Protein AF-0000000084806074 (afdb_homodimer)

Foldseek 3Di:
DDDDDDDDDDPPPPDDDPPDPDDPPDDDPDPPPPPPPPPPPPQWDADVQLLEIFGHDLGDEDDRVQNEYAYEHVGYTYQVEYAHYHCGYHHAHQEYFHEHVGEECAVHCEYAYEHCEYENEYVEYHAEHCEYEDEHLEYAYYHVGYEADDADHNEYFAAHCGYEDHYCEYAHAHVEYHDEDCEAEHYHLEYENYHNEYAYAHNEYNDEHCEYAAYHCGYECADNEYFAEHCFYQQAHVEYAAYHLGEEQAHPEYTHEAVTYANAHCEYADEHCGYENHHCEYAYYHQGYDDYHPYYTPHDVVGHDDDPPADDDDDPPGDHDPVNVVVVVVVVVVVVVVVVVLVQLQVQQVVQWDWFDEDPDAADKTKDWGWGHGPRWIKIKMKMKHFHPDPWTKIKIKMKMGRDDPRIDIDIDMDGDD/DDDDDDPPDPDDPDDPPDDDPDDDPDDPPPPPPDPPPPPPPPFKDADPQLLEIFGHDLTDEDDRVQNEYFYEDVGYTYAVEYFAEHCGYHDAHQEYFHEAVTEECAVHCEYTYEHCEYEHEYVEYAAEHCEYEDYHLEYAHYHVGYEANDADHNEYFAADCGYADHYCEYAHAHVEYHDEDCEYEHYHLEYENYHNEYAYEHNEYNDEHCEYAAYHCGYEQADNEYFAYHCWYQQAHVEYAAYHLGEEQAHPEYTHEAVTYENAHCEYADEHCGYENHHCEYAHYHQGYDDYHPYYTDHDVVGHDDDPPQDDDDDPPGDHDPVRVVVVVVVVVVVVVVVVVLVQLLVQFVVQWDWWDEDPDAADKTKDWGWGHGPRWIKIKMKMKHWHPDPWTKIKIKMKMGGDDPRIDIDIDMDTDD

Sequence (836 aa):
MTARMNDRVGAAWIGASLILAAFLLQPGRAMAQTTDPVQVVSGCVANVADRQLACGPGASTAGSNDRSTAIGSNAQSDGSSVAIGSSSIATGNNSTAIGDNANAVGFGDSTVIGSGAGSGGARSTVIGSGAATGNEGAIAVGHRAGVGLGSGQYSIAMGAGGDTAQSASHAIGNFSIAIGGGDGLSANGAISNAAFGTAVGASSIAANQFDAAFGAFSIASGARSAAFGANSVAAGASSVALGDGSFAQGTHAVSTGFNSAATGVNSVALGAEASATASNSVAIGSRSVTSAPNTASFGTPGNERRLTNVAAGISQTDAVNVGQLAAVTSGLQSQITNNRSEARRGIAAAVATASAPMPSAPGKTTWQIRGSTFQNEYGIGVGFAHQLRTAMPLNIVGGYGNGGGAEHTAYVGVGGEFMTARMNDRVGAAWIGASLILAAFLLQPGRAMAQTTDPVQVVSGCVANVADRQLACGPGASTAGSNDRSTAIGSNAQSDGSSVAIGSSSIATGNNSTAIGDNANAVGFGDSTVIGSGAGSGGARSTVIGSGAATGNEGAIAVGHRAGVGLGSGQYSIAMGAGGDTAQSASHAIGNFSIAIGGGDGLSANGAISNAAFGTAVGASSIAANQFDAAFGAFSIASGARSAAFGANSVAAGASSVALGDGSFAQGTHAVSTGFNSAATGVNSVALGAEASATASNSVAIGSRSVTSAPNTASFGTPGNERRLTNVAAGISQTDAVNVGQLAAVTSGLQSQITNNRSEARRGIAAAVATASAPMPSAPGKTTWQIRGSTFQNEYGIGVGFAHQLRTAMPLNIVGGYGNGGGAEHTAYVGVGGEF

pLDDT: mean 85.06, std 21.56, range [16.27, 98.81]

Organism: Rhodopseudomonas palustris (strain HaA2) (NCBI:txid316058)

Secondary structure (DSSP, 8-state):
------------------TTS-S-----------SSS------EEEETTTTEEEESTT-EE-STT---EEESTT-EE-SS-EEESTT-EE-STT-EEESTT-EE-SSS--EEESTT-EE-STT-EEESTT-EE-STT-EEESTT-EEEEEE-TT-EEESTT-EEEETT-EEESTT-EE-STT-EEESTT-EE-STT-EEESTT-EE-STT-EEESTT-EE-STT-EEESTT-EE-STT-EEESTT-EE-STT-EEESTT-EE-STT-EEESTT-EE-STT-EEESTT-EE-STT-EESSBTTBPPEEESBPPP-STTSBP-HHHHHHHHHHHHHHHHHHHHHHHHHHHHHHHS--PPPPSSTT-EEEEEEEEEETTEEEEEEEEEEE-SSSS-EEEEEEEEE-STT-EEEEEEEEEE-/--------TT-------SSTTS------------S------TTEEEETTTTEEEESTT-EEESTT---EEESTT-EEESS-EEESTT-EE-STT-EEESTT-EE-SSS--EEESTT-EE-STT-EEESTT-EE-STT-EEESTT-EEEEEE-TT-EEESTT-EEEETT-EEESTT-EE-STT-EEESTT-EE-STT-EEESTT-EE-STT-EEESTT-EE-STT-EEESTT-EE-STT-EEESTT-EE-STT-EEESTT-EE-STT-EEESTT-EE-STT-EEESTT-EE-STTEEESSBTTB-B---SPPPP-STTSPPBHHHHHHHHHHHHHHHHHHHHHHHHHHHHHHHS--PPPPSSTT-EEEEEEEEEETTEEEEEEEEEEE-SSSS-EEEEEEEEE-STT-EEEEEEEEE--

Radius of gyration: 54.07 Å; Cα contacts (8 Å, |Δi|>4): 3188; chains: 2; bounding box: 134×181×91 Å

InterPro domains:
  IPR008635 Trimeric autotransporter adhesin YadA-like, stalk domain [PF05662] (306-343)
  IPR008640 Trimeric autotransporter adhesin YadA-like, head domain [PF05658] (65-79)
  IPR008640 Trimeric autotransporter adhesin YadA-like, head domain [PF05658] (80-102)
  IPR008640 Trimeric autotransporter adhesin YadA-like, head domain [PF05658] (234-260)
  IPR008640 Trimeric autotransporter adhesin YadA-like, head domain [PF05658] (262-288)
  IPR011049 Serralysin-like metalloprotease, C-terminal [G3DSA:2.150.10.10] (43-165)
  IPR011049 Serralysin-like metalloprotease, C-terminal [G3DSA:2.150.10.10] (184-337)
  IPR011049 Serralysin-like metalloprotease, C-terminal [SSF101967] (80-328)
  IPR045584 Pilin-like [SSF54523] (317-418)

Structure (mmCIF, N/CA/C/O backbone):
data_AF-0000000084806074-model_v1
#
loop_
_entity.id
_entity.type
_entity.pdbx_description
1 polymer 'Haemagluttinin-like protein'
#
loop_
_atom_site.group_PDB
_atom_site.id
_atom_site.type_symbol
_atom_site.label_atom_id
_atom_site.label_alt_id
_atom_site.label_comp_id
_atom_site.label_asym_id
_atom_site.label_entity_id
_atom_site.label_seq_id
_atom_site.pdbx_PDB_ins_code
_atom_site.Cartn_x
_atom_site.Cartn_y
_atom_site.Cartn_z
_atom_site.occupancy
_atom_site.B_iso_or_equiv
_atom_site.auth_seq_id
_atom_site.auth_comp_id
_atom_site.auth_asym_id
_atom_site.auth_atom_id
_atom_site.pdbx_PDB_model_num
ATOM 1 N N . MET A 1 1 ? 67.688 47.875 20.047 1 17.78 1 MET A N 1
ATOM 2 C CA . MET A 1 1 ? 67.625 48.75 21.219 1 17.78 1 MET A CA 1
ATOM 3 C C . MET A 1 1 ? 67.062 50.125 20.859 1 17.78 1 MET A C 1
ATOM 5 O O . MET A 1 1 ? 66.75 50.938 21.75 1 17.78 1 MET A O 1
ATOM 9 N N . THR A 1 2 ? 67.438 50.5 19.672 1 16.27 2 THR A N 1
ATOM 10 C CA . THR A 1 2 ? 67.562 51.938 19.516 1 16.27 2 THR A CA 1
ATOM 11 C C . THR A 1 2 ? 66.188 52.625 19.875 1 16.27 2 THR A C 1
ATOM 13 O O . THR A 1 2 ? 65.125 52 19.766 1 16.27 2 THR A O 1
ATOM 16 N N . ALA A 1 3 ? 66.312 53.906 19.859 1 18.06 3 ALA A N 1
ATOM 17 C CA . ALA A 1 3 ? 66.125 55.219 20.484 1 18.06 3 ALA A CA 1
ATOM 18 C C . ALA A 1 3 ? 64.688 55.656 20.266 1 18.06 3 ALA A C 1
ATOM 20 O O . ALA A 1 3 ? 63.938 55.094 19.453 1 18.06 3 ALA A O 1
ATOM 21 N N . ARG A 1 4 ? 64.562 56.938 20.016 1 16.77 4 ARG A N 1
ATOM 22 C CA . ARG A 1 4 ? 64.188 58.188 20.625 1 16.77 4 ARG A CA 1
ATOM 23 C C . ARG A 1 4 ? 62.812 58.656 20.141 1 16.77 4 ARG A C 1
ATOM 25 O O . ARG A 1 4 ? 62.25 59.594 20.688 1 16.77 4 ARG A O 1
ATOM 32 N N . MET A 1 5 ? 62.688 58.438 18.812 1 18.44 5 MET A N 1
ATOM 33 C CA . MET A 1 5 ? 62.125 59.688 18.312 1 18.44 5 MET A CA 1
ATOM 34 C C . MET A 1 5 ? 60.781 59.938 18.938 1 18.44 5 MET A C 1
ATOM 36 O O . MET A 1 5 ? 59.844 59.125 18.812 1 18.44 5 MET A O 1
ATOM 40 N N . ASN A 1 6 ? 60.688 60.844 20.016 1 16.83 6 ASN A N 1
ATOM 41 C CA . ASN A 1 6 ? 59.969 61.562 21.062 1 16.83 6 ASN A CA 1
ATOM 42 C C . ASN A 1 6 ? 58.656 62.156 20.531 1 16.83 6 ASN A C 1
ATOM 44 O O . ASN A 1 6 ? 58.625 62.656 19.391 1 16.83 6 ASN A O 1
ATOM 48 N N . ASP A 1 7 ? 57.469 61.906 21.297 1 17 7 ASP A N 1
ATOM 49 C CA . ASP A 1 7 ? 56.094 61.812 21.703 1 17 7 ASP A CA 1
ATOM 50 C C . ASP A 1 7 ? 55.469 63.188 21.906 1 17 7 ASP A C 1
ATOM 52 O O . ASP A 1 7 ? 54.375 63.344 22.406 1 17 7 ASP A O 1
ATOM 56 N N . ARG A 1 8 ? 56.281 64.312 22.031 1 17.38 8 ARG A N 1
ATOM 57 C CA . ARG A 1 8 ? 55.906 65.375 22.938 1 17.38 8 ARG A CA 1
ATOM 58 C C . ARG A 1 8 ? 54.75 66.188 22.359 1 17.38 8 ARG A C 1
ATOM 60 O O . ARG A 1 8 ? 54.344 67.25 22.922 1 17.38 8 ARG A O 1
ATOM 67 N N . VAL A 1 9 ? 54.75 66 21 1 18.42 9 VAL A N 1
ATOM 68 C CA . VAL A 1 9 ? 54.25 67.312 20.578 1 18.42 9 VAL A CA 1
ATOM 69 C C . VAL A 1 9 ? 53.031 67.688 21.438 1 18.42 9 VAL A C 1
ATOM 71 O O . VAL A 1 9 ? 52.406 66.812 22.062 1 18.42 9 VAL A O 1
ATOM 74 N N . GLY A 1 10 ? 52.438 68.875 21.109 1 17.08 10 GLY A N 1
ATOM 75 C CA . GLY A 1 10 ? 51.875 70.188 21.438 1 17.08 10 GLY A CA 1
ATOM 76 C C . GLY A 1 10 ? 50.438 70.062 21.953 1 17.08 10 GLY A C 1
ATOM 77 O O . GLY A 1 10 ? 49.594 69.438 21.344 1 17.08 10 GLY A O 1
ATOM 78 N N . ALA A 1 11 ? 50.125 70.188 23.438 1 18.34 11 ALA A N 1
ATOM 79 C CA . ALA A 1 11 ? 49.281 70.312 24.609 1 18.34 11 ALA A CA 1
ATOM 80 C C . ALA A 1 11 ? 48.188 71.375 24.344 1 18.34 11 ALA A C 1
ATOM 82 O O . ALA A 1 11 ? 47.156 71.375 24.984 1 18.34 11 ALA A O 1
ATOM 83 N N . ALA A 1 12 ? 48.719 72.5 23.766 1 17.83 12 ALA A N 1
ATOM 84 C CA . ALA A 1 12 ? 48.219 73.812 24.25 1 17.83 12 ALA A CA 1
ATOM 85 C C . ALA A 1 12 ? 46.719 73.938 24.078 1 17.83 12 ALA A C 1
ATOM 87 O O . ALA A 1 12 ? 46.031 74.438 24.953 1 17.83 12 ALA A O 1
ATOM 88 N N . TRP A 1 13 ? 46.375 73.812 22.812 1 17.81 13 TRP A N 1
ATOM 89 C CA . TRP A 1 13 ? 45.312 74.812 22.547 1 17.81 13 TRP A CA 1
ATOM 90 C C . TRP A 1 13 ? 44.062 74.5 23.375 1 17.81 13 TRP A C 1
ATOM 92 O O . TRP A 1 13 ? 43.344 73.562 23.078 1 17.81 13 TRP A O 1
ATOM 102 N N . ILE A 1 14 ? 44.094 74.438 24.812 1 18.48 14 ILE A N 1
ATOM 103 C CA . ILE A 1 14 ? 43.25 74.188 26 1 18.48 14 ILE A CA 1
ATOM 104 C C . ILE A 1 14 ? 42 75.125 25.922 1 18.48 14 ILE A C 1
ATOM 106 O O . ILE A 1 14 ? 40.906 74.625 26.141 1 18.48 14 ILE A O 1
ATOM 110 N N . GLY A 1 15 ? 42.156 76.438 26.219 1 18.14 15 GLY A N 1
ATOM 111 C CA . GLY A 1 15 ? 41.469 77.25 27.234 1 18.14 15 GLY A CA 1
ATOM 112 C C . GLY A 1 15 ? 40.062 77.688 26.828 1 18.14 15 GLY A C 1
ATOM 113 O O . GLY A 1 15 ? 39.156 77.625 27.641 1 18.14 15 GLY A O 1
ATOM 114 N N . ALA A 1 16 ? 40 78.625 25.953 1 18.67 16 ALA A N 1
ATOM 115 C CA . ALA A 1 16 ? 39.156 79.812 26.062 1 18.67 16 ALA A CA 1
ATOM 116 C C . ALA A 1 16 ? 37.688 79.438 26.047 1 18.67 16 ALA A C 1
ATOM 118 O O . ALA A 1 16 ? 36.906 79.875 26.906 1 18.67 16 ALA A O 1
ATOM 119 N N . SER A 1 17 ? 37 79.625 24.844 1 18.59 17 SER A N 1
ATOM 120 C CA . SER A 1 17 ? 35.781 80.375 24.625 1 18.59 17 SER A CA 1
ATOM 121 C C . SER A 1 17 ? 34.562 79.625 25.156 1 18.59 17 SER A C 1
ATOM 123 O O . SER A 1 17 ? 34.219 78.562 24.672 1 18.59 17 SER A O 1
ATOM 125 N N . LEU A 1 18 ? 34.188 79.625 26.609 1 20.2 18 LEU A N 1
ATOM 126 C CA . LEU A 1 18 ? 33.219 79.375 27.688 1 20.2 18 LEU A CA 1
ATOM 127 C C . LEU A 1 18 ? 31.844 79.938 27.281 1 20.2 18 LEU A C 1
ATOM 129 O O . LEU A 1 18 ? 30.828 79.5 27.859 1 20.2 18 LEU A O 1
ATOM 133 N N . ILE A 1 19 ? 31.688 81.188 26.828 1 19.62 19 ILE A N 1
ATOM 134 C CA . ILE A 1 19 ? 30.609 82.125 27.156 1 19.62 19 ILE A CA 1
ATOM 135 C C . ILE A 1 19 ? 29.281 81.562 26.609 1 19.62 19 ILE A C 1
ATOM 137 O O . ILE A 1 19 ? 28.234 81.75 27.234 1 19.62 19 ILE A O 1
ATOM 141 N N . LEU A 1 20 ? 29.188 81.312 25.344 1 18.39 20 LEU A N 1
ATOM 142 C CA . LEU A 1 20 ? 27.938 81.625 24.656 1 18.39 20 LEU A CA 1
ATOM 143 C C . LEU A 1 20 ? 26.828 80.625 25.062 1 18.39 20 LEU A C 1
ATOM 145 O O . LEU A 1 20 ? 25.734 80.688 24.5 1 18.39 20 LEU A O 1
ATOM 149 N N . ALA A 1 21 ? 27.031 79.5 25.781 1 19.95 21 ALA A N 1
ATOM 150 C CA . ALA A 1 21 ? 25.953 78.562 25.812 1 19.95 21 ALA A CA 1
ATOM 151 C C . ALA A 1 21 ? 24.828 79 26.734 1 19.95 21 ALA A C 1
ATOM 153 O O . ALA A 1 21 ? 24.766 78.625 27.891 1 19.95 21 ALA A O 1
ATOM 154 N N . ALA A 1 22 ? 24.594 80.312 27.062 1 20.89 22 ALA A N 1
ATOM 155 C CA . ALA A 1 22 ? 23.734 80.938 28.047 1 20.89 22 ALA A CA 1
ATOM 156 C C . ALA A 1 22 ? 22.281 80.5 27.875 1 20.89 22 ALA A C 1
ATOM 158 O O . ALA A 1 22 ? 21.609 80.188 28.859 1 20.89 22 ALA A O 1
ATOM 159 N N . PHE A 1 23 ? 21.516 81.312 27 1 20.75 23 PHE A N 1
ATOM 160 C CA . PHE A 1 23 ? 20.203 81.875 27.234 1 20.75 23 PHE A CA 1
ATOM 161 C C . PHE A 1 23 ? 19.125 80.812 27.266 1 20.75 23 PHE A C 1
ATOM 163 O O . PHE A 1 23 ? 18.062 81 27.859 1 20.75 23 PHE A O 1
ATOM 170 N N . LEU A 1 24 ? 18.875 80 26.188 1 20.47 24 LEU A N 1
ATOM 171 C CA . LEU A 1 24 ? 17.516 79.688 25.797 1 20.47 24 LEU A CA 1
ATOM 172 C C . LEU A 1 24 ? 16.875 78.688 26.797 1 20.47 24 LEU A C 1
ATOM 174 O O . LEU A 1 24 ? 16.891 77.5 26.594 1 20.47 24 LEU A O 1
ATOM 178 N N . LEU A 1 25 ? 17.141 78.75 28.141 1 21.77 25 LEU A N 1
ATOM 179 C CA . LEU A 1 25 ? 16.547 78.125 29.312 1 21.77 25 LEU A CA 1
ATOM 180 C C . LEU A 1 25 ? 15.133 78.625 29.562 1 21.77 25 LEU A C 1
ATOM 182 O O . LEU A 1 25 ? 14.938 79.562 30.375 1 21.77 25 LEU A O 1
ATOM 186 N N . GLN A 1 26 ? 14.445 79.375 28.844 1 21.67 26 GLN A N 1
ATOM 187 C CA . GLN A 1 26 ? 13.445 80.062 29.641 1 21.67 26 GLN A CA 1
ATOM 188 C C . GLN A 1 26 ? 12.68 79.062 30.531 1 21.67 26 GLN A C 1
ATOM 190 O O . GLN A 1 26 ? 12.469 77.938 30.141 1 21.67 26 GLN A O 1
ATOM 195 N N . PRO A 1 27 ? 12.055 79.562 31.672 1 23.56 27 PRO A N 1
ATOM 196 C CA . PRO A 1 27 ? 11.422 78.938 32.844 1 23.56 27 PRO A CA 1
ATOM 197 C C . PRO A 1 27 ? 10.328 77.938 32.5 1 23.56 27 PRO A C 1
ATOM 199 O O . PRO A 1 27 ? 9.938 77.875 31.328 1 23.56 27 PRO A O 1
ATOM 202 N N . GLY A 1 28 ? 9.312 77.625 33.656 1 25.17 28 GLY A N 1
ATOM 203 C CA . GLY A 1 28 ? 8.453 76.75 34.406 1 25.17 28 GLY A CA 1
ATOM 204 C C . GLY A 1 28 ? 7.059 76.625 33.812 1 25.17 28 GLY A C 1
ATOM 205 O O . GLY A 1 28 ? 6.203 77.5 34.062 1 25.17 28 GLY A O 1
ATOM 206 N N . ARG A 1 29 ? 6.703 76.688 32.625 1 29.44 29 ARG A N 1
ATOM 207 C CA . ARG A 1 29 ? 5.266 76.688 32.375 1 29.44 29 ARG A CA 1
ATOM 208 C C . ARG A 1 29 ? 4.562 75.625 33.281 1 29.44 29 ARG A C 1
ATOM 210 O O . ARG A 1 29 ? 4.84 74.438 33.188 1 29.44 29 ARG A O 1
ATOM 217 N N . ALA A 1 30 ? 4.043 76.062 34.469 1 26.89 30 ALA A N 1
ATOM 218 C CA . ALA A 1 30 ? 3.209 75.562 35.531 1 26.89 30 ALA A CA 1
ATOM 219 C C . ALA A 1 30 ? 1.979 74.812 35 1 26.89 30 ALA A C 1
ATOM 221 O O . ALA A 1 30 ? 1.236 75.375 34.188 1 26.89 30 ALA A O 1
ATOM 222 N N . MET A 1 31 ? 2.012 73.5 34.969 1 29.11 31 MET A N 1
ATOM 223 C CA . MET A 1 31 ? 0.858 72.625 35.219 1 29.11 31 MET A CA 1
ATOM 224 C C . MET A 1 31 ? -0.081 73.25 36.25 1 29.11 31 MET A C 1
ATOM 226 O O . MET A 1 31 ? 0.292 73.438 37.406 1 29.11 31 MET A O 1
ATOM 230 N N . ALA A 1 32 ? -0.809 74.125 35.812 1 26.25 32 ALA A N 1
ATOM 231 C CA . ALA A 1 32 ? -1.803 74.5 36.812 1 26.25 32 ALA A CA 1
ATOM 232 C C . ALA A 1 32 ? -2.436 73.25 37.438 1 26.25 32 ALA A C 1
ATOM 234 O O . ALA A 1 32 ? -2.91 72.375 36.719 1 26.25 32 ALA A O 1
ATOM 235 N N . GLN A 1 33 ? -2.02 72.875 38.688 1 28.86 33 GLN A N 1
ATOM 236 C CA . GLN A 1 33 ? -2.533 71.938 39.75 1 28.86 33 GLN A CA 1
ATOM 237 C C . GLN A 1 33 ? -4.031 72.188 39.938 1 28.86 33 GLN A C 1
ATOM 239 O O . GLN A 1 33 ? -4.445 72.875 40.875 1 28.86 33 GLN A O 1
ATOM 244 N N . THR A 1 34 ? -4.891 72.562 39.031 1 29.47 34 THR A N 1
ATOM 245 C CA . THR A 1 34 ? -6.219 72.5 39.625 1 29.47 34 THR A CA 1
ATOM 246 C C . THR A 1 34 ? -6.484 71.062 40.219 1 29.47 34 THR A C 1
ATOM 248 O O . THR A 1 34 ? -5.859 70.125 39.812 1 29.47 34 THR A O 1
ATOM 251 N N . THR A 1 35 ? -7.008 70.938 41.562 1 29.83 35 THR A N 1
ATOM 252 C CA . THR A 1 35 ? -7.188 69.75 42.469 1 29.83 35 THR A CA 1
ATOM 253 C C . THR A 1 35 ? -7.836 68.625 41.719 1 29.83 35 THR A C 1
ATOM 255 O O . THR A 1 35 ? -8.008 67.5 42.281 1 29.83 35 THR A O 1
ATOM 258 N N . ASP A 1 36 ? -8.852 69 40.875 1 30.5 36 ASP A N 1
ATOM 259 C CA . ASP A 1 36 ? -9.57 67.812 40.438 1 30.5 36 ASP A CA 1
ATOM 260 C C . ASP A 1 36 ? -8.672 66.875 39.562 1 30.5 36 ASP A C 1
ATOM 262 O O . ASP A 1 36 ? -8.047 67.375 38.625 1 30.5 36 ASP A O 1
ATOM 266 N N . PRO A 1 37 ? -8.188 65.75 40.094 1 31.39 37 PRO A N 1
ATOM 267 C CA . PRO A 1 37 ? -7.191 64.812 39.594 1 31.39 37 PRO A CA 1
ATOM 268 C C . PRO A 1 37 ? -7.484 64.375 38.156 1 31.39 37 PRO A C 1
ATOM 270 O O . PRO A 1 37 ? -6.961 63.312 37.719 1 31.39 37 PRO A O 1
ATOM 273 N N . VAL A 1 38 ? -8.766 64.688 37.688 1 34.53 38 VAL A N 1
ATOM 274 C CA . VAL A 1 38 ? -8.852 64.25 36.312 1 34.53 38 VAL A CA 1
ATOM 275 C C . VAL A 1 38 ? -7.848 64.938 35.438 1 34.53 38 VAL A C 1
ATOM 277 O O . VAL A 1 38 ? -8.008 66.125 35.156 1 34.53 38 VAL A O 1
ATOM 280 N N . GLN A 1 39 ? -6.566 65.188 35.656 1 34.69 39 GLN A N 1
ATOM 281 C CA . GLN A 1 39 ? -5.598 65.812 34.781 1 34.69 39 GLN A CA 1
ATOM 282 C C . GLN A 1 39 ? -5.719 65.312 33.375 1 34.69 39 GLN A C 1
ATOM 284 O O . GLN A 1 39 ? -5.801 64.062 33.125 1 34.69 39 GLN A O 1
ATOM 289 N N . VAL A 1 40 ? -6.531 65.938 32.375 1 36.75 40 VAL A N 1
ATOM 290 C CA . VAL A 1 40 ? -6.176 65.938 30.969 1 36.75 40 VAL A CA 1
ATOM 291 C C . VAL A 1 40 ? -4.668 65.75 30.828 1 36.75 40 VAL A C 1
ATOM 293 O O . VAL A 1 40 ? -3.885 66.562 31.234 1 36.75 40 VAL A O 1
ATOM 296 N N . VAL A 1 41 ? -3.982 64.875 31.328 1 41.62 41 VAL A N 1
ATOM 297 C CA . VAL A 1 41 ? -2.547 64.625 31.234 1 41.62 41 VAL A CA 1
ATOM 298 C C . VAL A 1 41 ? -2.086 64.875 29.797 1 41.62 41 VAL A C 1
ATOM 300 O O . VAL A 1 41 ? -2.73 64.375 28.859 1 41.62 41 VAL A O 1
ATOM 303 N N . SER A 1 42 ? -1.461 66 29.266 1 49 42 SER A N 1
ATOM 304 C CA . SER A 1 42 ? -0.409 66.188 28.281 1 49 42 SER A CA 1
ATOM 305 C C . SER A 1 42 ? 0.35 64.875 28 1 49 42 SER A C 1
ATOM 307 O O . SER A 1 42 ? 1.361 64.625 28.641 1 49 42 SER A O 1
ATOM 309 N N . GLY A 1 43 ? -0.236 63.812 28.141 1 59.97 43 GLY A N 1
ATOM 310 C CA . GLY A 1 43 ? 0.283 62.469 28.188 1 59.97 43 GLY A CA 1
ATOM 311 C C . GLY A 1 43 ? 0.973 62.031 26.906 1 59.97 43 GLY A C 1
ATOM 312 O O . GLY A 1 43 ? 1.585 60.969 26.859 1 59.97 43 GLY A O 1
ATOM 313 N N . CYS A 1 44 ? 0.868 63.031 25.891 1 75.5 44 CYS A N 1
ATOM 314 C CA . CYS A 1 44 ? 1.594 62.688 24.672 1 75.5 44 CYS A CA 1
ATOM 315 C C . CYS A 1 44 ? 2.645 63.719 24.344 1 75.5 44 CYS A C 1
ATOM 317 O O . CYS A 1 44 ? 2.416 64.938 24.531 1 75.5 44 CYS A O 1
ATOM 319 N N . VAL A 1 45 ? 3.861 63.469 23.953 1 73.25 45 VAL A N 1
ATOM 320 C CA . VAL A 1 45 ? 4.941 64.312 23.469 1 73.25 45 VAL A CA 1
ATOM 321 C C . VAL A 1 45 ? 5.219 64 22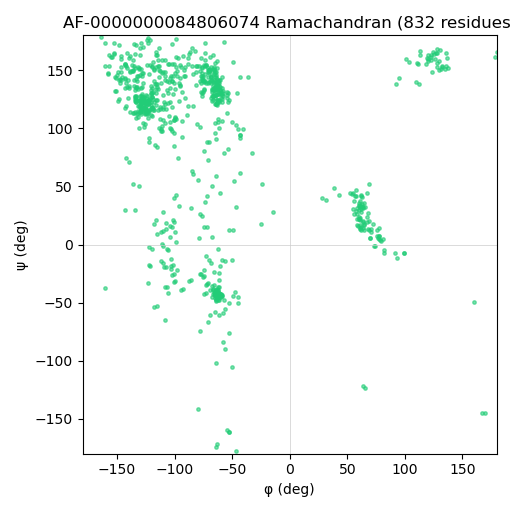 1 73.25 45 VAL A C 1
ATOM 323 O O . VAL A 1 45 ? 5.426 62.875 21.625 1 73.25 45 VAL A O 1
ATOM 326 N N . ALA A 1 46 ? 5.023 65 21.188 1 77.88 46 ALA A N 1
ATOM 327 C CA . ALA A 1 46 ? 5.352 64.875 19.766 1 77.88 46 ALA A CA 1
ATOM 328 C C . ALA A 1 46 ? 6.652 65.625 19.438 1 77.88 46 ALA A C 1
ATOM 330 O O . ALA A 1 46 ? 6.863 66.75 19.844 1 77.88 46 ALA A O 1
ATOM 331 N N . ASN A 1 47 ? 7.609 65 18.922 1 75.69 47 ASN A N 1
ATOM 332 C CA . ASN A 1 47 ? 8.805 65.562 18.328 1 75.69 47 ASN A CA 1
ATOM 333 C C . ASN A 1 47 ? 8.648 65.75 16.828 1 75.69 47 ASN A C 1
ATOM 335 O O . ASN A 1 47 ? 8.742 64.75 16.062 1 75.69 47 ASN A O 1
ATOM 339 N N . VAL A 1 48 ? 8.5 66.938 16.375 1 72.56 48 VAL A N 1
ATOM 340 C CA . VAL A 1 48 ? 8.188 67.25 14.977 1 72.56 48 VAL A CA 1
ATOM 341 C C . VAL A 1 48 ? 9.414 67 14.109 1 72.56 48 VAL A C 1
ATOM 343 O O . VAL A 1 48 ? 9.312 66.438 13.016 1 72.56 48 VAL A O 1
ATOM 346 N N . ALA A 1 49 ? 10.57 67.375 14.547 1 68.94 49 ALA A N 1
ATOM 347 C CA . ALA A 1 49 ? 11.797 67.25 13.766 1 68.94 49 ALA A CA 1
ATOM 348 C C . ALA A 1 49 ? 12.086 65.812 13.469 1 68.94 49 ALA A C 1
ATOM 350 O O . ALA A 1 49 ? 12.477 65.438 12.352 1 68.94 49 ALA A O 1
ATOM 351 N N . ASP A 1 50 ? 11.859 65.062 14.406 1 75.19 50 ASP A N 1
ATOM 352 C CA . ASP A 1 50 ? 12.18 63.656 14.266 1 75.19 50 ASP A CA 1
ATOM 353 C C . ASP A 1 50 ? 10.938 62.844 13.906 1 75.19 50 ASP A C 1
ATOM 355 O O . ASP A 1 50 ? 11 61.625 13.789 1 75.19 50 ASP A O 1
ATOM 359 N N . ARG A 1 51 ? 9.781 63.531 13.734 1 82.12 51 ARG A N 1
ATOM 360 C CA . ARG A 1 51 ? 8.5 62.938 13.375 1 82.12 51 ARG A CA 1
ATOM 361 C C . ARG A 1 51 ? 8.125 61.812 14.359 1 82.12 51 ARG A C 1
ATOM 363 O O . ARG A 1 51 ? 7.738 60.719 13.945 1 82.12 51 ARG A O 1
ATOM 370 N N . GLN A 1 52 ? 8.336 62.094 15.695 1 81.69 52 GLN A N 1
ATOM 371 C CA . GLN A 1 52 ? 8.094 61.094 16.734 1 81.69 52 GLN A CA 1
ATOM 372 C C . GLN A 1 52 ? 6.898 61.469 17.594 1 81.69 52 GLN A C 1
ATOM 374 O O . GLN A 1 52 ? 6.562 62.656 17.719 1 81.69 52 GLN A O 1
ATOM 379 N N . LEU A 1 53 ? 6.172 60.406 18.078 1 79.5 53 LEU A N 1
ATOM 380 C CA . LEU A 1 53 ? 5.039 60.562 18.984 1 79.5 53 LEU A CA 1
ATOM 381 C C . LEU A 1 53 ? 5.156 59.656 20.188 1 79.5 53 LEU A C 1
ATOM 383 O O . LEU A 1 53 ? 5.344 58.438 20.031 1 79.5 53 LEU A O 1
ATOM 387 N N . ALA A 1 54 ? 5.148 60.125 21.359 1 86.25 54 ALA A N 1
ATOM 388 C CA . ALA A 1 54 ? 5.09 59.344 22.594 1 86.25 54 ALA A CA 1
ATOM 389 C C . ALA A 1 54 ? 3.896 59.781 23.453 1 86.25 54 ALA A C 1
ATOM 391 O O . ALA A 1 54 ? 3.789 60.938 23.844 1 86.25 54 ALA A O 1
ATOM 392 N N . CYS A 1 55 ? 3.021 58.844 23.562 1 82.06 55 CYS A N 1
ATOM 393 C CA . CYS A 1 55 ? 1.833 59.125 24.375 1 82.06 55 CYS A CA 1
ATOM 394 C C . CYS A 1 55 ? 1.739 58.156 25.547 1 82.06 55 CYS A C 1
ATOM 396 O O . CYS A 1 55 ? 1.785 56.938 25.359 1 82.06 55 CYS A O 1
ATOM 398 N N . GLY A 1 56 ? 1.449 58.562 26.844 1 83.75 56 GLY A N 1
ATOM 399 C CA . GLY A 1 56 ? 1.335 57.781 28.062 1 83.75 56 GLY A CA 1
ATOM 400 C C . GLY A 1 56 ? 2.438 58.031 29.062 1 83.75 56 GLY A C 1
ATOM 401 O O . GLY A 1 56 ? 3.516 58.5 28.688 1 83.75 56 GLY A O 1
ATOM 402 N N . PRO A 1 57 ? 2.178 57.781 30.297 1 77.5 57 PRO A N 1
ATOM 403 C CA . PRO A 1 57 ? 3.221 58 31.297 1 77.5 57 PRO A CA 1
ATOM 404 C C . PRO A 1 57 ? 4.48 57.188 31.031 1 77.5 57 PRO A C 1
ATOM 406 O O . PRO A 1 57 ? 4.41 55.969 30.906 1 77.5 57 PRO A O 1
ATOM 409 N N . GLY A 1 58 ? 5.66 57.906 30.906 1 84.31 58 GLY A N 1
ATOM 410 C CA . GLY A 1 58 ? 6.926 57.188 30.734 1 84.31 58 GLY A CA 1
ATOM 411 C C . GLY A 1 58 ? 7.188 56.75 29.312 1 84.31 58 GLY A C 1
ATOM 412 O O . GLY A 1 58 ? 8.203 56.125 29.031 1 84.31 58 GLY A O 1
ATOM 413 N N . ALA A 1 59 ? 6.172 57 28.469 1 89.44 59 ALA A N 1
ATOM 414 C CA . ALA A 1 59 ? 6.398 56.656 27.062 1 89.44 59 ALA A CA 1
ATOM 415 C C . ALA A 1 59 ? 7.582 57.438 26.5 1 89.44 59 ALA A C 1
ATOM 417 O O . ALA A 1 59 ? 7.793 58.594 26.859 1 89.44 59 ALA A O 1
ATOM 418 N N . SER A 1 60 ? 8.391 56.781 25.641 1 87.81 60 SER A N 1
ATOM 419 C CA . SER A 1 60 ? 9.578 57.438 25.109 1 87.81 60 SER A CA 1
ATOM 420 C C . SER A 1 60 ? 9.859 56.969 23.672 1 87.81 60 SER A C 1
ATOM 422 O O . SER A 1 60 ? 9.578 55.812 23.328 1 87.81 60 SER A O 1
ATOM 424 N N . THR A 1 61 ? 10.25 57.75 22.891 1 88.25 61 THR A N 1
ATOM 425 C CA . THR A 1 61 ? 10.805 57.5 21.562 1 88.25 61 THR A CA 1
ATOM 426 C C . THR A 1 61 ? 12.258 57.969 21.484 1 88.25 61 THR A C 1
ATOM 428 O O . THR A 1 61 ? 12.656 58.906 22.188 1 88.25 61 THR A O 1
ATOM 431 N N . ALA A 1 62 ? 13.047 57.188 20.875 1 76.88 62 ALA A N 1
ATOM 432 C CA . ALA A 1 62 ? 14.445 57.562 20.75 1 76.88 62 ALA A CA 1
ATOM 433 C C . ALA A 1 62 ? 14.906 57.5 19.297 1 76.88 62 ALA A C 1
ATOM 435 O O . ALA A 1 62 ? 14.164 57.031 18.422 1 76.88 62 ALA A O 1
ATOM 436 N N . GLY A 1 63 ? 16.094 58 19 1 72 63 GLY A N 1
ATOM 437 C CA . GLY A 1 63 ? 16.75 58 17.703 1 72 63 GLY A CA 1
ATOM 438 C C . GLY A 1 63 ? 16.484 59.25 16.891 1 72 63 GLY A C 1
ATOM 439 O O . GLY A 1 63 ? 15.375 59.812 16.938 1 72 63 GLY A O 1
ATOM 440 N N . SER A 1 64 ? 17.422 59.844 16.203 1 63.34 64 SER A N 1
ATOM 441 C CA . SER A 1 64 ? 17.297 61 15.312 1 63.34 64 SER A CA 1
ATOM 442 C C . SER A 1 64 ? 16.672 60.594 13.984 1 63.34 64 SER A C 1
ATOM 444 O O . SER A 1 64 ? 17.062 59.594 13.383 1 63.34 64 SER A O 1
ATOM 446 N N . ASN A 1 65 ? 15.547 61.344 13.531 1 59.62 65 ASN A N 1
ATOM 447 C CA . ASN A 1 65 ? 14.82 61.156 12.281 1 59.62 65 ASN A CA 1
ATOM 448 C C . ASN A 1 65 ? 14.156 59.781 12.227 1 59.62 65 ASN A C 1
ATOM 450 O O . ASN A 1 65 ? 14.016 59.188 11.156 1 59.62 65 ASN A O 1
ATOM 454 N N . ASP A 1 66 ? 13.734 59.25 13.422 1 70.19 66 ASP A N 1
ATOM 455 C CA . ASP A 1 66 ? 13.375 57.844 13.523 1 70.19 66 ASP A CA 1
ATOM 456 C C . ASP A 1 66 ? 11.859 57.656 13.516 1 70.19 66 ASP A C 1
ATOM 458 O O . ASP A 1 66 ? 11.367 56.531 13.555 1 70.19 66 ASP A O 1
ATOM 462 N N . ARG A 1 67 ? 10.977 58.594 13.023 1 82.88 67 ARG A N 1
ATOM 463 C CA . ARG A 1 67 ? 9.547 58.469 12.781 1 82.88 67 ARG A CA 1
ATOM 464 C C . ARG A 1 67 ? 8.914 57.438 13.719 1 82.88 67 ARG A C 1
ATOM 466 O O . ARG A 1 67 ? 8.109 56.594 13.289 1 82.88 67 ARG A O 1
ATOM 473 N N . SER A 1 68 ? 9.359 57.406 15.109 1 88.81 68 SER A N 1
ATOM 474 C CA . SER A 1 68 ? 8.898 56.375 16.031 1 88.81 68 SER A CA 1
ATOM 475 C C . SER A 1 68 ? 7.637 56.812 16.766 1 88.81 68 SER A C 1
ATOM 477 O O . SER A 1 68 ? 7.398 58.031 16.953 1 88.81 68 SER A O 1
ATOM 479 N N . THR A 1 69 ? 6.75 55.844 17.031 1 86.62 69 THR A N 1
ATOM 480 C CA . THR A 1 69 ? 5.516 56.062 17.766 1 86.62 69 THR A CA 1
ATOM 481 C C . THR A 1 69 ? 5.449 55.156 19 1 86.62 69 THR A C 1
ATOM 483 O O . THR A 1 69 ? 5.578 53.938 18.875 1 86.62 69 THR A O 1
ATOM 486 N N . ALA A 1 70 ? 5.293 55.688 20.156 1 91.94 70 ALA A N 1
ATOM 487 C CA . ALA A 1 70 ? 5.121 54.969 21.422 1 91.94 70 ALA A CA 1
ATOM 488 C C . ALA A 1 70 ? 3.859 55.406 22.141 1 91.94 70 ALA A C 1
ATOM 490 O O . ALA A 1 70 ? 3.754 56.562 22.547 1 91.94 70 ALA A O 1
ATOM 491 N N . ILE A 1 71 ? 2.955 54.5 22.219 1 88.31 71 ILE A N 1
ATOM 492 C CA . ILE A 1 71 ? 1.69 54.844 22.859 1 88.31 71 ILE A CA 1
ATOM 493 C C . ILE A 1 71 ? 1.396 53.844 23.969 1 88.31 71 ILE A C 1
ATOM 495 O O . ILE A 1 71 ? 1.203 52.625 23.703 1 88.31 71 ILE A O 1
ATOM 499 N N . GLY A 1 72 ? 1.206 54.219 25.188 1 89.75 72 GLY A N 1
ATOM 500 C CA . GLY A 1 72 ? 1.002 53.406 26.391 1 89.75 72 GLY A CA 1
ATOM 501 C C . GLY A 1 72 ? 1.959 53.75 27.516 1 89.75 72 GLY A C 1
ATOM 502 O O . GLY A 1 72 ? 2.967 54.438 27.281 1 89.75 72 GLY A O 1
ATOM 503 N N . SER A 1 73 ? 1.667 53.312 28.703 1 85.94 73 SER A N 1
ATOM 504 C CA . SER A 1 73 ? 2.566 53.531 29.828 1 85.94 73 SER A CA 1
ATOM 505 C C . SER A 1 73 ? 3.906 52.844 29.609 1 85.94 73 SER A C 1
ATOM 507 O O . SER A 1 73 ? 3.949 51.625 29.312 1 85.94 73 SER A O 1
ATOM 509 N N . ASN A 1 74 ? 5.008 53.594 29.672 1 90.25 74 ASN A N 1
ATOM 510 C CA . ASN A 1 74 ? 6.375 53.094 29.547 1 90.25 74 ASN A CA 1
ATOM 511 C C . ASN A 1 74 ? 6.609 52.469 28.188 1 90.25 74 ASN A C 1
ATOM 513 O O . ASN A 1 74 ? 7.469 51.594 28.047 1 90.25 74 ASN A O 1
ATOM 517 N N . ALA A 1 75 ? 5.719 52.719 27.234 1 93.75 75 ALA A N 1
ATOM 518 C CA . ALA A 1 75 ? 5.969 52.25 25.875 1 93.75 75 ALA A CA 1
ATOM 519 C C . ALA A 1 75 ? 7.242 52.875 25.297 1 93.75 75 ALA A C 1
ATOM 521 O O . ALA A 1 75 ? 7.516 54.062 25.531 1 93.75 75 ALA A O 1
ATOM 522 N N . GLN A 1 76 ? 8.07 52.094 24.641 1 92.44 76 GLN A N 1
ATOM 523 C CA . GLN A 1 76 ? 9.328 52.562 24.078 1 92.44 76 GLN A CA 1
ATOM 524 C C . GLN A 1 76 ? 9.438 52.219 22.594 1 92.44 76 GLN A C 1
ATOM 526 O O . GLN A 1 76 ? 9.219 51.062 22.219 1 92.44 76 GLN A O 1
ATOM 531 N N . SER A 1 77 ? 9.695 53.094 21.734 1 92.5 77 SER A N 1
ATOM 532 C CA . SER A 1 77 ? 9.883 52.875 20.297 1 92.5 77 SER A CA 1
ATOM 533 C C . SER A 1 77 ? 11.117 53.594 19.781 1 92.5 77 SER A C 1
ATOM 535 O O . SER A 1 77 ? 11.359 54.75 20.141 1 92.5 77 SER A O 1
ATOM 537 N N . ASP A 1 78 ? 11.93 52.875 19.125 1 85.69 78 ASP A N 1
ATOM 538 C CA . ASP A 1 78 ? 13.086 53.406 18.438 1 85.69 78 ASP A CA 1
ATOM 539 C C . ASP A 1 78 ? 13.164 52.906 17 1 85.69 78 ASP A C 1
ATOM 541 O O . ASP A 1 78 ? 12.422 52 16.625 1 85.69 78 ASP A O 1
ATOM 545 N N . GLY A 1 79 ? 13.969 53.562 16.109 1 81.44 79 GLY A N 1
ATOM 546 C CA . GLY A 1 79 ? 14.328 53.031 14.812 1 81.44 79 GLY A CA 1
ATOM 547 C C . GLY A 1 79 ? 13.148 52.938 13.867 1 81.44 79 GLY A C 1
ATOM 548 O O . GLY A 1 79 ? 12.945 51.875 13.234 1 81.44 79 GLY A O 1
ATOM 549 N N . SER A 1 80 ? 12.281 53.969 13.781 1 84.44 80 SER A N 1
ATOM 550 C CA . SER A 1 80 ? 11.125 53.969 12.883 1 84.44 80 SER A CA 1
ATOM 551 C C . SER A 1 80 ? 10.148 52.875 13.227 1 84.44 80 SER A C 1
ATOM 553 O O . SER A 1 80 ? 9.68 52.156 12.344 1 84.44 80 SER A O 1
ATOM 555 N N . SER A 1 81 ? 9.961 52.719 14.555 1 90.75 81 SER A N 1
ATOM 556 C CA . SER A 1 81 ? 9.148 51.594 15.031 1 90.75 81 SER A CA 1
ATOM 557 C C . SER A 1 81 ? 7.891 52.094 15.734 1 90.75 81 SER A C 1
ATOM 559 O O . SER A 1 81 ? 7.719 53.281 15.945 1 90.75 81 SER A O 1
ATOM 561 N N . VAL A 1 82 ? 6.949 51.156 15.93 1 89.69 82 VAL A N 1
ATOM 562 C CA . VAL A 1 82 ? 5.68 51.438 16.594 1 89.69 82 VAL A CA 1
ATOM 563 C C . VAL A 1 82 ? 5.531 50.531 17.812 1 89.69 82 VAL A C 1
ATOM 565 O O . VAL A 1 82 ? 5.641 49.312 17.719 1 89.69 82 VAL A O 1
ATOM 568 N N . ALA A 1 83 ? 5.332 51.094 18.953 1 94.62 83 ALA A N 1
ATOM 569 C CA . ALA A 1 83 ? 5.031 50.375 20.188 1 94.62 83 ALA A CA 1
ATOM 570 C C . ALA A 1 83 ? 3.732 50.875 20.812 1 94.62 83 ALA A C 1
ATOM 572 O O . ALA A 1 83 ? 3.629 52.062 21.188 1 94.62 83 ALA A O 1
ATOM 573 N N . ILE A 1 84 ? 2.812 50.031 20.844 1 91.69 84 ILE A N 1
ATOM 574 C CA . ILE A 1 84 ? 1.531 50.406 21.438 1 91.69 84 ILE A CA 1
ATOM 575 C C . ILE A 1 84 ? 1.15 49.438 22.547 1 91.69 84 ILE A C 1
ATOM 577 O O . ILE A 1 84 ? 1.006 48.219 22.297 1 91.69 84 ILE A O 1
ATOM 581 N N . GLY A 1 85 ? 0.821 49.875 23.734 1 92.44 85 GLY A N 1
ATOM 582 C CA . GLY A 1 85 ? 0.511 49.094 24.938 1 92.44 85 GLY A CA 1
ATOM 583 C C . GLY A 1 85 ? 1.407 49.438 26.109 1 92.44 85 GLY A C 1
ATOM 584 O O . GLY A 1 85 ? 2.467 50.031 25.938 1 92.44 85 GLY A O 1
ATOM 585 N N . SER A 1 86 ? 0.977 49.094 27.25 1 91.19 86 SER A N 1
ATOM 586 C CA . SER A 1 86 ? 1.817 49.312 28.422 1 91.19 86 SER A CA 1
ATOM 587 C C . SER A 1 86 ? 3.094 48.469 28.344 1 91.19 86 SER A C 1
ATOM 589 O O . SER A 1 86 ? 3.041 47.25 28.078 1 91.19 86 SER A O 1
ATOM 591 N N . SER A 1 87 ? 4.273 49.156 28.547 1 93.25 87 SER A N 1
ATOM 592 C CA . SER A 1 87 ? 5.598 48.531 28.547 1 93.25 87 SER A CA 1
ATOM 593 C C . SER A 1 87 ? 5.879 47.844 27.219 1 93.25 87 SER A C 1
ATOM 595 O O . SER A 1 87 ? 6.609 46.844 27.188 1 93.25 87 SER A O 1
ATOM 597 N N . SER A 1 88 ? 5.105 48.156 26.188 1 95.19 88 SER A N 1
ATOM 598 C CA . SER A 1 88 ? 5.453 47.688 24.859 1 95.19 88 SER A CA 1
ATOM 599 C C . SER A 1 88 ? 6.777 48.25 24.391 1 95.19 88 SER A C 1
ATOM 601 O O . SER A 1 88 ? 7.051 49.438 24.594 1 95.19 88 SER A O 1
ATOM 603 N N . ILE A 1 89 ? 7.652 47.438 23.828 1 94.5 89 ILE A N 1
ATOM 604 C CA . ILE A 1 89 ? 8.984 47.875 23.422 1 94.5 89 ILE A CA 1
ATOM 605 C C . ILE A 1 89 ? 9.227 47.469 21.969 1 94.5 89 ILE A C 1
ATOM 607 O O . ILE A 1 89 ? 9.188 46.281 21.609 1 94.5 89 ILE A O 1
ATOM 611 N N . ALA A 1 90 ? 9.422 48.375 21.094 1 94.19 90 ALA A N 1
ATOM 612 C CA . ALA A 1 90 ? 9.844 48.188 19.703 1 94.19 90 ALA A CA 1
ATOM 613 C C . ALA A 1 90 ? 11.141 48.938 19.406 1 94.19 90 ALA A C 1
ATOM 615 O O . ALA A 1 90 ? 11.117 50.094 18.984 1 94.19 90 ALA A O 1
ATOM 616 N N . THR A 1 91 ? 12.258 48.281 19.641 1 89.44 91 THR A N 1
ATOM 617 C CA . THR A 1 91 ? 13.539 48.969 19.484 1 89.44 91 THR A CA 1
ATOM 618 C C . THR A 1 91 ? 14.297 48.438 18.281 1 89.44 91 THR A C 1
ATOM 620 O O . THR A 1 91 ? 15.328 49 17.891 1 89.44 91 THR A O 1
ATOM 623 N N . GLY A 1 92 ? 13.906 47.281 17.766 1 86.62 92 GLY A N 1
ATOM 624 C CA . GLY A 1 92 ? 14.438 46.906 16.469 1 86.62 92 GLY A CA 1
ATOM 625 C C . GLY A 1 92 ? 14 47.844 15.352 1 86.62 92 GLY A C 1
ATOM 626 O O . GLY A 1 92 ? 12.852 48.281 15.32 1 86.62 92 GLY A O 1
ATOM 627 N N . ASN A 1 93 ? 14.875 48.094 14.383 1 86.75 93 ASN A N 1
ATOM 628 C CA . ASN A 1 93 ? 14.508 48.969 13.266 1 86.75 93 ASN A CA 1
ATOM 629 C C . ASN A 1 93 ? 13.305 48.406 12.5 1 86.75 93 ASN A C 1
ATOM 631 O O . ASN A 1 93 ? 13.234 47.219 12.219 1 86.75 93 ASN A O 1
ATOM 635 N N . ASN A 1 94 ? 12.336 49.406 12.195 1 87.44 94 ASN A N 1
ATOM 636 C CA . ASN A 1 94 ? 11.172 49.062 11.383 1 87.44 94 ASN A CA 1
ATOM 637 C C . ASN A 1 94 ? 10.312 48 12.055 1 87.44 94 ASN A C 1
ATOM 639 O O . ASN A 1 94 ? 9.766 47.125 11.391 1 87.44 94 ASN A O 1
ATOM 643 N N . SER A 1 95 ? 10.266 48.031 13.422 1 91.38 95 SER A N 1
ATOM 644 C CA . SER A 1 95 ? 9.539 46.969 14.133 1 91.38 95 SER A CA 1
ATOM 645 C C . SER A 1 95 ? 8.211 47.5 14.664 1 91.38 95 SER A C 1
ATOM 647 O O . SER A 1 95 ? 8 48.719 14.75 1 91.38 95 SER A O 1
ATOM 649 N N . THR A 1 96 ? 7.285 46.625 14.859 1 92.19 96 THR A N 1
ATOM 650 C CA . THR A 1 96 ? 5.98 46.906 15.445 1 92.19 96 THR A CA 1
ATOM 651 C C . THR A 1 96 ? 5.723 46 16.656 1 92.19 96 THR A C 1
ATOM 653 O O . THR A 1 96 ? 5.91 44.781 16.578 1 92.19 96 THR A O 1
ATOM 656 N N . ALA A 1 97 ? 5.359 46.562 17.75 1 95.75 97 ALA A N 1
ATOM 657 C CA . ALA A 1 97 ? 4.965 45.812 18.953 1 95.75 97 ALA A CA 1
ATOM 658 C C . ALA A 1 97 ? 3.652 46.375 19.516 1 95.75 97 ALA A C 1
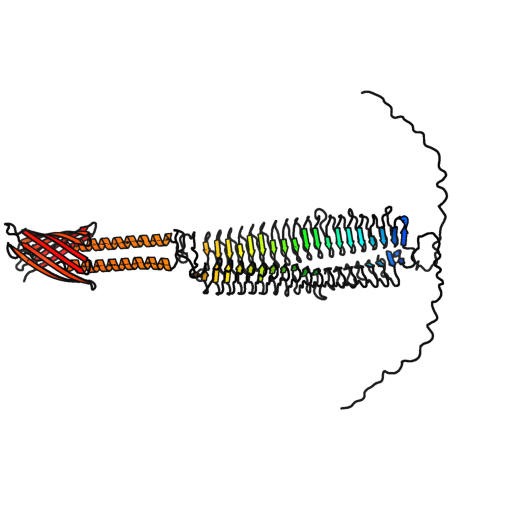ATOM 660 O O . ALA A 1 97 ? 3.602 47.5 20.016 1 95.75 97 ALA A O 1
ATOM 661 N N . ILE A 1 98 ? 2.664 45.625 19.438 1 93.12 98 ILE A N 1
ATOM 662 C CA . ILE A 1 98 ? 1.361 46.031 19.938 1 93.12 98 ILE A CA 1
ATOM 663 C C . ILE A 1 98 ? 0.859 45.031 20.969 1 93.12 98 ILE A C 1
ATOM 665 O O . ILE A 1 98 ? 0.656 43.844 20.656 1 93.12 98 ILE A O 1
ATOM 669 N N . GLY A 1 99 ? 0.535 45.375 22.172 1 93.56 99 GLY A N 1
ATOM 670 C CA . GLY A 1 99 ? 0.097 44.562 23.297 1 93.56 99 GLY A CA 1
ATOM 671 C C . GLY A 1 99 ? 0.76 44.969 24.594 1 93.56 99 GLY A C 1
ATOM 672 O O . GLY A 1 99 ? 1.793 45.625 24.609 1 93.56 99 GLY A O 1
ATOM 673 N N . ASP A 1 100 ? 0.137 44.562 25.656 1 93.12 100 ASP A N 1
ATOM 674 C CA . ASP A 1 100 ? 0.795 44.719 26.938 1 93.12 100 ASP A CA 1
ATOM 675 C C . ASP A 1 100 ? 2.078 43.906 27.016 1 93.12 100 ASP A C 1
ATOM 677 O O . ASP A 1 100 ? 2.059 42.688 26.75 1 93.12 100 ASP A O 1
ATOM 681 N N . ASN A 1 101 ? 3.205 44.562 27.312 1 94.69 101 ASN A N 1
ATOM 682 C CA . ASN A 1 101 ? 4.504 43.906 27.422 1 94.69 101 ASN A CA 1
ATOM 683 C C . ASN A 1 101 ? 4.91 43.25 26.109 1 94.69 101 ASN A C 1
ATOM 685 O O . ASN A 1 101 ? 5.57 42.188 26.125 1 94.69 101 ASN A O 1
ATOM 689 N N . ALA A 1 102 ? 4.355 43.656 24.984 1 95.38 102 ALA A N 1
ATOM 690 C CA . ALA A 1 102 ? 4.828 43.188 23.688 1 95.38 102 ALA A CA 1
ATOM 691 C C . ALA A 1 102 ? 6.234 43.688 23.391 1 95.38 102 ALA A C 1
ATOM 693 O O . ALA A 1 102 ? 6.527 44.875 23.609 1 95.38 102 ALA A O 1
ATOM 694 N N . ASN A 1 103 ? 7.102 42.812 22.922 1 95.75 103 ASN A N 1
ATOM 695 C CA . ASN A 1 103 ? 8.5 43.188 22.734 1 95.75 103 ASN A CA 1
ATOM 696 C C . ASN A 1 103 ? 8.992 42.812 21.344 1 95.75 103 ASN A C 1
ATOM 698 O O . ASN A 1 103 ? 9.039 41.625 21 1 95.75 103 ASN A O 1
ATOM 702 N N . ALA A 1 104 ? 9.391 43.688 20.516 1 94 104 ALA A N 1
ATOM 703 C CA . ALA A 1 104 ? 10.086 43.5 19.234 1 94 104 ALA A CA 1
ATOM 704 C C . ALA A 1 104 ? 11.492 44.094 19.297 1 94 104 ALA A C 1
ATOM 706 O O . ALA A 1 104 ? 11.719 45.219 18.875 1 94 104 ALA A O 1
ATOM 707 N N . VAL A 1 105 ? 12.461 43.375 19.812 1 85.38 105 VAL A N 1
ATOM 708 C CA . VAL A 1 105 ? 13.781 43.906 20.141 1 85.38 105 VAL A CA 1
ATOM 709 C C . VAL A 1 105 ? 14.82 43.344 19.188 1 85.38 105 VAL A C 1
ATOM 711 O O . VAL A 1 105 ? 16.016 43.656 19.281 1 85.38 105 VAL A O 1
ATOM 714 N N . GLY A 1 106 ? 14.453 42.5 18.266 1 72.38 106 GLY A N 1
ATOM 715 C CA . GLY A 1 106 ? 15.398 41.875 17.359 1 72.38 106 GLY A CA 1
ATOM 716 C C . GLY A 1 106 ? 16.109 42.875 16.469 1 72.38 106 GLY A C 1
ATOM 717 O O . GLY A 1 106 ? 16.094 44.094 16.734 1 72.38 106 GLY A O 1
ATOM 718 N N . PHE A 1 107 ? 16.891 42.344 15.469 1 74.06 107 PHE A N 1
ATOM 719 C CA . PHE A 1 107 ? 17.719 43.094 14.555 1 74.06 107 PHE A CA 1
ATOM 720 C C . PHE A 1 107 ? 16.875 43.812 13.5 1 74.06 107 PHE A C 1
ATOM 722 O O . PHE A 1 107 ? 17.391 44.281 12.484 1 74.06 107 PHE A O 1
ATOM 729 N N . GLY A 1 108 ? 15.539 43.906 13.773 1 81.12 108 GLY A N 1
ATOM 730 C CA . GLY A 1 108 ? 14.695 44.719 12.906 1 81.12 108 GLY A CA 1
ATOM 731 C C . GLY A 1 108 ? 13.695 43.906 12.109 1 81.12 108 GLY A C 1
ATOM 732 O O . GLY A 1 108 ? 13.773 42.688 12.078 1 81.12 108 GLY A O 1
ATOM 733 N N . ASP A 1 109 ? 12.75 44.75 11.562 1 88 109 ASP A N 1
ATOM 734 C CA . ASP A 1 109 ? 11.734 44.281 10.633 1 88 109 ASP A CA 1
ATOM 735 C C . ASP A 1 109 ? 10.852 43.219 11.281 1 88 109 ASP A C 1
ATOM 737 O O . ASP A 1 109 ? 10.492 42.219 10.641 1 88 109 ASP A O 1
ATOM 741 N N . SER A 1 110 ? 10.594 43.312 12.586 1 91.94 110 SER A N 1
ATOM 742 C CA . SER A 1 110 ? 9.766 42.344 13.273 1 91.94 110 SER A CA 1
ATOM 743 C C . SER A 1 110 ? 8.375 42.875 13.57 1 91.94 110 SER A C 1
ATOM 745 O O . SER A 1 110 ? 8.203 44.094 13.688 1 91.94 110 SER A O 1
ATOM 747 N N . THR A 1 111 ? 7.387 42.094 13.5 1 92.31 111 THR A N 1
ATOM 748 C CA . THR A 1 111 ? 6.016 42.406 13.883 1 92.31 111 THR A CA 1
ATOM 749 C C . THR A 1 111 ? 5.562 41.531 15.055 1 92.31 111 THR A C 1
ATOM 751 O O . THR A 1 111 ? 5.559 40.312 14.953 1 92.31 111 THR A O 1
ATOM 754 N N . VAL A 1 112 ? 5.211 42.156 16.141 1 95.56 112 VAL A N 1
ATOM 755 C CA . VAL A 1 112 ? 4.809 41.438 17.359 1 95.56 112 VAL A CA 1
ATOM 756 C C . VAL A 1 112 ? 3.473 42 17.844 1 95.56 112 VAL A C 1
ATOM 758 O O . VAL A 1 112 ? 3.363 43.188 18.172 1 95.56 112 VAL A O 1
ATOM 761 N N . ILE A 1 113 ? 2.502 41.219 17.844 1 93.88 113 ILE A N 1
ATOM 762 C CA . ILE A 1 113 ? 1.183 41.625 18.297 1 93.88 113 ILE A CA 1
ATOM 763 C C . ILE A 1 113 ? 0.64 40.625 19.312 1 93.88 113 ILE A C 1
ATOM 765 O O . ILE A 1 113 ? 0.47 39.438 19 1 93.88 113 ILE A O 1
ATOM 769 N N . GLY A 1 114 ? 0.267 41 20.484 1 94.38 114 GLY A N 1
ATOM 770 C CA . GLY A 1 114 ? -0.254 40.188 21.578 1 94.38 114 GLY A CA 1
ATOM 771 C C . GLY A 1 114 ? 0.372 40.531 22.906 1 94.38 114 GLY A C 1
ATOM 772 O O . GLY A 1 114 ? 1.518 40.969 22.984 1 94.38 114 GLY A O 1
ATOM 773 N N . SER A 1 115 ? -0.398 40.312 23.906 1 93.69 115 SER A N 1
ATOM 774 C CA . SER A 1 115 ? 0.133 40.531 25.25 1 93.69 115 SER A CA 1
ATOM 775 C C . SER A 1 115 ? 1.276 39.562 25.562 1 93.69 115 SER A C 1
ATOM 777 O O . SER A 1 115 ? 1.143 38.344 25.375 1 93.69 115 SER A O 1
ATOM 779 N N . GLY A 1 116 ? 2.385 40.094 26.016 1 93.25 116 GLY A N 1
ATOM 780 C CA . GLY A 1 116 ? 3.523 39.281 26.391 1 93.25 116 GLY A CA 1
ATOM 781 C C . GLY A 1 116 ? 4.219 38.625 25.203 1 93.25 116 GLY A C 1
ATOM 782 O O . GLY A 1 116 ? 5.07 37.75 25.391 1 93.25 116 GLY A O 1
ATOM 783 N N . ALA A 1 117 ? 3.771 38.969 24.016 1 94.31 117 ALA A N 1
ATOM 784 C CA . ALA A 1 117 ? 4.434 38.438 22.828 1 94.31 117 ALA A CA 1
ATOM 785 C C . ALA A 1 117 ? 5.82 39.062 22.656 1 94.31 117 ALA A C 1
ATOM 787 O O . ALA A 1 117 ? 6.062 40.188 23.062 1 94.31 117 ALA A O 1
ATOM 788 N N . GLY A 1 118 ? 6.742 38.25 22.031 1 93.62 118 GLY A N 1
ATOM 789 C CA . GLY A 1 118 ? 8.102 38.75 21.922 1 93.62 118 GLY A CA 1
ATOM 790 C C . GLY A 1 118 ? 8.836 38.188 20.703 1 93.62 118 GLY A C 1
ATOM 791 O O . GLY A 1 118 ? 8.688 37.031 20.359 1 93.62 118 GLY A O 1
ATOM 792 N N . SER A 1 119 ? 9.633 39 20.125 1 92.25 119 SER A N 1
ATOM 793 C CA . SER A 1 119 ? 10.523 38.594 19.047 1 92.25 119 SER A CA 1
ATOM 794 C C . SER A 1 119 ? 11.93 39.156 19.25 1 92.25 119 SER A C 1
ATOM 796 O O . SER A 1 119 ? 12.102 40.344 19.469 1 92.25 119 SER A O 1
ATOM 798 N N . GLY A 1 120 ? 12.898 38.25 19.25 1 88.19 120 GLY A N 1
ATOM 799 C CA . GLY A 1 120 ? 14.297 38.656 19.234 1 88.19 120 GLY A CA 1
ATOM 800 C C . GLY A 1 120 ? 14.961 38.438 17.875 1 88.19 120 GLY A C 1
ATOM 801 O O . GLY A 1 120 ? 16.125 38.781 17.703 1 88.19 120 GLY A O 1
ATOM 802 N N . GLY A 1 121 ? 14.289 37.875 17 1 87.38 121 GLY A N 1
ATOM 803 C CA . GLY A 1 121 ? 14.836 37.625 15.688 1 87.38 121 GLY A CA 1
ATOM 804 C C . GLY A 1 121 ? 14.438 38.656 14.648 1 87.38 121 GLY A C 1
ATOM 805 O O . GLY A 1 121 ? 13.32 39.156 14.68 1 87.38 121 GLY A O 1
ATOM 806 N N . ALA A 1 122 ? 15.312 38.906 13.641 1 87.88 122 ALA A N 1
ATOM 807 C CA . ALA A 1 122 ? 15.008 39.812 12.547 1 87.88 122 ALA A CA 1
ATOM 808 C C . ALA A 1 122 ? 13.953 39.219 11.617 1 87.88 122 ALA A C 1
ATOM 810 O O . ALA A 1 122 ? 13.883 38 11.445 1 87.88 122 ALA A O 1
ATOM 811 N N . ARG A 1 123 ? 13.148 40.094 11.031 1 88.62 123 ARG A N 1
ATOM 812 C CA . ARG A 1 123 ? 12.188 39.719 10 1 88.62 123 ARG A CA 1
ATOM 813 C C . ARG A 1 123 ? 11.211 38.656 10.531 1 88.62 123 ARG A C 1
ATOM 815 O O . ARG A 1 123 ? 10.805 37.75 9.797 1 88.62 123 ARG A O 1
ATOM 822 N N . SER A 1 124 ? 10.938 38.75 11.852 1 91.31 124 SER A N 1
ATOM 823 C CA . SER A 1 124 ? 10.055 37.75 12.469 1 91.31 124 SER A CA 1
ATOM 824 C C . SER A 1 124 ? 8.633 38.312 12.586 1 91.31 124 SER A C 1
ATOM 826 O O . SER A 1 124 ? 8.414 39.5 12.508 1 91.31 124 SER A O 1
ATOM 828 N N . THR A 1 125 ? 7.656 37.469 12.586 1 91.44 125 THR A N 1
ATOM 829 C CA . THR A 1 125 ? 6.25 37.781 12.82 1 91.44 125 THR A CA 1
ATOM 830 C C . THR A 1 125 ? 5.707 36.969 13.992 1 91.44 125 THR A C 1
ATOM 832 O O . THR A 1 125 ? 5.734 35.719 13.977 1 91.44 125 THR A O 1
ATOM 835 N N . VAL A 1 126 ? 5.23 37.594 15.008 1 94.56 126 VAL A N 1
ATOM 836 C CA . VAL A 1 126 ? 4.711 36.969 16.219 1 94.56 126 VAL A CA 1
ATOM 837 C C . VAL A 1 126 ? 3.326 37.531 16.547 1 94.56 126 VAL A C 1
ATOM 839 O O . VAL A 1 126 ? 3.172 38.719 16.781 1 94.56 126 VAL A O 1
ATOM 842 N N . ILE A 1 127 ? 2.373 36.719 16.516 1 93.5 127 ILE A N 1
ATOM 843 C CA . ILE A 1 127 ? 1.01 37.156 16.797 1 93.5 127 ILE A CA 1
ATOM 844 C C . ILE A 1 127 ? 0.348 36.188 17.766 1 93.5 127 ILE A C 1
ATOM 846 O O . ILE A 1 127 ? 0.192 35 17.469 1 93.5 127 ILE A O 1
ATOM 850 N N . GLY A 1 128 ? -0.144 36.656 18.875 1 93.88 128 GLY A N 1
ATOM 851 C CA . GLY A 1 128 ? -0.763 35.844 19.922 1 93.88 128 GLY A CA 1
ATOM 852 C C . GLY A 1 128 ? -0.19 36.156 21.297 1 93.88 128 GLY A C 1
ATOM 853 O O . GLY A 1 128 ? 0.981 36.5 21.422 1 93.88 128 GLY A O 1
ATOM 854 N N . SER A 1 129 ? -1.03 35.969 22.25 1 93.12 129 SER A N 1
ATOM 855 C CA . SER A 1 129 ? -0.556 36.188 23.625 1 93.12 129 SER A CA 1
ATOM 856 C C . SER A 1 129 ? 0.53 35.156 23.984 1 93.12 129 SER A C 1
ATOM 858 O O . SER A 1 129 ? 0.371 33.969 23.781 1 93.12 129 SER A O 1
ATOM 860 N N . GLY A 1 130 ? 1.684 35.656 24.484 1 92.5 130 GLY A N 1
ATOM 861 C CA . GLY A 1 130 ? 2.766 34.812 24.953 1 92.5 130 GLY A CA 1
ATOM 862 C C . GLY A 1 130 ? 3.545 34.156 23.828 1 92.5 130 GLY A C 1
ATOM 863 O O . GLY A 1 130 ? 4.438 33.344 24.078 1 92.5 130 GLY A O 1
ATOM 864 N N . ALA A 1 131 ? 3.135 34.406 22.578 1 93.19 131 ALA A N 1
ATOM 865 C CA . ALA A 1 131 ? 3.891 33.875 21.453 1 93.19 131 ALA A CA 1
ATOM 866 C C . ALA A 1 131 ? 5.285 34.469 21.391 1 93.19 131 ALA A C 1
ATOM 868 O O . ALA A 1 131 ? 5.484 35.625 21.766 1 93.19 131 ALA A O 1
ATOM 869 N N . ALA A 1 132 ? 6.281 33.656 20.891 1 92.44 132 ALA A N 1
ATOM 870 C CA . ALA A 1 132 ? 7.637 34.188 20.906 1 92.44 132 ALA A CA 1
ATOM 871 C C . ALA A 1 132 ? 8.531 33.5 19.891 1 92.44 132 ALA A C 1
ATOM 873 O O . ALA A 1 132 ? 8.336 32.312 19.594 1 92.44 132 ALA A O 1
ATOM 874 N N . THR A 1 133 ? 9.438 34.219 19.359 1 90.88 133 THR A N 1
ATOM 875 C CA . THR A 1 133 ? 10.508 33.656 18.562 1 90.88 133 THR A CA 1
ATOM 876 C C . THR A 1 133 ? 11.805 34.438 18.734 1 90.88 133 THR A C 1
ATOM 878 O O . THR A 1 133 ? 11.773 35.625 19.047 1 90.88 133 THR A O 1
ATOM 881 N N . GLY A 1 134 ? 12.898 33.781 18.719 1 87.31 134 GLY A N 1
ATOM 882 C CA . GLY A 1 134 ? 14.195 34.438 18.734 1 87.31 134 GLY A CA 1
ATOM 883 C C . GLY A 1 134 ? 14.938 34.312 17.406 1 87.31 134 GLY A C 1
ATOM 884 O O . GLY A 1 134 ? 16.109 34.688 17.312 1 87.31 134 GLY A O 1
ATOM 885 N N . ASN A 1 135 ? 14.234 33.875 16.453 1 87.38 135 ASN A N 1
ATOM 886 C CA . ASN A 1 135 ? 14.953 33.469 15.242 1 87.38 135 ASN A CA 1
ATOM 887 C C . ASN A 1 135 ? 14.555 34.312 14.039 1 87.38 135 ASN A C 1
ATOM 889 O O . ASN A 1 135 ? 13.414 34.781 13.945 1 87.38 135 ASN A O 1
ATOM 893 N N . GLU A 1 136 ? 15.508 34.438 13.148 1 88.19 136 GLU A N 1
ATOM 894 C CA . GLU A 1 136 ? 15.305 35.219 11.938 1 88.19 136 GLU A CA 1
ATOM 895 C C . GLU A 1 136 ? 14.258 34.594 11.031 1 88.19 136 GLU A C 1
ATOM 897 O O . GLU A 1 136 ? 14.312 33.375 10.758 1 88.19 136 GLU A O 1
ATOM 902 N N . GLY A 1 137 ? 13.383 35.469 10.547 1 87.25 137 GLY A N 1
ATOM 903 C CA . GLY A 1 137 ? 12.422 35.062 9.547 1 87.25 137 GLY A CA 1
ATOM 904 C C . GLY A 1 137 ? 11.391 34.094 10.086 1 87.25 137 GLY A C 1
ATOM 905 O O . GLY A 1 137 ? 10.664 33.438 9.312 1 87.25 137 GLY A O 1
ATOM 906 N N . ALA A 1 138 ? 11.273 33.906 11.422 1 90.69 138 ALA A N 1
ATOM 907 C CA . ALA A 1 138 ? 10.367 32.938 12.031 1 90.69 138 ALA A CA 1
ATOM 908 C C . ALA A 1 138 ? 8.961 33.531 12.18 1 90.69 138 ALA A C 1
ATOM 910 O O . ALA A 1 138 ? 8.797 34.75 12.266 1 90.69 138 ALA A O 1
ATOM 911 N N . ILE A 1 139 ? 7.984 32.719 12.055 1 89.94 139 ILE A N 1
ATOM 912 C CA . ILE A 1 139 ? 6.586 33.062 12.258 1 89.94 139 ILE A CA 1
ATOM 913 C C . ILE A 1 139 ? 6.02 32.281 13.438 1 89.94 139 ILE A C 1
ATOM 915 O O . ILE A 1 139 ? 6.109 31.047 13.469 1 89.94 139 ILE A O 1
ATOM 919 N N . ALA A 1 140 ? 5.469 32.906 14.43 1 93.62 140 ALA A N 1
ATOM 920 C CA . ALA A 1 140 ? 4.754 32.312 15.547 1 93.62 140 ALA A CA 1
ATOM 921 C C . ALA A 1 140 ? 3.357 32.906 15.695 1 93.62 140 ALA A C 1
ATOM 923 O O . ALA A 1 140 ? 3.215 34.094 16 1 93.62 140 ALA A O 1
ATOM 924 N N . VAL A 1 141 ? 2.391 32.156 15.477 1 92.38 141 VAL A N 1
ATOM 925 C CA . VAL A 1 141 ? 1.014 32.656 15.562 1 92.38 141 VAL A CA 1
ATOM 926 C C . VAL A 1 141 ? 0.205 31.734 16.484 1 92.38 141 VAL A C 1
ATOM 928 O O . VAL A 1 141 ? 0.107 30.531 16.234 1 92.38 141 VAL A O 1
ATOM 931 N N . GLY A 1 142 ? -0.466 32.25 17.469 1 92.62 142 GLY A N 1
ATOM 932 C CA . GLY A 1 142 ? -1.233 31.5 18.453 1 92.62 142 GLY A CA 1
ATOM 933 C C . GLY A 1 142 ? -0.75 31.719 19.875 1 92.62 142 GLY A C 1
ATOM 934 O O . GLY A 1 142 ? 0.361 32.219 20.094 1 92.62 142 GLY A O 1
ATOM 935 N N . HIS A 1 143 ? -1.594 31.359 20.781 1 92.25 143 HIS A N 1
ATOM 936 C CA . HIS A 1 143 ? -1.212 31.484 22.188 1 92.25 143 HIS A CA 1
ATOM 937 C C . HIS A 1 143 ? -0.022 30.594 22.516 1 92.25 143 HIS A C 1
ATOM 939 O O . HIS A 1 143 ? -0.068 29.391 22.281 1 92.25 143 HIS A O 1
ATOM 945 N N . ARG A 1 144 ? 1.067 31.188 23 1 91.31 144 ARG A N 1
ATOM 946 C CA . ARG A 1 144 ? 2.281 30.516 23.438 1 91.31 144 ARG A CA 1
ATOM 947 C C . ARG A 1 144 ? 2.906 29.719 22.312 1 91.31 144 ARG A C 1
ATOM 949 O O . ARG A 1 144 ? 3.516 28.672 22.531 1 91.31 144 ARG A O 1
ATOM 956 N N . ALA A 1 145 ? 2.549 30.125 21.094 1 90.94 145 ALA A N 1
ATOM 957 C CA . ALA A 1 145 ? 3.295 29.578 19.953 1 90.94 145 ALA A CA 1
ATOM 958 C C . ALA A 1 145 ? 4.762 29.984 20.016 1 90.94 145 ALA A C 1
ATOM 960 O O . ALA A 1 145 ? 5.074 31.125 20.375 1 90.94 145 ALA A O 1
ATOM 961 N N . GLY A 1 146 ? 5.621 29 19.703 1 87.06 146 GLY A N 1
ATOM 962 C CA . GLY A 1 146 ? 7.031 29.328 19.812 1 87.06 146 GLY A CA 1
ATOM 963 C C . GLY A 1 146 ? 7.875 28.734 18.703 1 87.06 146 GLY A C 1
ATOM 964 O O . GLY A 1 146 ? 7.59 27.641 18.219 1 87.06 146 GLY A O 1
ATOM 965 N N . VAL A 1 147 ? 8.797 29.422 18.25 1 79.12 147 VAL A N 1
ATOM 966 C CA . VAL A 1 147 ? 9.898 28.922 17.438 1 79.12 147 VAL A CA 1
ATOM 967 C C . VAL A 1 147 ? 11.203 28.984 18.234 1 79.12 147 VAL A C 1
ATOM 969 O O . VAL A 1 147 ? 11.617 30.062 18.656 1 79.12 147 VAL A O 1
ATOM 972 N N . GLY A 1 148 ? 11.617 27.672 18.781 1 69.06 148 GLY A N 1
ATOM 973 C CA . GLY A 1 148 ? 12.727 27.531 19.703 1 69.06 148 GLY A CA 1
ATOM 974 C C . GLY A 1 148 ? 13.875 28.484 19.422 1 69.06 148 GLY A C 1
ATOM 975 O O . GLY A 1 148 ? 14.109 28.844 18.266 1 69.06 148 GLY A O 1
ATOM 976 N N . LEU A 1 149 ? 14.383 28.844 20.641 1 56.72 149 LEU A N 1
ATOM 977 C CA . LEU A 1 149 ? 15.484 29.781 20.734 1 56.72 149 LEU A CA 1
ATOM 978 C C . LEU A 1 149 ? 16.797 29.156 20.266 1 56.72 149 LEU A C 1
ATOM 980 O O . LEU A 1 149 ? 17.203 28.109 20.766 1 56.72 149 LEU A O 1
ATOM 984 N N . GLY A 1 150 ? 17.172 29.188 19 1 56.97 150 GLY A N 1
ATOM 985 C CA . GLY A 1 150 ? 18.531 28.906 18.562 1 56.97 150 GLY A CA 1
ATOM 986 C C . GLY A 1 150 ? 18.625 28.531 17.109 1 56.97 150 GLY A C 1
ATOM 987 O O . GLY A 1 150 ? 19.531 28.969 16.391 1 56.97 150 GLY A O 1
ATOM 988 N N . SER A 1 151 ? 17.812 27.625 16.719 1 66 151 SER A N 1
ATOM 989 C CA . SER A 1 151 ? 18.125 27.234 15.344 1 66 151 SER A CA 1
ATOM 990 C C . SER A 1 151 ? 16.859 27.141 14.5 1 66 151 SER A C 1
ATOM 992 O O . SER A 1 151 ? 16.844 26.5 13.445 1 66 151 SER A O 1
ATOM 994 N N . GLY A 1 152 ? 15.914 27.984 14.93 1 75.38 152 GLY A N 1
ATOM 995 C CA . GLY A 1 152 ? 14.664 27.859 14.188 1 75.38 152 GLY A CA 1
ATOM 996 C C . GLY A 1 152 ? 14.508 28.906 13.102 1 75.38 152 GLY A C 1
ATOM 997 O O . GLY A 1 152 ? 13.43 29.5 12.953 1 75.38 152 GLY A O 1
ATOM 998 N N . GLN A 1 153 ? 15.602 29.188 12.336 1 84 153 GLN A N 1
ATOM 999 C CA . GLN A 1 153 ? 15.516 30.188 11.281 1 84 153 GLN A CA 1
ATOM 1000 C C . GLN A 1 153 ? 14.555 29.766 10.18 1 84 153 GLN A C 1
ATOM 1002 O O . GLN A 1 153 ? 14.523 28.594 9.797 1 84 153 GLN A O 1
ATOM 1007 N N . TYR A 1 154 ? 13.719 30.781 9.773 1 85.38 154 TYR A N 1
ATOM 1008 C CA . TYR A 1 154 ? 12.781 30.578 8.68 1 85.38 154 TYR A CA 1
ATOM 1009 C C . TYR A 1 154 ? 11.844 29.406 8.969 1 85.38 154 TYR A C 1
ATOM 1011 O O . TYR A 1 154 ? 11.656 28.531 8.117 1 85.38 154 TYR A O 1
ATOM 1019 N N . SER A 1 155 ? 11.391 29.344 10.234 1 90.88 155 SER A N 1
ATOM 1020 C CA . SER A 1 155 ? 10.461 28.297 10.656 1 90.88 155 SER A CA 1
ATOM 1021 C C . SER A 1 155 ? 9.102 28.875 11.031 1 90.88 155 SER A C 1
ATOM 1023 O O . SER A 1 155 ? 8.984 30.078 11.273 1 90.88 155 SER A O 1
ATOM 1025 N N . ILE A 1 156 ? 8.078 28.109 10.914 1 89.88 156 ILE A N 1
ATOM 1026 C CA . ILE A 1 156 ? 6.711 28.531 11.195 1 89.88 156 ILE A CA 1
ATOM 1027 C C . ILE A 1 156 ? 6.125 27.672 12.312 1 89.88 156 ILE A C 1
ATOM 1029 O O . ILE A 1 156 ? 6.184 26.438 12.25 1 89.88 156 ILE A O 1
ATOM 1033 N N . ALA A 1 157 ? 5.617 28.234 13.344 1 92.75 157 ALA A N 1
ATOM 1034 C CA . ALA A 1 157 ? 4.758 27.609 14.344 1 92.75 157 ALA A CA 1
ATOM 1035 C C . ALA A 1 157 ? 3.4 28.312 14.414 1 92.75 157 ALA A C 1
ATOM 1037 O O . ALA A 1 157 ? 3.314 29.469 14.82 1 92.75 157 ALA A O 1
ATOM 1038 N N . MET A 1 158 ? 2.449 27.672 14.016 1 90.38 158 MET A N 1
ATOM 1039 C CA . MET A 1 158 ? 1.095 28.219 14.078 1 90.38 158 MET A CA 1
ATOM 1040 C C . MET A 1 158 ? 0.165 27.266 14.836 1 90.38 158 MET A C 1
ATOM 1042 O O . MET A 1 158 ? -0.05 26.125 14.406 1 90.38 158 MET A O 1
ATOM 1046 N N . GLY A 1 159 ? -0.446 27.672 15.836 1 91.62 159 GLY A N 1
ATOM 1047 C CA . GLY A 1 159 ? -1.268 26.922 16.766 1 91.62 159 GLY A CA 1
ATOM 1048 C C . GLY A 1 159 ? -0.936 27.203 18.219 1 91.62 159 GLY A C 1
ATOM 1049 O O . GLY A 1 159 ? 0.2 27.547 18.547 1 91.62 159 GLY A O 1
ATOM 1050 N N . ALA A 1 160 ? -1.919 27.031 19.016 1 89.19 160 ALA A N 1
ATOM 1051 C CA . ALA A 1 160 ? -1.65 27.156 20.438 1 89.19 160 ALA A CA 1
ATOM 1052 C C . ALA A 1 160 ? -0.673 26.078 20.906 1 89.19 160 ALA A C 1
ATOM 1054 O O . ALA A 1 160 ? -0.901 24.891 20.688 1 89.19 160 ALA A O 1
ATOM 1055 N N . GLY A 1 161 ? 0.422 26.5 21.469 1 87.75 161 GLY A N 1
ATOM 1056 C CA . GLY A 1 161 ? 1.404 25.578 22.016 1 87.75 161 GLY A CA 1
ATOM 1057 C C . GLY A 1 161 ? 2.25 24.906 20.953 1 87.75 161 GLY A C 1
ATOM 1058 O O . GLY A 1 161 ? 2.955 23.938 21.234 1 87.75 161 GLY A O 1
ATOM 1059 N N . GLY A 1 162 ? 2.088 25.297 19.75 1 88 162 GLY A N 1
ATOM 1060 C CA . GLY A 1 162 ? 2.961 24.781 18.703 1 88 162 GLY A CA 1
ATOM 1061 C C . GLY A 1 162 ? 4.402 25.219 18.859 1 88 162 GLY A C 1
ATOM 1062 O O . GLY A 1 162 ? 4.676 26.312 19.391 1 88 162 GLY A O 1
ATOM 1063 N N . ASP A 1 163 ? 5.332 24.375 18.375 1 89.12 163 ASP A N 1
ATOM 1064 C CA . ASP A 1 163 ? 6.746 24.688 18.562 1 89.12 163 ASP A CA 1
ATOM 1065 C C . ASP A 1 163 ? 7.594 24.109 17.438 1 89.12 163 ASP A C 1
ATOM 1067 O O . ASP A 1 163 ? 7.383 22.984 17 1 89.12 163 ASP A O 1
ATOM 1071 N N . THR A 1 164 ? 8.445 24.859 16.891 1 90.5 164 THR A N 1
ATOM 1072 C CA . THR A 1 164 ? 9.453 24.438 15.922 1 90.5 164 THR A CA 1
ATOM 1073 C C . THR A 1 164 ? 10.859 24.719 16.453 1 90.5 164 THR A C 1
ATOM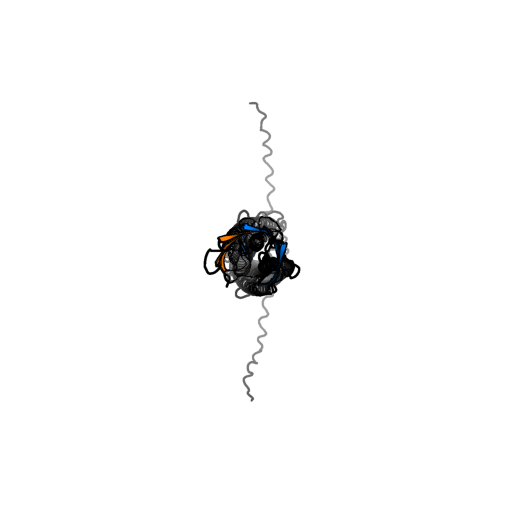 1075 O O . THR A 1 164 ? 11.18 25.859 16.812 1 90.5 164 THR A O 1
ATOM 1078 N N . ALA A 1 165 ? 11.688 23.734 16.469 1 85 165 ALA A N 1
ATOM 1079 C CA . ALA A 1 165 ? 12.961 23.875 17.172 1 85 165 ALA A CA 1
ATOM 1080 C C . ALA A 1 165 ? 14.094 24.188 16.203 1 85 165 ALA A C 1
ATOM 1082 O O . ALA A 1 165 ? 15.078 24.844 16.578 1 85 165 ALA A O 1
ATOM 1083 N N . GLN A 1 166 ? 13.938 23.656 15.016 1 83.56 166 GLN A N 1
ATOM 1084 C CA . GLN A 1 166 ? 15.062 23.812 14.094 1 83.56 166 GLN A CA 1
ATOM 1085 C C . GLN A 1 166 ? 14.633 24.531 12.828 1 83.56 166 GLN A C 1
ATOM 1087 O O . GLN A 1 166 ? 13.453 24.844 12.648 1 83.56 166 GLN A O 1
ATOM 1092 N N . SER A 1 167 ? 15.625 24.781 11.992 1 85.75 167 SER A N 1
ATOM 1093 C CA . SER A 1 167 ? 15.43 25.641 10.836 1 85.75 167 SER A CA 1
ATOM 1094 C C . SER A 1 167 ? 14.586 24.969 9.766 1 85.75 167 SER A C 1
ATOM 1096 O O . SER A 1 167 ? 14.617 23.734 9.641 1 85.75 167 SER A O 1
ATOM 1098 N N . ALA A 1 168 ? 13.93 25.922 9.039 1 86.31 168 ALA A N 1
ATOM 1099 C CA . ALA A 1 168 ? 13.234 25.547 7.812 1 86.31 168 ALA A CA 1
ATOM 1100 C C . ALA A 1 168 ? 12.141 24.516 8.094 1 86.31 168 ALA A C 1
ATOM 1102 O O . ALA A 1 168 ? 11.93 23.594 7.305 1 86.31 168 ALA A O 1
ATOM 1103 N N . SER A 1 169 ? 11.586 24.594 9.312 1 89.75 169 SER A N 1
ATOM 1104 C CA . SER A 1 169 ? 10.539 23.656 9.695 1 89.75 169 SER A CA 1
ATOM 1105 C C . SER A 1 169 ? 9.195 24.359 9.859 1 89.75 169 SER A C 1
ATOM 1107 O O . SER A 1 169 ? 9.148 25.578 10.078 1 89.75 169 SER A O 1
ATOM 1109 N N . HIS A 1 170 ? 8.148 23.688 9.602 1 87.94 170 HIS A N 1
ATOM 1110 C CA . HIS A 1 170 ? 6.832 24.266 9.875 1 87.94 170 HIS A CA 1
ATOM 1111 C C . HIS A 1 170 ? 5.973 23.312 10.695 1 87.94 170 HIS A C 1
ATOM 1113 O O . HIS A 1 170 ? 5.992 22.094 10.461 1 87.94 170 HIS A O 1
ATOM 1119 N N . ALA A 1 171 ? 5.332 23.797 11.68 1 92.5 171 ALA A N 1
ATOM 1120 C CA . ALA A 1 171 ? 4.363 23.125 12.531 1 92.5 171 ALA A CA 1
ATOM 1121 C C . ALA A 1 171 ? 3.053 23.906 12.602 1 92.5 171 ALA A C 1
ATOM 1123 O O . ALA A 1 171 ? 2.965 24.922 13.281 1 92.5 171 ALA A O 1
ATOM 1124 N N . ILE A 1 172 ? 2.146 23.469 11.891 1 89.88 172 ILE A N 1
ATOM 1125 C CA . ILE A 1 172 ? 0.822 24.078 11.891 1 89.88 172 ILE A CA 1
ATOM 1126 C C . ILE A 1 172 ? -0.18 23.141 12.555 1 89.88 172 ILE A C 1
ATOM 1128 O O . ILE A 1 172 ? -0.431 22.031 12.062 1 89.88 172 ILE A O 1
ATOM 1132 N N . GLY A 1 173 ? -0.737 23.516 13.555 1 91.44 173 GLY A N 1
ATOM 1133 C CA . GLY A 1 173 ? -1.625 22.766 14.43 1 91.44 173 GLY A CA 1
ATOM 1134 C C . GLY A 1 173 ? -1.36 23.016 15.898 1 91.44 173 GLY A C 1
ATOM 1135 O O . GLY A 1 173 ? -0.23 23.312 16.297 1 91.44 173 GLY A O 1
ATOM 1136 N N . ASN A 1 174 ? -2.41 22.875 16.656 1 90.25 174 ASN A N 1
ATOM 1137 C CA . ASN A 1 174 ? -2.199 23 18.094 1 90.25 174 ASN A CA 1
ATOM 1138 C C . ASN A 1 174 ? -1.349 21.844 18.641 1 90.25 174 ASN A C 1
ATOM 1140 O O . ASN A 1 174 ? -1.531 20.703 18.25 1 90.25 174 ASN A O 1
ATOM 1144 N N . PHE A 1 175 ? -0.354 22.172 19.438 1 90.25 175 PHE A N 1
ATOM 1145 C CA . PHE A 1 175 ? 0.526 21.234 20.125 1 90.25 175 PHE A CA 1
ATOM 1146 C C . PHE A 1 175 ? 1.328 20.406 19.109 1 90.25 175 PHE A C 1
ATOM 1148 O O . PHE A 1 175 ? 1.687 19.266 19.391 1 90.25 175 PHE A O 1
ATOM 1155 N N . SER A 1 176 ? 1.423 20.922 17.859 1 92.44 176 SER A N 1
ATOM 1156 C CA . SER A 1 176 ? 2.33 20.328 16.875 1 92.44 176 SER A CA 1
ATOM 1157 C C . SER A 1 176 ? 3.781 20.688 17.188 1 92.44 176 SER A C 1
ATOM 1159 O O . SER A 1 176 ? 4.094 21.828 17.5 1 92.44 176 SER A O 1
ATOM 1161 N N . ILE A 1 177 ? 4.68 19.703 17.156 1 91.81 177 ILE A N 1
ATOM 1162 C CA . ILE A 1 177 ? 6.062 19.922 17.578 1 91.81 177 ILE A CA 1
ATOM 1163 C C . ILE A 1 177 ? 7.008 19.406 16.5 1 91.81 177 ILE A C 1
ATOM 1165 O O . ILE A 1 177 ? 7.055 18.203 16.203 1 91.81 177 ILE A O 1
ATOM 1169 N N . ALA A 1 178 ? 7.707 20.25 15.852 1 92.5 178 ALA A N 1
ATOM 1170 C CA . ALA A 1 178 ? 8.766 19.922 14.898 1 92.5 178 ALA A CA 1
ATOM 1171 C C . ALA A 1 178 ? 10.141 20.062 15.539 1 92.5 178 ALA A C 1
ATOM 1173 O O . ALA A 1 178 ? 10.625 21.188 15.727 1 92.5 178 ALA A O 1
ATOM 1174 N N . ILE A 1 179 ? 10.789 19.016 15.82 1 90.12 179 ILE A N 1
ATOM 1175 C CA . ILE A 1 179 ? 12.047 19.062 16.547 1 90.12 179 ILE A CA 1
ATOM 1176 C C . ILE A 1 179 ? 13.211 19.109 15.555 1 90.12 179 ILE A C 1
ATOM 1178 O O . ILE A 1 179 ? 14.227 19.766 15.82 1 90.12 179 ILE A O 1
ATOM 1182 N N . GLY A 1 180 ? 13.062 18.344 14.453 1 86.88 180 GLY A N 1
ATOM 1183 C CA . GLY A 1 180 ? 14.133 18.297 13.477 1 86.88 180 GLY A CA 1
ATOM 1184 C C . GLY A 1 180 ? 14.047 19.422 12.453 1 86.88 180 GLY A C 1
ATOM 1185 O O . GLY A 1 180 ? 13.031 20.109 12.375 1 86.88 180 GLY A O 1
ATOM 1186 N N . GLY A 1 181 ? 15.117 19.641 11.719 1 87.5 181 GLY A N 1
ATOM 1187 C CA . GLY A 1 181 ? 15.125 20.594 10.617 1 87.5 181 GLY A CA 1
ATOM 1188 C C . GLY A 1 181 ? 14.43 20.078 9.375 1 87.5 181 GLY A C 1
ATOM 1189 O O . GLY A 1 181 ? 14.531 18.891 9.047 1 87.5 181 GLY A O 1
ATOM 1190 N N . GLY A 1 182 ? 13.758 21.031 8.672 1 86.94 182 GLY A N 1
ATOM 1191 C CA . GLY A 1 182 ? 13.109 20.656 7.422 1 86.94 182 GLY A CA 1
ATOM 1192 C C . GLY A 1 182 ? 11.82 19.875 7.621 1 86.94 182 GLY A C 1
ATOM 1193 O O . GLY A 1 182 ? 11.289 19.297 6.68 1 86.94 182 GLY A O 1
ATOM 1194 N N . ASP A 1 183 ? 11.281 19.844 8.883 1 86.62 183 ASP A N 1
ATOM 1195 C CA . ASP A 1 183 ? 10.062 19.109 9.195 1 86.62 183 ASP A CA 1
ATOM 1196 C C . ASP A 1 183 ? 8.828 19.812 8.641 1 86.62 183 ASP A C 1
ATOM 1198 O O . ASP A 1 183 ? 8.828 21.031 8.484 1 86.62 183 ASP A O 1
ATOM 1202 N N . GLY A 1 184 ? 7.836 19.078 8.234 1 89.94 184 GLY A N 1
ATOM 1203 C CA . GLY A 1 184 ? 6.539 19.594 7.816 1 89.94 184 GLY A CA 1
ATOM 1204 C C . GLY A 1 184 ? 5.379 18.922 8.531 1 89.94 184 GLY A C 1
ATOM 1205 O O . GLY A 1 184 ? 5.055 17.766 8.25 1 89.94 184 GLY A O 1
ATOM 1206 N N . LEU A 1 185 ? 4.84 19.672 9.469 1 91.69 185 LEU A N 1
ATOM 1207 C CA . LEU A 1 185 ? 3.709 19.156 10.234 1 91.69 185 LEU A CA 1
ATOM 1208 C C . LEU A 1 185 ? 2.455 19.984 9.961 1 91.69 185 LEU A C 1
ATOM 1210 O O . LEU A 1 185 ? 2.52 21.219 9.883 1 91.69 185 LEU A O 1
ATOM 1214 N N . SER A 1 186 ? 1.392 19.359 9.766 1 88.38 186 SER A N 1
ATOM 1215 C CA . SER A 1 186 ? 0.127 20.062 9.555 1 88.38 186 SER A CA 1
ATOM 1216 C C . SER A 1 186 ? -1.028 19.328 10.227 1 88.38 186 SER A C 1
ATOM 1218 O O . SER A 1 186 ? -1.872 18.734 9.547 1 88.38 186 SER A O 1
ATOM 1220 N N . ALA A 1 187 ? -1.118 19.391 11.461 1 88.81 187 ALA A N 1
ATOM 1221 C CA . ALA A 1 187 ? -2.238 18.828 12.211 1 88.81 187 ALA A CA 1
ATOM 1222 C C . ALA A 1 187 ? -2.055 19.031 13.711 1 88.81 187 ALA A C 1
ATOM 1224 O O . ALA A 1 187 ? -0.938 19.25 14.18 1 88.81 187 ALA A O 1
ATOM 1225 N N . ASN A 1 188 ? -3.184 18.906 14.352 1 90.56 188 ASN A N 1
ATOM 1226 C CA . ASN A 1 188 ? -3.129 18.938 15.812 1 90.56 188 ASN A CA 1
ATOM 1227 C C . ASN A 1 188 ? -2.357 17.734 16.375 1 90.56 188 ASN A C 1
ATOM 1229 O O . ASN A 1 188 ? -2.613 16.594 15.992 1 90.56 188 ASN A O 1
ATOM 1233 N N . GLY A 1 189 ? -1.391 18 17.172 1 92.25 189 GLY A N 1
ATOM 1234 C CA . GLY A 1 189 ? -0.671 16.953 17.891 1 92.25 189 GLY A CA 1
ATOM 1235 C C . GLY A 1 189 ? 0.328 16.219 17.031 1 92.25 189 GLY A C 1
ATOM 1236 O O . GLY A 1 189 ? 0.825 15.156 17.422 1 92.25 189 GLY A O 1
ATOM 1237 N N . ALA A 1 190 ? 0.557 16.672 15.797 1 93.88 190 ALA A N 1
ATOM 1238 C CA . ALA A 1 190 ? 1.563 16.047 14.945 1 93.88 190 ALA A CA 1
ATOM 1239 C C . ALA A 1 190 ? 2.967 16.266 15.5 1 93.88 190 ALA A C 1
ATOM 1241 O O . ALA A 1 190 ? 3.275 17.344 16.016 1 93.88 190 ALA A O 1
ATOM 1242 N N . ILE A 1 191 ? 3.805 15.234 15.422 1 94.94 191 ILE A N 1
ATOM 1243 C CA . ILE A 1 191 ? 5.152 15.32 15.969 1 94.94 191 ILE A CA 1
ATOM 1244 C C . ILE A 1 191 ? 6.16 14.805 14.945 1 94.94 191 ILE A C 1
ATOM 1246 O O . ILE A 1 191 ? 5.926 13.789 14.297 1 94.94 191 ILE A O 1
ATOM 1250 N N . SER A 1 192 ? 7.203 15.461 14.719 1 94.5 192 SER A N 1
ATOM 1251 C CA . SER A 1 192 ? 8.383 15 13.992 1 94.5 192 SER A CA 1
ATOM 1252 C C . SER A 1 192 ? 9.641 15.156 14.828 1 94.5 192 SER A C 1
ATOM 1254 O O . SER A 1 192 ? 9.984 16.266 15.25 1 94.5 192 SER A O 1
ATOM 1256 N N . ASN A 1 193 ? 10.336 14.117 15.062 1 91.88 193 ASN A N 1
ATOM 1257 C CA . ASN A 1 193 ? 11.43 14.109 16.031 1 91.88 193 ASN A CA 1
ATOM 1258 C C . ASN A 1 193 ? 12.781 14.289 15.344 1 91.88 193 ASN A C 1
ATOM 1260 O O . ASN A 1 193 ? 13.773 14.617 16 1 91.88 193 ASN A O 1
ATOM 1264 N N . ALA A 1 194 ? 12.805 13.984 14.109 1 91 194 ALA A N 1
ATOM 1265 C CA . ALA A 1 194 ? 14.07 14.039 13.383 1 91 194 ALA A CA 1
ATOM 1266 C C . ALA A 1 194 ? 13.93 14.844 12.094 1 91 194 ALA A C 1
ATOM 1268 O O . ALA A 1 194 ? 12.836 15.297 11.75 1 91 194 ALA A O 1
ATOM 1269 N N . ALA A 1 195 ? 15.062 15.07 11.438 1 92.19 195 ALA A N 1
ATOM 1270 C CA . ALA A 1 195 ? 15.094 15.977 10.289 1 92.19 195 ALA A CA 1
ATOM 1271 C C . ALA A 1 195 ? 14.266 15.422 9.133 1 92.19 195 ALA A C 1
ATOM 1273 O O . ALA A 1 195 ? 14.273 14.211 8.883 1 92.19 195 ALA A O 1
ATOM 1274 N N . PHE A 1 196 ? 13.555 16.344 8.438 1 91.75 196 PHE A N 1
ATOM 1275 C CA . PHE A 1 196 ? 12.859 16.109 7.172 1 91.75 196 PHE A CA 1
ATOM 1276 C C . PHE A 1 196 ? 11.688 15.164 7.363 1 91.75 196 PHE A C 1
ATOM 1278 O O . PHE A 1 196 ? 11.336 14.414 6.453 1 91.75 196 PHE A O 1
ATOM 1285 N N . GLY A 1 197 ? 11.156 15.078 8.57 1 94 197 GLY A N 1
ATOM 1286 C CA . GLY A 1 197 ? 9.922 14.344 8.805 1 94 197 GLY A CA 1
ATOM 1287 C C . GLY A 1 197 ? 8.688 15.086 8.336 1 94 197 GLY A C 1
ATOM 1288 O O . GLY A 1 197 ? 8.633 16.312 8.383 1 94 197 GLY A O 1
ATOM 1289 N N . THR A 1 198 ? 7.762 14.391 7.832 1 94.25 198 THR A N 1
ATOM 1290 C CA . THR A 1 198 ? 6.469 14.945 7.434 1 94.25 198 THR A CA 1
ATOM 1291 C C . THR A 1 198 ? 5.328 14.211 8.141 1 94.25 198 THR A C 1
ATOM 1293 O O . THR A 1 198 ? 5.25 12.984 8.094 1 94.25 198 THR A O 1
ATOM 1296 N N . ALA A 1 199 ? 4.516 14.883 8.828 1 95.62 199 ALA A N 1
ATOM 1297 C CA . ALA A 1 199 ? 3.363 14.305 9.516 1 95.62 199 ALA A CA 1
ATOM 1298 C C . ALA A 1 199 ? 2.111 15.148 9.297 1 95.62 199 ALA A C 1
ATOM 1300 O O . ALA A 1 199 ? 2.059 16.312 9.695 1 95.62 199 ALA A O 1
ATOM 1301 N N . VAL A 1 200 ? 1.188 14.609 8.641 1 93.5 200 VAL A N 1
ATOM 1302 C CA . VAL A 1 200 ? -0.089 15.258 8.367 1 93.5 200 VAL A CA 1
ATOM 1303 C C . VAL A 1 200 ? -1.235 14.359 8.836 1 93.5 200 VAL A C 1
ATOM 1305 O O . VAL A 1 200 ? -1.385 13.234 8.359 1 93.5 200 VAL A O 1
ATOM 1308 N N . GLY A 1 201 ? -2.057 14.805 9.688 1 93.5 201 GLY A N 1
ATOM 1309 C CA . GLY A 1 201 ? -3.121 14.086 10.367 1 93.5 201 GLY A CA 1
ATOM 1310 C C . GLY A 1 201 ? -3.021 14.164 11.883 1 93.5 201 GLY A C 1
ATOM 1311 O O . GLY A 1 201 ? -1.921 14.25 12.43 1 93.5 201 GLY A O 1
ATOM 1312 N N . ALA A 1 202 ? -4.152 14.141 12.477 1 93.44 202 ALA A N 1
ATOM 1313 C CA . ALA A 1 202 ? -4.188 14.289 13.93 1 93.44 202 ALA A CA 1
ATOM 1314 C C . ALA A 1 202 ? -3.293 13.25 14.609 1 93.44 202 ALA A C 1
ATOM 1316 O O . ALA A 1 202 ? -3.41 12.055 14.336 1 93.44 202 ALA A O 1
ATOM 1317 N N . SER A 1 203 ? -2.367 13.688 15.453 1 95.25 203 SER A N 1
ATOM 1318 C CA . SER A 1 203 ? -1.494 12.859 16.281 1 95.25 203 SER A CA 1
ATOM 1319 C C . SER A 1 203 ? -0.616 11.961 15.422 1 95.25 203 SER A C 1
ATOM 1321 O O . SER A 1 203 ? -0.271 10.844 15.836 1 95.25 203 SER A O 1
ATOM 1323 N N . SER A 1 204 ? -0.39 12.32 14.156 1 95.81 204 SER A N 1
ATOM 1324 C CA . SER A 1 204 ? 0.562 11.594 13.32 1 95.81 204 SER A CA 1
ATOM 1325 C C . SER A 1 204 ? 1.993 11.812 13.797 1 95.81 204 SER A C 1
ATOM 1327 O O . SER A 1 204 ? 2.311 12.859 14.367 1 95.81 204 SER A O 1
ATOM 1329 N N . ILE A 1 205 ? 2.869 10.812 13.602 1 97.19 205 ILE A N 1
ATOM 1330 C CA . ILE A 1 205 ? 4.227 10.883 14.125 1 97.19 205 ILE A CA 1
ATOM 1331 C C . ILE A 1 205 ? 5.223 10.469 13.047 1 97.19 205 ILE A C 1
ATOM 1333 O O . ILE A 1 205 ? 5.105 9.375 12.477 1 97.19 205 ILE A O 1
ATOM 1337 N N . ALA A 1 206 ? 6.121 11.258 12.719 1 97.12 206 ALA A N 1
ATOM 1338 C CA . ALA A 1 206 ? 7.34 10.938 11.984 1 97.12 206 ALA A CA 1
ATOM 1339 C C . ALA A 1 206 ? 8.547 10.883 12.914 1 97.12 206 ALA A C 1
ATOM 1341 O O . ALA A 1 206 ? 9.133 11.914 13.242 1 97.12 206 ALA A O 1
ATOM 1342 N N . ALA A 1 207 ? 8.938 9.742 13.305 1 96 207 ALA A N 1
ATOM 1343 C CA . ALA A 1 207 ? 9.836 9.578 14.445 1 96 207 ALA A CA 1
ATOM 1344 C C . ALA A 1 207 ? 11.297 9.695 14.023 1 96 207 ALA A C 1
ATOM 1346 O O . ALA A 1 207 ? 12.148 10.078 14.82 1 96 207 ALA A O 1
ATOM 1347 N N . ASN A 1 208 ? 11.57 9.289 12.773 1 95.62 208 ASN A N 1
ATOM 1348 C CA . ASN A 1 208 ? 12.961 9.289 12.328 1 95.62 208 ASN A CA 1
ATOM 1349 C C . ASN A 1 208 ? 13.156 10.133 11.07 1 95.62 208 ASN A C 1
ATOM 1351 O O . ASN A 1 208 ? 12.203 10.742 10.578 1 95.62 208 ASN A O 1
ATOM 1355 N N . GLN A 1 209 ? 14.352 10.203 10.68 1 93.69 209 GLN A N 1
ATOM 1356 C CA . GLN A 1 209 ? 14.703 11.023 9.523 1 93.69 209 GLN A CA 1
ATOM 1357 C C . GLN A 1 209 ? 13.984 10.539 8.266 1 93.69 209 GLN A C 1
ATOM 1359 O O . GLN A 1 209 ? 13.953 9.344 7.984 1 93.69 209 GLN A O 1
ATOM 1364 N N . PHE A 1 210 ? 13.406 11.43 7.527 1 92.81 210 PHE A N 1
ATOM 1365 C CA . PHE A 1 210 ? 12.789 11.227 6.219 1 92.81 210 PHE A CA 1
ATOM 1366 C C . PHE A 1 210 ? 11.5 10.43 6.344 1 92.81 210 PHE A C 1
ATOM 1368 O O . PHE A 1 210 ? 10.969 9.93 5.344 1 92.81 210 PHE A O 1
ATOM 1375 N N . ASP A 1 211 ? 10.945 10.258 7.582 1 95.94 211 ASP A N 1
ATOM 1376 C CA . ASP A 1 211 ? 9.688 9.547 7.781 1 95.94 211 ASP A CA 1
ATOM 1377 C C . ASP A 1 211 ? 8.508 10.359 7.25 1 95.94 211 ASP A C 1
ATOM 1379 O O . ASP A 1 211 ? 8.539 11.586 7.266 1 95.94 211 ASP A O 1
ATOM 1383 N N . ALA A 1 212 ? 7.555 9.711 6.715 1 96.06 212 ALA A N 1
ATOM 1384 C CA . ALA A 1 212 ? 6.312 10.328 6.254 1 96.06 212 ALA A CA 1
ATOM 1385 C C . ALA A 1 212 ? 5.098 9.625 6.852 1 96.06 212 ALA A C 1
ATOM 1387 O O . ALA A 1 212 ? 4.926 8.414 6.688 1 96.06 212 ALA A O 1
ATOM 1388 N N . ALA A 1 213 ? 4.285 10.32 7.547 1 97.31 213 ALA A N 1
ATOM 1389 C CA . ALA A 1 213 ? 3.059 9.797 8.141 1 97.31 213 ALA A CA 1
ATOM 1390 C C . ALA A 1 213 ? 1.852 10.641 7.738 1 97.31 213 ALA A C 1
ATOM 1392 O O . ALA A 1 213 ? 1.776 11.828 8.07 1 97.31 213 ALA A O 1
ATOM 1393 N N . PHE A 1 214 ? 0.969 10.07 7.031 1 95.69 214 PHE A N 1
ATOM 1394 C CA . PHE A 1 214 ? -0.222 10.758 6.547 1 95.69 214 PHE A CA 1
ATOM 1395 C C . PHE A 1 214 ? -1.486 10.039 7.008 1 95.69 214 PHE A C 1
ATOM 1397 O O . PHE A 1 214 ? -1.694 8.867 6.688 1 95.69 214 PHE A O 1
ATOM 1404 N N . GLY A 1 215 ? -2.348 10.711 7.738 1 94.94 215 GLY A N 1
ATOM 1405 C CA . GLY A 1 215 ? -3.561 10.164 8.32 1 94.94 215 GLY A CA 1
ATOM 1406 C C . GLY A 1 215 ? -3.592 10.266 9.836 1 94.94 215 GLY A C 1
ATOM 1407 O O . GLY A 1 215 ? -2.545 10.375 10.477 1 94.94 215 GLY A O 1
ATOM 1408 N N . ALA A 1 216 ? -4.789 10.227 10.367 1 95.5 216 ALA A N 1
ATOM 1409 C CA . ALA A 1 216 ? -4.914 10.297 11.82 1 95.5 216 ALA A CA 1
ATOM 1410 C C . ALA A 1 216 ? -4.242 9.109 12.492 1 95.5 216 ALA A C 1
ATOM 1412 O O . ALA A 1 216 ? -4.438 7.961 12.078 1 95.5 216 ALA A O 1
ATOM 1413 N N . PHE A 1 217 ? -3.391 9.336 13.484 1 96.31 217 PHE A N 1
ATOM 1414 C CA . PHE A 1 217 ? -2.73 8.336 14.312 1 96.31 217 PHE A CA 1
ATOM 1415 C C . PHE A 1 217 ? -1.783 7.48 13.477 1 96.31 217 PHE A C 1
ATOM 1417 O O . PHE A 1 217 ? -1.473 6.348 13.852 1 96.31 217 PHE A O 1
ATOM 1424 N N . SER A 1 218 ? -1.427 7.949 12.266 1 97.25 218 SER A N 1
ATOM 1425 C CA . SER A 1 218 ? -0.404 7.262 11.477 1 97.25 218 SER A CA 1
ATOM 1426 C C . SER A 1 218 ? 0.977 7.434 12.102 1 97.25 218 SER A C 1
ATOM 1428 O O . SER A 1 218 ? 1.3 8.5 12.625 1 97.25 218 SER A O 1
ATOM 1430 N N . ILE A 1 219 ? 1.771 6.387 12.094 1 98.31 219 ILE A N 1
ATOM 1431 C CA . ILE A 1 219 ? 3.082 6.422 12.734 1 98.31 219 ILE A CA 1
ATOM 1432 C C . ILE A 1 219 ? 4.137 5.863 11.773 1 98.31 219 ILE A C 1
ATOM 1434 O O . ILE A 1 219 ? 4.062 4.703 11.367 1 98.31 219 ILE A O 1
ATOM 1438 N N . ALA A 1 220 ? 5.035 6.637 11.344 1 98.19 220 ALA A N 1
ATOM 1439 C CA . ALA A 1 220 ? 6.277 6.184 10.719 1 98.19 220 ALA A CA 1
ATOM 1440 C C . ALA A 1 220 ? 7.426 6.195 11.719 1 98.19 220 ALA A C 1
ATOM 1442 O O . ALA A 1 220 ? 7.895 7.266 12.125 1 98.19 220 ALA A O 1
ATOM 1443 N N . SER A 1 221 ? 7.855 5.07 12.141 1 97.38 221 SER A N 1
ATOM 1444 C CA . SER A 1 221 ? 8.852 5.027 13.211 1 97.38 221 SER A CA 1
ATOM 1445 C C . SER A 1 221 ? 10.109 4.297 12.766 1 97.38 221 SER A C 1
ATOM 1447 O O . SER A 1 221 ? 11.141 4.355 13.438 1 97.38 221 SER A O 1
ATOM 1449 N N . GLY A 1 222 ? 10.008 3.465 11.656 1 96.25 222 GLY A N 1
ATOM 1450 C CA . GLY A 1 222 ? 11.234 2.977 11.039 1 96.25 222 GLY A CA 1
ATOM 1451 C C . GLY A 1 222 ? 11.945 4.027 10.211 1 96.25 222 GLY A C 1
ATOM 1452 O O . GLY A 1 222 ? 11.305 4.828 9.531 1 96.25 222 GLY A O 1
ATOM 1453 N N . ALA A 1 223 ? 13.219 4.047 10.266 1 95.5 223 ALA A N 1
ATOM 1454 C CA . ALA A 1 223 ? 13.961 5.051 9.5 1 95.5 223 ALA A CA 1
ATOM 1455 C C . ALA A 1 223 ? 13.578 5.004 8.023 1 95.5 223 ALA A C 1
ATOM 1457 O O . ALA A 1 223 ? 13.602 3.941 7.398 1 95.5 223 ALA A O 1
ATOM 1458 N N . ARG A 1 224 ? 13.203 6.246 7.445 1 96.12 224 ARG A N 1
ATOM 1459 C CA . ARG A 1 224 ? 12.859 6.41 6.039 1 96.12 224 ARG A CA 1
ATOM 1460 C C . ARG A 1 224 ? 11.586 5.637 5.695 1 96.12 224 ARG A C 1
ATOM 1462 O O . ARG A 1 224 ? 11.484 5.059 4.609 1 96.12 224 ARG A O 1
ATOM 1469 N N . SER A 1 225 ? 10.648 5.504 6.645 1 97.31 225 SER A N 1
ATOM 1470 C CA . SER A 1 225 ? 9.43 4.73 6.438 1 97.31 225 SER A CA 1
ATOM 1471 C C . SER A 1 225 ? 8.258 5.637 6.074 1 97.31 225 SER A C 1
ATOM 1473 O O . SER A 1 225 ? 8.344 6.859 6.215 1 97.31 225 SER A O 1
ATOM 1475 N N . ALA A 1 226 ? 7.234 5.047 5.5 1 98.06 226 ALA A N 1
ATOM 1476 C CA . ALA A 1 226 ? 6.051 5.789 5.066 1 98.06 226 ALA A CA 1
ATOM 1477 C C . ALA A 1 226 ? 4.77 5.086 5.504 1 98.06 226 ALA A C 1
ATOM 1479 O O . ALA A 1 226 ? 4.582 3.896 5.238 1 98.06 226 ALA A O 1
ATOM 1480 N N . ALA A 1 227 ? 3.955 5.789 6.195 1 98.25 227 ALA A N 1
ATOM 1481 C CA . ALA A 1 227 ? 2.637 5.32 6.617 1 98.25 227 ALA A CA 1
ATOM 1482 C C . ALA A 1 227 ? 1.53 6.195 6.039 1 98.25 227 ALA A C 1
ATOM 1484 O O . ALA A 1 227 ? 1.553 7.418 6.195 1 98.25 227 ALA A O 1
ATOM 1485 N N . PHE A 1 228 ? 0.603 5.59 5.355 1 97.31 228 PHE A N 1
ATOM 1486 C CA . PHE A 1 228 ? -0.536 6.305 4.789 1 97.31 228 PHE A CA 1
ATOM 1487 C C . PHE A 1 228 ? -1.844 5.609 5.148 1 97.31 228 PHE A C 1
ATOM 1489 O O . PHE A 1 228 ? -2.029 4.43 4.844 1 97.31 228 PHE A O 1
ATOM 1496 N N . GLY A 1 229 ? -2.762 6.426 5.715 1 95.56 229 GLY A N 1
ATOM 1497 C CA . GLY A 1 229 ? -4.023 5.934 6.246 1 95.56 229 GLY A CA 1
ATOM 1498 C C . GLY A 1 229 ? -4.105 6.016 7.758 1 95.56 229 GLY A C 1
ATOM 1499 O O . GLY A 1 229 ? -3.078 6.051 8.438 1 95.56 229 GLY A O 1
ATOM 1500 N N . ALA A 1 230 ? -5.352 6.062 8.234 1 96.5 230 ALA A N 1
ATOM 1501 C 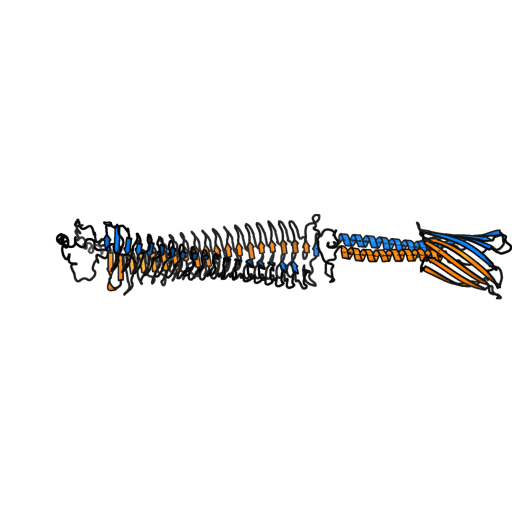CA . ALA A 1 230 ? -5.527 6.121 9.688 1 96.5 230 ALA A CA 1
ATOM 1502 C C . ALA A 1 230 ? -4.945 4.883 10.359 1 96.5 230 ALA A C 1
ATOM 1504 O O . ALA A 1 230 ? -5.051 3.773 9.828 1 96.5 230 ALA A O 1
ATOM 1505 N N . ASN A 1 231 ? -4.309 5.012 11.523 1 97.31 231 ASN A N 1
ATOM 1506 C CA . ASN A 1 231 ? -3.807 3.936 12.367 1 97.31 231 ASN A CA 1
ATOM 1507 C C . ASN A 1 231 ? -2.752 3.1 11.648 1 97.31 231 ASN A C 1
ATOM 1509 O O . ASN A 1 231 ? -2.49 1.959 12.031 1 97.31 231 ASN A O 1
ATOM 1513 N N . SER A 1 232 ? -2.223 3.594 10.477 1 98.25 232 SER A N 1
ATOM 1514 C CA . SER A 1 232 ? -1.159 2.873 9.781 1 98.25 232 SER A CA 1
ATOM 1515 C C . SER A 1 232 ? 0.173 3.02 10.508 1 98.25 232 SER A C 1
ATOM 1517 O O . SER A 1 232 ? 0.475 4.082 11.055 1 98.25 232 SER A O 1
ATOM 1519 N N . VAL A 1 233 ? 0.929 1.972 10.57 1 98.69 233 VAL A N 1
ATOM 1520 C CA . VAL A 1 233 ? 2.205 1.993 11.281 1 98.69 233 VAL A CA 1
ATOM 1521 C C . VAL A 1 233 ? 3.295 1.387 10.398 1 98.69 233 VAL A C 1
ATOM 1523 O O . VAL A 1 233 ? 3.234 0.206 10.047 1 98.69 233 VAL A O 1
ATOM 1526 N N . ALA A 1 234 ? 4.223 2.139 9.984 1 98.62 234 ALA A N 1
ATOM 1527 C CA . ALA A 1 234 ? 5.449 1.677 9.336 1 98.62 234 ALA A CA 1
ATOM 1528 C C . ALA A 1 234 ? 6.617 1.669 10.32 1 98.62 234 ALA A C 1
ATOM 1530 O O . ALA A 1 234 ? 7.281 2.689 10.516 1 98.62 234 ALA A O 1
ATOM 1531 N N . ALA A 1 235 ? 6.855 0.552 10.883 1 98.25 235 ALA A N 1
ATOM 1532 C CA . ALA A 1 235 ? 7.801 0.461 11.992 1 98.25 235 ALA A CA 1
ATOM 1533 C C . ALA A 1 235 ? 9.148 -0.07 11.516 1 98.25 235 ALA A C 1
ATOM 1535 O O . ALA A 1 235 ? 10.164 0.113 12.195 1 98.25 235 ALA A O 1
ATOM 1536 N N . GLY A 1 236 ? 9.172 -0.851 10.398 1 97.94 236 GLY A N 1
ATOM 1537 C CA . GLY A 1 236 ? 10.43 -1.323 9.852 1 97.94 236 GLY A CA 1
ATOM 1538 C C . GLY A 1 236 ? 11.188 -0.251 9.094 1 97.94 236 GLY A C 1
ATOM 1539 O O . GLY A 1 236 ? 10.586 0.656 8.516 1 97.94 236 GLY A O 1
ATOM 1540 N N . ALA A 1 237 ? 12.477 -0.419 9.102 1 97.69 237 ALA A N 1
ATOM 1541 C CA . ALA A 1 237 ? 13.281 0.511 8.312 1 97.69 237 ALA A CA 1
ATOM 1542 C C . ALA A 1 237 ? 12.906 0.448 6.836 1 97.69 237 ALA A C 1
ATOM 1544 O O . ALA A 1 237 ? 12.789 -0.639 6.266 1 97.69 237 ALA A O 1
ATOM 1545 N N . SER A 1 238 ? 12.719 1.679 6.203 1 97.81 238 SER A N 1
ATOM 1546 C CA . SER A 1 238 ? 12.383 1.813 4.789 1 97.81 238 SER A CA 1
ATOM 1547 C C . SER A 1 238 ? 11.133 1.021 4.441 1 97.81 238 SER A C 1
ATOM 1549 O O . SER A 1 238 ? 11.039 0.427 3.365 1 97.81 238 SER A O 1
ATOM 1551 N N . SER A 1 239 ? 10.203 0.868 5.395 1 98.19 239 SER A N 1
ATOM 1552 C CA . SER A 1 239 ? 8.961 0.127 5.176 1 98.19 239 SER A CA 1
ATOM 1553 C C . SER A 1 239 ? 7.836 1.052 4.723 1 98.19 239 SER A C 1
ATOM 1555 O O . SER A 1 239 ? 7.957 2.275 4.812 1 98.19 239 SER A O 1
ATOM 1557 N N . VAL A 1 240 ? 6.797 0.476 4.16 1 98.56 240 VAL A N 1
ATOM 1558 C CA . VAL A 1 240 ? 5.625 1.197 3.674 1 98.56 240 VAL A CA 1
ATOM 1559 C C . VAL A 1 240 ? 4.355 0.534 4.199 1 98.56 240 VAL A C 1
ATOM 1561 O O . VAL A 1 240 ? 4.164 -0.674 4.043 1 98.56 240 VAL A O 1
ATOM 1564 N N . ALA A 1 241 ? 3.512 1.272 4.875 1 98.69 241 ALA A N 1
ATOM 1565 C CA . ALA A 1 241 ? 2.197 0.835 5.336 1 98.69 241 ALA A CA 1
ATOM 1566 C C . ALA A 1 241 ? 1.089 1.693 4.73 1 98.69 241 ALA A C 1
ATOM 1568 O O . ALA A 1 241 ? 1.024 2.9 4.98 1 98.69 241 ALA A O 1
ATOM 1569 N N . LEU A 1 242 ? 0.209 1.105 3.945 1 98 242 LEU A N 1
ATOM 1570 C CA . LEU A 1 242 ? -0.834 1.837 3.234 1 98 242 LEU A CA 1
ATOM 1571 C C . LEU A 1 242 ? -2.211 1.267 3.555 1 98 242 LEU A C 1
ATOM 1573 O O . LEU A 1 242 ? -2.5 0.112 3.23 1 98 242 LEU A O 1
ATOM 1577 N N . GLY A 1 243 ? -3.027 2.053 4.203 1 97.62 243 GLY A N 1
ATOM 1578 C CA . GLY A 1 243 ? -4.367 1.646 4.59 1 97.62 243 GLY A CA 1
ATOM 1579 C C . GLY A 1 243 ? -4.598 1.688 6.086 1 97.62 243 GLY A C 1
ATOM 1580 O O . GLY A 1 243 ? -3.641 1.69 6.867 1 97.62 243 GLY A O 1
ATOM 1581 N N . ASP A 1 244 ? -5.871 1.75 6.441 1 97.62 244 ASP A N 1
ATOM 1582 C CA . ASP A 1 244 ? -6.211 1.797 7.863 1 97.62 244 ASP A CA 1
ATOM 1583 C C . ASP A 1 244 ? -5.738 0.536 8.578 1 97.62 244 ASP A C 1
ATOM 1585 O O . ASP A 1 244 ? -6.078 -0.579 8.18 1 97.62 244 ASP A O 1
ATOM 1589 N N . GLY A 1 245 ? -4.93 0.769 9.586 1 97.88 245 GLY A N 1
ATOM 1590 C CA . GLY A 1 245 ? -4.508 -0.333 10.438 1 97.88 245 GLY A CA 1
ATOM 1591 C C . GLY A 1 245 ? -3.402 -1.17 9.82 1 97.88 245 GLY A C 1
ATOM 1592 O O . GLY A 1 245 ? -3.043 -2.223 10.352 1 97.88 245 GLY A O 1
ATOM 1593 N N . SER A 1 246 ? -2.904 -0.754 8.602 1 98.44 246 SER A N 1
ATOM 1594 C CA . SER A 1 246 ? -1.796 -1.489 8 1 98.44 246 SER A CA 1
ATOM 1595 C C . SER A 1 246 ? -0.548 -1.417 8.875 1 98.44 246 SER A C 1
ATOM 1597 O O . SER A 1 246 ? -0.292 -0.398 9.523 1 98.44 246 SER A O 1
ATOM 1599 N N . PHE A 1 247 ? 0.179 -2.521 8.93 1 98.75 247 PHE A N 1
ATOM 1600 C CA . PHE A 1 247 ? 1.332 -2.641 9.82 1 98.75 247 PHE A CA 1
ATOM 1601 C C . PHE A 1 247 ? 2.525 -3.23 9.078 1 98.75 247 PHE A C 1
ATOM 1603 O O . PHE A 1 247 ? 2.502 -4.398 8.68 1 98.75 247 PHE A O 1
ATOM 1610 N N . ALA A 1 248 ? 3.504 -2.402 8.836 1 98.81 248 ALA A N 1
ATOM 1611 C CA . ALA A 1 248 ? 4.762 -2.852 8.242 1 98.81 248 ALA A CA 1
ATOM 1612 C C . ALA A 1 248 ? 5.891 -2.826 9.266 1 98.81 248 ALA A C 1
ATOM 1614 O O . ALA A 1 248 ? 6.473 -1.772 9.531 1 98.81 248 ALA A O 1
ATOM 1615 N N . GLN A 1 249 ? 6.234 -3.951 9.711 1 98.12 249 GLN A N 1
ATOM 1616 C CA . GLN A 1 249 ? 7.195 -4.023 10.805 1 98.12 249 GLN A CA 1
ATOM 1617 C C . GLN A 1 249 ? 8.562 -4.492 10.312 1 98.12 249 GLN A C 1
ATOM 1619 O O . GLN A 1 249 ? 9.594 -4.121 10.875 1 98.12 249 GLN A O 1
ATOM 1624 N N . GLY A 1 250 ? 8.555 -5.438 9.328 1 97.75 250 GLY A N 1
ATOM 1625 C CA . GLY A 1 250 ? 9.828 -5.922 8.805 1 97.75 250 GLY A CA 1
ATOM 1626 C C . GLY A 1 250 ? 10.609 -4.855 8.062 1 97.75 250 GLY A C 1
ATOM 1627 O O . GLY A 1 250 ? 10.023 -3.967 7.441 1 97.75 250 GLY A O 1
ATOM 1628 N N . THR A 1 251 ? 11.914 -5.051 8.141 1 98.25 251 THR A N 1
ATOM 1629 C CA . THR A 1 251 ? 12.758 -4.184 7.32 1 98.25 251 THR A CA 1
ATOM 1630 C C . THR A 1 251 ? 12.398 -4.332 5.844 1 98.25 251 THR A C 1
ATOM 1632 O O . THR A 1 251 ? 12.258 -5.449 5.34 1 98.25 251 THR A O 1
ATOM 1635 N N . HIS A 1 252 ? 12.148 -3.189 5.133 1 97.94 252 HIS A N 1
ATOM 1636 C CA . HIS A 1 252 ? 11.82 -3.125 3.711 1 97.94 252 HIS A CA 1
ATOM 1637 C C . HIS A 1 252 ? 10.461 -3.748 3.43 1 97.94 252 HIS A C 1
ATOM 1639 O O . HIS A 1 252 ? 10.156 -4.09 2.283 1 97.94 252 HIS A O 1
ATOM 1645 N N . ALA A 1 253 ? 9.609 -3.895 4.453 1 98.56 253 ALA A N 1
ATOM 1646 C CA . ALA A 1 253 ? 8.297 -4.523 4.293 1 98.56 253 ALA A CA 1
ATOM 1647 C C . ALA A 1 253 ? 7.312 -3.572 3.617 1 98.56 253 ALA A C 1
ATOM 1649 O O . ALA A 1 253 ? 7.418 -2.352 3.764 1 98.56 253 ALA A O 1
ATOM 1650 N N . VAL A 1 254 ? 6.43 -4.145 2.861 1 98.75 254 VAL A N 1
ATOM 1651 C CA . VAL A 1 254 ? 5.312 -3.418 2.266 1 98.75 254 VAL A CA 1
ATOM 1652 C C . VAL A 1 254 ? 3.994 -4.035 2.723 1 98.75 254 VAL A C 1
ATOM 1654 O O . VAL A 1 254 ? 3.748 -5.223 2.502 1 98.75 254 VAL A O 1
ATOM 1657 N N . SER A 1 255 ? 3.229 -3.314 3.416 1 98.81 255 SER A N 1
ATOM 1658 C CA . SER A 1 255 ? 1.896 -3.727 3.846 1 98.81 255 SER A CA 1
ATOM 1659 C C . SER A 1 255 ? 0.821 -2.809 3.271 1 98.81 255 SER A C 1
ATOM 1661 O O . SER A 1 255 ? 0.783 -1.617 3.586 1 98.81 255 SER A O 1
ATOM 1663 N N . THR A 1 256 ? -0.044 -3.328 2.439 1 98.38 256 THR A N 1
ATOM 1664 C CA . THR A 1 256 ? -1.077 -2.529 1.788 1 98.38 256 THR A CA 1
ATOM 1665 C C . THR A 1 256 ? -2.447 -3.18 1.953 1 98.38 256 THR A C 1
ATOM 1667 O O . THR A 1 256 ? -2.664 -4.309 1.507 1 98.38 256 THR A O 1
ATOM 1670 N N . GLY A 1 257 ? -3.406 -2.504 2.582 1 98.38 257 GLY A N 1
ATOM 1671 C CA . GLY A 1 257 ? -4.758 -2.973 2.842 1 98.38 257 GLY A CA 1
ATOM 1672 C C . GLY A 1 257 ? -5.168 -2.844 4.297 1 98.38 257 GLY A C 1
ATOM 1673 O O . GLY A 1 257 ? -4.316 -2.672 5.172 1 98.38 257 GLY A O 1
ATOM 1674 N N . PHE A 1 258 ? -6.477 -2.973 4.465 1 98 258 PHE A N 1
ATOM 1675 C CA . PHE A 1 258 ? -7.027 -2.885 5.812 1 98 258 PHE A CA 1
ATOM 1676 C C . PHE A 1 258 ? -6.48 -3.998 6.695 1 98 258 PHE A C 1
ATOM 1678 O O . PHE A 1 258 ? -6.578 -5.18 6.348 1 98 258 PHE A O 1
ATOM 1685 N N . ASN A 1 259 ? -5.855 -3.541 7.855 1 98.25 259 ASN A N 1
ATOM 1686 C CA . ASN A 1 259 ? -5.363 -4.465 8.867 1 98.25 259 ASN A CA 1
ATOM 1687 C C . ASN A 1 259 ? -4.383 -5.477 8.281 1 98.25 259 ASN A C 1
ATOM 1689 O O . ASN A 1 259 ? -4.336 -6.629 8.711 1 98.25 259 ASN A O 1
ATOM 1693 N N . SER A 1 260 ? -3.695 -5.105 7.176 1 98.69 260 SER A N 1
ATOM 1694 C CA . SER A 1 260 ? -2.629 -5.945 6.637 1 98.69 260 SER A CA 1
ATOM 1695 C C . SER A 1 260 ? -1.375 -5.871 7.5 1 98.69 260 SER A C 1
ATOM 1697 O O . SER A 1 260 ? -1.164 -4.891 8.219 1 98.69 260 SER A O 1
ATOM 1699 N N . ALA A 1 261 ? -0.58 -6.914 7.434 1 98.81 261 ALA A N 1
ATOM 1700 C CA . ALA A 1 261 ? 0.617 -6.953 8.273 1 98.81 261 ALA A CA 1
ATOM 1701 C C . ALA A 1 261 ? 1.784 -7.602 7.531 1 98.81 261 ALA A C 1
ATOM 1703 O O . ALA A 1 261 ? 1.695 -8.758 7.109 1 98.81 261 ALA A O 1
ATOM 1704 N N . ALA A 1 262 ? 2.803 -6.902 7.316 1 98.75 262 ALA A N 1
ATOM 1705 C CA . ALA A 1 262 ? 4.078 -7.41 6.82 1 98.75 262 ALA A CA 1
ATOM 1706 C C . ALA A 1 262 ? 5.16 -7.32 7.891 1 98.75 262 ALA A C 1
ATOM 1708 O O . ALA A 1 262 ? 5.746 -6.258 8.102 1 98.75 262 ALA A O 1
ATOM 1709 N N . THR A 1 263 ? 5.406 -8.43 8.547 1 98.38 263 THR A N 1
ATOM 1710 C CA . THR A 1 263 ? 6.305 -8.398 9.695 1 98.38 263 THR A CA 1
ATOM 1711 C C . THR A 1 263 ? 7.641 -9.055 9.359 1 98.38 263 THR A C 1
ATOM 1713 O O . THR A 1 263 ? 8.625 -8.867 10.07 1 98.38 263 THR A O 1
ATOM 1716 N N . GLY A 1 264 ? 7.648 -9.898 8.281 1 98.12 264 GLY A N 1
ATOM 1717 C CA . GLY A 1 264 ? 8.914 -10.477 7.848 1 98.12 264 GLY A CA 1
ATOM 1718 C C . GLY A 1 264 ? 9.812 -9.469 7.152 1 98.12 264 GLY A C 1
ATOM 1719 O O . GLY A 1 264 ? 9.336 -8.516 6.539 1 98.12 264 GLY A O 1
ATOM 1720 N N . VAL A 1 265 ? 11.102 -9.75 7.23 1 98.31 265 VAL A N 1
ATOM 1721 C CA . VAL A 1 265 ? 12.062 -8.93 6.488 1 98.31 265 VAL A CA 1
ATOM 1722 C C . VAL A 1 265 ? 11.836 -9.109 4.988 1 98.31 265 VAL A C 1
ATOM 1724 O O . VAL A 1 265 ? 11.641 -10.227 4.508 1 98.31 265 VAL A O 1
ATOM 1727 N N . ASN A 1 266 ? 11.789 -7.988 4.23 1 98.38 266 ASN A N 1
ATOM 1728 C CA . ASN A 1 266 ? 11.594 -7.996 2.785 1 98.38 266 ASN A CA 1
ATOM 1729 C C . ASN A 1 266 ? 10.258 -8.625 2.398 1 98.38 266 ASN A C 1
ATOM 1731 O O . ASN A 1 266 ? 10.164 -9.312 1.386 1 98.38 266 ASN A O 1
ATOM 1735 N N . SER A 1 267 ? 9.25 -8.453 3.252 1 98.5 267 SER A N 1
ATOM 1736 C CA . SER A 1 267 ? 7.977 -9.117 2.994 1 98.5 267 SER A CA 1
ATOM 1737 C C . SER A 1 267 ? 6.969 -8.141 2.389 1 98.5 267 SER A C 1
ATOM 1739 O O . SER A 1 267 ? 7.117 -6.926 2.512 1 98.5 267 SER A O 1
ATOM 1741 N N . VAL A 1 268 ? 6 -8.688 1.653 1 98.75 268 VAL A N 1
ATOM 1742 C CA . VAL A 1 268 ? 4.914 -7.914 1.052 1 98.75 268 VAL A CA 1
ATOM 1743 C C . VAL A 1 268 ? 3.57 -8.523 1.441 1 98.75 268 VAL A C 1
ATOM 1745 O O . VAL A 1 268 ? 3.34 -9.719 1.233 1 98.75 268 VAL A O 1
ATOM 1748 N N . ALA A 1 269 ? 2.762 -7.797 2.045 1 98.81 269 ALA A N 1
ATOM 1749 C CA . ALA A 1 269 ? 1.364 -8.148 2.281 1 98.81 269 ALA A CA 1
ATOM 1750 C C . ALA A 1 269 ? 0.43 -7.23 1.497 1 98.81 269 ALA A C 1
ATOM 1752 O O . ALA A 1 269 ? 0.415 -6.016 1.716 1 98.81 269 ALA A O 1
ATOM 1753 N N . LEU A 1 270 ? -0.29 -7.797 0.606 1 98.5 270 LEU A N 1
ATOM 1754 C CA . LEU A 1 270 ? -1.176 -7.031 -0.263 1 98.5 270 LEU A CA 1
ATOM 1755 C C . LEU A 1 270 ? -2.609 -7.547 -0.165 1 98.5 270 LEU A C 1
ATOM 1757 O O . LEU A 1 270 ? -2.912 -8.648 -0.625 1 98.5 270 LEU A O 1
ATOM 1761 N N . GLY A 1 271 ? -3.51 -6.723 0.397 1 98.5 271 GLY A N 1
ATOM 1762 C CA . GLY A 1 271 ? -4.906 -7.078 0.609 1 98.5 271 GLY A CA 1
ATOM 1763 C C . GLY A 1 271 ? -5.332 -6.973 2.061 1 98.5 271 GLY A C 1
ATOM 1764 O O . GLY A 1 271 ? -4.496 -7.004 2.965 1 98.5 271 GLY A O 1
ATOM 1765 N N . ALA A 1 272 ? -6.617 -6.859 2.201 1 98.44 272 ALA A N 1
ATOM 1766 C CA . ALA A 1 272 ? -7.145 -6.75 3.559 1 98.44 272 ALA A CA 1
ATOM 1767 C C . ALA A 1 272 ? -6.801 -7.984 4.387 1 98.44 272 ALA A C 1
ATOM 1769 O O . ALA A 1 272 ? -7 -9.117 3.938 1 98.44 272 ALA A O 1
ATOM 1770 N N . GLU A 1 273 ? -6.27 -7.766 5.574 1 98.38 273 GLU A N 1
ATOM 1771 C CA . GLU A 1 273 ? -5.938 -8.797 6.551 1 98.38 273 GLU A CA 1
ATOM 1772 C C . GLU A 1 273 ? -4.91 -9.773 5.988 1 98.38 273 GLU A C 1
ATOM 1774 O O . GLU A 1 273 ? -4.785 -10.906 6.477 1 98.38 273 GLU A O 1
ATOM 1779 N N . ALA A 1 274 ? -4.254 -9.391 4.84 1 98.69 274 ALA A N 1
ATOM 1780 C CA . ALA A 1 274 ? -3.113 -10.188 4.395 1 98.69 274 ALA A CA 1
ATOM 1781 C C . ALA A 1 274 ? -1.979 -10.133 5.41 1 98.69 274 ALA A C 1
ATOM 1783 O O . ALA A 1 274 ? -1.748 -9.102 6.043 1 98.69 274 ALA A O 1
ATOM 1784 N N . SER A 1 275 ? -1.271 -11.234 5.578 1 98.81 275 SER A N 1
ATOM 1785 C CA . SER A 1 275 ? -0.214 -11.32 6.582 1 98.81 275 SER A CA 1
ATOM 1786 C C . SER A 1 275 ? 1.024 -12.008 6.023 1 98.81 275 SER A C 1
ATOM 1788 O O . SER A 1 275 ? 0.979 -13.188 5.676 1 98.81 275 SER A O 1
ATOM 1790 N N . ALA A 1 276 ? 2.076 -11.305 5.879 1 98.62 276 ALA A N 1
ATOM 1791 C CA . ALA A 1 276 ? 3.367 -11.836 5.445 1 98.62 276 ALA A CA 1
ATOM 1792 C C . ALA A 1 276 ? 4.383 -11.805 6.586 1 98.62 276 ALA A C 1
ATOM 1794 O O . ALA A 1 276 ? 5.059 -10.797 6.797 1 98.62 276 ALA A O 1
ATOM 1795 N N . THR A 1 277 ? 4.539 -12.945 7.25 1 97.88 277 THR A N 1
ATOM 1796 C CA . THR A 1 277 ? 5.348 -12.977 8.461 1 97.88 277 THR A CA 1
ATOM 1797 C C . THR A 1 277 ? 6.719 -13.586 8.188 1 97.88 277 THR A C 1
ATOM 1799 O O . THR A 1 277 ? 7.652 -13.414 8.969 1 97.88 277 THR A O 1
ATOM 1802 N N . ALA A 1 278 ? 6.797 -14.359 7.105 1 97.62 278 ALA A N 1
ATOM 1803 C CA . ALA A 1 278 ? 8.062 -15.016 6.781 1 97.62 278 ALA A CA 1
ATOM 1804 C C . ALA A 1 278 ? 8.969 -14.086 5.98 1 97.62 278 ALA A C 1
ATOM 1806 O O . ALA A 1 278 ? 8.492 -13.195 5.277 1 97.62 278 ALA A O 1
ATOM 1807 N N . SER A 1 279 ? 10.289 -14.328 6.094 1 98.12 279 SER A N 1
ATOM 1808 C CA . SER A 1 279 ? 11.258 -13.516 5.359 1 98.12 279 SER A CA 1
ATOM 1809 C C . SER A 1 279 ? 11.133 -13.727 3.857 1 98.12 279 SER A C 1
ATOM 1811 O O . SER A 1 279 ? 10.938 -14.859 3.4 1 98.12 279 SER A O 1
ATOM 1813 N N . ASN A 1 280 ? 11.258 -12.602 3.133 1 98.38 280 ASN A N 1
ATOM 1814 C CA . ASN A 1 280 ? 11.25 -12.633 1.674 1 98.38 280 ASN A CA 1
ATOM 1815 C C . ASN A 1 280 ? 9.992 -13.305 1.132 1 98.38 280 ASN A C 1
ATOM 1817 O O . ASN A 1 280 ? 10.055 -14.055 0.159 1 98.38 280 ASN A O 1
ATOM 1821 N N . SER A 1 281 ? 8.891 -13.047 1.827 1 98.31 281 SER A N 1
ATOM 1822 C CA . SER A 1 281 ? 7.645 -13.695 1.441 1 98.31 281 SER A CA 1
ATOM 1823 C C . SER A 1 281 ? 6.629 -12.672 0.931 1 98.31 281 SER A C 1
ATOM 1825 O O . SER A 1 281 ? 6.793 -11.469 1.146 1 98.31 281 SER A O 1
ATOM 1827 N N . VAL A 1 282 ? 5.668 -13.156 0.17 1 98.62 282 VAL A N 1
ATOM 1828 C CA . VAL A 1 282 ? 4.633 -12.312 -0.415 1 98.62 282 VAL A CA 1
ATOM 1829 C C . VAL A 1 282 ? 3.258 -12.93 -0.16 1 98.62 282 VAL A C 1
ATOM 1831 O O . VAL A 1 282 ? 3 -14.062 -0.553 1 98.62 282 VAL A O 1
ATOM 1834 N N . ALA A 1 283 ? 2.42 -12.25 0.52 1 98.75 283 ALA A N 1
ATOM 1835 C CA . ALA A 1 283 ? 1.012 -12.617 0.651 1 98.75 283 ALA A CA 1
ATOM 1836 C C . ALA A 1 283 ? 0.133 -11.758 -0.253 1 98.75 283 ALA A C 1
ATOM 1838 O O . ALA A 1 283 ? 0.078 -10.531 -0.097 1 98.75 283 ALA A O 1
ATOM 1839 N N . ILE A 1 284 ? -0.52 -12.375 -1.153 1 98.31 284 ILE A N 1
ATOM 1840 C CA . ILE A 1 284 ? -1.285 -11.641 -2.15 1 98.31 284 ILE A CA 1
ATOM 1841 C C . ILE A 1 284 ? -2.768 -11.992 -2.027 1 98.31 284 ILE A C 1
ATOM 1843 O O . ILE A 1 284 ? -3.152 -13.148 -2.195 1 98.31 284 ILE A O 1
ATOM 1847 N N . GLY A 1 285 ? -3.594 -10.922 -1.805 1 98.31 285 GLY A N 1
ATOM 1848 C CA . GLY A 1 285 ? -5.027 -11.102 -1.646 1 98.31 285 GLY A CA 1
ATOM 1849 C C . GLY A 1 285 ? -5.477 -11.062 -0.198 1 98.31 285 GLY A C 1
ATOM 1850 O O . GLY A 1 285 ? -4.688 -11.328 0.71 1 98.31 285 GLY A O 1
ATOM 1851 N N . SER A 1 286 ? -6.773 -10.789 -0.068 1 98.06 286 SER A N 1
ATOM 1852 C CA . SER A 1 286 ? -7.332 -10.695 1.275 1 98.06 286 SER A CA 1
ATOM 1853 C C . SER A 1 286 ? -7.129 -11.992 2.049 1 98.06 286 SER A C 1
ATOM 1855 O O . SER A 1 286 ? -7.297 -13.086 1.499 1 98.06 286 SER A O 1
ATOM 1857 N N . ARG A 1 287 ? -6.707 -11.898 3.281 1 98.31 287 ARG A N 1
ATOM 1858 C CA . ARG A 1 287 ? -6.57 -12.961 4.273 1 98.31 287 ARG A CA 1
ATOM 1859 C C . ARG A 1 287 ? -5.523 -13.984 3.842 1 98.31 287 ARG A C 1
ATOM 1861 O O . ARG A 1 287 ? -5.43 -15.07 4.422 1 98.31 287 ARG A O 1
ATOM 1868 N N . SER A 1 288 ? -4.691 -13.633 2.76 1 98.62 288 SER A N 1
ATOM 1869 C CA . SER A 1 288 ? -3.57 -14.492 2.408 1 98.62 288 SER A CA 1
ATOM 1870 C C . SER A 1 288 ? -2.492 -14.469 3.486 1 98.62 288 SER A C 1
ATOM 1872 O O . SER A 1 288 ? -2.197 -13.414 4.047 1 98.62 288 SER A O 1
ATOM 1874 N N . VAL A 1 289 ? -1.891 -15.648 3.742 1 98.44 289 VAL A N 1
ATOM 1875 C CA . VAL A 1 289 ? -0.874 -15.742 4.785 1 98.44 289 VAL A CA 1
ATOM 1876 C C . VAL A 1 289 ? 0.337 -16.516 4.258 1 98.44 289 VAL A C 1
ATOM 1878 O O . VAL A 1 289 ? 0.187 -17.516 3.557 1 98.44 289 VAL A O 1
ATOM 1881 N N . THR A 1 290 ? 1.522 -15.938 4.562 1 96.25 290 THR A N 1
ATOM 1882 C CA . THR A 1 290 ? 2.738 -16.688 4.273 1 96.25 290 THR A CA 1
ATOM 1883 C C . THR A 1 290 ? 3.207 -17.453 5.504 1 96.25 290 THR A C 1
ATOM 1885 O O . THR A 1 290 ? 3.148 -16.953 6.621 1 96.25 290 THR A O 1
ATOM 1888 N N . SER A 1 291 ? 3.592 -18.719 5.199 1 90.56 291 SER A N 1
ATOM 1889 C CA . SER A 1 291 ? 3.996 -19.547 6.336 1 90.56 291 SER A CA 1
ATOM 1890 C C . SER A 1 291 ? 5.441 -20.016 6.191 1 90.56 291 SER A C 1
ATOM 1892 O O . SER A 1 291 ? 5.945 -20.75 7.031 1 90.56 291 SER A O 1
ATOM 1894 N N . ALA A 1 292 ? 6.145 -19.766 5.176 1 96 292 ALA A N 1
ATOM 1895 C CA . ALA A 1 292 ? 7.535 -20.141 4.953 1 96 292 ALA A CA 1
ATOM 1896 C C . ALA A 1 292 ? 8.289 -19.047 4.203 1 96 292 ALA A C 1
ATOM 1898 O O . ALA A 1 292 ? 7.699 -18.297 3.43 1 96 292 ALA A O 1
ATOM 1899 N N . PRO A 1 293 ? 9.633 -19.016 4.414 1 97.5 293 PRO A N 1
ATOM 1900 C CA . PRO A 1 293 ? 10.422 -18.016 3.672 1 97.5 293 PRO A CA 1
ATOM 1901 C C . PRO A 1 293 ? 10.469 -18.312 2.174 1 97.5 293 PRO A C 1
ATOM 1903 O O . PRO A 1 293 ? 10.289 -19.453 1.754 1 97.5 293 PRO A O 1
ATOM 1906 N N . ASN A 1 294 ? 10.641 -17.297 1.341 1 97.69 294 ASN A N 1
ATOM 1907 C CA . ASN A 1 294 ? 10.812 -17.391 -0.106 1 97.69 294 ASN A CA 1
ATOM 1908 C C . ASN A 1 294 ? 9.586 -17.984 -0.779 1 97.69 294 ASN A C 1
ATOM 1910 O O . ASN A 1 294 ? 9.711 -18.797 -1.701 1 97.69 294 ASN A O 1
ATOM 1914 N N . THR A 1 295 ? 8.359 -17.641 -0.2 1 97.75 295 THR A N 1
ATOM 1915 C CA . THR A 1 295 ? 7.121 -18.125 -0.796 1 97.75 295 THR A CA 1
ATOM 1916 C C . THR A 1 295 ? 6.207 -16.969 -1.161 1 97.75 295 THR A C 1
ATOM 1918 O O . THR A 1 295 ? 6.293 -15.891 -0.564 1 97.75 295 THR A O 1
ATOM 1921 N N . ALA A 1 296 ? 5.469 -17.125 -2.219 1 98.06 296 ALA A N 1
ATOM 1922 C CA . ALA A 1 296 ? 4.305 -16.297 -2.508 1 98.06 296 ALA A CA 1
ATOM 1923 C C . ALA A 1 296 ? 3.006 -17.062 -2.254 1 98.06 296 ALA A C 1
ATOM 1925 O O . ALA A 1 296 ? 2.777 -18.125 -2.84 1 98.06 296 ALA A O 1
ATOM 1926 N N . SER A 1 297 ? 2.207 -16.516 -1.398 1 98.62 297 SER A N 1
ATOM 1927 C CA . SER A 1 297 ? 0.958 -17.172 -1.026 1 98.62 297 SER A CA 1
ATOM 1928 C C . SER A 1 297 ? -0.247 -16.438 -1.605 1 98.62 297 SER A C 1
ATOM 1930 O O . SER A 1 297 ? -0.285 -15.203 -1.612 1 98.62 297 SER A O 1
ATOM 1932 N N . PHE A 1 298 ? -1.233 -17.172 -2.037 1 98.25 298 PHE A N 1
ATOM 1933 C CA . PHE A 1 298 ? -2.439 -16.609 -2.633 1 98.25 298 PHE A CA 1
ATOM 1934 C C . PHE A 1 298 ? -3.668 -16.969 -1.805 1 98.25 298 PHE A C 1
ATOM 1936 O O . PHE A 1 298 ? -4.797 -16.891 -2.295 1 98.25 298 PHE A O 1
ATOM 1943 N N . GLY A 1 299 ? -3.473 -17.375 -0.552 1 97.94 299 GLY A N 1
ATOM 1944 C CA . GLY A 1 299 ? -4.539 -17.75 0.362 1 97.94 299 GLY A CA 1
ATOM 1945 C C . GLY A 1 299 ? -4.035 -18.406 1.63 1 97.94 299 GLY A C 1
ATOM 1946 O O . GLY A 1 299 ? -3.055 -17.953 2.225 1 97.94 299 GLY A O 1
ATOM 1947 N N . THR A 1 300 ? -4.82 -19.359 2.119 1 97 300 THR A N 1
ATOM 1948 C CA . THR A 1 300 ? -4.496 -20.219 3.246 1 97 300 THR A CA 1
ATOM 1949 C C . THR A 1 300 ? -4.949 -21.656 2.975 1 97 300 THR A C 1
ATOM 1951 O O . THR A 1 300 ? -5.715 -21.906 2.041 1 97 300 THR A O 1
ATOM 1954 N N . PRO A 1 301 ? -4.336 -22.594 3.758 1 94.81 301 PRO A N 1
ATOM 1955 C CA . PRO A 1 301 ? -4.844 -23.953 3.562 1 94.81 301 PRO A CA 1
ATOM 1956 C C . PRO A 1 301 ? -6.359 -24.047 3.703 1 94.81 301 PRO A C 1
ATOM 1958 O O . PRO A 1 301 ? -6.918 -23.609 4.707 1 94.81 301 PRO A O 1
ATOM 1961 N N . GLY A 1 302 ? -7.02 -24.562 2.689 1 95.19 302 GLY A N 1
ATOM 1962 C CA . GLY A 1 302 ? -8.469 -24.688 2.689 1 95.19 302 GLY A CA 1
ATOM 1963 C C . GLY A 1 302 ? -9.172 -23.484 2.086 1 95.19 302 GLY A C 1
ATOM 1964 O O . GLY A 1 302 ? -10.375 -23.531 1.833 1 95.19 302 GLY A O 1
ATOM 1965 N N . ASN A 1 303 ? -8.406 -22.422 1.784 1 96.69 303 ASN A N 1
ATOM 1966 C CA . ASN A 1 303 ? -8.914 -21.203 1.175 1 96.69 303 ASN A CA 1
ATOM 1967 C C . ASN A 1 303 ? -8 -20.703 0.059 1 96.69 303 ASN A C 1
ATOM 1969 O O . ASN A 1 303 ? -7.594 -19.547 0.05 1 96.69 303 ASN A O 1
ATOM 1973 N N . GLU A 1 304 ? -7.668 -21.562 -0.873 1 96.75 304 GLU A N 1
ATOM 1974 C CA . GLU A 1 304 ? -6.777 -21.219 -1.978 1 96.75 304 GLU A CA 1
ATOM 1975 C C . GLU A 1 304 ? -7.508 -20.438 -3.059 1 96.75 304 GLU A C 1
ATOM 1977 O O . GLU A 1 304 ? -8.719 -20.594 -3.238 1 96.75 304 GLU A O 1
ATOM 1982 N N . ARG A 1 305 ? -6.805 -19.672 -3.771 1 97.31 305 ARG A N 1
ATOM 1983 C CA . ARG A 1 305 ? -7.316 -19.016 -4.973 1 97.31 305 ARG A CA 1
ATOM 1984 C C . ARG A 1 305 ? -6.82 -19.719 -6.23 1 97.31 305 ARG A C 1
ATOM 1986 O O . ARG A 1 305 ? -5.672 -20.172 -6.285 1 97.31 305 ARG A O 1
ATOM 1993 N N . ARG A 1 306 ? -7.691 -19.719 -7.215 1 97.69 306 ARG A N 1
ATOM 1994 C CA . ARG A 1 306 ? -7.254 -20.156 -8.539 1 97.69 306 ARG A CA 1
ATOM 1995 C C . ARG A 1 306 ? -6.434 -19.078 -9.234 1 97.69 306 ARG A C 1
ATOM 1997 O O . ARG A 1 306 ? -6.789 -17.906 -9.195 1 97.69 306 ARG A O 1
ATOM 2004 N N . LEU A 1 307 ? -5.289 -19.453 -9.75 1 97.81 307 LEU A N 1
ATOM 2005 C CA . LEU A 1 307 ? -4.539 -18.547 -10.617 1 97.81 307 LEU A CA 1
ATOM 2006 C C . LEU A 1 307 ? -5.039 -18.625 -12.055 1 97.81 307 LEU A C 1
ATOM 2008 O O . LEU A 1 307 ? -5.02 -19.703 -12.664 1 97.81 307 LEU A O 1
ATOM 2012 N N . THR A 1 308 ? -5.504 -17.547 -12.555 1 97.88 308 THR A N 1
ATOM 2013 C CA . THR A 1 308 ? -6.152 -17.547 -13.859 1 97.88 308 THR A CA 1
ATOM 2014 C C . THR A 1 308 ? -5.402 -16.641 -14.836 1 97.88 308 THR A C 1
ATOM 2016 O O . THR A 1 308 ? -4.633 -15.781 -14.422 1 97.88 308 THR A O 1
ATOM 2019 N N . ASN A 1 309 ? -5.633 -16.984 -16.188 1 97.81 309 ASN A N 1
ATOM 2020 C CA . ASN A 1 309 ? -4.992 -16.25 -17.266 1 97.81 309 ASN A CA 1
ATOM 2021 C C . ASN A 1 309 ? -3.471 -16.359 -17.203 1 97.81 309 ASN A C 1
ATOM 2023 O O . ASN A 1 309 ? -2.768 -15.352 -17.328 1 97.81 309 ASN A O 1
ATOM 2027 N N . VAL A 1 310 ? -3.068 -17.547 -16.938 1 98.12 310 VAL A N 1
ATOM 2028 C CA . VAL A 1 310 ? -1.654 -17.906 -16.922 1 98.12 310 VAL A CA 1
ATOM 2029 C C . VAL A 1 310 ? -1.257 -18.516 -18.266 1 98.12 310 VAL A C 1
ATOM 2031 O O . VAL A 1 310 ? -1.849 -19.5 -18.703 1 98.12 310 VAL A O 1
ATOM 2034 N N . ALA A 1 311 ? -0.273 -17.922 -18.875 1 98.12 311 ALA A N 1
ATOM 2035 C CA . ALA A 1 311 ? 0.222 -18.438 -20.156 1 98.12 311 ALA A CA 1
ATOM 2036 C C . ALA A 1 311 ? 1.015 -19.719 -19.953 1 98.12 311 ALA A C 1
ATOM 2038 O O . ALA A 1 311 ? 1.504 -20 -18.844 1 98.12 311 ALA A O 1
ATOM 2039 N N . ALA A 1 312 ? 1.108 -20.484 -21.078 1 97.75 312 ALA A N 1
ATOM 2040 C CA . ALA A 1 312 ? 1.909 -21.703 -21.016 1 97.75 312 ALA A CA 1
ATOM 2041 C C . ALA A 1 312 ? 3.367 -21.391 -20.688 1 97.75 312 ALA A C 1
ATOM 2043 O O . ALA A 1 312 ? 3.932 -20.422 -21.219 1 97.75 312 ALA A O 1
ATOM 2044 N N . GLY A 1 313 ? 3.934 -22.281 -19.797 1 98.19 313 GLY A N 1
ATOM 2045 C CA . GLY A 1 313 ? 5.34 -22.125 -19.469 1 98.19 313 GLY A CA 1
ATOM 2046 C C . GLY A 1 313 ? 6.27 -22.484 -20.609 1 98.19 313 GLY A C 1
ATOM 2047 O O . GLY A 1 313 ? 5.953 -23.359 -21.406 1 98.19 313 GLY A O 1
ATOM 2048 N N . ILE A 1 314 ? 7.441 -21.75 -20.641 1 97.5 314 ILE A N 1
ATOM 2049 C CA . ILE A 1 314 ? 8.445 -21.984 -21.672 1 97.5 314 ILE A CA 1
ATOM 2050 C C . ILE A 1 314 ? 9.75 -22.453 -21.016 1 97.5 314 ILE A C 1
ATOM 2052 O O . ILE A 1 314 ? 10.266 -23.531 -21.359 1 97.5 314 ILE A O 1
ATOM 2056 N N . SER A 1 315 ? 10.211 -21.656 -20.062 1 97.62 315 SER A N 1
ATOM 2057 C CA . SER A 1 315 ? 11.438 -22 -19.359 1 97.62 315 SER A CA 1
ATOM 2058 C C . SER A 1 315 ? 11.164 -23 -18.234 1 97.62 315 SER A C 1
ATOM 2060 O O . SER A 1 315 ? 10.031 -23.125 -17.766 1 97.62 315 SER A O 1
ATOM 2062 N N . GLN A 1 316 ? 12.25 -23.625 -17.688 1 97.56 316 GLN A N 1
ATOM 2063 C CA . GLN A 1 316 ? 12.133 -24.656 -16.656 1 97.56 316 GLN A CA 1
ATOM 2064 C C . GLN A 1 316 ? 11.477 -24.094 -15.398 1 97.56 316 GLN A C 1
ATOM 2066 O O . GLN A 1 316 ? 10.797 -24.812 -14.672 1 97.56 316 GLN A O 1
ATOM 2071 N N . THR A 1 317 ? 11.594 -22.859 -15.258 1 97.88 317 THR A N 1
ATOM 2072 C CA . THR A 1 317 ? 11.078 -22.266 -14.031 1 97.88 317 THR A CA 1
ATOM 2073 C C . THR A 1 317 ? 9.836 -21.422 -14.32 1 97.88 317 THR A C 1
ATOM 2075 O O . THR A 1 317 ? 9.555 -20.453 -13.609 1 97.88 317 THR A O 1
ATOM 2078 N N . ASP A 1 318 ? 9.094 -21.75 -15.359 1 98.5 318 ASP A N 1
ATOM 2079 C CA . ASP A 1 318 ? 7.77 -21.188 -15.594 1 98.5 318 ASP A CA 1
ATOM 2080 C C . ASP A 1 318 ? 6.68 -22.062 -14.969 1 98.5 318 ASP A C 1
ATOM 2082 O O . ASP A 1 318 ? 6.84 -23.281 -14.867 1 98.5 318 ASP A O 1
ATOM 2086 N N . ALA A 1 319 ? 5.613 -21.359 -14.602 1 98.31 319 ALA A N 1
ATOM 2087 C CA . ALA A 1 319 ? 4.449 -22.109 -14.133 1 98.31 319 ALA A CA 1
ATOM 2088 C C . ALA A 1 319 ? 3.785 -22.875 -15.281 1 98.31 319 ALA A C 1
ATOM 2090 O O . ALA A 1 319 ? 3.814 -22.422 -16.438 1 98.31 319 ALA A O 1
ATOM 2091 N N . VAL A 1 320 ? 3.166 -24 -14.914 1 98.25 320 VAL A N 1
ATOM 2092 C CA . VAL A 1 320 ? 2.438 -24.828 -15.867 1 98.25 320 VAL A CA 1
ATOM 2093 C C . VAL A 1 320 ? 0.941 -24.531 -15.766 1 98.25 320 VAL A C 1
ATOM 2095 O O . VAL A 1 320 ? 0.389 -24.453 -14.672 1 98.25 320 VAL A O 1
ATOM 2098 N N . ASN A 1 321 ? 0.283 -24.344 -16.953 1 97.75 321 ASN A N 1
ATOM 2099 C CA . ASN A 1 321 ? -1.165 -24.172 -16.891 1 97.75 321 ASN A CA 1
ATOM 2100 C C . ASN A 1 321 ? -1.895 -25.469 -17.203 1 97.75 321 ASN A C 1
ATOM 2102 O O . ASN A 1 321 ? -1.264 -26.484 -17.531 1 97.75 321 ASN A O 1
ATOM 2106 N N . VAL A 1 322 ? -3.201 -25.406 -17.109 1 97.62 322 VAL A N 1
ATOM 2107 C CA . VAL A 1 322 ? -4.02 -26.594 -17.234 1 97.62 322 VAL A CA 1
ATOM 2108 C C . VAL A 1 322 ? -3.949 -27.125 -18.656 1 97.62 322 VAL A C 1
ATOM 2110 O O . VAL A 1 322 ? -3.953 -28.344 -18.891 1 97.62 322 VAL A O 1
ATOM 2113 N N . GLY A 1 323 ? -3.871 -26.203 -19.625 1 97.25 323 GLY A N 1
ATOM 2114 C CA . GLY A 1 323 ? -3.746 -26.625 -21 1 97.25 323 GLY A CA 1
ATOM 2115 C C . GLY A 1 323 ? -2.506 -27.453 -21.266 1 97.25 323 GLY A C 1
ATOM 2116 O O . GLY A 1 323 ? -2.568 -28.469 -21.969 1 97.25 323 GLY A O 1
ATOM 2117 N N . GLN A 1 324 ? -1.409 -27.031 -20.734 1 96.5 324 GLN A N 1
ATOM 2118 C CA . GLN A 1 324 ? -0.152 -27.75 -20.875 1 96.5 324 GLN A CA 1
ATOM 2119 C C . GLN A 1 324 ? -0.23 -29.125 -20.203 1 96.5 324 GLN A C 1
ATOM 2121 O O . GLN A 1 324 ? 0.232 -30.125 -20.766 1 96.5 324 GLN A O 1
ATOM 2126 N N . LEU A 1 325 ? -0.751 -29.125 -19 1 96.75 325 LEU A N 1
ATOM 2127 C CA . LEU A 1 325 ? -0.924 -30.391 -18.297 1 96.75 325 LEU A CA 1
ATOM 2128 C C . LEU A 1 325 ? -1.788 -31.359 -19.109 1 96.75 325 LEU A C 1
ATOM 2130 O O . LEU A 1 325 ? -1.446 -32.531 -19.25 1 96.75 325 LEU A O 1
ATOM 2134 N N . ALA A 1 326 ? -2.879 -30.859 -19.594 1 96.75 326 ALA A N 1
ATOM 2135 C CA . ALA A 1 326 ? -3.807 -31.672 -20.391 1 96.75 326 ALA A CA 1
ATOM 2136 C C . ALA A 1 326 ? -3.131 -32.219 -21.641 1 96.75 326 ALA A C 1
ATOM 2138 O O . ALA A 1 326 ? -3.354 -33.375 -22.016 1 96.75 326 ALA A O 1
ATOM 2139 N N . ALA A 1 327 ? -2.395 -31.422 -22.266 1 96.12 327 ALA A N 1
ATOM 2140 C CA . ALA A 1 327 ? -1.698 -31.859 -23.484 1 96.12 327 ALA A CA 1
ATOM 2141 C C . ALA A 1 327 ? -0.739 -33 -23.188 1 96.12 327 ALA A C 1
ATOM 2143 O O . ALA A 1 327 ? -0.7 -34 -23.922 1 96.12 327 ALA A O 1
ATOM 2144 N N . VAL A 1 328 ? 0.061 -32.844 -22.141 1 95.38 328 VAL A N 1
ATOM 2145 C CA . VAL A 1 328 ? 1.014 -33.875 -21.75 1 95.38 328 VAL A CA 1
ATOM 2146 C C . VAL A 1 328 ? 0.265 -35.156 -21.391 1 95.38 328 VAL A C 1
ATOM 2148 O O . VAL A 1 328 ? 0.643 -36.25 -21.828 1 95.38 328 VAL A O 1
ATOM 2151 N N . THR A 1 329 ? -0.768 -35.094 -20.641 1 95.94 329 THR A N 1
ATOM 2152 C CA . THR A 1 329 ? -1.546 -36.25 -20.188 1 95.94 329 THR A CA 1
ATOM 2153 C C . THR A 1 329 ? -2.193 -36.938 -21.359 1 95.94 329 THR A C 1
ATOM 2155 O O . THR A 1 329 ? -2.184 -38.188 -21.438 1 95.94 329 THR A O 1
ATOM 2158 N N . SER A 1 330 ? -2.699 -36.219 -22.281 1 96.56 330 SER A N 1
ATOM 2159 C CA . SER A 1 330 ? -3.322 -36.781 -23.469 1 96.56 330 SER A CA 1
ATOM 2160 C C . SER A 1 330 ? -2.301 -37.531 -24.312 1 96.56 330 SER A C 1
ATOM 2162 O O . SER A 1 330 ? -2.594 -38.594 -24.859 1 96.56 330 SER A O 1
ATOM 2164 N N . GLY A 1 331 ? -1.137 -36.969 -24.484 1 94.5 331 GLY A N 1
ATOM 2165 C CA . GLY A 1 331 ? -0.08 -37.625 -25.234 1 94.5 331 GLY A CA 1
ATOM 2166 C C . GLY A 1 331 ? 0.349 -38.938 -24.625 1 94.5 331 GLY A C 1
ATOM 2167 O O . GLY A 1 331 ? 0.482 -39.938 -25.328 1 94.5 331 GLY A O 1
ATOM 2168 N N . LEU A 1 332 ? 0.488 -38.969 -23.391 1 95.12 332 LEU A N 1
ATOM 2169 C CA . LEU A 1 332 ? 0.878 -40.188 -22.688 1 95.12 332 LEU A CA 1
ATOM 2170 C C . LEU A 1 332 ? -0.229 -41.25 -22.766 1 95.12 332 LEU A C 1
ATOM 2172 O O . LEU A 1 332 ? 0.044 -42.438 -22.953 1 95.12 332 LEU A O 1
ATOM 2176 N N . GLN A 1 333 ? -1.419 -40.844 -22.547 1 95.94 333 GLN A N 1
ATOM 2177 C CA . GLN A 1 333 ? -2.557 -41.75 -22.594 1 95.94 333 GLN A CA 1
ATOM 2178 C C . GLN A 1 333 ? -2.658 -42.406 -23.969 1 95.94 333 GLN A C 1
ATOM 2180 O O . GLN A 1 333 ? -2.941 -43.594 -24.062 1 95.94 333 GLN A O 1
ATOM 2185 N N . SER A 1 334 ? -2.482 -41.688 -25.031 1 96.06 334 SER A N 1
ATOM 2186 C CA . SER A 1 334 ? -2.5 -42.219 -26.375 1 96.06 334 SER A CA 1
ATOM 2187 C C . SER A 1 334 ? -1.41 -43.281 -26.562 1 96.06 334 SER A C 1
ATOM 2189 O O . SER A 1 334 ? -1.651 -44.344 -27.156 1 96.06 334 SER A O 1
ATOM 2191 N N . GLN A 1 335 ? -0.261 -43 -26.062 1 94.88 335 GLN A N 1
ATOM 2192 C CA . GLN A 1 335 ? 0.846 -43.969 -26.156 1 94.88 335 GLN A CA 1
ATOM 2193 C C . GLN A 1 335 ? 0.546 -45.25 -25.391 1 94.88 335 GLN A C 1
ATOM 2195 O O . GLN A 1 335 ? 0.853 -46.344 -25.859 1 94.88 335 GLN A O 1
ATOM 2200 N N . ILE A 1 336 ? 0.023 -45.094 -24.266 1 95.44 336 ILE A N 1
ATOM 2201 C CA . ILE A 1 336 ? -0.311 -46.25 -23.422 1 95.44 336 ILE A CA 1
ATOM 2202 C C . ILE A 1 336 ? -1.35 -47.125 -24.125 1 95.44 336 ILE A C 1
ATOM 2204 O O . ILE A 1 336 ? -1.202 -48.344 -24.172 1 95.44 336 ILE A O 1
ATOM 2208 N N . THR A 1 337 ? -2.355 -46.5 -24.703 1 95.06 337 THR A N 1
ATOM 2209 C CA . THR A 1 337 ? -3.402 -47.219 -25.406 1 95.06 337 THR A CA 1
ATOM 2210 C C . THR A 1 337 ? -2.84 -47.906 -26.641 1 95.06 337 THR A C 1
ATOM 2212 O O . THR A 1 337 ? -3.18 -49.062 -26.922 1 95.06 337 THR A O 1
ATOM 2215 N N . ASN A 1 338 ? -1.998 -47.25 -27.359 1 94.62 338 ASN A N 1
ATOM 2216 C CA . ASN A 1 338 ? -1.368 -47.875 -28.531 1 94.62 338 ASN A CA 1
ATOM 2217 C C . ASN A 1 338 ? -0.518 -49.062 -28.156 1 94.62 338 ASN A C 1
ATOM 2219 O O . ASN A 1 338 ? -0.537 -50.094 -28.844 1 94.62 338 ASN A O 1
ATOM 2223 N N . ASN A 1 339 ? 0.239 -48.938 -27.078 1 93.88 339 ASN A N 1
ATOM 2224 C CA . ASN A 1 339 ? 1.057 -50.062 -26.609 1 93.88 339 ASN A CA 1
ATOM 2225 C C . ASN A 1 339 ? 0.196 -51.219 -26.172 1 93.88 339 ASN A C 1
ATOM 2227 O O . ASN A 1 339 ? 0.55 -52.375 -26.422 1 93.88 339 ASN A O 1
ATOM 2231 N N . ARG A 1 340 ? -0.885 -50.969 -25.547 1 94 340 ARG A N 1
ATOM 2232 C CA . ARG A 1 340 ? -1.792 -52.031 -25.109 1 94 340 ARG A CA 1
ATOM 2233 C C . ARG A 1 340 ? -2.387 -52.781 -26.312 1 94 340 ARG A C 1
ATOM 2235 O O . ARG A 1 340 ? -2.432 -54 -26.344 1 94 340 ARG A O 1
ATOM 2242 N N . SER A 1 341 ? -2.816 -52.062 -27.344 1 94.69 341 SER A N 1
ATOM 2243 C CA . SER A 1 341 ? -3.373 -52.656 -28.547 1 94.69 341 SER A CA 1
ATOM 2244 C C . SER A 1 341 ? -2.328 -53.469 -29.297 1 94.69 341 SER A C 1
ATOM 2246 O O . SER A 1 341 ? -2.623 -54.562 -29.766 1 94.69 341 SER A O 1
ATOM 2248 N N . GLU A 1 342 ? -1.126 -52.906 -29.375 1 94.12 342 GLU A N 1
ATOM 2249 C CA . GLU A 1 342 ? -0.044 -53.656 -30.016 1 94.12 342 GLU A CA 1
ATOM 2250 C C . GLU A 1 342 ? 0.227 -54.969 -29.297 1 94.12 342 GLU A C 1
ATOM 2252 O O . GLU A 1 342 ? 0.409 -56 -29.922 1 94.12 342 GLU A O 1
ATOM 2257 N N . ALA A 1 343 ? 0.256 -54.906 -28.016 1 93.75 343 ALA A N 1
ATOM 2258 C CA . ALA A 1 343 ? 0.503 -56.125 -27.219 1 93.75 343 ALA A CA 1
ATOM 2259 C C . ALA A 1 343 ? -0.617 -57.125 -27.406 1 93.75 343 ALA A C 1
ATOM 2261 O O . ALA A 1 343 ? -0.357 -58.344 -27.562 1 93.75 343 ALA A O 1
ATOM 2262 N N . ARG A 1 344 ? -1.874 -56.688 -27.391 1 94.38 344 ARG A N 1
ATOM 2263 C CA . ARG A 1 344 ? -3.012 -57.594 -27.547 1 94.38 344 ARG A CA 1
ATOM 2264 C C . ARG A 1 344 ? -2.99 -58.25 -28.922 1 94.38 344 ARG A C 1
ATOM 2266 O O . ARG A 1 344 ? -3.174 -59.469 -29.047 1 94.38 344 ARG A O 1
ATOM 2273 N N . ARG A 1 345 ? -2.805 -57.438 -29.953 1 95.31 345 ARG A N 1
ATOM 2274 C CA . ARG A 1 345 ? -2.723 -57.969 -31.312 1 95.31 345 ARG A CA 1
ATOM 2275 C C . ARG A 1 345 ? -1.514 -58.906 -31.469 1 95.31 345 ARG A C 1
ATOM 2277 O O . ARG A 1 345 ? -1.577 -59.906 -32.188 1 95.31 345 ARG A O 1
ATOM 2284 N N . GLY A 1 346 ? -0.383 -58.531 -30.828 1 92.81 346 GLY A N 1
ATOM 2285 C CA . GLY A 1 346 ? 0.796 -59.375 -30.844 1 92.81 346 GLY A CA 1
ATOM 2286 C C . GLY A 1 346 ? 0.562 -60.719 -30.203 1 92.81 346 GLY A C 1
ATOM 2287 O O . GLY A 1 346 ? 1.001 -61.75 -30.719 1 92.81 346 GLY A O 1
ATOM 2288 N N . ILE A 1 347 ? -0.069 -60.781 -29.125 1 93 347 ILE A N 1
ATOM 2289 C CA . ILE A 1 347 ? -0.397 -62.031 -28.453 1 93 347 ILE A CA 1
ATOM 2290 C C . ILE A 1 347 ? -1.336 -62.875 -29.312 1 93 347 ILE A C 1
ATOM 2292 O O . ILE A 1 347 ? -1.136 -64.062 -29.469 1 93 347 ILE A O 1
ATOM 2296 N N . ALA A 1 348 ? -2.367 -62.188 -29.906 1 94.75 348 ALA A N 1
ATOM 2297 C CA . ALA A 1 348 ? -3.258 -62.906 -30.812 1 94.75 348 ALA A CA 1
ATOM 2298 C C . ALA A 1 348 ? -2.479 -63.5 -31.984 1 94.75 348 ALA A C 1
ATOM 2300 O O . ALA A 1 348 ? -2.725 -64.625 -32.375 1 94.75 348 ALA A O 1
ATOM 2301 N N . ALA A 1 349 ? -1.595 -62.719 -32.562 1 95 349 ALA A N 1
ATOM 2302 C CA . ALA A 1 349 ? -0.759 -63.188 -33.688 1 95 349 ALA A CA 1
ATOM 2303 C C . ALA A 1 349 ? 0.111 -64.375 -33.219 1 95 349 ALA A C 1
ATOM 2305 O O . ALA A 1 349 ? 0.29 -65.312 -33.969 1 95 349 ALA A O 1
ATOM 2306 N N . ALA A 1 350 ? 0.657 -64.312 -32.062 1 93.44 350 ALA A N 1
ATOM 2307 C CA . ALA A 1 350 ? 1.517 -65.375 -31.531 1 93.44 350 ALA A CA 1
ATOM 2308 C C . ALA A 1 350 ? 0.74 -66.625 -31.359 1 93.44 350 ALA A C 1
ATOM 2310 O O . ALA A 1 350 ? 1.238 -67.75 -31.688 1 93.44 350 ALA A O 1
ATOM 2311 N N . VAL A 1 351 ? -0.451 -66.625 -30.875 1 91.69 351 VAL A N 1
ATOM 2312 C CA . VAL A 1 351 ? -1.289 -67.812 -30.656 1 91.69 351 VAL A CA 1
ATOM 2313 C C . VAL A 1 351 ? -1.744 -68.375 -32 1 91.69 351 VAL A C 1
ATOM 2315 O O . VAL A 1 351 ? -1.849 -69.562 -32.156 1 91.69 351 VAL A O 1
ATOM 2318 N N . ALA A 1 352 ? -1.949 -67.5 -32.969 1 93 352 ALA A N 1
ATOM 2319 C CA . ALA A 1 352 ? -2.441 -67.938 -34.281 1 93 352 ALA A CA 1
ATOM 2320 C C . ALA A 1 352 ? -1.333 -68.562 -35.094 1 93 352 ALA A C 1
ATOM 2322 O O . ALA A 1 352 ? -1.606 -69.312 -36.031 1 93 352 ALA A O 1
AT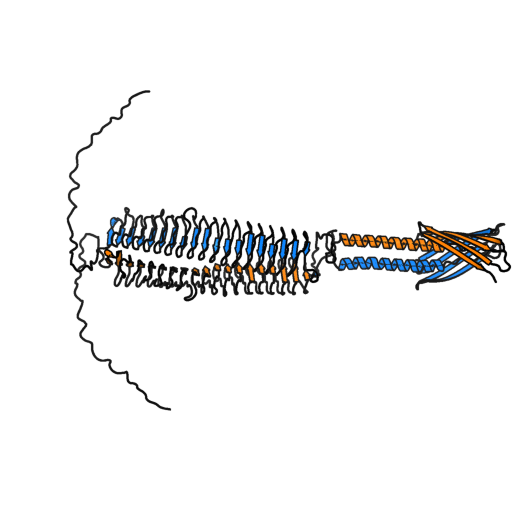OM 2323 N N . THR A 1 353 ? -0.116 -68.188 -34.812 1 92.5 353 THR A N 1
ATOM 2324 C CA . THR A 1 353 ? 0.99 -68.75 -35.562 1 92.5 353 THR A CA 1
ATOM 2325 C C . THR A 1 353 ? 1.06 -70.25 -35.344 1 92.5 353 THR A C 1
ATOM 2327 O O . THR A 1 353 ? 1.518 -70.75 -34.312 1 92.5 353 THR A O 1
ATOM 2330 N N . ALA A 1 354 ? 0.644 -71.125 -36.375 1 83.94 354 ALA A N 1
ATOM 2331 C CA . ALA A 1 354 ? 0.453 -72.562 -36.281 1 83.94 354 ALA A CA 1
ATOM 2332 C C . ALA A 1 354 ? 1.782 -73.312 -36.406 1 83.94 354 ALA A C 1
ATOM 2334 O O . ALA A 1 354 ? 2.676 -72.875 -37.125 1 83.94 354 ALA A O 1
ATOM 2335 N N . SER A 1 355 ? 1.922 -74.25 -35.594 1 85.12 355 SER A N 1
ATOM 2336 C CA . SER A 1 355 ? 2.99 -75.25 -35.781 1 85.12 355 SER A CA 1
ATOM 2337 C C . SER A 1 355 ? 2.463 -76.562 -36.406 1 85.12 355 SER A C 1
ATOM 2339 O O . SER A 1 355 ? 1.851 -77.375 -35.719 1 85.12 355 SER A O 1
ATOM 2341 N N . ALA A 1 356 ? 2.793 -76.812 -37.719 1 83.94 356 ALA A N 1
ATOM 2342 C CA . ALA A 1 356 ? 2.322 -78 -38.438 1 83.94 356 ALA A CA 1
ATOM 2343 C C . ALA A 1 356 ? 2.975 -79.25 -37.875 1 83.94 356 ALA A C 1
ATOM 2345 O O . ALA A 1 356 ? 4.156 -79.25 -37.531 1 83.94 356 ALA A O 1
ATOM 2346 N N . PRO A 1 357 ? 2.164 -80.312 -37.75 1 78.94 357 PRO A N 1
ATOM 2347 C CA . PRO A 1 357 ? 2.734 -81.562 -37.25 1 78.94 357 PRO A CA 1
ATOM 2348 C C . PRO A 1 357 ? 3.752 -82.188 -38.219 1 78.94 357 PRO A C 1
ATOM 2350 O O . PRO A 1 357 ? 3.789 -81.812 -39.375 1 78.94 357 PRO A O 1
ATOM 2353 N N . MET A 1 358 ? 4.508 -83.062 -37.688 1 82.5 358 MET A N 1
ATOM 2354 C CA . MET A 1 358 ? 5.473 -83.75 -38.5 1 82.5 358 MET A CA 1
ATOM 2355 C C . MET A 1 358 ? 4.766 -84.562 -39.562 1 82.5 358 MET A C 1
ATOM 2357 O O . MET A 1 358 ? 3.809 -85.312 -39.281 1 82.5 358 MET A O 1
ATOM 2361 N N . PRO A 1 359 ? 5.301 -84.5 -40.781 1 83.62 359 PRO A N 1
ATOM 2362 C CA . PRO A 1 359 ? 4.719 -85.312 -41.844 1 83.62 359 PRO A CA 1
ATOM 2363 C C . PRO A 1 359 ? 4.887 -86.812 -41.562 1 83.62 359 PRO A C 1
ATOM 2365 O O . PRO A 1 359 ? 5.832 -87.188 -40.875 1 83.62 359 PRO A O 1
ATOM 2368 N N . SER A 1 360 ? 4.051 -87.688 -42.125 1 78.94 360 SER A N 1
ATOM 2369 C CA . SER A 1 360 ? 3.982 -89.125 -41.875 1 78.94 360 SER A CA 1
ATOM 2370 C C . SER A 1 360 ? 5.125 -89.812 -42.562 1 78.94 360 SER A C 1
ATOM 2372 O O . SER A 1 360 ? 5.496 -90.938 -42.125 1 78.94 360 SER A O 1
ATOM 2374 N N . ALA A 1 361 ? 5.57 -89.25 -43.594 1 83.25 361 ALA A N 1
ATOM 2375 C CA . ALA A 1 361 ? 6.625 -89.938 -44.344 1 83.25 361 ALA A CA 1
ATOM 2376 C C . ALA A 1 361 ? 7.586 -88.938 -44.969 1 83.25 361 ALA A C 1
ATOM 2378 O O . ALA A 1 361 ? 7.234 -87.75 -45.156 1 83.25 361 ALA A O 1
ATOM 2379 N N . PRO A 1 362 ? 8.766 -89.562 -45.312 1 86.62 362 PRO A N 1
ATOM 2380 C CA . PRO A 1 362 ? 9.703 -88.688 -46 1 86.62 362 PRO A CA 1
ATOM 2381 C C . PRO A 1 362 ? 9.172 -88.125 -47.344 1 86.62 362 PRO A C 1
ATOM 2383 O O . PRO A 1 362 ? 8.578 -88.938 -48.125 1 86.62 362 PRO A O 1
ATOM 2386 N N . GLY A 1 363 ? 9.289 -86.75 -47.5 1 88.06 363 GLY A N 1
ATOM 2387 C CA . GLY A 1 363 ? 8.859 -86.125 -48.75 1 88.06 363 GLY A CA 1
ATOM 2388 C C . GLY A 1 363 ? 7.477 -85.5 -48.656 1 88.06 363 GLY A C 1
ATOM 2389 O O . GLY A 1 363 ? 7.055 -84.812 -49.562 1 88.06 363 GLY A O 1
ATOM 2390 N N . LYS A 1 364 ? 6.84 -85.75 -47.531 1 91.31 364 LYS A N 1
ATOM 2391 C CA . LYS A 1 364 ? 5.492 -85.25 -47.406 1 91.31 364 LYS A CA 1
ATOM 2392 C C . LYS A 1 364 ? 5.512 -83.875 -46.688 1 91.31 364 LYS A C 1
ATOM 2394 O O . LYS A 1 364 ? 6.48 -83.562 -46 1 91.31 364 LYS A O 1
ATOM 2399 N N . THR A 1 365 ? 4.484 -83.125 -47.031 1 92.56 365 THR A N 1
ATOM 2400 C CA . THR A 1 365 ? 4.312 -81.75 -46.438 1 92.56 365 THR A CA 1
ATOM 2401 C C . THR A 1 365 ? 2.99 -81.688 -45.688 1 92.56 365 THR A C 1
ATOM 2403 O O . THR A 1 365 ? 1.961 -82.188 -46.156 1 92.56 365 THR A O 1
ATOM 2406 N N . THR A 1 366 ? 3.076 -81.188 -44.438 1 91.44 366 THR A N 1
ATOM 2407 C CA . THR A 1 366 ? 1.856 -80.875 -43.688 1 91.44 366 THR A CA 1
ATOM 2408 C C . THR A 1 366 ? 1.621 -79.375 -43.531 1 91.44 366 THR A C 1
ATOM 2410 O O . THR A 1 366 ? 2.566 -78.625 -43.594 1 91.44 366 THR A O 1
ATOM 2413 N N . TRP A 1 367 ? 0.371 -78.875 -43.469 1 92.44 367 TRP A N 1
ATOM 2414 C CA . TRP A 1 367 ? -0.009 -77.5 -43.281 1 92.44 367 TRP A CA 1
ATOM 2415 C C . TRP A 1 367 ? -1.121 -77.375 -42.25 1 92.44 367 TRP A C 1
ATOM 2417 O O . TRP A 1 367 ? -1.84 -78.375 -41.969 1 92.44 367 TRP A O 1
ATOM 2427 N N . GLN A 1 368 ? -1.119 -76.25 -41.625 1 93.56 368 GLN A N 1
ATOM 2428 C CA . GLN A 1 368 ? -2.148 -75.938 -40.625 1 93.56 368 GLN A CA 1
ATOM 2429 C C . GLN A 1 368 ? -2.561 -74.5 -40.688 1 93.56 368 GLN A C 1
ATOM 2431 O O . GLN A 1 368 ? -1.717 -73.625 -40.844 1 93.56 368 GLN A O 1
ATOM 2436 N N . ILE A 1 369 ? -3.836 -74.25 -40.562 1 94.25 369 ILE A N 1
ATOM 2437 C CA . ILE A 1 369 ? -4.391 -72.875 -40.375 1 94.25 369 ILE A CA 1
ATOM 2438 C C . ILE A 1 369 ? -5.059 -72.75 -39.031 1 94.25 369 ILE A C 1
ATOM 2440 O O . ILE A 1 369 ? -5.781 -73.688 -38.594 1 94.25 369 ILE A O 1
ATOM 2444 N N . ARG A 1 370 ? -4.676 -71.625 -38.438 1 94.19 370 ARG A N 1
ATOM 2445 C CA . ARG A 1 370 ? -5.242 -71.438 -37.094 1 94.19 370 ARG A CA 1
ATOM 2446 C C . ARG A 1 370 ? -5.879 -70.062 -37 1 94.19 370 ARG A C 1
ATOM 2448 O O . ARG A 1 370 ? -5.359 -69.062 -37.531 1 94.19 370 ARG A O 1
ATOM 2455 N N . GLY A 1 371 ? -7.004 -69.938 -36.25 1 94.19 371 GLY A N 1
ATOM 2456 C CA . GLY A 1 371 ? -7.598 -68.75 -35.75 1 94.19 371 GLY A CA 1
ATOM 2457 C C . GLY A 1 371 ? -7.461 -68.562 -34.25 1 94.19 371 GLY A C 1
ATOM 2458 O O . GLY A 1 371 ? -7.41 -69.562 -33.5 1 94.19 371 GLY A O 1
ATOM 2459 N N . SER A 1 372 ? -7.301 -67.25 -33.906 1 94.81 372 SER A N 1
ATOM 2460 C CA . SER A 1 372 ? -7.137 -67 -32.469 1 94.81 372 SER A CA 1
ATOM 2461 C C . SER A 1 372 ? -7.855 -65.75 -32.031 1 94.81 372 SER A C 1
ATOM 2463 O O . SER A 1 372 ? -8.312 -64.938 -32.875 1 94.81 372 SER A O 1
ATOM 2465 N N . THR A 1 373 ? -8.016 -65.625 -30.719 1 94.69 373 THR A N 1
ATOM 2466 C CA . THR A 1 373 ? -8.531 -64.438 -30.125 1 94.69 373 THR A CA 1
ATOM 2467 C C . THR A 1 373 ? -7.855 -64.125 -28.781 1 94.69 373 THR A C 1
ATOM 2469 O O . THR A 1 373 ? -7.496 -65.062 -28.062 1 94.69 373 THR A O 1
ATOM 2472 N N . PHE A 1 374 ? -7.668 -62.812 -28.609 1 93.06 374 PHE A N 1
ATOM 2473 C CA . PHE A 1 374 ? -7.176 -62.344 -27.328 1 93.06 374 PHE A CA 1
ATOM 2474 C C . PHE A 1 374 ? -7.707 -60.969 -27.016 1 93.06 374 PHE A C 1
ATOM 2476 O O . PHE A 1 374 ? -7.387 -60 -27.719 1 93.06 374 PHE A O 1
ATOM 2483 N N . GLN A 1 375 ? -8.398 -60.781 -25.859 1 94.44 375 GLN A N 1
ATOM 2484 C CA . GLN A 1 375 ? -8.938 -59.531 -25.406 1 94.44 375 GLN A CA 1
ATOM 2485 C C . GLN A 1 375 ? -9.602 -58.75 -26.547 1 94.44 375 GLN A C 1
ATOM 2487 O O . GLN A 1 375 ? -9.258 -57.594 -26.812 1 94.44 375 GLN A O 1
ATOM 2492 N N . ASN A 1 376 ? -10.352 -59.469 -27.375 1 93.5 376 ASN A N 1
ATOM 2493 C CA . ASN A 1 376 ? -11.188 -58.938 -28.453 1 93.5 376 ASN A CA 1
ATOM 2494 C C . ASN A 1 376 ? -10.375 -58.625 -29.703 1 93.5 376 ASN A C 1
ATOM 2496 O O . ASN A 1 376 ? -10.844 -57.906 -30.594 1 93.5 376 ASN A O 1
ATOM 2500 N N . GLU A 1 377 ? -9.148 -58.969 -29.594 1 94.94 377 GLU A N 1
ATOM 2501 C CA . GLU A 1 377 ? -8.367 -58.938 -30.828 1 94.94 377 GLU A CA 1
ATOM 2502 C C . GLU A 1 377 ? -8.336 -60.312 -31.469 1 94.94 377 GLU A C 1
ATOM 2504 O O . GLU A 1 377 ? -8.273 -61.344 -30.781 1 94.94 377 GLU A O 1
ATOM 2509 N N . TYR A 1 378 ? -8.367 -60.438 -32.844 1 95.81 378 TYR A N 1
ATOM 2510 C CA . TYR A 1 378 ? -8.406 -61.719 -33.562 1 95.81 378 TYR A CA 1
ATOM 2511 C C . TYR A 1 378 ? -7.125 -61.906 -34.375 1 95.81 378 TYR A C 1
ATOM 2513 O O . TYR A 1 378 ? -6.578 -60.969 -34.938 1 95.81 378 TYR A O 1
ATOM 2521 N N . GLY A 1 379 ? -6.66 -63.094 -34.312 1 94.88 379 GLY A N 1
ATOM 2522 C CA . GLY A 1 379 ? -5.48 -63.438 -35.094 1 94.88 379 GLY A CA 1
ATOM 2523 C C . GLY A 1 379 ? -5.73 -64.562 -36.094 1 94.88 379 GLY A C 1
ATOM 2524 O O . GLY A 1 379 ? -6.695 -65.312 -35.938 1 94.88 379 GLY A O 1
ATOM 2525 N N . ILE A 1 380 ? -4.992 -64.625 -37.156 1 96.19 380 ILE A N 1
ATOM 2526 C CA . ILE A 1 380 ? -4.973 -65.688 -38.156 1 96.19 380 ILE A CA 1
ATOM 2527 C C . ILE A 1 380 ? -3.529 -66.062 -38.469 1 96.19 380 ILE A C 1
ATOM 2529 O O . ILE A 1 380 ? -2.639 -65.188 -38.469 1 96.19 380 ILE A O 1
ATOM 2533 N N . GLY A 1 381 ? -3.369 -67.25 -38.656 1 95.81 381 GLY A N 1
ATOM 2534 C CA . GLY A 1 381 ? -2.021 -67.75 -38.938 1 95.81 381 GLY A CA 1
ATOM 2535 C C . GLY A 1 381 ? -1.995 -69 -39.75 1 95.81 381 GLY A C 1
ATOM 2536 O O . GLY A 1 381 ? -3.018 -69.688 -39.875 1 95.81 381 GLY A O 1
ATOM 2537 N N . VAL A 1 382 ? -0.828 -69.375 -40.344 1 95.44 382 VAL A N 1
ATOM 2538 C CA . VAL A 1 382 ? -0.567 -70.562 -41.125 1 95.44 382 VAL A CA 1
ATOM 2539 C C . VAL A 1 382 ? 0.8 -71.125 -40.75 1 95.44 382 VAL A C 1
ATOM 2541 O O . VAL A 1 382 ? 1.682 -70.375 -40.312 1 95.44 382 VAL A O 1
ATOM 2544 N N . GLY A 1 383 ? 0.891 -72.375 -40.844 1 93.75 383 GLY A N 1
ATOM 2545 C CA . GLY A 1 383 ? 2.148 -73.062 -40.625 1 93.75 383 GLY A CA 1
ATOM 2546 C C . GLY A 1 383 ? 2.346 -74.25 -41.562 1 93.75 383 GLY A C 1
ATOM 2547 O O . GLY A 1 383 ? 1.376 -74.812 -42.062 1 93.75 383 GLY A O 1
ATOM 2548 N N . PHE A 1 384 ? 3.584 -74.625 -41.812 1 94.31 384 PHE A N 1
ATOM 2549 C CA . PHE A 1 384 ? 3.941 -75.75 -42.688 1 94.31 384 PHE A CA 1
ATOM 2550 C C . PHE A 1 384 ? 5.109 -76.5 -42.094 1 94.31 384 PHE A C 1
ATOM 2552 O O . PHE A 1 384 ? 5.922 -75.938 -41.344 1 94.31 384 PHE A O 1
ATOM 2559 N N . ALA A 1 385 ? 5.168 -77.75 -42.406 1 92.31 385 ALA A N 1
ATOM 2560 C CA . ALA A 1 385 ? 6.281 -78.625 -42.094 1 92.31 385 ALA A CA 1
ATOM 2561 C C . ALA A 1 385 ? 6.574 -79.562 -43.25 1 92.31 385 ALA A C 1
ATOM 2563 O O . ALA A 1 385 ? 5.652 -80.125 -43.875 1 92.31 385 ALA A O 1
ATOM 2564 N N . HIS A 1 386 ? 7.777 -79.75 -43.625 1 92.94 386 HIS A N 1
ATOM 2565 C CA . HIS A 1 386 ? 8.203 -80.625 -44.688 1 92.94 386 HIS A CA 1
ATOM 2566 C C . HIS A 1 386 ? 9.312 -81.562 -44.25 1 92.94 386 HIS A C 1
ATOM 2568 O O . HIS A 1 386 ? 10.328 -81.125 -43.719 1 92.94 386 HIS A O 1
ATOM 2574 N N . GLN A 1 387 ? 9.062 -82.812 -44.5 1 91.38 387 GLN A N 1
ATOM 2575 C CA . GLN A 1 387 ? 10.07 -83.812 -44.156 1 91.38 387 GLN A CA 1
ATOM 2576 C C . GLN A 1 387 ? 11.016 -84.062 -45.312 1 91.38 387 GLN A C 1
ATOM 2578 O O . GLN A 1 387 ? 10.578 -84.438 -46.406 1 91.38 387 GLN A O 1
ATOM 2583 N N . LEU A 1 388 ? 12.211 -83.938 -45.031 1 90.12 388 LEU A N 1
ATOM 2584 C CA . LEU A 1 388 ? 13.203 -84.125 -46.094 1 90.12 388 LEU A CA 1
ATOM 2585 C C . LEU A 1 388 ? 13.445 -85.625 -46.312 1 90.12 388 LEU A C 1
ATOM 2587 O O . LEU A 1 388 ? 13.219 -86.438 -45.438 1 90.12 388 LEU A O 1
ATOM 2591 N N . ARG A 1 389 ? 13.875 -86 -47.594 1 88.19 389 ARG A N 1
ATOM 2592 C CA . ARG A 1 389 ? 14.156 -87.375 -47.969 1 88.19 389 ARG A CA 1
ATOM 2593 C C . ARG A 1 389 ? 15.57 -87.75 -47.562 1 88.19 389 ARG A C 1
ATOM 2595 O O . ARG A 1 389 ? 16.422 -88 -48.406 1 88.19 389 ARG A O 1
ATOM 2602 N N . THR A 1 390 ? 15.781 -87.688 -46.406 1 82.25 390 THR A N 1
ATOM 2603 C CA . THR A 1 390 ? 17.109 -88 -45.906 1 82.25 390 THR A CA 1
ATOM 2604 C C . THR A 1 390 ? 17.047 -89.25 -45.031 1 82.25 390 THR A C 1
ATOM 2606 O O . THR A 1 390 ? 15.953 -89.688 -44.625 1 82.25 390 THR A O 1
ATOM 2609 N N . ALA A 1 391 ? 18.234 -89.875 -44.781 1 78.31 391 ALA A N 1
ATOM 2610 C CA . ALA A 1 391 ? 18.344 -91.062 -43.938 1 78.31 391 ALA A CA 1
ATOM 2611 C C . ALA A 1 391 ? 17.891 -90.812 -42.5 1 78.31 391 ALA A C 1
ATOM 2613 O O . ALA A 1 391 ? 17.297 -91.625 -41.844 1 78.31 391 ALA A O 1
ATOM 2614 N N . MET A 1 392 ? 18.156 -89.5 -42.188 1 77.69 392 MET A N 1
ATOM 2615 C CA . MET A 1 392 ? 17.641 -89.062 -40.906 1 77.69 392 MET A CA 1
ATOM 2616 C C . MET A 1 392 ? 16.375 -88.188 -41.094 1 77.69 392 MET A C 1
ATOM 2618 O O . MET A 1 392 ? 16.328 -87.375 -41.969 1 77.69 392 MET A O 1
ATOM 2622 N N . PRO A 1 393 ? 15.422 -88.5 -40.281 1 83.81 393 PRO A N 1
ATOM 2623 C CA . PRO A 1 393 ? 14.18 -87.75 -40.469 1 83.81 393 PRO A CA 1
ATOM 2624 C C . PRO A 1 393 ? 14.312 -86.312 -40.062 1 83.81 393 PRO A C 1
ATOM 2626 O O . PRO A 1 393 ? 14.07 -85.938 -38.906 1 83.81 393 PRO A O 1
ATOM 2629 N N . LEU A 1 394 ? 14.734 -85.5 -41 1 88.25 394 LEU A N 1
ATOM 2630 C CA . LEU A 1 394 ? 14.828 -84 -40.812 1 88.25 394 LEU A CA 1
ATOM 2631 C C . LEU A 1 394 ? 13.633 -83.312 -41.469 1 88.25 394 LEU A C 1
ATOM 2633 O O . LEU A 1 394 ? 13.172 -83.75 -42.531 1 88.25 394 LEU A O 1
ATOM 2637 N N . ASN A 1 395 ? 13.164 -82.312 -40.688 1 89 395 ASN A N 1
ATOM 2638 C CA . ASN A 1 395 ? 12.07 -81.5 -41.281 1 89 395 ASN A CA 1
ATOM 2639 C C . ASN A 1 395 ? 12.344 -80 -41.156 1 89 395 ASN A C 1
ATOM 2641 O O . ASN A 1 395 ? 13.094 -79.562 -40.281 1 89 395 ASN A O 1
ATOM 2645 N N . ILE A 1 396 ? 11.82 -79.25 -42.062 1 93.12 396 ILE A N 1
ATOM 2646 C CA . ILE A 1 396 ? 11.789 -77.75 -42.031 1 93.12 396 ILE A CA 1
ATOM 2647 C C . ILE A 1 396 ? 10.367 -77.312 -41.719 1 93.12 396 ILE A C 1
ATOM 2649 O O . ILE A 1 396 ? 9.398 -77.812 -42.312 1 93.12 396 ILE A O 1
ATOM 2653 N N . VAL A 1 397 ? 10.398 -76.375 -40.75 1 92.62 397 VAL A N 1
ATOM 2654 C CA . VAL A 1 397 ? 9.094 -75.875 -40.375 1 92.62 397 VAL A CA 1
ATOM 2655 C C . VAL A 1 397 ? 9.078 -74.375 -40.531 1 92.62 397 VAL A C 1
ATOM 2657 O O . VAL A 1 397 ? 10.133 -73.688 -40.5 1 92.62 397 VAL A O 1
ATOM 2660 N N . GLY A 1 398 ? 7.91 -73.688 -40.75 1 93.88 398 GLY A N 1
ATOM 2661 C CA . GLY A 1 398 ? 7.676 -72.25 -40.812 1 93.88 398 GLY A CA 1
ATOM 2662 C C . GLY A 1 398 ? 6.238 -71.875 -40.531 1 93.88 398 GLY A C 1
ATOM 2663 O O . GLY A 1 398 ? 5.332 -72.688 -40.656 1 93.88 398 GLY A O 1
ATOM 2664 N N . GLY A 1 399 ? 6.152 -70.75 -40.094 1 93.94 399 GLY A N 1
ATOM 2665 C CA . GLY A 1 399 ? 4.809 -70.25 -39.844 1 93.94 399 GLY A CA 1
ATOM 2666 C C . GLY A 1 399 ? 4.727 -68.75 -39.875 1 93.94 399 GLY A C 1
ATOM 2667 O O . GLY A 1 399 ? 5.746 -68.062 -39.75 1 93.94 399 GLY A O 1
ATOM 2668 N N . TYR A 1 400 ? 3.553 -68.312 -40.031 1 95.5 400 TYR A N 1
ATOM 2669 C CA . TYR A 1 400 ? 3.207 -66.875 -40.094 1 95.5 400 TYR A CA 1
ATOM 2670 C C . TYR A 1 400 ? 1.894 -66.625 -39.375 1 95.5 400 TYR A C 1
ATOM 2672 O O . TYR A 1 400 ? 0.971 -67.438 -39.438 1 95.5 400 TYR A O 1
ATOM 2680 N N . GLY A 1 401 ? 1.938 -65.562 -38.594 1 94.5 401 GLY A N 1
ATOM 2681 C CA . GLY A 1 401 ? 0.714 -65.125 -37.938 1 94.5 401 GLY A CA 1
ATOM 2682 C C . GLY A 1 401 ? 0.505 -63.625 -37.969 1 94.5 401 GLY A C 1
ATOM 2683 O O . GLY A 1 401 ? 1.471 -62.875 -37.938 1 94.5 401 GLY A O 1
ATOM 2684 N N . ASN A 1 402 ? -0.753 -63.281 -38 1 95.62 402 ASN A N 1
ATOM 2685 C CA . ASN A 1 402 ? -1.168 -61.875 -37.938 1 95.62 402 ASN A CA 1
ATOM 2686 C C . ASN A 1 402 ? -2.32 -61.656 -36.969 1 95.62 402 ASN A C 1
ATOM 2688 O O . ASN A 1 402 ? -3.301 -62.406 -36.969 1 95.62 402 ASN A O 1
ATOM 2692 N N . GLY A 1 403 ? -2.072 -60.719 -36.094 1 91.75 403 GLY A N 1
ATOM 2693 C CA . GLY A 1 403 ? -3.092 -60.438 -35.094 1 91.75 403 GLY A CA 1
ATOM 2694 C C . GLY A 1 403 ? -3.873 -59.156 -35.375 1 91.75 403 GLY A C 1
ATOM 2695 O O . GLY A 1 403 ? -4.41 -58.531 -34.469 1 91.75 403 GLY A O 1
ATOM 2696 N N . GLY A 1 404 ? -3.838 -58.625 -36.469 1 88.81 404 GLY A N 1
ATOM 2697 C CA . GLY A 1 404 ? -4.52 -57.406 -36.844 1 88.81 404 GLY A CA 1
ATOM 2698 C C . GLY A 1 404 ? -3.572 -56.25 -37.125 1 88.81 404 GLY A C 1
ATOM 2699 O O . GLY A 1 404 ? -2.604 -56.062 -36.406 1 88.81 404 GLY A O 1
ATOM 2700 N N . GLY A 1 405 ? -3.873 -55.531 -38.156 1 88.62 405 GLY A N 1
ATOM 2701 C CA . GLY A 1 405 ? -3.104 -54.344 -38.5 1 88.62 405 GLY A CA 1
ATOM 2702 C C . GLY A 1 405 ? -1.67 -54.656 -38.906 1 88.62 405 GLY A C 1
ATOM 2703 O O . GLY A 1 405 ? -1.426 -55.5 -39.75 1 88.62 405 GLY A O 1
ATOM 2704 N N . ALA A 1 406 ? -0.762 -53.969 -38.125 1 90.06 406 ALA A N 1
ATOM 2705 C CA . ALA A 1 406 ? 0.653 -54.094 -38.469 1 90.06 406 ALA A CA 1
ATOM 2706 C C . ALA A 1 406 ? 1.355 -55.094 -37.562 1 90.06 406 ALA A C 1
ATOM 2708 O O . ALA A 1 406 ? 2.586 -55.188 -37.562 1 90.06 406 ALA A O 1
ATOM 2709 N N . GLU A 1 407 ? 0.557 -55.938 -36.938 1 94 407 GLU A N 1
ATOM 2710 C CA . GLU A 1 407 ? 1.143 -56.844 -35.969 1 94 407 GLU A CA 1
ATOM 2711 C C . GLU A 1 407 ? 1.323 -58.25 -36.594 1 94 407 GLU A C 1
ATOM 2713 O O . GLU A 1 407 ? 0.469 -59.125 -36.438 1 94 407 GLU A O 1
ATOM 2718 N N . HIS A 1 408 ? 2.416 -58.406 -37.281 1 95 408 HIS A N 1
ATOM 2719 C CA . HIS A 1 408 ? 2.812 -59.656 -37.938 1 95 408 HIS A CA 1
ATOM 2720 C C . HIS A 1 408 ? 3.883 -60.375 -37.125 1 95 408 HIS A C 1
ATOM 2722 O O . HIS A 1 408 ? 4.746 -59.75 -36.5 1 95 408 HIS A O 1
ATOM 2728 N N . THR A 1 409 ? 3.781 -61.594 -37.062 1 94.44 409 THR A N 1
ATOM 2729 C CA . THR A 1 409 ? 4.848 -62.438 -36.5 1 94.44 409 THR A CA 1
ATOM 2730 C C . THR A 1 409 ? 5.16 -63.594 -37.438 1 94.44 409 THR A C 1
ATOM 2732 O O . THR A 1 409 ? 4.355 -63.938 -38.312 1 94.44 409 THR A O 1
ATOM 2735 N N . ALA A 1 410 ? 6.371 -64.125 -37.469 1 95.19 410 ALA A N 1
ATOM 2736 C CA . ALA A 1 410 ? 6.793 -65.25 -38.281 1 95.19 410 ALA A CA 1
ATOM 2737 C C . ALA A 1 410 ? 7.898 -66.062 -37.594 1 95.19 410 ALA A C 1
ATOM 2739 O O . ALA A 1 410 ? 8.609 -65.562 -36.719 1 95.19 410 ALA A O 1
ATOM 2740 N N . TYR A 1 411 ? 7.875 -67.375 -37.875 1 93.69 411 TYR A N 1
ATOM 2741 C CA . TYR A 1 411 ? 8.992 -68.188 -37.406 1 93.69 411 TYR A CA 1
ATOM 2742 C C . TYR A 1 411 ? 9.453 -69.125 -38.5 1 93.69 411 TYR A C 1
ATOM 2744 O O . TYR A 1 411 ? 8.703 -69.438 -39.438 1 93.69 411 TYR A O 1
ATOM 2752 N N . VAL A 1 412 ? 10.711 -69.562 -38.531 1 95.31 412 VAL A N 1
ATOM 2753 C CA . VAL A 1 412 ? 11.32 -70.625 -39.312 1 95.31 412 VAL A CA 1
ATOM 2754 C C . VAL A 1 412 ? 12.141 -71.562 -38.406 1 95.31 412 VAL A C 1
ATOM 2756 O O . VAL A 1 412 ? 12.68 -71.062 -37.406 1 95.31 412 VAL A O 1
ATOM 2759 N N . GLY A 1 413 ? 12.086 -72.75 -38.812 1 93.88 413 GLY A N 1
ATOM 2760 C CA . GLY A 1 413 ? 12.82 -73.688 -37.938 1 93.88 413 GLY A CA 1
ATOM 2761 C C . GLY A 1 413 ? 13.164 -75 -38.625 1 93.88 413 GLY A C 1
ATOM 2762 O O . GLY A 1 413 ? 12.828 -75.188 -39.781 1 93.88 413 GLY A O 1
ATOM 2763 N N . VAL A 1 414 ? 13.922 -75.75 -37.906 1 93.69 414 VAL A N 1
ATOM 2764 C CA . VAL A 1 414 ? 14.328 -77.062 -38.312 1 93.69 414 VAL A CA 1
ATOM 2765 C C . VAL A 1 414 ? 14.109 -78.062 -37.156 1 93.69 414 VAL A C 1
ATOM 2767 O O . VAL A 1 414 ? 14.156 -77.688 -36 1 93.69 414 VAL A O 1
ATOM 2770 N N . GLY A 1 415 ? 13.766 -79.188 -37.562 1 90.69 415 GLY A N 1
ATOM 2771 C CA . GLY A 1 415 ? 13.56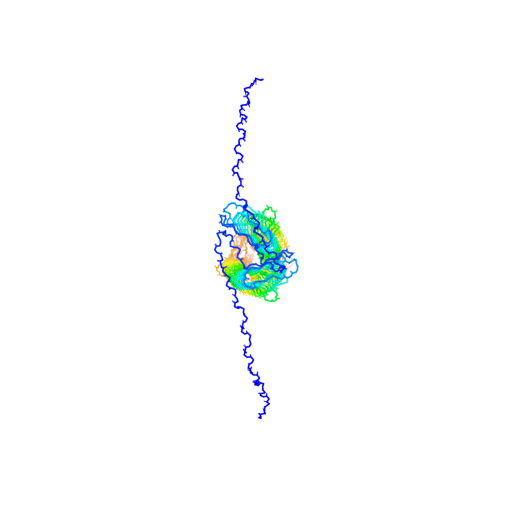2 -80.25 -36.562 1 90.69 415 GLY A CA 1
ATOM 2772 C C . GLY A 1 415 ? 13.891 -81.625 -37.062 1 90.69 415 GLY A C 1
ATOM 2773 O O . GLY A 1 415 ? 14.188 -81.812 -38.25 1 90.69 415 GLY A O 1
ATOM 2774 N N . GLY A 1 416 ? 13.898 -82.625 -36.125 1 88.19 416 GLY A N 1
ATOM 2775 C CA . GLY A 1 416 ? 14.211 -84 -36.438 1 88.19 416 GLY A CA 1
ATOM 2776 C C . GLY A 1 416 ? 13.773 -85 -35.344 1 88.19 416 GLY A C 1
ATOM 2777 O O . GLY A 1 416 ? 13.078 -84.625 -34.406 1 88.19 416 GLY A O 1
ATOM 2778 N N . GLU A 1 417 ? 14.062 -86.25 -35.719 1 87.94 417 GLU A N 1
ATOM 2779 C CA . GLU A 1 417 ? 13.719 -87.312 -34.812 1 87.94 417 GLU A CA 1
ATOM 2780 C C . GLU A 1 417 ? 14.898 -88.312 -34.625 1 87.94 417 GLU A C 1
ATOM 2782 O O . GLU A 1 417 ? 15.641 -88.562 -35.562 1 87.94 417 GLU A O 1
ATOM 2787 N N . PHE A 1 418 ? 15.047 -88.812 -33.531 1 85.81 418 PHE A N 1
ATOM 2788 C CA . PHE A 1 418 ? 16.016 -89.812 -33.281 1 85.81 418 PHE A CA 1
ATOM 2789 C C . PHE A 1 418 ? 15.5 -90.812 -32.219 1 85.81 418 PHE A C 1
ATOM 2791 O O . PHE A 1 418 ? 14.609 -90.438 -31.438 1 85.81 418 PHE A O 1
ATOM 2798 N N . MET B 1 1 ? -66.625 32.156 18.094 1 17.31 1 MET B N 1
ATOM 2799 C CA . MET B 1 1 ? -66.812 32.844 19.375 1 17.31 1 MET B CA 1
ATOM 2800 C C . MET B 1 1 ? -65.812 33.969 19.531 1 17.31 1 MET B C 1
ATOM 2802 O O . MET B 1 1 ? -64.688 33.875 19.031 1 17.31 1 MET B O 1
ATOM 2806 N N . THR B 1 2 ? -66 35.125 20.438 1 17.83 2 THR B N 1
ATOM 2807 C CA . THR B 1 2 ? -66.25 36.562 20.578 1 17.83 2 THR B CA 1
ATOM 2808 C C . THR B 1 2 ? -64.938 37.25 21.078 1 17.83 2 THR B C 1
ATOM 2810 O O . THR B 1 2 ? -64.625 38.312 20.609 1 17.83 2 THR B O 1
ATOM 2813 N N . ALA B 1 3 ? -64.562 36.875 22.281 1 19.53 3 ALA B N 1
ATOM 2814 C CA . ALA B 1 3 ? -64.5 37.875 23.344 1 19.53 3 ALA B CA 1
ATOM 2815 C C . ALA B 1 3 ? -63.281 38.812 23.156 1 19.53 3 ALA B C 1
ATOM 2817 O O . ALA B 1 3 ? -62.312 38.469 22.484 1 19.53 3 ALA B O 1
ATOM 2818 N N . ARG B 1 4 ? -63.062 39.969 23.984 1 18.25 4 ARG B N 1
ATOM 2819 C CA . ARG B 1 4 ? -63.062 41.375 24.391 1 18.25 4 ARG B CA 1
ATOM 2820 C C . ARG B 1 4 ? -61.656 41.844 24.75 1 18.25 4 ARG B C 1
ATOM 2822 O O . ARG B 1 4 ? -61.406 43.031 24.938 1 18.25 4 ARG B O 1
ATOM 2829 N N . MET B 1 5 ? -60.875 40.781 25.344 1 17.31 5 MET B N 1
ATOM 2830 C CA . MET B 1 5 ? -60.25 41.562 26.438 1 17.31 5 MET B CA 1
ATOM 2831 C C . MET B 1 5 ? -59.562 42.812 25.891 1 17.31 5 MET B C 1
ATOM 2833 O O . MET B 1 5 ? -59.281 42.906 24.703 1 17.31 5 MET B O 1
ATOM 2837 N N . ASN B 1 6 ? -58.625 43.375 26.766 1 17.41 6 ASN B N 1
ATOM 2838 C CA . ASN B 1 6 ? -58.188 44.531 27.531 1 17.41 6 ASN B CA 1
ATOM 2839 C C . ASN B 1 6 ? -57.125 45.344 26.797 1 17.41 6 ASN B C 1
ATOM 2841 O O . ASN B 1 6 ? -56 44.844 26.578 1 17.41 6 ASN B O 1
ATOM 2845 N N . ASP B 1 7 ? -57.438 46.094 25.797 1 18.86 7 ASP B N 1
ATOM 2846 C CA . ASP B 1 7 ? -56.906 47.031 24.812 1 18.86 7 ASP B CA 1
ATOM 2847 C C . ASP B 1 7 ? -56.125 48.156 25.5 1 18.86 7 ASP B C 1
ATOM 2849 O O . ASP B 1 7 ? -55.969 49.25 24.938 1 18.86 7 ASP B O 1
ATOM 2853 N N . ARG B 1 8 ? -55.844 47.938 26.859 1 18.23 8 ARG B N 1
ATOM 2854 C CA . ARG B 1 8 ? -55.625 49.125 27.703 1 18.23 8 ARG B CA 1
ATOM 2855 C C . ARG B 1 8 ? -54.562 50.031 27.094 1 18.23 8 ARG B C 1
ATOM 2857 O O . ARG B 1 8 ? -54.625 51.25 27.281 1 18.23 8 ARG B O 1
ATOM 2864 N N . VAL B 1 9 ? -53.344 49.469 26.703 1 19.7 9 VAL B N 1
ATOM 2865 C CA . VAL B 1 9 ? -52.156 50.094 27.297 1 19.7 9 VAL B CA 1
ATOM 2866 C C . VAL B 1 9 ? -51.844 51.406 26.562 1 19.7 9 VAL B C 1
ATOM 2868 O O . VAL B 1 9 ? -51.219 51.406 25.516 1 19.7 9 VAL B O 1
ATOM 2871 N N . GLY B 1 10 ? -52.844 52.062 25.953 1 17.77 10 GLY B N 1
ATOM 2872 C CA . GLY B 1 10 ? -52.562 53.125 25 1 17.77 10 GLY B CA 1
ATOM 2873 C C . GLY B 1 10 ? -51.781 54.281 25.594 1 17.77 10 GLY B C 1
ATOM 2874 O O . GLY B 1 10 ? -51.375 55.188 24.875 1 17.77 10 GLY B O 1
ATOM 2875 N N . ALA B 1 11 ? -52.219 54.625 26.797 1 19.09 11 ALA B N 1
ATOM 2876 C CA . ALA B 1 11 ? -52.375 56.062 27.125 1 19.09 11 ALA B CA 1
ATOM 2877 C C . ALA B 1 11 ? -51.031 56.781 26.953 1 19.09 11 ALA B C 1
ATOM 2879 O O . ALA B 1 11 ? -51 57.844 26.297 1 19.09 11 ALA B O 1
ATOM 2880 N N . ALA B 1 12 ? -50.219 56.688 28.016 1 18.89 12 ALA B N 1
ATOM 2881 C CA . ALA B 1 12 ? -49.719 57.844 28.75 1 18.89 12 ALA B CA 1
ATOM 2882 C C . ALA B 1 12 ? -48.531 58.5 28.016 1 18.89 12 ALA B C 1
ATOM 2884 O O . ALA B 1 12 ? -47.406 57.969 28.031 1 18.89 12 ALA B O 1
ATOM 2885 N N . TRP B 1 13 ? -48.625 58.938 26.688 1 19.59 13 TRP B N 1
ATOM 2886 C CA . TRP B 1 13 ? -47.75 59.562 25.703 1 19.59 13 TRP B CA 1
ATOM 2887 C C . TRP B 1 13 ? -47.219 60.906 26.234 1 19.59 13 TRP B C 1
ATOM 2889 O O . TRP B 1 13 ? -46.625 61.688 25.484 1 19.59 13 TRP B O 1
ATOM 2899 N N . ILE B 1 14 ? -47.812 61.438 27.344 1 19.34 14 ILE B N 1
ATOM 2900 C CA . ILE B 1 14 ? -47.875 62.875 27.484 1 19.34 14 ILE B CA 1
ATOM 2901 C C . ILE B 1 14 ? -46.5 63.5 27.328 1 19.34 14 ILE B C 1
ATOM 2903 O O . ILE B 1 14 ? -45.5 62.812 27.5 1 19.34 14 ILE B O 1
ATOM 2907 N N . GLY B 1 15 ? -46.25 64.875 27.828 1 20.22 15 GLY B N 1
ATOM 2908 C CA . GLY B 1 15 ? -45.875 66.312 27.656 1 20.22 15 GLY B CA 1
ATOM 2909 C C . GLY B 1 15 ? -44.469 66.625 28.109 1 20.22 15 GLY B C 1
ATOM 2910 O O . GLY B 1 15 ? -44.094 67.75 28.203 1 20.22 15 GLY B O 1
ATOM 2911 N N . ALA B 1 16 ? -43.781 65.75 28.828 1 19.12 16 ALA B N 1
ATOM 2912 C CA . ALA B 1 16 ? -42.656 66.25 29.641 1 19.12 16 ALA B CA 1
ATOM 2913 C C . ALA B 1 16 ? -41.531 66.75 28.75 1 19.12 16 ALA B C 1
ATOM 2915 O O . ALA B 1 16 ? -40.75 66 28.219 1 19.12 16 ALA B O 1
ATOM 2916 N N . SER B 1 17 ? -41.781 67.688 27.672 1 20.59 17 SER B N 1
ATOM 2917 C CA . SER B 1 17 ? -40.969 68.312 26.641 1 20.59 17 SER B CA 1
ATOM 2918 C C . SER B 1 17 ? -39.781 69.062 27.234 1 20.59 17 SER B C 1
ATOM 2920 O O . SER B 1 17 ? -38.75 69.188 26.578 1 20.59 17 SER B O 1
ATOM 2922 N N . LEU B 1 18 ? -40 70.062 28.219 1 20.53 18 LEU B N 1
ATOM 2923 C CA . LEU B 1 18 ? -39.438 71.438 28.266 1 20.53 18 LEU B CA 1
ATOM 2924 C C . LEU B 1 18 ? -37.938 71.375 28.594 1 20.53 18 LEU B C 1
ATOM 2926 O O . LEU B 1 18 ? -37.188 72.25 28.156 1 20.53 18 LEU B O 1
ATOM 2930 N N . ILE B 1 19 ? -37.625 70.938 29.812 1 19.39 19 ILE B N 1
ATOM 2931 C CA . ILE B 1 19 ? -36.656 71.688 30.641 1 19.39 19 ILE B CA 1
ATOM 2932 C C . ILE B 1 19 ? -35.25 71.5 30.047 1 19.39 19 ILE B C 1
ATOM 2934 O O . ILE B 1 19 ? -34.344 72.312 30.359 1 19.39 19 ILE B O 1
ATOM 2938 N N . LEU B 1 20 ? -34.906 70.312 29.453 1 18.78 20 LEU B N 1
ATOM 2939 C CA . LEU B 1 20 ? -33.531 69.875 29.641 1 18.78 20 LEU B CA 1
ATOM 2940 C C . LEU B 1 20 ? -32.594 70.625 28.703 1 18.78 20 LEU B C 1
ATOM 2942 O O . LEU B 1 20 ? -31.859 70 27.938 1 18.78 20 LEU B O 1
ATOM 2946 N N . ALA B 1 21 ? -33 71.562 27.969 1 22.03 21 ALA B N 1
ATOM 2947 C CA . ALA B 1 21 ? -32.188 72.062 26.859 1 22.03 21 ALA B CA 1
ATOM 2948 C C . ALA B 1 21 ? -30.891 72.688 27.344 1 22.03 21 ALA B C 1
ATOM 2950 O O . ALA B 1 21 ? -29.953 72.875 26.578 1 22.03 21 ALA B O 1
ATOM 2951 N N . ALA B 1 22 ? -30.953 73.562 28.344 1 22.84 22 ALA B N 1
ATOM 2952 C CA . ALA B 1 22 ? -30.172 74.812 28.297 1 22.84 22 ALA B CA 1
ATOM 2953 C C . ALA B 1 22 ? -28.672 74.5 28.453 1 22.84 22 ALA B C 1
ATOM 2955 O O . ALA B 1 22 ? -27.891 75.438 28.719 1 22.84 22 ALA B O 1
ATOM 2956 N N . PHE B 1 23 ? -28.344 73.25 28.875 1 20.83 23 PHE B N 1
ATOM 2957 C CA . PHE B 1 23 ? -27 73.25 29.469 1 20.83 23 PHE B CA 1
ATOM 2958 C C . PHE B 1 23 ? -26 73.938 28.516 1 20.83 23 PHE B C 1
ATOM 2960 O O . PHE B 1 23 ? -25.25 74.812 28.922 1 20.83 23 PHE B O 1
ATOM 2967 N N . LEU B 1 24 ? -25.062 73.125 27.766 1 20.61 24 LEU B N 1
ATOM 2968 C CA . LEU B 1 24 ? -23.594 73.062 27.812 1 20.61 24 LEU B CA 1
ATOM 2969 C C . LEU B 1 24 ? -23 73.938 26.719 1 20.61 24 LEU B C 1
ATOM 2971 O O . LEU B 1 24 ? -22.844 73.5 25.578 1 20.61 24 LEU B O 1
ATOM 2975 N N . LEU B 1 25 ? -23.5 75 26.312 1 23.38 25 LEU B N 1
ATOM 2976 C CA . LEU B 1 25 ? -22.922 75.812 25.25 1 23.38 25 LEU B CA 1
ATOM 2977 C C . LEU B 1 25 ? -21.516 76.312 25.594 1 23.38 25 LEU B C 1
ATOM 2979 O O . LEU B 1 25 ? -20.891 77 24.828 1 23.38 25 LEU B O 1
ATOM 2983 N N . GLN B 1 26 ? -20.984 76.375 26.75 1 21.73 26 GLN B N 1
ATOM 2984 C CA . GLN B 1 26 ? -20.094 77.5 26.922 1 21.73 26 GLN B CA 1
ATOM 2985 C C . GLN B 1 26 ? -18.922 77.438 25.953 1 21.73 26 GLN B C 1
ATOM 2987 O O . GLN B 1 26 ? -18.469 78.5 25.453 1 21.73 26 GLN B O 1
ATOM 2992 N N . PRO B 1 27 ? -17.891 76.5 25.75 1 25.59 27 PRO B N 1
ATOM 2993 C CA . PRO B 1 27 ? -16.547 77.062 25.922 1 25.59 27 PRO B CA 1
ATOM 2994 C C . PRO B 1 27 ? -16.094 77.875 24.719 1 25.59 27 PRO B C 1
ATOM 2996 O O . PRO B 1 27 ? -16.484 77.625 23.594 1 25.59 27 PRO B O 1
ATOM 2999 N N . GLY B 1 28 ? -16.016 79.062 24.422 1 26.34 28 GLY B N 1
ATOM 3000 C CA . GLY B 1 28 ? -15.242 79.5 23.25 1 26.34 28 GLY B CA 1
ATOM 3001 C C . GLY B 1 28 ? -13.852 78.875 23.219 1 26.34 28 GLY B C 1
ATOM 3002 O O . GLY B 1 28 ? -12.984 79.25 24 1 26.34 28 GLY B O 1
ATOM 3003 N N . ARG B 1 29 ? -13.57 77.562 23.266 1 30.61 29 ARG B N 1
ATOM 3004 C CA . ARG B 1 29 ? -12.211 77.062 23.344 1 30.61 29 ARG B CA 1
ATOM 3005 C C . ARG B 1 29 ? -11.359 77.562 22.172 1 30.61 29 ARG B C 1
ATOM 3007 O O . ARG B 1 29 ? -11.578 77.188 21.031 1 30.61 29 ARG B O 1
ATOM 3014 N N . ALA B 1 30 ? -10.93 78.75 22.266 1 28.83 30 ALA B N 1
ATOM 3015 C CA . ALA B 1 30 ? -9.945 79.438 21.406 1 28.83 30 ALA B CA 1
ATOM 3016 C C . ALA B 1 30 ? -8.695 78.562 21.266 1 28.83 30 ALA B C 1
ATOM 3018 O O . ALA B 1 30 ? -8.125 78.125 22.266 1 28.83 30 ALA B O 1
ATOM 3019 N N . MET B 1 31 ? -8.398 77.875 20.141 1 30.42 31 MET B N 1
ATOM 3020 C CA . MET B 1 31 ? -7.184 77.312 19.531 1 30.42 31 MET B CA 1
ATOM 3021 C C . MET B 1 31 ? -6.035 78.312 19.656 1 30.42 31 MET B C 1
ATOM 3023 O O . MET B 1 31 ? -5.992 79.312 18.922 1 30.42 31 MET B O 1
ATOM 3027 N N . ALA B 1 32 ? -5.684 78.625 20.812 1 28.56 32 ALA B N 1
ATOM 3028 C CA . ALA B 1 32 ? -4.57 79.562 20.828 1 28.56 32 ALA B CA 1
ATOM 3029 C C . ALA B 1 32 ? -3.402 79 20 1 28.56 32 ALA B C 1
ATOM 3031 O O . ALA B 1 32 ? -2.998 77.875 20.141 1 28.56 32 ALA B O 1
ATOM 3032 N N . GLN B 1 33 ? -3.031 79.625 18.844 1 29.62 33 GLN B N 1
ATOM 3033 C CA . GLN B 1 33 ? -1.961 79.625 17.844 1 29.62 33 GLN B CA 1
ATOM 3034 C C . GLN B 1 33 ? -0.59 79.688 18.516 1 29.62 33 GLN B C 1
ATOM 3036 O O . GLN B 1 33 ? 0.112 80.688 18.422 1 29.62 33 GLN B O 1
ATOM 3041 N N . THR B 1 34 ? -0.393 79.5 19.828 1 29.91 34 THR B N 1
ATOM 3042 C CA . THR B 1 34 ? 0.978 79.812 20.234 1 29.91 34 THR B CA 1
ATOM 3043 C C . THR B 1 34 ? 1.959 78.875 19.516 1 29.91 34 THR B C 1
ATOM 3045 O O . THR B 1 34 ? 1.581 77.812 19.047 1 29.91 34 THR B O 1
ATOM 3048 N N . THR B 1 35 ? 3.166 79.312 19 1 30.25 35 THR B N 1
ATOM 3049 C CA . THR B 1 35 ? 4.242 78.812 18.156 1 30.25 35 THR B CA 1
ATOM 3050 C C . THR B 1 35 ? 4.699 77.438 18.641 1 30.25 35 THR B C 1
ATOM 3052 O O . THR B 1 35 ? 5.57 76.812 18.031 1 30.25 35 THR B O 1
ATOM 3055 N N . ASP B 1 36 ? 4.844 77.375 20 1 30.8 36 ASP B N 1
ATOM 3056 C CA . ASP B 1 36 ? 5.473 76.125 20.359 1 30.8 36 ASP B CA 1
ATOM 3057 C C . ASP B 1 36 ? 4.637 74.938 19.875 1 30.8 36 ASP B C 1
ATOM 3059 O O . ASP B 1 36 ? 3.445 74.812 20.188 1 30.8 36 ASP B O 1
ATOM 3063 N N . PRO B 1 37 ? 5.035 74.188 18.797 1 31.8 37 PRO B N 1
ATOM 3064 C CA . PRO B 1 37 ? 4.387 73.188 18 1 31.8 37 PRO B CA 1
ATOM 3065 C C . PRO B 1 37 ? 3.861 72 18.844 1 31.8 37 PRO B C 1
ATOM 3067 O O . PRO B 1 37 ? 3.559 70.938 18.312 1 31.8 37 PRO B O 1
ATOM 3070 N N . VAL B 1 38 ? 4.352 71.938 20.125 1 32.91 38 VAL B N 1
ATOM 3071 C CA . VAL B 1 38 ? 3.871 70.688 20.688 1 32.91 38 VAL B CA 1
ATOM 3072 C C . VAL B 1 38 ? 2.365 70.812 20.922 1 32.91 38 VAL B C 1
ATOM 3074 O O . VAL B 1 38 ? 1.902 71.562 21.734 1 32.91 38 VAL B O 1
ATOM 3077 N N . GLN B 1 39 ? 1.517 70.812 20.031 1 33.81 39 GLN B N 1
ATOM 3078 C CA . GLN B 1 39 ? 0.068 70.75 20.203 1 33.81 39 GLN B CA 1
ATOM 3079 C C . GLN B 1 39 ? -0.347 69.562 21.047 1 33.81 39 GLN B C 1
ATOM 3081 O O . GLN B 1 39 ? 0.019 68.438 20.734 1 33.81 39 GLN B O 1
ATOM 3086 N N . VAL B 1 40 ? -0.302 69.625 22.5 1 37.41 40 VAL B N 1
ATOM 3087 C CA . VAL B 1 40 ? -1.003 68.625 23.344 1 37.41 40 VAL B CA 1
ATOM 3088 C C . VAL B 1 40 ? -2.381 68.375 22.766 1 37.41 40 VAL B C 1
ATOM 3090 O O . VAL B 1 40 ? -3.18 69.25 22.547 1 37.41 40 VAL B O 1
ATOM 3093 N N . VAL B 1 41 ? -2.621 67.5 22.016 1 40.25 41 VAL B N 1
ATOM 3094 C CA . VAL B 1 41 ? -3.945 67.125 21.547 1 40.25 41 VAL B CA 1
ATOM 3095 C C . VAL B 1 41 ? -4.801 66.625 22.734 1 40.25 41 VAL B C 1
ATOM 3097 O O . VAL B 1 41 ? -4.418 65.75 23.453 1 40.25 41 VAL B O 1
ATOM 3100 N N . SER B 1 42 ? -5.672 67.375 23.594 1 49.38 42 SER B N 1
ATOM 3101 C CA . SER B 1 42 ? -6.766 67.25 24.547 1 49.38 42 SER B CA 1
ATOM 3102 C C . SER B 1 42 ? -7.57 66 24.312 1 49.38 42 SER B C 1
ATOM 3104 O O . SER B 1 42 ? -8.562 65.75 25 1 49.38 42 SER B O 1
ATOM 3106 N N . GLY B 1 43 ? -7.25 65.062 23.703 1 65.81 43 GLY B N 1
ATOM 3107 C CA . GLY B 1 43 ? -8.078 63.938 23.312 1 65.81 43 GLY B CA 1
ATOM 3108 C C . GLY B 1 43 ? -7.652 62.656 23.953 1 65.81 43 GLY B C 1
ATOM 3109 O O . GLY B 1 43 ? -8.297 61.625 23.766 1 65.81 43 GLY B O 1
ATOM 3110 N N . CYS B 1 44 ? -6.695 62.75 24.953 1 78.81 44 CYS B N 1
ATOM 3111 C CA . CYS B 1 44 ? -6.258 61.531 25.641 1 78.81 44 CYS B CA 1
ATOM 3112 C C . CYS B 1 44 ? -6.238 61.75 27.141 1 78.81 44 CYS B C 1
ATOM 3114 O O . CYS B 1 44 ? -5.887 62.812 27.625 1 78.81 44 CYS B O 1
ATOM 3116 N N . VAL B 1 45 ? -6.762 60.781 28.016 1 75.94 45 VAL B N 1
ATOM 3117 C CA . VAL B 1 45 ? -6.715 60.75 29.469 1 75.94 45 VAL B CA 1
ATOM 3118 C C . VAL B 1 45 ? -5.758 59.656 29.938 1 75.94 45 VAL B C 1
ATOM 3120 O O . VAL B 1 45 ? -5.883 58.5 29.531 1 75.94 45 VAL B O 1
ATOM 3123 N N . ALA B 1 46 ? -4.75 60.062 30.719 1 82.38 46 ALA B N 1
ATOM 3124 C CA . ALA B 1 46 ? -3.797 59.094 31.266 1 82.38 46 ALA B CA 1
ATOM 3125 C C . ALA B 1 46 ? -3.975 58.938 32.781 1 82.38 46 ALA B C 1
ATOM 3127 O O . ALA B 1 46 ? -4.188 59.906 33.5 1 82.38 46 ALA B O 1
ATOM 3128 N N . ASN B 1 47 ? -4.102 57.75 33.281 1 77.81 47 ASN B N 1
ATOM 3129 C CA . ASN B 1 47 ? -4.031 57.406 34.688 1 77.81 47 ASN B CA 1
ATOM 3130 C C . ASN B 1 47 ? -2.67 56.844 35.062 1 77.81 47 ASN B C 1
ATOM 3132 O O . ASN B 1 47 ? -2.371 55.688 34.75 1 77.81 47 ASN B O 1
ATOM 3136 N N . VAL B 1 48 ? -1.848 57.594 35.844 1 76.75 48 VAL B N 1
ATOM 3137 C CA . VAL B 1 48 ? -0.47 57.219 36.156 1 76.75 48 VAL B CA 1
ATOM 3138 C C . VAL B 1 48 ? -0.453 56.094 37.156 1 76.75 48 VAL B C 1
ATOM 3140 O O . VAL B 1 48 ? 0.317 55.125 37.031 1 76.75 48 VAL B O 1
ATOM 3143 N N . ALA B 1 49 ? -1.295 56.125 38.188 1 76.56 49 ALA B N 1
ATOM 3144 C CA . ALA B 1 49 ? -1.312 55.125 39.25 1 76.56 49 ALA B CA 1
ATOM 3145 C C . ALA B 1 49 ? -1.646 53.75 38.688 1 76.56 49 ALA B C 1
ATOM 3147 O O . ALA B 1 49 ? -1.04 52.75 39.062 1 76.56 49 ALA B O 1
ATOM 3148 N N . ASP B 1 50 ? -2.514 53.781 37.719 1 79.75 50 ASP B N 1
ATOM 3149 C CA . ASP B 1 50 ? -2.975 52.5 37.188 1 79.75 50 ASP B CA 1
ATOM 3150 C C . ASP B 1 50 ? -2.305 52.219 35.844 1 79.75 50 ASP B C 1
ATOM 3152 O O . ASP B 1 50 ? -2.617 51.219 35.188 1 79.75 50 ASP B O 1
ATOM 3156 N N . ARG B 1 51 ? -1.374 52.969 35.375 1 84.44 51 ARG B N 1
ATOM 3157 C CA . ARG B 1 51 ? -0.639 52.812 34.125 1 84.44 51 ARG B CA 1
ATOM 3158 C C . ARG B 1 51 ? -1.592 52.656 32.938 1 84.44 51 ARG B C 1
ATOM 3160 O O . ARG B 1 51 ? -1.396 51.781 32.094 1 84.44 51 ARG B O 1
ATOM 3167 N N . GLN B 1 52 ? -2.66 53.5 32.875 1 85.44 52 GLN B N 1
ATOM 3168 C CA . GLN B 1 52 ? -3.693 53.406 31.859 1 85.44 52 GLN B CA 1
ATOM 3169 C C . GLN B 1 52 ? -3.664 54.625 30.953 1 85.44 52 GLN B C 1
ATOM 3171 O O . GLN B 1 52 ? -3.174 55.688 31.344 1 85.44 52 GLN B O 1
ATOM 3176 N N . LEU B 1 53 ? -4.094 54.406 29.656 1 83.94 53 LEU B N 1
ATOM 3177 C CA . LEU B 1 53 ? -4.211 55.5 28.688 1 83.94 53 LEU B CA 1
ATOM 3178 C C . LEU B 1 53 ? -5.477 55.312 27.844 1 83.94 53 LEU B C 1
ATOM 3180 O O . LEU B 1 53 ? -5.73 54.25 27.297 1 83.94 53 LEU B O 1
ATOM 3184 N N . ALA B 1 54 ? -6.305 56.281 27.797 1 87.12 54 ALA B N 1
ATOM 3185 C CA . ALA B 1 54 ? -7.488 56.344 26.938 1 87.12 54 ALA B CA 1
ATOM 3186 C C . ALA B 1 54 ? -7.449 57.562 26.031 1 87.12 54 ALA B C 1
ATOM 3188 O O . ALA B 1 54 ? -7.406 58.688 26.516 1 87.12 54 ALA B O 1
ATOM 3189 N N . CYS B 1 55 ? -7.359 57.312 24.734 1 82.75 55 CYS B N 1
ATOM 3190 C CA . CYS B 1 55 ? -7.305 58.406 23.766 1 82.75 55 CYS B CA 1
ATOM 3191 C C . CYS B 1 55 ? -8.469 58.312 22.781 1 82.75 55 CYS B C 1
ATOM 3193 O O . CYS B 1 55 ? -8.656 57.281 22.125 1 82.75 55 CYS B O 1
ATOM 3195 N N . GLY B 1 56 ? -9.25 59.406 22.547 1 82 56 GLY B N 1
ATOM 3196 C CA . GLY B 1 56 ? -10.383 59.469 21.641 1 82 56 GLY B CA 1
ATOM 3197 C C . GLY B 1 56 ? -11.688 59.781 22.344 1 82 56 GLY B C 1
ATOM 3198 O O . GLY B 1 56 ? -11.82 59.531 23.547 1 82 56 GLY B O 1
ATOM 3199 N N . PRO B 1 57 ? -12.664 60.344 21.656 1 78.88 57 PRO B N 1
ATOM 3200 C CA . PRO B 1 57 ? -13.945 60.656 22.297 1 78.88 57 PRO B CA 1
ATOM 3201 C C . PRO B 1 57 ? -14.641 59.375 22.812 1 78.88 57 PRO B C 1
ATOM 3203 O O . PRO B 1 57 ? -14.852 58.438 22.062 1 78.88 57 PRO B O 1
ATOM 3206 N N . GLY B 1 58 ? -14.961 59.375 24.141 1 85.31 58 GLY B N 1
ATOM 3207 C CA . GLY B 1 58 ? -15.68 58.25 24.719 1 85.31 58 GLY B CA 1
ATOM 3208 C C . GLY B 1 58 ? -14.773 57.062 25.078 1 85.31 58 GLY B C 1
ATOM 3209 O O . GLY B 1 58 ? -15.25 56.031 25.562 1 85.31 58 GLY B O 1
ATOM 3210 N N . ALA B 1 59 ? -13.539 57.219 24.656 1 89.62 59 ALA B N 1
ATOM 3211 C CA . ALA B 1 59 ? -12.602 56.125 25.031 1 89.62 59 ALA B CA 1
ATOM 3212 C C . ALA B 1 59 ? -12.531 55.969 26.531 1 89.62 59 ALA B C 1
ATOM 3214 O O . ALA B 1 59 ? -12.602 56.969 27.281 1 89.62 59 ALA B O 1
ATOM 3215 N N . SER B 1 60 ? -12.391 54.688 27.047 1 88.06 60 SER B N 1
ATOM 3216 C CA . SER B 1 60 ? -12.367 54.438 28.484 1 88.06 60 SER B CA 1
ATOM 3217 C C . SER B 1 60 ? -11.469 53.25 28.812 1 88.06 60 SER B C 1
ATOM 3219 O O . SER B 1 60 ? -11.336 52.312 28.031 1 88.06 60 SER B O 1
ATOM 3221 N N . THR B 1 61 ? -10.836 53.344 29.812 1 88.5 61 THR B N 1
ATOM 3222 C CA . THR B 1 61 ? -10.125 52.25 30.453 1 88.5 61 THR B CA 1
ATOM 3223 C C . THR B 1 61 ? -10.672 51.969 31.844 1 88.5 61 THR B C 1
ATOM 3225 O O . THR B 1 61 ? -11.18 52.906 32.5 1 88.5 61 THR B O 1
ATOM 3228 N N . ALA B 1 62 ? -10.742 50.719 32.156 1 77.12 62 ALA B N 1
ATOM 3229 C CA . ALA B 1 62 ? -11.266 50.406 33.5 1 77.12 62 ALA B CA 1
ATOM 3230 C C . ALA B 1 62 ? -10.344 49.438 34.219 1 77.12 62 ALA B C 1
ATOM 3232 O O . ALA B 1 62 ? -9.383 48.906 33.656 1 77.12 62 ALA B O 1
ATOM 3233 N N . GLY B 1 63 ? -10.609 49.25 35.562 1 73.81 63 GLY B N 1
ATOM 3234 C CA . GLY B 1 63 ? -9.898 48.312 36.406 1 73.81 63 GLY B CA 1
ATOM 3235 C C . GLY B 1 63 ? -8.742 48.969 37.156 1 73.81 63 GLY B C 1
ATOM 3236 O O . GLY B 1 63 ? -8.102 49.875 36.656 1 73.81 63 GLY B O 1
ATOM 3237 N N . SER B 1 64 ? -8.391 48.625 38.469 1 64.88 64 SER B N 1
ATOM 3238 C CA . SER B 1 64 ? -7.25 49.062 39.281 1 64.88 64 SER B CA 1
ATOM 3239 C C . SER B 1 64 ? -5.973 48.344 38.875 1 64.88 64 SER B C 1
ATOM 3241 O O . SER B 1 64 ? -5.977 47.094 38.75 1 64.88 64 SER B O 1
ATOM 3243 N N . ASN B 1 65 ? -4.844 49.094 38.656 1 62.09 65 ASN B N 1
ATOM 3244 C CA . ASN B 1 65 ? -3.535 48.594 38.281 1 62.09 65 ASN B CA 1
ATOM 3245 C C . ASN B 1 65 ? -3.605 47.781 37 1 62.09 65 ASN B C 1
ATOM 3247 O O . ASN B 1 65 ? -2.932 46.75 36.844 1 62.09 65 ASN B O 1
ATOM 3251 N N . ASP B 1 66 ? -4.414 48.281 36 1 77.38 66 ASP B N 1
ATOM 3252 C CA . ASP B 1 66 ? -4.809 47.375 34.906 1 77.38 66 ASP B CA 1
ATOM 3253 C C . ASP B 1 66 ? -4.066 47.75 33.594 1 77.38 66 ASP B C 1
ATOM 3255 O O . ASP B 1 66 ? -4.309 47.156 32.562 1 77.38 66 ASP B O 1
ATOM 3259 N N . ARG B 1 67 ? -2.984 48.469 33.531 1 86.06 67 ARG B N 1
ATOM 3260 C CA . ARG B 1 67 ? -2.055 48.75 32.438 1 86.06 67 ARG B CA 1
ATOM 3261 C C . ARG B 1 67 ? -2.779 48.75 31.109 1 86.06 67 ARG B C 1
ATOM 3263 O O . ARG B 1 67 ? -2.275 48.219 30.109 1 86.06 67 ARG B O 1
ATOM 3270 N N . SER B 1 68 ? -4.09 49.312 31.062 1 91.5 68 SER B N 1
ATOM 3271 C CA . SER B 1 68 ? -4.906 49.219 29.844 1 91.5 68 SER B CA 1
ATOM 3272 C C . SER B 1 68 ? -4.707 50.438 28.953 1 91.5 68 SER B C 1
ATOM 3274 O O . SER B 1 68 ? -4.398 51.531 29.453 1 91.5 68 SER B O 1
ATOM 3276 N N . THR B 1 69 ? -4.746 50.188 27.641 1 89.81 69 THR B N 1
ATOM 3277 C CA . THR B 1 69 ? -4.637 51.25 26.641 1 89.81 69 THR B CA 1
ATOM 3278 C C . THR B 1 69 ? -5.828 51.219 25.688 1 89.81 69 THR B C 1
ATOM 3280 O O . THR B 1 69 ? -6.105 50.188 25.062 1 89.81 69 THR B O 1
ATOM 3283 N N . ALA B 1 70 ? -6.543 52.25 25.547 1 92.25 70 ALA B N 1
ATOM 3284 C CA . ALA B 1 70 ? -7.672 52.406 24.625 1 92.25 70 ALA B CA 1
ATOM 3285 C C . ALA B 1 70 ? -7.492 53.625 23.719 1 92.25 70 ALA B C 1
ATOM 3287 O O . ALA B 1 70 ? -7.375 54.75 24.203 1 92.25 70 ALA B O 1
ATOM 3288 N N . ILE B 1 71 ? -7.398 53.344 22.453 1 88.75 71 ILE B N 1
ATOM 3289 C CA . ILE B 1 71 ? -7.199 54.438 21.484 1 88.75 71 ILE B CA 1
ATOM 3290 C C . ILE B 1 71 ? -8.281 54.344 20.406 1 88.75 71 ILE B C 1
ATOM 3292 O O . ILE B 1 71 ? -8.328 53.406 19.641 1 88.75 71 ILE B O 1
ATOM 3296 N N . GLY B 1 72 ? -9.062 55.375 20.188 1 86.56 72 GLY B N 1
ATOM 3297 C CA . GLY B 1 72 ? -10.148 55.469 19.219 1 86.56 72 GLY B CA 1
ATOM 3298 C C . GLY B 1 72 ? -11.453 55.938 19.828 1 86.56 72 GLY B C 1
ATOM 3299 O O . GLY B 1 72 ? -11.609 55.938 21.047 1 86.56 72 GLY B O 1
ATOM 3300 N N . SER B 1 73 ? -12.414 56.281 18.984 1 85.44 73 SER B N 1
ATOM 3301 C CA . SER B 1 73 ? -13.734 56.688 19.469 1 85.44 73 SER B CA 1
ATOM 3302 C C . SER B 1 73 ? -14.453 55.5 20.141 1 85.44 73 SER B C 1
ATOM 3304 O O . SER B 1 73 ? -14.586 54.438 19.531 1 85.44 73 SER B O 1
ATOM 3306 N N . ASN B 1 74 ? -14.875 55.656 21.406 1 89.75 74 ASN B N 1
ATOM 3307 C CA . ASN B 1 74 ? -15.602 54.688 22.188 1 89.75 74 ASN B CA 1
ATOM 3308 C C . ASN B 1 74 ? -14.789 53.406 22.375 1 89.75 74 ASN B C 1
ATOM 3310 O O . ASN B 1 74 ? -15.359 52.312 22.531 1 89.75 74 ASN B O 1
ATOM 3314 N N . ALA B 1 75 ? -13.5 53.5 22.125 1 93.56 75 ALA B N 1
ATOM 3315 C CA . ALA B 1 75 ? -12.648 52.344 22.422 1 93.56 75 ALA B CA 1
ATOM 3316 C C . ALA B 1 75 ? -12.656 52.031 23.922 1 93.56 75 ALA B C 1
ATOM 3318 O O . ALA B 1 75 ? -12.648 52.938 24.75 1 93.56 75 ALA B O 1
ATOM 3319 N N . GLN B 1 76 ? -12.75 50.75 24.312 1 92.56 76 GLN B N 1
ATOM 3320 C CA . GLN B 1 76 ? -12.797 50.312 25.703 1 92.56 76 GLN B CA 1
ATOM 3321 C C . GLN B 1 76 ? -11.742 49.25 25.984 1 92.56 76 GLN B C 1
ATOM 3323 O O . GLN B 1 76 ? -11.633 48.25 25.25 1 92.56 76 GLN B O 1
ATOM 3328 N N . SER B 1 77 ? -10.945 49.438 26.922 1 93 77 SER B N 1
ATOM 3329 C CA . SER B 1 77 ? -9.938 48.469 27.312 1 93 77 SER B CA 1
ATOM 3330 C C . SER B 1 77 ? -9.906 48.281 28.828 1 93 77 SER B C 1
ATOM 3332 O O . SER B 1 77 ? -10.008 49.25 29.578 1 93 77 SER B O 1
ATOM 3334 N N . ASP B 1 78 ? -9.883 47 29.25 1 87.94 78 ASP B N 1
ATOM 3335 C CA . ASP B 1 78 ? -9.742 46.625 30.656 1 87.94 78 ASP B CA 1
ATOM 3336 C C . ASP B 1 78 ? -8.758 45.469 30.812 1 87.94 78 ASP B C 1
ATOM 3338 O O . ASP B 1 78 ? -8.406 44.812 29.828 1 87.94 78 ASP B O 1
ATOM 3342 N N . GLY B 1 79 ? -8.195 45.312 32.062 1 86.81 79 GLY B N 1
ATOM 3343 C CA . GLY B 1 79 ? -7.445 44.094 32.375 1 86.81 79 GLY B CA 1
ATOM 3344 C C . GLY B 1 79 ? -6.145 43.969 31.625 1 86.81 79 GLY B C 1
ATOM 3345 O O . GLY B 1 79 ? -5.859 42.938 31.031 1 86.81 79 GLY B O 1
ATOM 3346 N N . SER B 1 80 ? -5.32 44.938 31.656 1 89.31 80 SER B N 1
ATOM 3347 C CA . SER B 1 80 ? -4.027 44.938 30.969 1 89.31 80 SER B CA 1
ATOM 3348 C C . SER B 1 80 ? -4.188 44.656 29.484 1 89.31 80 SER B C 1
ATOM 3350 O O . SER B 1 80 ? -3.463 43.844 28.922 1 89.31 80 SER B O 1
ATOM 3352 N N . SER B 1 81 ? -5.18 45.312 28.891 1 93 81 SER B N 1
ATOM 3353 C CA . SER B 1 81 ? -5.531 45.062 27.5 1 93 81 SER B CA 1
ATOM 3354 C C . SER B 1 81 ? -5.316 46.281 26.641 1 93 81 SER B C 1
ATOM 3356 O O . SER B 1 81 ? -5.043 47.375 27.156 1 93 81 SER B O 1
ATOM 3358 N N . VAL B 1 82 ? -5.262 46.062 25.344 1 93.12 82 VAL B N 1
ATOM 3359 C CA . VAL B 1 82 ? -5.094 47.125 24.375 1 93.12 82 VAL B CA 1
ATOM 3360 C C . VAL B 1 82 ? -6.258 47.125 23.375 1 93.12 82 VAL B C 1
ATOM 3362 O O . VAL B 1 82 ? -6.539 46.094 22.766 1 93.12 82 VAL B O 1
ATOM 3365 N N . ALA B 1 83 ? -6.914 48.156 23.234 1 94.75 83 ALA B N 1
ATOM 3366 C CA . ALA B 1 83 ? -7.977 48.344 22.25 1 94.75 83 ALA B CA 1
ATOM 3367 C C . ALA B 1 83 ? -7.68 49.531 21.344 1 94.75 83 ALA B C 1
ATOM 3369 O O . ALA B 1 83 ? -7.562 50.688 21.828 1 94.75 83 ALA B O 1
ATOM 3370 N N . ILE B 1 84 ? -7.496 49.281 20.109 1 92.12 84 ILE B N 1
ATOM 3371 C CA . ILE B 1 84 ? -7.195 50.344 19.156 1 92.12 84 ILE B CA 1
ATOM 3372 C C . ILE B 1 84 ? -8.219 50.344 18.016 1 92.12 84 ILE B C 1
ATOM 3374 O O . ILE B 1 84 ? -8.312 49.344 17.281 1 92.12 84 ILE B O 1
ATOM 3378 N N . GLY B 1 85 ? -8.883 51.438 17.734 1 89.19 85 GLY B N 1
ATOM 3379 C CA . GLY B 1 85 ? -9.898 51.562 16.703 1 89.19 85 GLY B CA 1
ATOM 3380 C C . GLY B 1 85 ? -11.219 52.094 17.234 1 89.19 85 GLY B C 1
ATOM 3381 O O . GLY B 1 85 ? -11.461 52.094 18.438 1 89.19 85 GLY B O 1
ATOM 3382 N N . SER B 1 86 ? -12.07 52.531 16.359 1 88.06 86 SER B N 1
ATOM 3383 C CA . SER B 1 86 ? -13.398 52.969 16.766 1 88.06 86 SER B CA 1
ATOM 3384 C C . SER B 1 86 ? -14.234 51.812 17.281 1 88.06 86 SER B C 1
ATOM 3386 O O . SER B 1 86 ? -14.344 50.781 16.625 1 88.06 86 SER B O 1
ATOM 3388 N N . SER B 1 87 ? -14.797 52 18.5 1 91.94 87 SER B N 1
ATOM 3389 C CA . SER B 1 87 ? -15.648 51 19.156 1 91.94 87 SER B CA 1
ATOM 3390 C C . SER B 1 87 ? -14.922 49.688 19.344 1 91.94 87 SER B C 1
ATOM 3392 O O . SER B 1 87 ? -15.539 48.625 19.328 1 91.94 87 SER B O 1
ATOM 3394 N N . SER B 1 88 ? -13.633 49.719 19.234 1 94.88 88 SER B N 1
ATOM 3395 C CA . SER B 1 88 ? -12.852 48.531 19.578 1 94.88 88 SER B CA 1
ATOM 3396 C C . SER B 1 88 ? -12.969 48.219 21.062 1 94.88 88 SER B C 1
ATOM 3398 O O . SER B 1 88 ? -12.93 49.094 21.906 1 94.88 88 SER B O 1
ATOM 3400 N N . ILE B 1 89 ? -13.18 46.938 21.469 1 93.94 89 ILE B N 1
ATOM 3401 C CA . ILE B 1 89 ? -13.398 46.531 22.844 1 93.94 89 ILE B CA 1
ATOM 3402 C C . ILE B 1 89 ? -12.43 45.406 23.203 1 93.94 89 ILE B C 1
ATOM 3404 O O . ILE B 1 89 ? -12.445 44.344 22.594 1 93.94 89 ILE B O 1
ATOM 3408 N N . ALA B 1 90 ? -11.594 45.594 24.094 1 94.31 90 ALA B N 1
ATOM 3409 C CA . ALA B 1 90 ? -10.727 44.562 24.703 1 94.31 90 ALA B CA 1
ATOM 3410 C C . ALA B 1 90 ? -10.93 44.5 26.203 1 94.31 90 ALA B C 1
ATOM 3412 O O . ALA B 1 90 ? -10.25 45.188 26.969 1 94.31 90 ALA B O 1
ATOM 3413 N N . THR B 1 91 ? -11.828 43.656 26.641 1 90 91 THR B N 1
ATOM 3414 C CA . THR B 1 91 ? -12.164 43.594 28.062 1 90 91 THR B CA 1
ATOM 3415 C C . THR B 1 91 ? -11.703 42.281 28.688 1 90 91 THR B C 1
ATOM 3417 O O . THR B 1 91 ? -11.773 42.094 29.906 1 90 91 THR B O 1
ATOM 3420 N N . GLY B 1 92 ? -11.359 41.312 27.875 1 88.81 92 GLY B N 1
ATOM 3421 C CA . GLY B 1 92 ? -10.68 40.156 28.438 1 88.81 92 GLY B CA 1
ATOM 3422 C C . GLY B 1 92 ? -9.289 40.469 28.938 1 88.81 92 GLY B C 1
ATOM 3423 O O . GLY B 1 92 ? -8.562 41.25 28.328 1 88.81 92 GLY B O 1
ATOM 3424 N N . ASN B 1 93 ? -8.852 39.812 30.078 1 90.44 93 ASN B N 1
ATOM 3425 C CA . ASN B 1 93 ? -7.508 40.031 30.609 1 90.44 93 ASN B CA 1
ATOM 3426 C C . ASN B 1 93 ? -6.438 39.688 29.578 1 90.44 93 ASN B C 1
ATOM 3428 O O . ASN B 1 93 ? -6.496 38.656 28.938 1 90.44 93 ASN B O 1
ATOM 3432 N N . ASN B 1 94 ? -5.445 40.656 29.438 1 91.56 94 ASN B N 1
ATOM 3433 C CA . ASN B 1 94 ? -4.309 40.469 28.547 1 91.56 94 ASN B CA 1
ATOM 3434 C C . ASN B 1 94 ? -4.75 40.312 27.094 1 91.56 94 ASN B C 1
ATOM 3436 O O . ASN B 1 94 ? -4.188 39.5 26.359 1 91.56 94 ASN B O 1
ATOM 3440 N N . SER B 1 95 ? -5.785 41.062 26.719 1 93.62 95 SER B N 1
ATOM 3441 C CA . SER B 1 95 ? -6.297 40.938 25.359 1 93.62 95 SER B CA 1
ATOM 3442 C C . SER B 1 95 ? -5.887 42.125 24.5 1 93.62 95 SER B C 1
ATOM 3444 O O . SER B 1 95 ? -5.5 43.188 25.031 1 93.62 95 SER B O 1
ATOM 3446 N N . THR B 1 96 ? -5.828 41.938 23.266 1 93.69 96 THR B N 1
ATOM 3447 C CA . THR B 1 96 ? -5.539 42.969 22.281 1 93.69 96 THR B CA 1
ATOM 3448 C C . THR B 1 96 ? -6.609 42.969 21.188 1 93.69 96 THR B C 1
ATOM 3450 O O . THR B 1 96 ? -6.914 41.938 20.594 1 93.69 96 THR B O 1
ATOM 3453 N N . ALA B 1 97 ? -7.199 44.062 20.953 1 95.56 97 ALA B N 1
ATOM 3454 C CA . ALA B 1 97 ? -8.195 44.25 19.891 1 95.56 97 ALA B CA 1
ATOM 3455 C C . ALA B 1 97 ? -7.848 45.469 19.031 1 95.56 97 ALA B C 1
ATOM 3457 O O . ALA B 1 97 ? -7.84 46.594 19.5 1 95.56 97 ALA B O 1
ATOM 3458 N N . ILE B 1 98 ? -7.527 45.219 17.812 1 93.06 98 ILE B N 1
ATOM 3459 C CA . ILE B 1 98 ? -7.145 46.281 16.891 1 93.06 98 ILE B CA 1
ATOM 3460 C C . ILE B 1 98 ? -8.07 46.25 15.672 1 93.06 98 ILE B C 1
ATOM 3462 O O . ILE B 1 98 ? -8.102 45.281 14.922 1 93.06 98 ILE B O 1
ATOM 3466 N N . GLY B 1 99 ? -8.758 47.344 15.359 1 89.62 99 GLY B N 1
ATOM 3467 C CA . GLY B 1 99 ? -9.664 47.469 14.227 1 89.62 99 GLY B CA 1
ATOM 3468 C C . GLY B 1 99 ? -10.969 48.156 14.594 1 89.62 99 GLY B C 1
ATOM 3469 O O . GLY B 1 99 ? -11.328 48.219 15.766 1 89.62 99 GLY B O 1
ATOM 3470 N N . ASP B 1 100 ? -11.664 48.562 13.594 1 91.31 100 ASP B N 1
ATOM 3471 C CA . ASP B 1 100 ? -13.016 49.094 13.812 1 91.31 100 ASP B CA 1
ATOM 3472 C C . ASP B 1 100 ? -13.953 48 14.281 1 91.31 100 ASP B C 1
ATOM 3474 O O . ASP B 1 100 ? -14.07 46.938 13.641 1 91.31 100 ASP B O 1
ATOM 3478 N N . ASN B 1 101 ? -14.586 48.219 15.445 1 92.88 101 ASN B N 1
ATOM 3479 C CA . ASN B 1 101 ? -15.516 47.25 16.031 1 92.88 101 ASN B CA 1
ATOM 3480 C C . ASN B 1 101 ? -14.828 45.938 16.297 1 92.88 101 ASN B C 1
ATOM 3482 O O . ASN B 1 101 ? -15.453 44.875 16.172 1 92.88 101 ASN B O 1
ATOM 3486 N N . ALA B 1 102 ? -13.539 45.906 16.422 1 94.56 102 ALA B N 1
ATOM 3487 C CA . ALA B 1 102 ? -12.852 44.719 16.875 1 94.56 102 ALA B CA 1
ATOM 3488 C C . ALA B 1 102 ? -13.172 44.406 18.328 1 94.56 102 ALA B C 1
ATOM 3490 O O . ALA B 1 102 ? -13.148 45.281 19.172 1 94.56 102 ALA B O 1
ATOM 3491 N N . ASN B 1 103 ? -13.469 43.156 18.656 1 94.88 103 ASN B N 1
ATOM 3492 C CA . ASN B 1 103 ? -13.906 42.781 20 1 94.88 103 ASN B CA 1
ATOM 3493 C C . ASN B 1 103 ? -13.109 41.625 20.531 1 94.88 103 ASN B C 1
ATOM 3495 O O . ASN B 1 103 ? -13.156 40.5 19.969 1 94.88 103 ASN B O 1
ATOM 3499 N N . ALA B 1 104 ? -12.438 41.719 21.531 1 94.06 104 ALA B N 1
ATOM 3500 C CA . ALA B 1 104 ? -11.789 40.656 22.312 1 94.06 104 ALA B CA 1
ATOM 3501 C C . ALA B 1 104 ? -12.367 40.594 23.719 1 94.06 104 ALA B C 1
ATOM 3503 O O . ALA B 1 104 ? -11.812 41.188 24.656 1 94.06 104 ALA B O 1
ATOM 3504 N N . VAL B 1 105 ? -13.445 39.906 23.938 1 84.88 105 VAL B N 1
ATOM 3505 C CA . VAL B 1 105 ? -14.219 39.938 25.172 1 84.88 105 VAL B CA 1
ATOM 3506 C C . VAL B 1 105 ? -14.102 38.625 25.922 1 84.88 105 VAL B C 1
ATOM 3508 O O . VAL B 1 105 ? -14.719 38.438 26.969 1 84.88 105 VAL B O 1
ATOM 3511 N N . GLY B 1 106 ? -13.367 37.688 25.422 1 72.12 106 GLY B N 1
ATOM 3512 C CA . GLY B 1 106 ? -13.258 36.375 26.031 1 72.12 106 GLY B CA 1
ATOM 3513 C C . GLY B 1 106 ? -12.617 36.406 27.406 1 72.12 106 GLY B C 1
ATOM 3514 O O . GLY B 1 106 ? -12.531 37.469 28.031 1 72.12 106 GLY B O 1
ATOM 3515 N N . PHE B 1 107 ? -12.336 35.156 28.047 1 75.81 107 PHE B N 1
ATOM 3516 C CA . PHE B 1 107 ? -11.773 34.938 29.375 1 75.81 107 PHE B CA 1
ATOM 3517 C C . PHE B 1 107 ? -10.297 35.312 29.406 1 75.81 107 PHE B C 1
ATOM 3519 O O . PHE B 1 107 ? -9.586 34.969 30.344 1 75.81 107 PHE B O 1
ATOM 3526 N N . GLY B 1 108 ? -9.797 36.062 28.375 1 85.5 108 GLY B N 1
ATOM 3527 C CA . GLY B 1 108 ? -8.445 36.594 28.438 1 85.5 108 GLY B CA 1
ATOM 3528 C C . GLY B 1 108 ? -7.512 35.969 27.406 1 85.5 108 GLY B C 1
ATOM 3529 O O . GLY B 1 108 ? -7.848 34.969 26.797 1 85.5 108 GLY B O 1
ATOM 3530 N N . ASP B 1 109 ? -6.402 36.688 27.219 1 92.56 109 ASP B N 1
ATOM 3531 C CA . ASP B 1 109 ? -5.281 36.281 26.375 1 92.56 109 ASP B CA 1
ATOM 3532 C C . ASP B 1 109 ? -5.707 36.156 24.922 1 92.56 109 ASP B C 1
ATOM 3534 O O . ASP B 1 109 ? -5.258 35.25 24.219 1 92.56 109 ASP B O 1
ATOM 3538 N N . SER B 1 110 ? -6.625 36.938 24.5 1 93.81 110 SER B N 1
ATOM 3539 C CA . SER B 1 110 ? -7.062 36.875 23.109 1 93.81 110 SER B CA 1
ATOM 3540 C C . SER B 1 110 ? -6.449 38 22.297 1 93.81 110 SER B C 1
ATOM 3542 O O . SER B 1 110 ? -6.109 39.062 22.844 1 93.81 110 SER B O 1
ATOM 3544 N N . THR B 1 111 ? -6.133 37.781 21.078 1 94.19 111 THR B N 1
ATOM 3545 C CA . THR B 1 111 ? -5.648 38.75 20.125 1 94.19 111 THR B CA 1
ATOM 3546 C C . THR B 1 111 ? -6.59 38.844 18.922 1 94.19 111 THR B C 1
ATOM 3548 O O . THR B 1 111 ? -6.793 37.875 18.203 1 94.19 111 THR B O 1
ATOM 3551 N N . VAL B 1 112 ? -7.137 39.969 18.719 1 95.38 112 VAL B N 1
ATOM 3552 C CA . VAL B 1 112 ? -8.109 40.188 17.656 1 95.38 112 VAL B CA 1
ATOM 3553 C C . VAL B 1 112 ? -7.684 41.375 16.797 1 95.38 112 VAL B C 1
ATOM 3555 O O . VAL B 1 112 ? -7.527 42.5 17.297 1 95.38 112 VAL B O 1
ATOM 3558 N N . ILE B 1 113 ? -7.434 41.125 15.555 1 93.06 113 ILE B N 1
ATOM 3559 C CA . ILE B 1 113 ? -7.016 42.188 14.625 1 93.06 113 ILE B CA 1
ATOM 3560 C C . ILE B 1 113 ? -7.91 42.156 13.383 1 93.06 113 ILE B C 1
ATOM 3562 O O . ILE B 1 113 ? -7.926 41.156 12.641 1 93.06 113 ILE B O 1
ATOM 3566 N N . GLY B 1 114 ? -8.57 43.25 13.039 1 90.56 114 GLY B N 1
ATOM 3567 C CA . GLY B 1 114 ? -9.414 43.375 11.859 1 90.56 114 GLY B CA 1
ATOM 3568 C C . GLY B 1 114 ? -10.727 44.062 12.133 1 90.56 114 GLY B C 1
ATOM 3569 O O . GLY B 1 114 ? -11.25 44 13.25 1 90.56 114 GLY B O 1
ATOM 3570 N N . SER B 1 115 ? -11.258 44.656 11.133 1 91.56 115 SER B N 1
ATOM 3571 C CA . SER B 1 115 ? -12.562 45.281 11.266 1 91.56 115 SER B CA 1
ATOM 3572 C C . SER B 1 115 ? -13.664 44.25 11.484 1 91.56 115 SER B C 1
ATOM 3574 O O . SER B 1 115 ? -13.781 43.312 10.719 1 91.56 115 SER B O 1
ATOM 3576 N N . GLY B 1 116 ? -14.445 44.469 12.523 1 90.5 116 GLY B N 1
ATOM 3577 C CA . GLY B 1 116 ? -15.555 43.562 12.812 1 90.5 116 GLY B CA 1
ATOM 3578 C C . GLY B 1 116 ? -15.109 42.188 13.289 1 90.5 116 GLY B C 1
ATOM 3579 O O . GLY B 1 116 ? -15.914 41.281 13.375 1 90.5 116 GLY B O 1
ATOM 3580 N N . ALA B 1 117 ? -13.82 42.062 13.484 1 93.31 117 ALA B N 1
ATOM 3581 C CA . ALA B 1 117 ? -13.32 40.812 14.008 1 93.31 117 ALA B CA 1
ATOM 3582 C C . ALA B 1 117 ? -13.703 40.625 15.477 1 93.31 117 ALA B C 1
ATOM 3584 O O . ALA B 1 117 ? -13.836 41.594 16.219 1 93.31 117 ALA B O 1
ATOM 3585 N N . GLY B 1 118 ? -13.875 39.344 15.922 1 92.62 118 GLY B N 1
ATOM 3586 C CA . GLY B 1 118 ? -14.328 39.125 17.297 1 92.62 118 GLY B CA 1
ATOM 3587 C C . GLY B 1 118 ? -13.844 37.812 17.891 1 92.62 118 GLY B C 1
ATOM 3588 O O . GLY B 1 118 ? -13.789 36.781 17.188 1 92.62 118 GLY B O 1
ATOM 3589 N N . SER B 1 119 ? -13.539 37.844 19.109 1 92.31 119 SER B N 1
ATOM 3590 C CA . SER B 1 119 ? -13.219 36.625 19.859 1 92.31 119 SER B CA 1
ATOM 3591 C C . SER B 1 119 ? -13.93 36.594 21.219 1 92.31 119 SER B C 1
ATOM 3593 O O . SER B 1 119 ? -13.883 37.594 21.969 1 92.31 119 SER B O 1
ATOM 3595 N N . GLY B 1 120 ? -14.625 35.469 21.453 1 87.94 120 GLY B N 1
ATOM 3596 C CA . GLY B 1 120 ? -15.18 35.219 22.781 1 87.94 120 GLY B CA 1
ATOM 3597 C C . GLY B 1 120 ? -14.438 34.156 23.547 1 87.94 120 GLY B C 1
ATOM 3598 O O . GLY B 1 120 ? -14.766 33.875 24.703 1 87.94 120 GLY B O 1
ATOM 3599 N N . GLY B 1 121 ? -13.547 33.594 22.969 1 88.94 121 GLY B N 1
ATOM 3600 C CA . GLY B 1 121 ? -12.812 32.5 23.594 1 88.94 121 GLY B CA 1
ATOM 3601 C C . GLY B 1 121 ? -11.477 32.938 24.172 1 88.94 121 GLY B C 1
ATOM 3602 O O . GLY B 1 121 ? -10.812 33.812 23.609 1 88.94 121 GLY B O 1
ATOM 3603 N N . ALA B 1 122 ? -11 32.281 25.328 1 90.44 122 ALA B N 1
ATOM 3604 C CA . ALA B 1 122 ? -9.688 32.531 25.906 1 90.44 122 ALA B CA 1
ATOM 3605 C C . ALA B 1 122 ? -8.57 32.031 25 1 90.44 122 ALA B C 1
ATOM 3607 O O . ALA B 1 122 ? -8.734 31.047 24.297 1 90.44 122 ALA B O 1
ATOM 3608 N N . ARG B 1 123 ? -7.465 32.781 25 1 91.62 123 ARG B N 1
ATOM 3609 C CA . ARG B 1 123 ? -6.25 32.344 24.312 1 91.62 123 ARG B CA 1
ATOM 3610 C C . ARG B 1 123 ? -6.477 32.188 22.812 1 91.62 123 ARG B C 1
ATOM 3612 O O . ARG B 1 123 ? -5.871 31.344 22.172 1 91.62 123 ARG B O 1
ATOM 3619 N N . SER B 1 124 ? -7.414 32.969 22.328 1 93.12 124 SER B N 1
ATOM 3620 C CA . SER B 1 124 ? -7.738 32.875 20.906 1 93.12 124 SER B CA 1
ATOM 3621 C C . SER B 1 124 ? -6.977 33.938 20.094 1 93.12 124 SER B C 1
ATOM 3623 O O . SER B 1 124 ? -6.484 34.906 20.656 1 93.12 124 SER B O 1
ATOM 3625 N N . THR B 1 125 ? -6.73 33.719 18.859 1 93.06 125 THR B N 1
ATOM 3626 C CA . THR B 1 125 ? -6.125 34.625 17.906 1 93.06 125 THR B CA 1
ATOM 3627 C C . THR B 1 125 ? -7.016 34.781 16.672 1 93.06 125 THR B C 1
ATOM 3629 O O . THR B 1 125 ? -7.297 33.812 15.969 1 93.06 125 THR B O 1
ATOM 3632 N N . VAL B 1 126 ? -7.484 35.938 16.422 1 94.25 126 VAL B N 1
ATOM 3633 C CA . VAL B 1 126 ? -8.391 36.219 15.312 1 94.25 126 VAL B CA 1
ATOM 3634 C C . VAL B 1 126 ? -7.809 37.375 14.469 1 94.25 126 VAL B C 1
ATOM 3636 O O . VAL B 1 126 ? -7.574 38.469 14.977 1 94.25 126 VAL B O 1
ATOM 3639 N N . ILE B 1 127 ? -7.516 37.125 13.258 1 91.81 127 ILE B N 1
ATOM 3640 C CA . ILE B 1 127 ? -6.938 38.094 12.352 1 91.81 127 ILE B CA 1
ATOM 3641 C C . ILE B 1 127 ? -7.723 38.125 11.039 1 91.81 127 ILE B C 1
ATOM 3643 O O . ILE B 1 127 ? -7.758 37.125 10.312 1 91.81 127 ILE B O 1
ATOM 3647 N N . GLY B 1 128 ? -8.234 39.25 10.617 1 89.31 128 GLY B N 1
ATOM 3648 C CA . GLY B 1 128 ? -8.984 39.406 9.391 1 89.31 128 GLY B CA 1
ATOM 3649 C C . GLY B 1 128 ? -10.328 40.094 9.594 1 89.31 128 GLY B C 1
ATOM 3650 O O . GLY B 1 128 ? -10.945 39.969 10.656 1 89.31 128 GLY B O 1
ATOM 3651 N N . SER B 1 129 ? -10.766 40.719 8.602 1 89.69 129 SER B N 1
ATOM 3652 C CA . SER B 1 129 ? -12.062 41.375 8.688 1 89.69 129 SER B CA 1
ATOM 3653 C C . SER B 1 129 ? -13.188 40.344 8.82 1 89.69 129 SER B C 1
ATOM 3655 O O . SER B 1 129 ? -13.258 39.406 8.039 1 89.69 129 SER B O 1
ATOM 3657 N N . GLY B 1 130 ? -14.039 40.531 9.844 1 90.06 130 GLY B N 1
ATOM 3658 C CA . GLY B 1 130 ? -15.195 39.656 10.047 1 90.06 130 GLY B CA 1
ATOM 3659 C C . GLY B 1 130 ? -14.828 38.281 10.57 1 90.06 130 GLY B C 1
ATOM 3660 O O . GLY B 1 130 ? -15.695 37.406 10.703 1 90.06 130 GLY B O 1
ATOM 3661 N N . ALA B 1 131 ? -13.539 38.031 10.758 1 91.75 131 ALA B N 1
ATOM 3662 C CA . ALA B 1 131 ? -13.141 36.781 11.352 1 91.75 131 ALA B CA 1
ATOM 3663 C C . ALA B 1 131 ? -13.633 36.656 12.789 1 91.75 131 ALA B C 1
ATOM 3665 O O . ALA B 1 131 ? -13.734 37.656 13.5 1 91.75 131 ALA B O 1
ATOM 3666 N N . ALA B 1 132 ? -13.938 35.406 13.25 1 91.5 132 ALA B N 1
ATOM 3667 C CA . ALA B 1 132 ? -14.492 35.312 14.602 1 91.5 132 ALA B CA 1
ATOM 3668 C C . ALA B 1 132 ? -14.273 33.906 15.164 1 91.5 132 ALA B C 1
ATOM 3670 O O . ALA B 1 132 ? -14.227 32.906 14.414 1 91.5 132 ALA B O 1
ATOM 3671 N N . THR B 1 133 ? -14.086 33.844 16.406 1 90.5 133 THR B N 1
ATOM 3672 C CA . THR B 1 133 ? -14.117 32.562 17.125 1 90.5 133 THR B CA 1
ATOM 3673 C C . THR B 1 133 ? -14.688 32.781 18.531 1 90.5 133 THR B C 1
ATOM 3675 O O . THR B 1 133 ? -14.609 33.875 19.094 1 90.5 133 THR B O 1
ATOM 3678 N N . GLY B 1 134 ? -15.359 31.781 19.047 1 87 134 GLY B N 1
ATOM 3679 C CA . GLY B 1 134 ? -15.828 31.781 20.422 1 87 134 GLY B CA 1
ATOM 3680 C C . GLY B 1 134 ? -15.117 30.766 21.297 1 87 134 GLY B C 1
ATOM 3681 O O . GLY B 1 134 ? -15.5 30.547 22.438 1 87 134 GLY B O 1
ATOM 3682 N N . ASN B 1 135 ? -14.094 30.234 20.75 1 88.31 135 ASN B N 1
ATOM 3683 C CA . ASN B 1 135 ? -13.57 29.047 21.406 1 88.31 135 ASN B CA 1
ATOM 3684 C C . ASN B 1 135 ? -12.141 29.266 21.906 1 88.31 135 ASN B C 1
ATOM 3686 O O . ASN B 1 135 ? -11.375 30.016 21.312 1 88.31 135 ASN B O 1
ATOM 3690 N N . GLU B 1 136 ? -11.836 28.531 23.031 1 90.06 136 GLU B N 1
ATOM 3691 C CA . GLU B 1 136 ? -10.523 28.609 23.672 1 90.06 136 GLU B CA 1
ATOM 3692 C C . GLU B 1 136 ? -9.43 28.094 22.734 1 90.06 136 GLU B C 1
ATOM 3694 O O . GLU B 1 136 ? -9.562 27.016 22.172 1 90.06 136 GLU B O 1
ATOM 3699 N N . GLY B 1 137 ? -8.383 28.906 22.672 1 89.56 137 GLY B N 1
ATOM 3700 C CA . GLY B 1 137 ? -7.188 28.469 21.953 1 89.56 137 GLY B CA 1
ATOM 3701 C C . GLY B 1 137 ? -7.383 28.406 20.453 1 89.56 137 GLY B C 1
ATOM 3702 O O . GLY B 1 137 ? -6.531 27.875 19.734 1 89.56 137 GLY B O 1
ATOM 3703 N N . ALA B 1 138 ? -8.492 28.938 19.953 1 92.31 138 ALA B N 1
ATOM 3704 C CA . ALA B 1 138 ? -8.805 28.859 18.516 1 92.31 138 ALA B CA 1
ATOM 3705 C C . ALA B 1 138 ? -8.07 29.938 17.734 1 92.31 138 ALA B C 1
ATOM 3707 O O . ALA B 1 138 ? -7.746 31 18.281 1 92.31 138 ALA B O 1
ATOM 3708 N N . ILE B 1 139 ? -7.723 29.688 16.562 1 92.69 139 ILE B N 1
ATOM 3709 C CA . ILE B 1 139 ? -7.098 30.625 15.641 1 92.69 139 ILE B CA 1
ATOM 3710 C C . ILE B 1 139 ? -7.965 30.797 14.398 1 92.69 139 ILE B C 1
ATOM 3712 O O . ILE B 1 139 ? -8.289 29.812 13.727 1 92.69 139 ILE B O 1
ATOM 3716 N N . ALA B 1 140 ? -8.352 31.938 14.102 1 93.44 140 ALA B N 1
ATOM 3717 C CA . ALA B 1 140 ? -9.078 32.281 12.891 1 93.44 140 ALA B CA 1
ATOM 3718 C C . ALA B 1 140 ? -8.367 33.406 12.125 1 93.44 140 ALA B C 1
ATOM 3720 O O . ALA B 1 140 ? -8.273 34.531 12.602 1 93.44 140 ALA B O 1
ATOM 3721 N N . VAL B 1 141 ? -7.859 33.125 11.016 1 91.06 141 VAL B N 1
ATOM 3722 C CA . VAL B 1 141 ? -7.113 34.094 10.211 1 91.06 141 VAL B CA 1
ATOM 3723 C C . VAL B 1 141 ? -7.688 34.125 8.797 1 91.06 141 VAL B C 1
ATOM 3725 O O . VAL B 1 141 ? -7.68 33.125 8.078 1 91.06 141 VAL B O 1
ATOM 3728 N N . GLY B 1 142 ? -8.07 35.25 8.312 1 86.69 142 GLY B N 1
ATOM 3729 C CA . GLY B 1 142 ? -8.664 35.469 7 1 86.69 142 GLY B CA 1
ATOM 3730 C C . GLY B 1 142 ? -10.008 36.156 7.055 1 86.69 142 GLY B C 1
ATOM 3731 O O . GLY B 1 142 ? -10.633 36.219 8.109 1 86.69 142 GLY B O 1
ATOM 3732 N N . HIS B 1 143 ? -10.445 36.625 5.941 1 88.5 143 HIS B N 1
ATOM 3733 C CA . HIS B 1 143 ? -11.758 37.25 5.871 1 88.5 143 HIS B CA 1
ATOM 3734 C C . HIS B 1 143 ? -12.867 36.25 6.176 1 88.5 143 HIS B C 1
ATOM 3736 O O . HIS B 1 143 ? -12.992 35.219 5.508 1 88.5 143 HIS B O 1
ATOM 3742 N N . ARG B 1 144 ? -13.617 36.594 7.215 1 88.69 144 ARG B N 1
ATOM 3743 C CA . ARG B 1 144 ? -14.773 35.781 7.629 1 88.69 144 ARG B CA 1
ATOM 3744 C C . ARG B 1 144 ? -14.359 34.344 7.969 1 88.69 144 ARG B C 1
ATOM 3746 O O . ARG B 1 144 ? -15.117 33.406 7.73 1 88.69 144 ARG B O 1
ATOM 3753 N N . ALA B 1 145 ? -13.07 34.25 8.266 1 87.69 145 ALA B N 1
ATOM 3754 C CA . ALA B 1 145 ? -12.664 32.969 8.844 1 87.69 145 ALA B CA 1
ATOM 3755 C C . ALA B 1 145 ? -13.352 32.719 10.188 1 87.69 145 ALA B C 1
ATOM 3757 O O . ALA B 1 145 ? -13.531 33.656 10.969 1 87.69 145 ALA B O 1
ATOM 3758 N N . GLY B 1 146 ? -13.758 31.438 10.406 1 85.06 146 GLY B N 1
ATOM 3759 C CA . GLY B 1 146 ? -14.477 31.188 11.648 1 85.06 146 GLY B CA 1
ATOM 3760 C C . GLY B 1 146 ? -14.133 29.844 12.273 1 85.06 146 GLY B C 1
ATOM 3761 O O . GLY B 1 146 ? -13.859 28.875 11.562 1 85.06 146 GLY B O 1
ATOM 3762 N N . VAL B 1 147 ? -14.078 29.812 13.516 1 79.25 147 VAL B N 1
ATOM 3763 C CA . VAL B 1 147 ? -14.086 28.578 14.305 1 79.25 147 VAL B CA 1
ATOM 3764 C C . VAL B 1 147 ? -15.375 28.5 15.109 1 79.25 147 VAL B C 1
ATOM 3766 O O . VAL B 1 147 ? -15.68 29.391 15.906 1 79.25 147 VAL B O 1
ATOM 3769 N N . GLY B 1 148 ? -16.312 27.547 14.664 1 69.12 148 GLY B N 1
ATOM 3770 C CA . GLY B 1 148 ? -17.672 27.453 15.156 1 69.12 148 GLY B CA 1
ATOM 3771 C C . GLY B 1 148 ? -17.766 27.594 16.672 1 69.12 148 GLY B C 1
ATOM 3772 O O . GLY B 1 148 ? -16.844 27.219 17.391 1 69.12 148 GLY B O 1
ATOM 3773 N N . LEU B 1 149 ? -18.953 28.312 17.141 1 58.06 149 LEU B N 1
ATOM 3774 C CA . LEU B 1 149 ? -19.281 28.781 18.484 1 58.06 149 LEU B CA 1
ATOM 3775 C C . LEU B 1 149 ? -19.625 27.625 19.391 1 58.06 149 LEU B C 1
ATOM 3777 O O . LEU B 1 149 ? -19.781 27.797 20.609 1 58.06 149 LEU B O 1
ATOM 3781 N N . GLY B 1 150 ? -19.047 26.484 19.469 1 57.25 150 GLY B N 1
ATOM 3782 C CA . GLY B 1 150 ? -19.453 25.562 20.5 1 57.25 150 GLY B CA 1
ATOM 3783 C C . GLY B 1 150 ? -18.406 24.484 20.766 1 57.25 150 GLY B C 1
ATOM 3784 O O . GLY B 1 150 ? -18.25 24.047 21.922 1 57.25 150 GLY B O 1
ATOM 3785 N N . SER B 1 151 ? -17.781 24.016 19.922 1 67.94 151 SER B N 1
ATOM 3786 C CA . SER B 1 151 ? -16.922 22.891 20.281 1 67.94 151 SER B CA 1
ATOM 3787 C C . SER B 1 151 ? -15.609 22.938 19.516 1 67.94 151 SER B C 1
ATOM 3789 O O . SER B 1 151 ? -14.922 21.922 19.406 1 67.94 151 SER B O 1
ATOM 3791 N N . GLY B 1 152 ? -15.219 24.219 19.203 1 77.56 152 GLY B N 1
ATOM 3792 C CA . GLY B 1 152 ? -14.031 24.297 18.375 1 77.56 152 GLY B CA 1
ATOM 3793 C C . GLY B 1 152 ? -12.773 24.625 19.156 1 77.56 152 GLY B C 1
ATOM 3794 O O . GLY B 1 152 ? -11.945 25.422 18.703 1 77.56 152 GLY B O 1
ATOM 3795 N N . GLN B 1 153 ? -12.617 24.016 20.391 1 86.62 153 GLN B N 1
ATOM 3796 C CA . GLN B 1 153 ? -11.422 24.297 21.188 1 86.62 153 GLN B CA 1
ATOM 3797 C C . GLN B 1 153 ? -10.164 23.812 20.484 1 86.62 153 GLN B C 1
ATOM 3799 O O . GLN B 1 153 ? -10.156 22.719 19.906 1 86.62 153 GLN B O 1
ATOM 3804 N N . TYR B 1 154 ? -9.164 24.75 20.484 1 90 154 TYR B N 1
ATOM 3805 C CA . TYR B 1 154 ? -7.863 24.438 19.906 1 90 154 TYR B CA 1
ATOM 3806 C C . TYR B 1 154 ? -7.992 24.016 18.453 1 90 154 TYR B C 1
ATOM 3808 O O . TYR B 1 154 ? -7.473 22.969 18.047 1 90 154 TYR B O 1
ATOM 3816 N N . SER B 1 155 ? -8.773 24.828 17.734 1 92.56 155 SER B N 1
ATOM 3817 C CA . SER B 1 155 ? -8.938 24.625 16.312 1 92.56 155 SER B CA 1
ATOM 3818 C C . SER B 1 155 ? -8.398 25.797 15.5 1 92.56 155 SER B C 1
ATOM 3820 O O . SER B 1 155 ? -8.242 26.906 16.031 1 92.56 155 SER B O 1
ATOM 3822 N N . ILE B 1 156 ? -7.988 25.562 14.305 1 92.06 156 ILE B N 1
ATOM 3823 C CA . ILE B 1 156 ? -7.43 26.594 13.43 1 92.06 156 ILE B CA 1
ATOM 3824 C C . ILE B 1 156 ? -8.25 26.688 12.148 1 92.06 156 ILE B C 1
ATOM 3826 O O . ILE B 1 156 ? -8.5 25.672 11.492 1 92.06 156 ILE B O 1
ATOM 3830 N N . ALA B 1 157 ? -8.711 27.797 11.82 1 92.5 157 ALA B N 1
ATOM 3831 C CA . ALA B 1 157 ? -9.273 28.125 10.508 1 92.5 157 ALA B CA 1
ATOM 3832 C C . ALA B 1 157 ? -8.484 29.25 9.844 1 92.5 157 ALA B C 1
ATOM 3834 O O . ALA B 1 157 ? -8.492 30.391 10.32 1 92.5 157 ALA B O 1
ATOM 3835 N N . MET B 1 158 ? -7.789 28.969 8.836 1 89.12 158 MET B N 1
ATOM 3836 C CA . MET B 1 158 ? -7.004 29.953 8.102 1 89.12 158 MET B CA 1
ATOM 3837 C C . MET B 1 158 ? -7.398 29.984 6.633 1 89.12 158 MET B C 1
ATOM 3839 O O . MET B 1 158 ? -7.215 28.984 5.918 1 89.12 158 MET B O 1
ATOM 3843 N N . GLY B 1 159 ? -7.777 31.016 6.094 1 87.81 159 GLY B N 1
ATOM 3844 C CA . GLY B 1 159 ? -8.289 31.234 4.75 1 87.81 159 GLY B CA 1
ATOM 3845 C C . GLY B 1 159 ? -9.617 31.969 4.73 1 87.81 159 GLY B C 1
ATOM 3846 O O . GLY B 1 159 ? -10.383 31.906 5.695 1 87.81 159 GLY B O 1
ATOM 3847 N N . ALA B 1 160 ? -9.852 32.562 3.672 1 87.12 160 ALA B N 1
ATOM 3848 C CA . ALA B 1 160 ? -11.148 33.219 3.531 1 87.12 160 ALA B CA 1
ATOM 3849 C C . ALA B 1 160 ? -12.289 32.219 3.529 1 87.12 160 ALA B C 1
ATOM 3851 O O . ALA B 1 160 ? -12.289 31.281 2.73 1 87.12 160 ALA B O 1
ATOM 3852 N N . GLY B 1 161 ? -13.156 32.406 4.469 1 85.94 161 GLY B N 1
ATOM 3853 C CA . GLY B 1 161 ? -14.328 31.562 4.523 1 85.94 161 GLY B CA 1
ATOM 3854 C C . GLY B 1 161 ? -14.039 30.188 5.094 1 85.94 161 GLY B C 1
ATOM 3855 O O . GLY B 1 161 ? -14.859 29.281 4.984 1 85.94 161 GLY B O 1
ATOM 3856 N N . GLY B 1 162 ? -12.875 30 5.516 1 86.56 162 GLY B N 1
ATOM 3857 C CA . GLY B 1 162 ? -12.586 28.75 6.203 1 86.56 162 GLY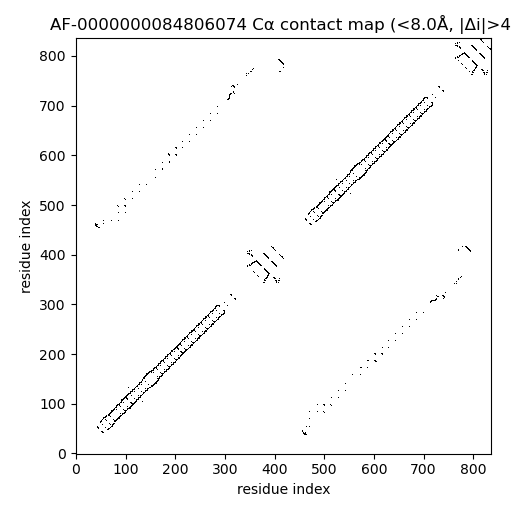 B CA 1
ATOM 3858 C C . GLY B 1 162 ? -13.375 28.578 7.488 1 86.56 162 GLY B C 1
ATOM 3859 O O . GLY B 1 162 ? -13.68 29.562 8.172 1 86.56 162 GLY B O 1
ATOM 3860 N N . ASP B 1 163 ? -13.633 27.297 7.852 1 89.19 163 ASP B N 1
ATOM 3861 C CA . ASP B 1 163 ? -14.445 27.062 9.039 1 89.19 163 ASP B CA 1
ATOM 3862 C C . ASP B 1 163 ? -14.086 25.734 9.695 1 89.19 163 ASP B C 1
ATOM 3864 O O . ASP B 1 163 ? -13.898 24.734 9.016 1 89.19 163 ASP B O 1
ATOM 3868 N N . THR B 1 164 ? -13.898 25.75 10.945 1 91.19 164 THR B N 1
ATOM 3869 C CA . THR B 1 164 ? -13.727 24.547 11.758 1 91.19 164 THR B CA 1
ATOM 3870 C C . THR B 1 164 ? -14.805 24.469 12.836 1 91.19 164 THR B C 1
ATOM 3872 O O . THR B 1 164 ? -14.992 25.406 13.609 1 91.19 164 THR B O 1
ATOM 3875 N N . ALA B 1 165 ? -15.438 23.312 12.906 1 84.69 165 ALA B N 1
ATOM 3876 C CA . ALA B 1 165 ? -16.625 23.234 13.75 1 84.69 165 ALA B CA 1
ATOM 3877 C C . ALA B 1 165 ? -16.312 22.594 15.094 1 84.69 165 ALA B C 1
ATOM 3879 O O . ALA B 1 165 ? -16.969 22.859 16.094 1 84.69 165 ALA B O 1
ATOM 3880 N N . GLN B 1 166 ? -15.383 21.703 15.07 1 84 166 GLN B N 1
ATOM 3881 C CA . GLN B 1 166 ? -15.148 20.906 16.281 1 84 166 GLN B CA 1
ATOM 3882 C C . GLN B 1 166 ? -13.703 21.047 16.75 1 84 166 GLN B C 1
ATOM 3884 O O . GLN B 1 166 ? -12.883 21.672 16.078 1 84 166 GLN B O 1
ATOM 3889 N N . SER B 1 167 ? -13.469 20.438 17.938 1 88.12 167 SER B N 1
ATOM 3890 C CA . SER B 1 167 ? -12.195 20.609 18.625 1 88.12 167 SER B CA 1
ATOM 3891 C C . SER B 1 167 ? -11.062 19.906 17.906 1 88.12 167 SER B C 1
ATOM 3893 O O . SER B 1 167 ? -11.281 18.875 17.25 1 88.12 167 SER B O 1
ATOM 3895 N N . ALA B 1 168 ? -9.875 20.516 18.094 1 88.56 168 ALA B N 1
ATOM 3896 C CA . ALA B 1 168 ? -8.609 19.906 17.672 1 88.56 168 ALA B CA 1
ATOM 3897 C C . ALA B 1 168 ? -8.57 19.688 16.172 1 88.56 168 ALA B C 1
ATOM 3899 O O . ALA B 1 168 ? -8.008 18.703 15.688 1 88.56 168 ALA B O 1
ATOM 3900 N N . SER B 1 169 ? -9.305 20.625 15.477 1 90.94 169 SER B N 1
ATOM 3901 C CA . SER B 1 169 ? -9.344 20.516 14.023 1 90.94 169 SER B CA 1
ATOM 3902 C C . SER B 1 169 ? -8.633 21.688 13.359 1 90.94 169 SER B C 1
ATOM 3904 O O . SER B 1 169 ? -8.453 22.734 13.977 1 90.94 169 SER B O 1
ATOM 3906 N N . HIS B 1 170 ? -8.133 21.531 12.211 1 88.56 170 HIS B N 1
ATOM 3907 C CA . HIS B 1 170 ? -7.598 22.672 11.469 1 88.56 170 HIS B CA 1
ATOM 3908 C C . HIS B 1 170 ? -8.047 22.6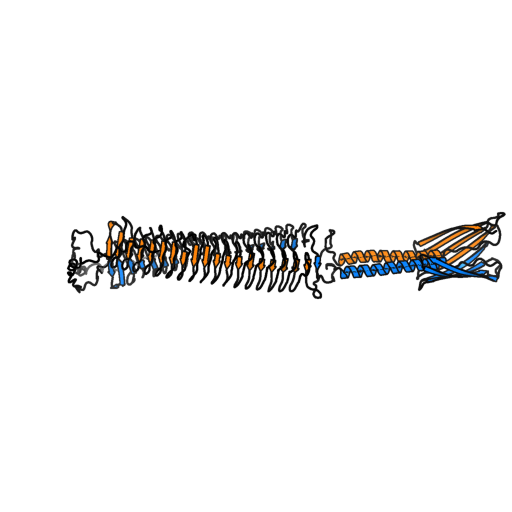41 10.016 1 88.56 170 HIS B C 1
ATOM 3910 O O . HIS B 1 170 ? -8.156 21.562 9.422 1 88.56 170 HIS B O 1
ATOM 3916 N N . ALA B 1 171 ? -8.328 23.688 9.492 1 91.81 171 ALA B N 1
ATOM 3917 C CA . ALA B 1 171 ? -8.703 23.969 8.109 1 91.81 171 ALA B CA 1
ATOM 3918 C C . ALA B 1 171 ? -7.898 25.125 7.547 1 91.81 171 ALA B C 1
ATOM 3920 O O . ALA B 1 171 ? -8.164 26.297 7.871 1 91.81 171 ALA B O 1
ATOM 3921 N N . ILE B 1 172 ? -6.93 24.812 6.816 1 90 172 ILE B N 1
ATOM 3922 C CA . ILE B 1 172 ? -6.098 25.812 6.168 1 90 172 ILE B CA 1
ATOM 3923 C C . ILE B 1 172 ? -6.375 25.828 4.668 1 90 172 ILE B C 1
ATOM 3925 O O . ILE B 1 172 ? -6.141 24.828 3.979 1 90 172 ILE B O 1
ATOM 3929 N N . GLY B 1 173 ? -6.762 26.844 4.133 1 88.38 173 GLY B N 1
ATOM 3930 C CA . GLY B 1 173 ? -7.203 27.047 2.76 1 88.38 173 GLY B CA 1
ATOM 3931 C C . GLY B 1 173 ? -8.508 27.812 2.66 1 88.38 173 GLY B C 1
ATOM 3932 O O . GLY B 1 173 ? -9.344 27.75 3.562 1 88.38 173 GLY B O 1
ATOM 3933 N N . ASN B 1 174 ? -8.68 28.469 1.578 1 87 174 ASN B N 1
ATOM 3934 C CA . ASN B 1 174 ? -9.953 29.156 1.383 1 87 174 ASN B CA 1
ATOM 3935 C C . ASN B 1 174 ? -11.109 28.172 1.218 1 87 174 ASN B C 1
ATOM 3937 O O . ASN B 1 174 ? -10.969 27.156 0.532 1 87 174 ASN B O 1
ATOM 3941 N N . PHE B 1 175 ? -12.172 28.438 1.976 1 89.31 175 PHE B N 1
ATOM 3942 C CA . PHE B 1 175 ? -13.414 27.672 1.903 1 89.31 175 PHE B CA 1
ATOM 3943 C C . PHE B 1 175 ? -13.18 26.219 2.324 1 89.31 175 PHE B C 1
ATOM 3945 O O . PHE B 1 175 ? -13.867 25.312 1.85 1 89.31 175 PHE B O 1
ATOM 3952 N N . SER B 1 176 ? -12.078 26.016 3.047 1 92.25 176 SER B N 1
ATOM 3953 C CA . SER B 1 176 ? -11.875 24.703 3.682 1 92.25 176 SER B CA 1
ATOM 3954 C C . SER B 1 176 ? -12.781 24.531 4.895 1 92.25 176 SER B C 1
ATOM 3956 O O . SER B 1 176 ? -12.914 25.453 5.711 1 92.25 176 SER B O 1
ATOM 3958 N N . ILE B 1 177 ? -13.453 23.359 4.996 1 91.5 177 ILE B N 1
ATOM 3959 C CA . ILE B 1 177 ? -14.453 23.172 6.047 1 91.5 177 ILE B CA 1
ATOM 3960 C C . ILE B 1 177 ? -14.156 21.875 6.805 1 91.5 177 ILE B C 1
ATOM 3962 O O . ILE B 1 177 ? -14.227 20.781 6.238 1 91.5 177 ILE B O 1
ATOM 3966 N N . ALA B 1 178 ? -13.82 21.969 8.055 1 92.56 178 ALA B N 1
ATOM 3967 C CA . ALA B 1 178 ? -13.648 20.828 8.953 1 92.56 178 ALA B CA 1
ATOM 3968 C C . ALA B 1 178 ? -14.828 20.703 9.914 1 92.56 178 ALA B C 1
ATOM 3970 O O . ALA B 1 178 ? -14.938 21.469 10.867 1 92.56 178 ALA B O 1
ATOM 3971 N N . ILE B 1 179 ? -15.609 19.688 9.719 1 90.12 179 ILE B N 1
ATOM 3972 C CA . ILE B 1 179 ? -16.844 19.562 10.5 1 90.12 179 ILE B CA 1
ATOM 3973 C C . ILE B 1 179 ? -16.578 18.688 11.719 1 90.12 179 ILE B C 1
ATOM 3975 O O . ILE B 1 179 ? -17.156 18.906 12.789 1 90.12 179 ILE B O 1
ATOM 3979 N N . GLY B 1 180 ? -15.797 17.656 11.516 1 88.62 180 GLY B N 1
ATOM 3980 C CA . GLY B 1 180 ? -15.539 16.734 12.609 1 88.62 180 GLY B CA 1
ATOM 3981 C C . GLY B 1 180 ? -14.375 17.141 13.484 1 88.62 180 GLY B C 1
ATOM 3982 O O . GLY B 1 180 ? -13.594 18.031 13.109 1 88.62 180 GLY B O 1
ATOM 3983 N N . GLY B 1 181 ? -14.25 16.547 14.703 1 89.31 181 GLY B N 1
ATOM 3984 C CA . GLY B 1 181 ? -13.109 16.734 15.586 1 89.31 181 GLY B CA 1
ATOM 3985 C C . GLY B 1 181 ? -11.859 16.016 15.117 1 89.31 181 GLY B C 1
ATOM 3986 O O . GLY B 1 181 ? -11.93 14.883 14.641 1 89.31 181 GLY B O 1
ATOM 3987 N N . GLY B 1 182 ? -10.68 16.719 15.289 1 89.5 182 GLY B N 1
ATOM 3988 C CA . GLY B 1 182 ? -9.422 16.094 14.93 1 89.5 182 GLY B CA 1
ATOM 3989 C C . GLY B 1 182 ? -9.164 16.078 13.438 1 89.5 182 GLY B C 1
ATOM 3990 O O . GLY B 1 182 ? -8.273 15.367 12.961 1 89.5 182 GLY B O 1
ATOM 3991 N N . ASP B 1 183 ? -9.953 16.891 12.68 1 89.44 183 ASP B N 1
ATOM 3992 C CA . ASP B 1 183 ? -9.789 16.953 11.227 1 89.44 183 ASP B CA 1
ATOM 3993 C C . ASP B 1 183 ? -8.547 17.75 10.852 1 89.44 183 ASP B C 1
ATOM 3995 O O . ASP B 1 183 ? -8.117 18.625 11.602 1 89.44 183 ASP B O 1
ATOM 3999 N N . GLY B 1 184 ? -7.871 17.344 9.82 1 90.75 184 GLY B N 1
ATOM 4000 C CA . GLY B 1 184 ? -6.742 18.078 9.258 1 90.75 184 GLY B CA 1
ATOM 4001 C C . GLY B 1 184 ? -6.891 18.359 7.777 1 90.75 184 GLY B C 1
ATOM 4002 O O . GLY B 1 184 ? -6.75 17.453 6.953 1 90.75 184 GLY B O 1
ATOM 4003 N N . LEU B 1 185 ? -7.223 19.609 7.477 1 92.06 185 LEU B N 1
ATOM 4004 C CA . LEU B 1 185 ? -7.391 20.031 6.09 1 92.06 185 LEU B CA 1
ATOM 4005 C C . LEU B 1 185 ? -6.328 21.062 5.703 1 92.06 185 LEU B C 1
ATOM 4007 O O . LEU B 1 185 ? -6.012 21.953 6.484 1 92.06 185 LEU B O 1
ATOM 4011 N N . SER B 1 186 ? -5.754 20.875 4.605 1 88.69 186 SER B N 1
ATOM 4012 C CA . SER B 1 186 ? -4.75 21.812 4.129 1 88.69 186 SER B CA 1
ATOM 4013 C C . SER B 1 186 ? -4.883 22.062 2.627 1 88.69 186 SER B C 1
ATOM 4015 O O . SER B 1 186 ? -4.023 21.641 1.848 1 88.69 186 SER B O 1
ATOM 4017 N N . ALA B 1 187 ? -5.859 22.734 2.203 1 87.25 187 ALA B N 1
ATOM 4018 C CA . ALA B 1 187 ? -6.016 23.125 0.804 1 87.25 187 ALA B CA 1
ATOM 4019 C C . ALA B 1 187 ? -7.297 23.922 0.595 1 87.25 187 ALA B C 1
ATOM 4021 O O . ALA B 1 187 ? -8.195 23.891 1.438 1 87.25 187 ALA B O 1
ATOM 4022 N N . ASN B 1 188 ? -7.352 24.531 -0.537 1 89.31 188 ASN B N 1
ATOM 4023 C CA . ASN B 1 188 ? -8.578 25.234 -0.931 1 89.31 188 ASN B CA 1
ATOM 4024 C C . ASN B 1 188 ? -9.711 24.25 -1.209 1 89.31 188 ASN B C 1
ATOM 4026 O O . ASN B 1 188 ? -9.523 23.266 -1.942 1 89.31 188 ASN B O 1
ATOM 4030 N N . GLY B 1 189 ? -10.805 24.484 -0.536 1 90.75 189 GLY B N 1
ATOM 4031 C CA . GLY B 1 189 ? -12.008 23.719 -0.825 1 90.75 189 GLY B CA 1
ATOM 4032 C C . GLY B 1 189 ? -11.984 22.312 -0.234 1 90.75 189 GLY B C 1
ATOM 4033 O O . GLY B 1 189 ? -12.82 21.484 -0.585 1 90.75 189 GLY B O 1
ATOM 4034 N N . ALA B 1 190 ? -10.992 22 0.576 1 93.88 190 ALA B N 1
ATOM 4035 C CA . ALA B 1 190 ? -10.969 20.703 1.235 1 93.88 190 ALA B CA 1
ATOM 4036 C C . ALA B 1 190 ? -12.094 20.578 2.258 1 93.88 190 ALA B C 1
ATOM 4038 O O . ALA B 1 190 ? -12.414 21.547 2.953 1 93.88 190 ALA B O 1
ATOM 4039 N N . ILE B 1 191 ? -12.68 19.375 2.33 1 94.44 191 ILE B N 1
ATOM 4040 C CA . ILE B 1 191 ? -13.797 19.172 3.24 1 94.44 191 ILE B CA 1
ATOM 4041 C C . ILE B 1 191 ? -13.594 17.891 4.035 1 94.44 191 ILE B C 1
ATOM 4043 O O . ILE B 1 191 ? -13.172 16.875 3.479 1 94.44 191 ILE B O 1
ATOM 4047 N N . SER B 1 192 ? -13.82 17.891 5.266 1 94.38 192 SER B N 1
ATOM 4048 C CA . SER B 1 192 ? -13.945 16.719 6.125 1 94.38 192 SER B CA 1
ATOM 4049 C C . SER B 1 192 ? -15.234 16.75 6.934 1 94.38 192 SER B C 1
ATOM 4051 O O . SER B 1 192 ? -15.477 17.703 7.68 1 94.38 192 SER B O 1
ATOM 4053 N N . ASN B 1 193 ? -16.016 15.703 6.844 1 92.5 193 ASN B N 1
ATOM 4054 C CA . ASN B 1 193 ? -17.359 15.727 7.395 1 92.5 193 ASN B CA 1
ATOM 4055 C C . ASN B 1 193 ? -17.438 15.008 8.734 1 92.5 193 ASN B C 1
ATOM 4057 O O . ASN B 1 193 ? -18.406 15.164 9.477 1 92.5 193 ASN B O 1
ATOM 4061 N N . ALA B 1 194 ? -16.453 14.211 8.992 1 92.38 194 ALA B N 1
ATOM 4062 C CA . ALA B 1 194 ? -16.484 13.398 10.203 1 92.38 194 ALA B CA 1
ATOM 4063 C C . ALA B 1 194 ? -15.148 13.453 10.938 1 92.38 194 ALA B C 1
ATOM 4065 O O . ALA B 1 194 ? -14.188 14.055 10.445 1 92.38 194 ALA B O 1
ATOM 4066 N N . ALA B 1 195 ? -15.172 12.859 12.164 1 93.44 195 ALA B N 1
ATOM 4067 C CA . ALA B 1 195 ? -14.008 12.992 13.039 1 93.44 195 ALA B CA 1
ATOM 4068 C C . ALA B 1 195 ? -12.781 12.32 12.43 1 93.44 195 ALA B C 1
ATOM 4070 O O . ALA B 1 195 ? -12.883 11.25 11.828 1 93.44 195 ALA B O 1
ATOM 4071 N N . PHE B 1 196 ? -11.625 12.992 12.578 1 94.31 196 PHE B N 1
ATOM 4072 C CA . PHE B 1 196 ? -10.305 12.469 12.266 1 94.31 196 PHE B CA 1
ATOM 4073 C C . PHE B 1 196 ? -10.141 12.266 10.766 1 94.31 196 PHE B C 1
ATOM 4075 O O . PHE B 1 196 ? -9.445 11.344 10.328 1 94.31 196 PHE B O 1
ATOM 4082 N N . GLY B 1 197 ? -10.852 13.016 10.008 1 95.06 197 GLY B N 1
ATOM 4083 C CA . GLY B 1 197 ? -10.617 13.07 8.57 1 95.06 197 GLY B CA 1
ATOM 4084 C C . GLY B 1 197 ? -9.406 13.906 8.195 1 95.06 197 GLY B C 1
ATOM 4085 O O . GLY B 1 197 ? -9.133 14.922 8.836 1 95.06 197 GLY B O 1
ATOM 4086 N N . THR B 1 198 ? -8.648 13.477 7.273 1 95 198 THR B N 1
ATOM 4087 C CA . THR B 1 198 ? -7.516 14.211 6.734 1 95 198 THR B CA 1
ATOM 4088 C C . THR B 1 198 ? -7.672 14.422 5.23 1 95 198 THR B C 1
ATOM 4090 O O . THR B 1 198 ? -7.824 13.461 4.473 1 95 198 THR B O 1
ATOM 4093 N N . ALA B 1 199 ? -7.676 15.633 4.77 1 95.62 199 ALA B N 1
ATOM 4094 C CA . ALA B 1 199 ? -7.805 15.961 3.35 1 95.62 199 ALA B CA 1
ATOM 4095 C C . ALA B 1 199 ? -6.797 17.031 2.936 1 95.62 199 ALA B C 1
ATOM 4097 O O . ALA B 1 199 ? -6.832 18.156 3.438 1 95.62 199 ALA B O 1
ATOM 4098 N N . VAL B 1 200 ? -5.914 16.672 2.146 1 93.94 200 VAL B N 1
ATOM 4099 C CA . VAL B 1 200 ? -4.879 17.562 1.634 1 93.94 200 VAL B CA 1
ATOM 4100 C C . VAL B 1 200 ? -4.879 17.531 0.107 1 93.94 200 VAL B C 1
ATOM 4102 O O . VAL B 1 200 ? -4.629 16.484 -0.499 1 93.94 200 VAL B O 1
ATOM 4105 N N . GLY B 1 201 ? -5.145 18.578 -0.502 1 91.81 201 GLY B N 1
ATOM 4106 C CA . GLY B 1 201 ? -5.312 18.75 -1.936 1 91.81 201 GLY B CA 1
ATOM 4107 C C . GLY B 1 201 ? -6.57 19.516 -2.301 1 91.81 201 GLY B C 1
ATOM 4108 O O . GLY B 1 201 ? -7.582 19.422 -1.604 1 91.81 201 GLY B O 1
ATOM 4109 N N . ALA B 1 202 ? -6.492 20.172 -3.377 1 91.06 202 ALA B N 1
ATOM 4110 C CA . ALA B 1 202 ? -7.621 21.016 -3.781 1 91.06 202 ALA B CA 1
ATOM 4111 C C . ALA B 1 202 ? -8.891 20.172 -3.924 1 91.06 202 ALA B C 1
ATOM 4113 O O . ALA B 1 202 ? -8.906 19.172 -4.637 1 91.06 202 ALA B O 1
ATOM 4114 N N . SER B 1 203 ? -9.93 20.609 -3.205 1 94.19 203 SER B N 1
ATOM 4115 C CA . SER B 1 203 ? -11.258 20.016 -3.277 1 94.19 203 SER B CA 1
ATOM 4116 C C . SER B 1 203 ? -11.234 18.547 -2.871 1 94.19 203 SER B C 1
ATOM 4118 O O . SER B 1 203 ? -12.008 17.75 -3.389 1 94.19 203 SER B O 1
ATOM 4120 N N . SER B 1 204 ? -10.219 18.156 -2.084 1 95.62 204 SER B N 1
ATOM 4121 C CA . SER B 1 204 ? -10.195 16.797 -1.521 1 95.62 204 SER B CA 1
ATOM 4122 C C . SER B 1 204 ? -11.273 16.625 -0.451 1 95.62 204 SER B C 1
ATOM 4124 O O . SER B 1 204 ? -11.648 17.594 0.219 1 95.62 204 SER B O 1
ATOM 4126 N N . ILE B 1 205 ? -11.773 15.398 -0.323 1 96.69 205 ILE B N 1
ATOM 4127 C CA . ILE B 1 205 ? -12.883 15.172 0.598 1 96.69 205 ILE B CA 1
ATOM 4128 C C . ILE B 1 205 ? -12.594 13.938 1.456 1 96.69 205 ILE B C 1
ATOM 4130 O O . ILE B 1 205 ? -12.32 12.859 0.929 1 96.69 205 ILE B O 1
ATOM 4134 N N . ALA B 1 206 ? -12.586 14.055 2.723 1 96.94 206 ALA B N 1
ATOM 4135 C CA . ALA B 1 206 ? -12.664 12.984 3.707 1 96.94 206 ALA B CA 1
ATOM 4136 C C . ALA B 1 206 ? -14.055 12.922 4.332 1 96.94 206 ALA B C 1
ATOM 4138 O O . ALA B 1 206 ? -14.352 13.641 5.285 1 96.94 206 ALA B O 1
ATOM 4139 N N . ALA B 1 207 ? -14.859 12.008 3.867 1 95.88 207 ALA B N 1
ATOM 4140 C CA . ALA B 1 207 ? -16.297 12.086 4.121 1 95.88 207 ALA B CA 1
ATOM 4141 C C . ALA B 1 207 ? -16.656 11.406 5.438 1 95.88 207 ALA B C 1
ATOM 4143 O O . ALA B 1 207 ? -17.656 11.758 6.074 1 95.88 207 ALA B O 1
ATOM 4144 N N . ASN B 1 208 ? -15.898 10.391 5.789 1 96.06 208 ASN B N 1
ATOM 4145 C CA . ASN B 1 208 ? -16.25 9.625 6.98 1 96.06 208 ASN B CA 1
ATOM 4146 C C . ASN B 1 208 ? -15.086 9.594 7.98 1 96.06 208 ASN B C 1
ATOM 4148 O O . ASN B 1 208 ? -14.039 10.195 7.742 1 96.06 208 ASN B O 1
ATOM 4152 N N . GLN B 1 209 ? -15.375 8.984 9.141 1 95.12 209 GLN B N 1
ATOM 4153 C CA . GLN B 1 209 ? -14.391 8.906 10.219 1 95.12 209 GLN B CA 1
ATOM 4154 C C . GLN B 1 209 ? -13.125 8.203 9.758 1 95.12 209 GLN B C 1
ATOM 4156 O O . GLN B 1 209 ? -13.188 7.133 9.148 1 95.12 209 GLN B O 1
ATOM 4161 N N . PHE B 1 210 ? -12.008 8.797 10 1 95.12 210 PHE B N 1
ATOM 4162 C CA . PHE B 1 210 ? -10.68 8.227 9.789 1 95.12 210 PHE B CA 1
ATOM 4163 C C . PHE B 1 210 ? -10.359 8.148 8.297 1 95.12 210 PHE B C 1
ATOM 4165 O O . PHE B 1 210 ? -9.445 7.43 7.898 1 95.12 210 PHE B O 1
ATOM 4172 N N . ASP B 1 211 ? -11.109 8.906 7.449 1 97.12 211 ASP B N 1
ATOM 4173 C CA . ASP B 1 211 ? -10.805 8.961 6.02 1 97.12 211 ASP B CA 1
ATOM 4174 C C . ASP B 1 211 ? -9.562 9.805 5.758 1 97.12 211 ASP B C 1
ATOM 4176 O O . ASP B 1 211 ? -9.297 10.773 6.473 1 97.12 211 ASP B O 1
ATOM 4180 N N . ALA B 1 212 ? -8.781 9.383 4.863 1 96.5 212 ALA B N 1
ATOM 4181 C CA . ALA B 1 212 ? -7.605 10.133 4.41 1 96.5 212 ALA B CA 1
ATOM 4182 C C . ALA B 1 212 ? -7.633 10.336 2.898 1 96.5 212 ALA B C 1
ATOM 4184 O O . ALA B 1 212 ? -7.652 9.359 2.139 1 96.5 212 ALA B O 1
ATOM 4185 N N . ALA B 1 213 ? -7.633 11.562 2.436 1 97.38 213 ALA B N 1
ATOM 4186 C CA . ALA B 1 213 ? -7.613 11.922 1.02 1 97.38 213 ALA B CA 1
ATOM 4187 C C . ALA B 1 213 ? -6.453 12.867 0.708 1 97.38 213 ALA B C 1
ATOM 4189 O O . ALA B 1 213 ? -6.371 13.961 1.266 1 97.38 213 ALA B O 1
ATOM 4190 N N . PHE B 1 214 ? -5.57 12.438 -0.089 1 95.56 214 PHE B N 1
ATOM 4191 C CA . PHE B 1 214 ? -4.406 13.219 -0.473 1 95.56 214 PHE B CA 1
ATOM 4192 C C . PHE B 1 214 ? -4.305 13.336 -1.99 1 95.56 214 PHE B C 1
ATOM 4194 O O . PHE B 1 214 ? -4.137 12.328 -2.682 1 95.56 214 PHE B O 1
ATOM 4201 N N . GLY B 1 215 ? -4.395 14.516 -2.463 1 93.12 215 GLY B N 1
ATOM 4202 C CA . GLY B 1 215 ? -4.375 14.82 -3.885 1 93.12 215 GLY B CA 1
ATOM 4203 C C . GLY B 1 215 ? -5.566 15.648 -4.332 1 93.12 215 GLY B C 1
ATOM 4204 O O . GLY B 1 215 ? -6.617 15.633 -3.688 1 93.12 215 GLY B O 1
ATOM 4205 N N . ALA B 1 216 ? -5.395 16.281 -5.465 1 93.81 216 ALA B N 1
ATOM 4206 C CA . ALA B 1 216 ? -6.496 17.094 -5.984 1 93.81 216 ALA B CA 1
ATOM 4207 C C . ALA B 1 216 ? -7.688 16.219 -6.363 1 93.81 216 ALA B C 1
ATOM 4209 O O . ALA B 1 216 ? -7.527 15.203 -7.039 1 93.81 216 ALA B O 1
ATOM 4210 N N . PHE B 1 217 ? -8.875 16.578 -5.879 1 95.81 217 PHE B N 1
ATOM 4211 C CA . PHE B 1 217 ? -10.141 15.93 -6.207 1 95.81 217 PHE B CA 1
ATOM 4212 C C . PHE B 1 217 ? -10.148 14.492 -5.715 1 95.81 217 PHE B C 1
ATOM 4214 O O . PHE B 1 217 ? -10.891 13.656 -6.242 1 95.81 217 PHE B O 1
ATOM 4221 N N . SER B 1 218 ? -9.18 14.172 -4.754 1 97.12 218 SER B N 1
ATOM 4222 C CA . SER B 1 218 ? -9.234 12.859 -4.121 1 97.12 218 SER B CA 1
ATOM 4223 C C . SER B 1 218 ? -10.414 12.758 -3.162 1 97.12 218 SER B C 1
ATOM 4225 O O . SER B 1 218 ? -10.742 13.719 -2.467 1 97.12 218 SER B O 1
ATOM 4227 N N . ILE B 1 219 ? -11.07 11.602 -3.189 1 98.12 219 ILE B N 1
ATOM 4228 C CA . ILE B 1 219 ? -12.258 11.422 -2.359 1 98.12 219 ILE B CA 1
ATOM 4229 C C . ILE B 1 219 ? -12.141 10.125 -1.564 1 98.12 219 ILE B C 1
ATOM 4231 O O . ILE B 1 219 ? -12.062 9.039 -2.145 1 98.12 219 ILE B O 1
ATOM 4235 N N . ALA B 1 220 ? -12.055 10.188 -0.288 1 98.19 220 ALA B N 1
ATOM 4236 C CA . ALA B 1 220 ? -12.289 9.055 0.61 1 98.19 220 ALA B CA 1
ATOM 4237 C C . ALA B 1 220 ? -13.688 9.109 1.21 1 98.19 220 ALA B C 1
ATOM 4239 O O . ALA B 1 220 ? -13.977 9.961 2.059 1 98.19 220 ALA B O 1
ATOM 4240 N N . SER B 1 221 ? -14.547 8.219 0.773 1 97.12 221 SER B N 1
ATOM 4241 C CA . SER B 1 221 ? -15.938 8.328 1.199 1 97.12 221 SER B CA 1
ATOM 4242 C C . SER B 1 221 ? -16.406 7.059 1.906 1 97.12 221 SER B C 1
ATOM 4244 O O . SER B 1 221 ? -17.469 7.039 2.529 1 97.12 221 SER B O 1
ATOM 4246 N N . GLY B 1 222 ? -15.68 5.945 1.729 1 96.88 222 GLY B N 1
ATOM 4247 C CA . GLY B 1 222 ? -15.93 4.797 2.588 1 96.88 222 GLY B CA 1
ATOM 4248 C C . GLY B 1 222 ? -15.344 4.953 3.977 1 96.88 222 GLY B C 1
ATOM 4249 O O . GLY B 1 222 ? -14.25 5.504 4.137 1 96.88 222 GLY B O 1
ATOM 4250 N N . ALA B 1 223 ? -16.047 4.5 5.008 1 96.06 223 ALA B N 1
ATOM 4251 C CA . ALA B 1 223 ? -15.516 4.629 6.367 1 96.06 223 ALA B CA 1
ATOM 4252 C C . ALA B 1 223 ? -14.117 4.027 6.477 1 96.06 223 ALA B C 1
ATOM 4254 O O . ALA B 1 223 ? -13.891 2.889 6.059 1 96.06 223 ALA B O 1
ATOM 4255 N N . ARG B 1 224 ? -13.172 4.832 7.074 1 97.12 224 ARG B N 1
ATOM 4256 C CA . ARG B 1 224 ? -11.797 4.398 7.312 1 97.12 224 ARG B CA 1
ATOM 4257 C C . ARG B 1 224 ? -11.07 4.133 5.996 1 97.12 224 ARG B C 1
ATOM 4259 O O . ARG B 1 224 ? -10.273 3.199 5.902 1 97.12 224 ARG B O 1
ATOM 4266 N N . SER B 1 225 ? -11.406 4.848 4.918 1 97.94 225 SER B N 1
ATOM 4267 C CA . SER B 1 225 ? -10.812 4.633 3.6 1 97.94 225 SER B CA 1
ATOM 4268 C C . SER B 1 225 ? -9.68 5.621 3.336 1 97.94 225 SER B C 1
ATOM 4270 O O . SER B 1 225 ? -9.539 6.621 4.047 1 97.94 225 SER B O 1
ATOM 4272 N N . ALA B 1 226 ? -8.836 5.285 2.395 1 98 226 ALA B N 1
ATOM 4273 C CA . ALA B 1 226 ? -7.676 6.105 2.055 1 98 226 ALA B CA 1
ATOM 4274 C C . ALA B 1 226 ? -7.535 6.258 0.542 1 98 226 ALA B C 1
ATOM 4276 O O . ALA B 1 226 ? -7.461 5.266 -0.184 1 98 226 ALA B O 1
ATOM 4277 N N . ALA B 1 227 ? -7.504 7.473 0.038 1 98.31 227 ALA B N 1
ATOM 4278 C CA . ALA B 1 227 ? -7.328 7.812 -1.372 1 98.31 227 ALA B CA 1
ATOM 4279 C C . ALA B 1 227 ? -6.094 8.68 -1.576 1 98.31 227 ALA B C 1
ATOM 4281 O O . ALA B 1 227 ? -5.969 9.742 -0.967 1 98.31 227 ALA B O 1
ATOM 4282 N N . PHE B 1 228 ? -5.195 8.211 -2.34 1 96.94 228 PHE B N 1
ATOM 4283 C CA . PHE B 1 228 ? -3.949 8.914 -2.615 1 96.94 228 PHE B CA 1
ATOM 4284 C C . PHE B 1 228 ? -3.744 9.086 -4.117 1 96.94 228 PHE B C 1
ATOM 4286 O O . PHE B 1 228 ? -3.635 8.102 -4.848 1 96.94 228 PHE B O 1
ATOM 4293 N N . GLY B 1 229 ? -3.674 10.336 -4.527 1 93.69 229 GLY B N 1
ATOM 4294 C CA . GLY B 1 229 ? -3.533 10.688 -5.93 1 93.69 229 GLY B CA 1
ATOM 4295 C C . GLY B 1 229 ? -4.684 11.531 -6.453 1 93.69 229 GLY B C 1
ATOM 4296 O O . GLY B 1 229 ? -5.785 11.5 -5.895 1 93.69 229 GLY B O 1
ATOM 4297 N N . ALA B 1 230 ? -4.422 12.195 -7.559 1 95.69 230 ALA B N 1
ATOM 4298 C CA . ALA B 1 230 ? -5.484 13 -8.156 1 95.69 230 ALA B CA 1
ATOM 4299 C C . ALA B 1 230 ? -6.641 12.117 -8.617 1 95.69 230 ALA B C 1
ATOM 4301 O O . ALA B 1 230 ? -6.426 11.031 -9.164 1 95.69 230 ALA B O 1
ATOM 4302 N N . ASN B 1 231 ? -7.84 12.547 -8.375 1 97.5 231 ASN B N 1
ATOM 4303 C CA . ASN B 1 231 ? -9.055 11.906 -8.852 1 97.5 231 ASN B CA 1
ATOM 4304 C C . ASN B 1 231 ? -9.203 10.492 -8.297 1 97.5 231 ASN B C 1
ATOM 4306 O O . ASN B 1 231 ? -9.93 9.672 -8.859 1 97.5 231 ASN B O 1
ATOM 4310 N N . SER B 1 232 ? -8.344 10.148 -7.25 1 98.12 232 SER B N 1
ATOM 4311 C CA . SER B 1 232 ? -8.5 8.836 -6.621 1 98.12 232 SER B CA 1
ATOM 4312 C C . SER B 1 232 ? -9.75 8.781 -5.754 1 98.12 232 SER B C 1
ATOM 4314 O O . SER B 1 232 ? -10.102 9.766 -5.098 1 98.12 232 SER B O 1
ATOM 4316 N N . VAL B 1 233 ? -10.453 7.684 -5.812 1 98.69 233 VAL B N 1
ATOM 4317 C CA . VAL B 1 233 ? -11.688 7.539 -5.047 1 98.69 233 VAL B CA 1
ATOM 4318 C C . VAL B 1 233 ? -11.664 6.227 -4.266 1 98.69 233 VAL B C 1
ATOM 4320 O O . VAL B 1 233 ? -11.625 5.145 -4.855 1 98.69 233 VAL B O 1
ATOM 4323 N N . ALA B 1 234 ? -11.625 6.281 -2.986 1 98.62 234 ALA B N 1
ATOM 4324 C CA . ALA B 1 234 ? -11.836 5.145 -2.092 1 98.62 234 ALA B CA 1
ATOM 4325 C C . ALA B 1 234 ? -13.242 5.176 -1.493 1 98.62 234 ALA B C 1
ATOM 4327 O O . ALA B 1 234 ? -13.469 5.816 -0.465 1 98.62 234 ALA B O 1
ATOM 4328 N N . ALA B 1 235 ? -14.141 4.434 -2.082 1 98.25 235 ALA B N 1
ATOM 4329 C CA . ALA B 1 235 ? -15.555 4.543 -1.739 1 98.25 235 ALA B CA 1
ATOM 4330 C C . ALA B 1 235 ? -15.992 3.393 -0.84 1 98.25 235 ALA B C 1
ATOM 4332 O O . ALA B 1 235 ? -17.016 3.484 -0.155 1 98.25 235 ALA B O 1
ATOM 4333 N N . GLY B 1 236 ? -15.297 2.266 -0.937 1 98.19 236 GLY B N 1
ATOM 4334 C CA . GLY B 1 236 ? -15.617 1.15 -0.061 1 98.19 236 GLY B CA 1
ATOM 4335 C C . GLY B 1 236 ? -15.102 1.338 1.354 1 98.19 236 GLY B C 1
ATOM 4336 O O . GLY B 1 236 ? -14.094 2.012 1.571 1 98.19 236 GLY B O 1
ATOM 4337 N N . ALA B 1 237 ? -15.82 0.675 2.326 1 98 237 ALA B N 1
ATOM 4338 C CA . ALA B 1 237 ? -15.336 0.714 3.703 1 98 237 ALA B CA 1
ATOM 4339 C C . ALA B 1 237 ? -13.938 0.11 3.812 1 98 237 ALA B C 1
ATOM 4341 O O . ALA B 1 237 ? -13.688 -0.982 3.299 1 98 237 ALA B O 1
ATOM 4342 N N . SER B 1 238 ? -13.047 0.89 4.5 1 98.06 238 SER B N 1
ATOM 4343 C CA . SER B 1 238 ? -11.68 0.453 4.742 1 98.06 238 SER B CA 1
ATOM 4344 C C . SER B 1 238 ? -10.953 0.139 3.434 1 98.06 238 SER B C 1
ATOM 4346 O O . SER B 1 238 ? -10.133 -0.779 3.377 1 98.06 238 SER B O 1
ATOM 4348 N N . SER B 1 239 ? -11.32 0.788 2.334 1 98.5 239 SER B N 1
ATOM 4349 C CA . SER B 1 239 ? -10.688 0.584 1.033 1 98.5 239 SER B CA 1
ATOM 4350 C C . SER B 1 239 ? -9.492 1.509 0.85 1 98.5 239 SER B C 1
ATOM 4352 O O . SER B 1 239 ? -9.32 2.475 1.599 1 98.5 239 SER B O 1
ATOM 4354 N N . VAL B 1 240 ? -8.633 1.151 -0.067 1 98.44 240 VAL B N 1
ATOM 4355 C CA . VAL B 1 240 ? -7.438 1.919 -0.392 1 98.44 240 VAL B CA 1
ATOM 4356 C C . VAL B 1 240 ? -7.359 2.143 -1.9 1 98.44 240 VAL B C 1
ATOM 4358 O O . VAL B 1 240 ? -7.391 1.187 -2.68 1 98.44 240 VAL B O 1
ATOM 4361 N N . ALA B 1 241 ? -7.316 3.385 -2.34 1 98.69 241 ALA B N 1
ATOM 4362 C CA . ALA B 1 241 ? -7.133 3.77 -3.738 1 98.69 241 ALA B CA 1
ATOM 4363 C C . ALA B 1 241 ? -5.859 4.59 -3.92 1 98.69 241 ALA B C 1
ATOM 4365 O O . ALA B 1 241 ? -5.73 5.68 -3.359 1 98.69 241 ALA B O 1
ATOM 4366 N N . LEU B 1 242 ? -4.945 4.082 -4.641 1 97.88 242 LEU B N 1
ATOM 4367 C CA . LEU B 1 242 ? -3.643 4.707 -4.828 1 97.88 242 LEU B CA 1
ATOM 4368 C C . LEU B 1 242 ? -3.357 4.938 -6.309 1 97.88 242 LEU B C 1
ATOM 4370 O O . LEU B 1 242 ? -3.211 3.984 -7.074 1 97.88 242 LEU B O 1
ATOM 4374 N N . GLY B 1 243 ? -3.299 6.176 -6.703 1 96.94 243 GLY B N 1
ATOM 4375 C CA . GLY B 1 243 ? -3.006 6.535 -8.086 1 96.94 243 GLY B CA 1
ATOM 4376 C C . GLY B 1 243 ? -4.086 7.387 -8.719 1 96.94 243 GLY B C 1
ATOM 4377 O O . GLY B 1 243 ? -5.223 7.422 -8.242 1 96.94 243 GLY B O 1
ATOM 4378 N N . ASP B 1 244 ? -3.719 8.039 -9.836 1 97.62 244 ASP B N 1
ATOM 4379 C CA . ASP B 1 244 ? -4.664 8.891 -10.547 1 97.62 244 ASP B CA 1
ATOM 4380 C C . ASP B 1 244 ? -5.828 8.07 -11.109 1 97.62 244 ASP B C 1
ATOM 4382 O O . ASP B 1 244 ? -5.617 7.105 -11.844 1 97.62 244 ASP B O 1
ATOM 4386 N N . GLY B 1 245 ? -6.93 8.469 -10.648 1 97.81 245 GLY B N 1
ATOM 4387 C CA . GLY B 1 245 ? -8.125 7.844 -11.188 1 97.81 245 GLY B CA 1
ATOM 4388 C C . GLY B 1 245 ? -8.398 6.469 -10.617 1 97.81 245 GLY B C 1
ATOM 4389 O O . GLY B 1 245 ? -9.273 5.75 -11.102 1 97.81 245 GLY B O 1
ATOM 4390 N N . SER B 1 246 ? -7.551 6.031 -9.617 1 98.38 246 SER B N 1
ATOM 4391 C CA . SER B 1 246 ? -7.809 4.742 -8.984 1 98.38 246 SER B CA 1
ATOM 4392 C C . SER B 1 246 ? -9.156 4.738 -8.266 1 98.38 246 SER B C 1
ATOM 4394 O O . SER B 1 246 ? -9.57 5.754 -7.703 1 98.38 246 SER B O 1
ATOM 4396 N N . PHE B 1 247 ? -9.812 3.619 -8.383 1 98.69 247 PHE B N 1
ATOM 4397 C CA . PHE B 1 247 ? -11.164 3.51 -7.852 1 98.69 247 PHE B CA 1
ATOM 4398 C C . PHE B 1 247 ? -11.32 2.24 -7.023 1 98.69 247 PHE B C 1
ATOM 4400 O O . PHE B 1 247 ? -11.258 1.131 -7.559 1 98.69 247 PHE B O 1
ATOM 4407 N N . ALA B 1 248 ? -11.445 2.396 -5.703 1 98.62 248 ALA B N 1
ATOM 4408 C CA . ALA B 1 248 ? -11.711 1.286 -4.793 1 98.62 248 ALA B CA 1
ATOM 4409 C C . ALA B 1 248 ? -13.117 1.378 -4.215 1 98.62 248 ALA B C 1
ATOM 4411 O O . ALA B 1 248 ? -13.359 2.123 -3.26 1 98.62 248 ALA B O 1
ATOM 4412 N N . GLN B 1 249 ? -13.992 0.526 -4.672 1 97.88 249 GLN B N 1
ATOM 4413 C CA . GLN B 1 249 ? -15.398 0.644 -4.297 1 97.88 249 GLN B CA 1
ATOM 4414 C C . GLN B 1 249 ? -15.812 -0.471 -3.34 1 97.88 249 GLN B C 1
ATOM 4416 O O . GLN B 1 249 ? -16.688 -0.282 -2.502 1 97.88 249 GLN B O 1
ATOM 4421 N N . GLY B 1 250 ? -15.234 -1.665 -3.584 1 97.94 250 GLY B N 1
ATOM 4422 C CA . GLY B 1 250 ? -15.594 -2.77 -2.707 1 97.94 250 GLY B CA 1
ATOM 4423 C C . GLY B 1 250 ? -15.102 -2.578 -1.282 1 97.94 250 GLY B C 1
ATOM 4424 O O . GLY B 1 250 ? -14.07 -1.95 -1.054 1 97.94 250 GLY B O 1
ATOM 4425 N N . THR B 1 251 ? -15.898 -3.195 -0.338 1 98.38 251 THR B N 1
ATOM 4426 C CA . THR B 1 251 ? -15.414 -3.225 1.038 1 98.38 251 THR B CA 1
ATOM 4427 C C . THR B 1 251 ? -14.055 -3.914 1.12 1 98.38 251 THR B C 1
ATOM 4429 O O . THR B 1 251 ? -13.867 -4.992 0.554 1 98.38 251 THR B O 1
ATOM 4432 N N . HIS B 1 252 ? -13.109 -3.246 1.735 1 98.06 252 HIS B N 1
ATOM 4433 C CA . HIS B 1 252 ? -11.766 -3.764 1.951 1 98.06 252 HIS B CA 1
ATOM 4434 C C . HIS B 1 252 ? -11.008 -3.883 0.635 1 98.06 252 HIS B C 1
ATOM 4436 O O . HIS B 1 252 ? -10.016 -4.613 0.551 1 98.06 252 HIS B O 1
ATOM 4442 N N . ALA B 1 253 ? -11.422 -3.17 -0.407 1 98.69 253 ALA B N 1
ATOM 4443 C CA . ALA B 1 253 ? -10.773 -3.234 -1.716 1 98.69 253 ALA B CA 1
ATOM 4444 C C . ALA B 1 253 ? -9.477 -2.439 -1.724 1 98.69 253 ALA B C 1
ATOM 4446 O O . ALA B 1 253 ? -9.344 -1.435 -1.019 1 98.69 253 ALA B O 1
ATOM 4447 N N . VAL B 1 254 ? -8.523 -2.945 -2.461 1 98.69 254 VAL B N 1
ATOM 4448 C CA . VAL B 1 254 ? -7.281 -2.234 -2.723 1 98.69 254 VAL B CA 1
ATOM 4449 C C . VAL B 1 254 ? -7.117 -2.014 -4.227 1 98.69 254 VAL B C 1
ATOM 4451 O O . VAL B 1 254 ? -7.09 -2.973 -5 1 98.69 254 VAL B O 1
ATOM 4454 N N . SER B 1 255 ? -7.086 -0.776 -4.617 1 98.75 255 SER B N 1
ATOM 4455 C CA . SER B 1 255 ? -6.859 -0.401 -6.012 1 98.75 255 SER B CA 1
ATOM 4456 C C . SER B 1 255 ? -5.609 0.461 -6.152 1 98.75 255 SER B C 1
ATOM 4458 O O . SER B 1 255 ? -5.547 1.569 -5.617 1 98.75 255 SER B O 1
ATOM 4460 N N . THR B 1 256 ? -4.652 -0.032 -6.867 1 98.19 256 THR B N 1
ATOM 4461 C CA . THR B 1 256 ? -3.391 0.681 -7.027 1 98.19 256 THR B CA 1
ATOM 4462 C C . THR B 1 256 ? -2.998 0.763 -8.5 1 98.19 256 THR B C 1
ATOM 4464 O O . THR B 1 256 ? -2.789 -0.263 -9.148 1 98.19 256 THR B O 1
ATOM 4467 N N . GLY B 1 257 ? -2.871 1.95 -9.047 1 97.69 257 GLY B N 1
ATOM 4468 C CA . GLY B 1 257 ? -2.486 2.191 -10.43 1 97.69 257 GLY B CA 1
ATOM 4469 C C . GLY B 1 257 ? -3.414 3.152 -11.148 1 97.69 257 GLY B C 1
ATOM 4470 O O . GLY B 1 257 ? -4.527 3.416 -10.68 1 97.69 257 GLY B O 1
ATOM 4471 N N . PHE B 1 258 ? -2.93 3.602 -12.328 1 98.5 258 PHE B N 1
ATOM 4472 C CA . PHE B 1 258 ? -3.715 4.516 -13.148 1 98.5 258 PHE B CA 1
ATOM 4473 C C . PHE B 1 258 ? -5.004 3.854 -13.617 1 98.5 258 PHE B C 1
ATOM 4475 O O . PHE B 1 258 ? -4.973 2.791 -14.242 1 98.5 258 PHE B O 1
ATOM 4482 N N . ASN B 1 259 ? -6.098 4.531 -13.18 1 98.38 259 ASN B N 1
ATOM 4483 C CA . ASN B 1 259 ? -7.418 4.105 -13.641 1 98.38 259 ASN B CA 1
ATOM 4484 C C . ASN B 1 259 ? -7.695 2.65 -13.266 1 98.38 259 ASN B C 1
ATOM 4486 O O . ASN B 1 259 ? -8.344 1.923 -14.023 1 98.38 259 ASN B O 1
ATOM 4490 N N . SER B 1 260 ? -7.047 2.16 -12.188 1 98.62 260 SER B N 1
ATOM 4491 C CA . SER B 1 260 ? -7.363 0.835 -11.656 1 98.62 260 SER B CA 1
ATOM 4492 C C . SER B 1 260 ? -8.711 0.832 -10.938 1 98.62 260 SER B C 1
ATOM 4494 O O . SER B 1 260 ? -9.164 1.874 -10.461 1 98.62 260 SER B O 1
ATOM 4496 N N . ALA B 1 261 ? -9.312 -0.363 -10.898 1 98.69 261 ALA B N 1
ATOM 4497 C CA . ALA B 1 261 ? -10.617 -0.453 -10.258 1 98.69 261 ALA B CA 1
ATOM 4498 C C . ALA B 1 261 ? -10.758 -1.752 -9.469 1 98.69 261 ALA B C 1
ATOM 4500 O O . ALA B 1 261 ? -10.633 -2.842 -10.031 1 98.69 261 ALA B O 1
ATOM 4501 N N . ALA B 1 262 ? -10.953 -1.656 -8.234 1 98.69 262 ALA B N 1
ATOM 4502 C CA . ALA B 1 262 ? -11.32 -2.771 -7.367 1 98.69 262 ALA B CA 1
ATOM 4503 C C . ALA B 1 262 ? -12.734 -2.588 -6.816 1 98.69 262 ALA B C 1
ATOM 4505 O O . ALA B 1 262 ? -12.938 -1.851 -5.848 1 98.69 262 ALA B O 1
ATOM 4506 N N . THR B 1 263 ? -13.711 -3.268 -7.398 1 98.19 263 THR B N 1
ATOM 4507 C CA . THR B 1 263 ? -15.102 -3.025 -7.035 1 98.19 263 THR B CA 1
ATOM 4508 C C . THR B 1 263 ? -15.664 -4.207 -6.25 1 98.19 263 THR B C 1
ATOM 4510 O O . THR B 1 263 ? -16.719 -4.09 -5.613 1 98.19 263 THR B O 1
ATOM 4513 N N . GLY B 1 264 ? -15.008 -5.375 -6.352 1 98.12 264 GLY B N 1
ATOM 4514 C CA . GLY B 1 264 ? -15.43 -6.512 -5.547 1 98.12 264 GLY B CA 1
ATOM 4515 C C . GLY B 1 264 ? -15.07 -6.371 -4.078 1 98.12 264 GLY B C 1
ATOM 4516 O O . GLY B 1 264 ? -14.102 -5.699 -3.736 1 98.12 264 GLY B O 1
ATOM 4517 N N . VAL B 1 265 ? -15.875 -7.082 -3.217 1 98.31 265 VAL B N 1
ATOM 4518 C CA . VAL B 1 265 ? -15.539 -7.145 -1.799 1 98.31 265 VAL B CA 1
ATOM 4519 C C . VAL B 1 265 ? -14.227 -7.906 -1.618 1 98.31 265 VAL B C 1
ATOM 4521 O O . VAL B 1 265 ? -14.023 -8.961 -2.227 1 98.31 265 VAL B O 1
ATOM 4524 N N . ASN B 1 266 ? -13.328 -7.355 -0.824 1 98.38 266 ASN B N 1
ATOM 4525 C CA . ASN B 1 266 ? -12.047 -7.984 -0.544 1 98.38 266 ASN B CA 1
ATOM 4526 C C . ASN B 1 266 ? -11.234 -8.188 -1.819 1 98.38 266 ASN B C 1
ATOM 4528 O O . ASN B 1 266 ? -10.539 -9.195 -1.964 1 98.38 266 ASN B O 1
ATOM 4532 N N . SER B 1 267 ? -11.344 -7.246 -2.756 1 98.62 267 SER B N 1
ATOM 4533 C CA . SER B 1 267 ? -10.648 -7.402 -4.027 1 98.62 267 SER B CA 1
ATOM 4534 C C . SER B 1 267 ? -9.391 -6.539 -4.078 1 98.62 267 SER B C 1
ATOM 4536 O O . SER B 1 267 ? -9.273 -5.559 -3.338 1 98.62 267 SER B O 1
ATOM 4538 N N . VAL B 1 268 ? -8.43 -6.949 -4.906 1 98.75 268 VAL B N 1
ATOM 4539 C CA . VAL B 1 268 ? -7.188 -6.219 -5.113 1 98.75 268 VAL B CA 1
ATOM 4540 C C . VAL B 1 268 ? -6.945 -6.023 -6.609 1 98.75 268 VAL B C 1
ATOM 4542 O O . VAL B 1 268 ? -6.949 -6.988 -7.379 1 98.75 268 VAL B O 1
ATOM 4545 N N . ALA B 1 269 ? -6.824 -4.824 -7.023 1 98.81 269 ALA B N 1
ATOM 4546 C CA . ALA B 1 269 ? -6.391 -4.477 -8.375 1 98.81 269 ALA B CA 1
ATOM 4547 C C . ALA B 1 269 ? -5.047 -3.758 -8.352 1 98.81 269 ALA B C 1
ATOM 4549 O O . ALA B 1 269 ? -4.918 -2.68 -7.762 1 98.81 269 ALA B O 1
ATOM 4550 N N . LEU B 1 270 ? -4.105 -4.371 -8.922 1 98.25 270 LEU B N 1
ATOM 4551 C CA . LEU B 1 270 ? -2.75 -3.828 -8.938 1 98.25 270 LEU B CA 1
ATOM 4552 C C . LEU B 1 270 ? -2.244 -3.658 -10.367 1 98.25 270 LEU B C 1
ATOM 4554 O O . LEU B 1 270 ? -1.93 -4.645 -11.039 1 98.25 270 LEU B O 1
ATOM 4558 N N . GLY B 1 271 ? -2.133 -2.418 -10.82 1 98.06 271 GLY B N 1
ATOM 4559 C CA . GLY B 1 271 ? -1.667 -2.102 -12.164 1 98.06 271 GLY B CA 1
ATOM 4560 C C . GLY B 1 271 ? -2.588 -1.154 -12.906 1 98.06 271 GLY B C 1
ATOM 4561 O O . GLY B 1 271 ? -3.773 -1.051 -12.586 1 98.06 271 GLY B O 1
ATOM 4562 N N . ALA B 1 272 ? -1.986 -0.504 -13.898 1 98.38 272 ALA B N 1
ATOM 4563 C CA . ALA B 1 272 ? -2.783 0.421 -14.703 1 98.38 272 ALA B CA 1
ATOM 4564 C C . ALA B 1 272 ? -3.947 -0.299 -15.375 1 98.38 272 ALA B C 1
ATOM 4566 O O . ALA B 1 272 ? -3.756 -1.331 -16.016 1 98.38 272 ALA B O 1
ATOM 4567 N N . GLU B 1 273 ? -5.09 0.209 -15.164 1 98.19 273 GLU B N 1
ATOM 4568 C CA . GLU B 1 273 ? -6.32 -0.28 -15.789 1 98.19 273 GLU B CA 1
ATOM 4569 C C . GLU B 1 273 ? -6.625 -1.709 -15.352 1 98.19 273 GLU B C 1
ATOM 4571 O O . GLU B 1 273 ? -7.359 -2.428 -16.031 1 98.19 273 GLU B O 1
ATOM 4576 N N . ALA B 1 274 ? -5.926 -2.199 -14.258 1 98.56 274 ALA B N 1
ATOM 4577 C CA . ALA B 1 274 ? -6.34 -3.471 -13.672 1 98.56 274 ALA B CA 1
ATOM 4578 C C . ALA B 1 274 ? -7.75 -3.375 -13.094 1 98.56 274 ALA B C 1
ATOM 4580 O O . ALA B 1 274 ? -8.141 -2.334 -12.562 1 98.56 274 ALA B O 1
ATOM 4581 N N . SER B 1 275 ? -8.5 -4.453 -13.164 1 98.69 275 SER B N 1
ATOM 4582 C CA . SER B 1 275 ? -9.883 -4.445 -12.703 1 98.69 275 SER B CA 1
ATOM 4583 C C . SER B 1 275 ? -10.219 -5.723 -11.938 1 98.69 275 SER B C 1
ATOM 4585 O O . SER B 1 275 ? -10.188 -6.816 -12.508 1 98.69 275 SER B O 1
ATOM 4587 N N . ALA B 1 276 ? -10.477 -5.605 -10.695 1 98.56 276 ALA B N 1
ATOM 4588 C CA . ALA B 1 276 ? -10.906 -6.715 -9.852 1 98.56 276 ALA B CA 1
ATOM 4589 C C . ALA B 1 276 ? -12.359 -6.527 -9.406 1 98.56 276 ALA B C 1
ATOM 4591 O O . ALA B 1 276 ? -12.625 -5.875 -8.391 1 98.56 276 ALA B O 1
ATOM 4592 N N . THR B 1 277 ? -13.312 -7.18 -10.109 1 97.5 277 THR B N 1
ATOM 4593 C CA . THR B 1 277 ? -14.734 -6.926 -9.875 1 97.5 277 THR B CA 1
ATOM 4594 C C . THR B 1 277 ? -15.359 -8.055 -9.062 1 97.5 277 THR B C 1
ATOM 4596 O O . THR B 1 277 ? -16.438 -7.891 -8.484 1 97.5 277 THR B O 1
ATOM 4599 N N . ALA B 1 278 ? -14.695 -9.195 -9.039 1 97.31 278 ALA B N 1
ATOM 4600 C CA . ALA B 1 278 ? -15.242 -10.344 -8.312 1 97.31 278 ALA B CA 1
ATOM 4601 C C . ALA B 1 278 ? -14.805 -10.328 -6.852 1 97.31 278 ALA B C 1
ATOM 4603 O O . ALA B 1 278 ? -13.75 -9.766 -6.52 1 97.31 278 ALA B O 1
ATOM 4604 N N . SER B 1 279 ? -15.656 -11 -5.992 1 97.88 279 SER B N 1
ATOM 4605 C CA . SER B 1 279 ? -15.328 -11.062 -4.57 1 97.88 279 SER B CA 1
ATOM 4606 C C . SER B 1 279 ? -14.07 -11.883 -4.328 1 97.88 279 SER B C 1
ATOM 4608 O O . SER B 1 279 ? -13.875 -12.922 -4.957 1 97.88 279 SER B O 1
ATOM 4610 N N . ASN B 1 280 ? -13.266 -11.312 -3.451 1 98.06 280 ASN B N 1
ATOM 4611 C CA . ASN B 1 280 ? -12.07 -12.023 -3.004 1 98.06 280 ASN B CA 1
ATOM 4612 C C . ASN B 1 280 ? -11.133 -12.336 -4.172 1 98.06 280 ASN B C 1
ATOM 4614 O O . ASN B 1 280 ? -10.508 -13.398 -4.199 1 98.06 280 ASN B O 1
ATOM 4618 N N . SER B 1 281 ? -11.109 -11.414 -5.129 1 98.44 281 SER B N 1
ATOM 4619 C CA . SER B 1 281 ? -10.297 -11.633 -6.324 1 98.44 281 SER B CA 1
ATOM 4620 C C . SER B 1 281 ? -9.117 -10.672 -6.371 1 98.44 281 SER B C 1
ATOM 4622 O O . SER B 1 281 ? -9.094 -9.664 -5.656 1 98.44 281 SER B O 1
ATOM 4624 N N . VAL B 1 282 ? -8.102 -11.086 -7.152 1 98.69 282 VAL B N 1
ATOM 4625 C CA . VAL B 1 282 ? -6.898 -10.281 -7.32 1 98.69 282 VAL B CA 1
ATOM 4626 C C . VAL B 1 282 ? -6.578 -10.133 -8.805 1 98.69 282 VAL B C 1
ATOM 4628 O O . VAL B 1 282 ? -6.5 -11.125 -9.531 1 98.69 282 VAL B O 1
ATOM 4631 N N . ALA B 1 283 ? -6.465 -8.945 -9.25 1 98.81 283 ALA B N 1
ATOM 4632 C CA . ALA B 1 283 ? -5.949 -8.672 -10.586 1 98.81 283 ALA B CA 1
ATOM 4633 C C . ALA B 1 283 ? -4.543 -8.078 -10.523 1 98.81 283 ALA B C 1
ATOM 4635 O O . ALA B 1 283 ? -4.348 -6.992 -9.961 1 98.81 283 ALA B O 1
ATOM 4636 N N . ILE B 1 284 ? -3.629 -8.789 -11.062 1 98.12 284 ILE B N 1
ATOM 4637 C CA . ILE B 1 284 ? -2.24 -8.344 -10.992 1 98.12 284 ILE B CA 1
ATOM 4638 C C . ILE B 1 284 ? -1.728 -8.039 -12.398 1 98.12 284 ILE B C 1
ATOM 4640 O O . ILE B 1 284 ? -1.71 -8.914 -13.266 1 98.12 284 ILE B O 1
ATOM 4644 N N . GLY B 1 285 ? -1.235 -6.762 -12.555 1 97.38 285 GLY B N 1
ATOM 4645 C CA . GLY B 1 285 ? -0.696 -6.328 -13.828 1 97.38 285 GLY B CA 1
ATOM 4646 C C . GLY B 1 285 ? -1.646 -5.434 -14.602 1 97.38 285 GLY B C 1
ATOM 4647 O O . GLY B 1 285 ? -2.865 -5.52 -14.438 1 97.38 285 GLY B O 1
ATOM 4648 N N . SER B 1 286 ? -0.996 -4.668 -15.492 1 97.94 286 SER B N 1
ATOM 4649 C CA . SER B 1 286 ? -1.789 -3.75 -16.297 1 97.94 286 SER B CA 1
ATOM 4650 C C . SER B 1 286 ? -2.836 -4.5 -17.125 1 97.94 286 SER B C 1
ATOM 4652 O O . SER B 1 286 ? -2.549 -5.559 -17.688 1 97.94 286 SER B O 1
ATOM 4654 N N . ARG B 1 287 ? -4.035 -4.055 -17.047 1 98.12 287 ARG B N 1
ATOM 4655 C CA . ARG B 1 287 ? -5.188 -4.492 -17.828 1 98.12 287 ARG B CA 1
ATOM 4656 C C . ARG B 1 287 ? -5.609 -5.906 -17.438 1 98.12 287 ARG B C 1
ATOM 4658 O O . ARG B 1 287 ? -6.398 -6.539 -18.141 1 98.12 287 ARG B O 1
ATOM 4665 N N . SER B 1 288 ? -5.047 -6.418 -16.266 1 98.5 288 SER B N 1
ATOM 4666 C CA . SER B 1 288 ? -5.547 -7.691 -15.766 1 98.5 288 SER B CA 1
ATOM 4667 C C . SER B 1 288 ? -6.98 -7.562 -15.258 1 98.5 288 SER B C 1
ATOM 4669 O O . SER B 1 288 ? -7.336 -6.559 -14.641 1 98.5 288 SER B O 1
ATOM 4671 N N . VAL B 1 289 ? -7.805 -8.625 -15.477 1 98.19 289 VAL B N 1
ATOM 4672 C CA . VAL B 1 289 ? -9.203 -8.594 -15.062 1 98.19 289 VAL B CA 1
ATOM 4673 C C . VAL B 1 289 ? -9.57 -9.906 -14.375 1 98.19 289 VAL B C 1
ATOM 4675 O O . VAL B 1 289 ? -9.164 -10.977 -14.82 1 98.19 289 VAL B O 1
ATOM 4678 N N . THR B 1 290 ? -10.289 -9.758 -13.266 1 96.31 290 THR B N 1
ATOM 4679 C CA . THR B 1 290 ? -10.836 -10.953 -12.625 1 96.31 290 THR B CA 1
ATOM 4680 C C . THR B 1 290 ? -12.281 -11.188 -13.07 1 96.31 290 THR B C 1
ATOM 4682 O O . THR B 1 290 ? -13.047 -10.242 -13.234 1 96.31 290 THR B O 1
ATOM 4685 N N . SER B 1 291 ? -12.57 -12.492 -13.305 1 90.75 291 SER B N 1
ATOM 4686 C CA . SER B 1 291 ? -13.906 -12.797 -13.805 1 90.75 291 SER B CA 1
ATOM 4687 C C . SER B 1 291 ? -14.625 -13.773 -12.875 1 90.75 291 SER B C 1
ATOM 4689 O O . SER B 1 291 ? -15.773 -14.141 -13.133 1 90.75 291 SER B O 1
ATOM 4691 N N . ALA B 1 292 ? -14.07 -14.242 -11.867 1 96.75 292 ALA B N 1
ATOM 4692 C CA . ALA B 1 292 ? -14.68 -15.172 -10.914 1 96.75 292 ALA B CA 1
ATOM 4693 C C . ALA B 1 292 ? -14.172 -14.922 -9.5 1 96.75 292 ALA B C 1
ATOM 4695 O O . ALA B 1 292 ? -13.047 -14.438 -9.312 1 96.75 292 ALA B O 1
ATOM 4696 N N . PRO B 1 293 ? -15.047 -15.289 -8.516 1 97.62 293 PRO B N 1
ATOM 4697 C CA . PRO B 1 293 ? -14.578 -15.141 -7.133 1 97.62 293 PRO B CA 1
ATOM 4698 C C . PRO B 1 293 ? -13.422 -16.078 -6.797 1 97.62 293 PRO B C 1
ATOM 4700 O O . PRO B 1 293 ? -13.258 -17.125 -7.445 1 97.62 293 PRO B O 1
ATOM 4703 N N . ASN B 1 294 ? -12.602 -15.695 -5.871 1 97.94 294 ASN B N 1
ATOM 4704 C CA . ASN B 1 294 ? -11.508 -16.516 -5.348 1 97.94 294 ASN B CA 1
ATOM 4705 C C . ASN B 1 294 ? -10.508 -16.859 -6.441 1 97.94 294 ASN B C 1
ATOM 4707 O O . ASN B 1 294 ? -10.055 -18.016 -6.531 1 97.94 294 ASN B O 1
ATOM 4711 N N . THR B 1 295 ? -10.195 -15.844 -7.293 1 98.38 295 THR B N 1
ATOM 4712 C CA . THR B 1 295 ? -9.195 -16.031 -8.336 1 98.38 295 THR B CA 1
ATOM 4713 C C . THR B 1 295 ? -8.156 -14.914 -8.289 1 98.38 295 THR B C 1
ATOM 4715 O O . THR B 1 295 ? -8.43 -13.82 -7.777 1 98.38 295 THR B O 1
ATOM 4718 N N . ALA B 1 296 ? -6.945 -15.266 -8.648 1 98.56 296 ALA B N 1
ATOM 4719 C CA . ALA B 1 296 ? -5.914 -14.289 -8.977 1 98.56 296 ALA B CA 1
ATOM 4720 C C . ALA B 1 296 ? -5.59 -14.305 -10.469 1 98.56 296 ALA B C 1
ATOM 4722 O O . ALA B 1 296 ? -5.047 -15.289 -10.977 1 98.56 296 ALA B O 1
ATOM 4723 N N . SER B 1 297 ? -5.879 -13.172 -11.062 1 98.75 297 SER B N 1
ATOM 4724 C CA . SER B 1 297 ? -5.707 -13.094 -12.516 1 98.75 297 SER B CA 1
ATOM 4725 C C . SER B 1 297 ? -4.422 -12.352 -12.875 1 98.75 297 SER B C 1
ATOM 4727 O O . SER B 1 297 ? -4.082 -11.344 -12.25 1 98.75 297 SER B O 1
ATOM 4729 N N . PHE B 1 298 ? -3.748 -12.859 -13.898 1 98.44 298 PHE B N 1
ATOM 4730 C CA . PHE B 1 298 ? -2.504 -12.25 -14.352 1 98.44 298 PHE B CA 1
ATOM 4731 C C . PHE B 1 298 ? -2.648 -11.727 -15.773 1 98.44 298 PHE B C 1
ATOM 4733 O O . PHE B 1 298 ? -1.654 -11.547 -16.484 1 98.44 298 PHE B O 1
ATOM 4740 N N . GLY B 1 299 ? -3.887 -11.484 -16.219 1 98.06 299 GLY B N 1
ATOM 4741 C CA . GLY B 1 299 ? -4.195 -10.992 -17.547 1 98.06 299 GLY B CA 1
ATOM 4742 C C . GLY B 1 299 ? -5.668 -11.109 -17.891 1 98.06 299 GLY B C 1
ATOM 4743 O O . GLY B 1 299 ? -6.535 -10.828 -17.062 1 98.06 299 GLY B O 1
ATOM 4744 N N . THR B 1 300 ? -5.949 -11.383 -19.156 1 97.38 300 THR B N 1
ATOM 4745 C CA . THR B 1 300 ? -7.262 -11.68 -19.719 1 97.38 300 THR B CA 1
ATOM 4746 C C . THR B 1 300 ? -7.172 -12.812 -20.734 1 97.38 300 THR B C 1
ATOM 4748 O O . THR B 1 300 ? -6.078 -13.18 -21.172 1 97.38 300 THR B O 1
ATOM 4751 N N . PRO B 1 301 ? -8.406 -13.422 -21.016 1 96.25 301 PRO B N 1
ATOM 4752 C CA . PRO B 1 301 ? -8.328 -14.445 -22.062 1 96.25 301 PRO B CA 1
ATOM 4753 C C . PRO B 1 301 ? -7.695 -13.93 -23.359 1 96.25 301 PRO B C 1
ATOM 4755 O O . PRO B 1 301 ? -8.125 -12.898 -23.891 1 96.25 301 PRO B O 1
ATOM 4758 N N . GLY B 1 302 ? -6.625 -14.594 -23.781 1 96.44 302 GLY B N 1
ATOM 4759 C CA . GLY B 1 302 ? -5.914 -14.195 -24.984 1 96.44 302 GLY B CA 1
ATOM 4760 C C . GLY B 1 302 ? -4.754 -13.258 -24.719 1 96.44 302 GLY B C 1
ATOM 4761 O O . GLY B 1 302 ? -3.926 -13.016 -25.594 1 96.44 302 GLY B O 1
ATOM 4762 N N . ASN B 1 303 ? -4.672 -12.75 -23.547 1 97.56 303 ASN B N 1
ATOM 4763 C CA . ASN B 1 303 ? -3.602 -11.875 -23.094 1 97.56 303 ASN B CA 1
ATOM 4764 C C . ASN B 1 303 ? -3.033 -12.32 -21.75 1 97.56 303 ASN B C 1
ATOM 4766 O O . ASN B 1 303 ? -2.936 -11.523 -20.812 1 97.56 303 ASN B O 1
ATOM 4770 N N . GLU B 1 304 ? -2.717 -13.594 -21.703 1 97.69 304 GLU B N 1
ATOM 4771 C CA . GLU B 1 304 ? -2.193 -14.18 -20.469 1 97.69 304 GLU B CA 1
ATOM 4772 C C . GLU B 1 304 ? -0.725 -13.82 -20.266 1 97.69 304 GLU B C 1
ATOM 4774 O O . GLU B 1 304 ? -0.03 -13.469 -21.219 1 97.69 304 GLU B O 1
ATOM 4779 N N . ARG B 1 305 ? -0.247 -13.93 -19.047 1 97.56 305 ARG B N 1
ATOM 4780 C CA . ARG B 1 305 ? 1.163 -13.727 -18.734 1 97.56 305 ARG B CA 1
ATOM 4781 C C . ARG B 1 305 ? 1.813 -15.023 -18.281 1 97.56 305 ARG B C 1
ATOM 4783 O O . ARG B 1 305 ? 1.188 -15.828 -17.578 1 97.56 305 ARG B O 1
ATOM 4790 N N . ARG B 1 306 ? 3.066 -15.172 -18.672 1 98.12 306 ARG B N 1
ATOM 4791 C CA . ARG B 1 306 ? 3.859 -16.266 -18.109 1 98.12 306 ARG B CA 1
ATOM 4792 C C . ARG B 1 306 ? 4.281 -15.938 -16.672 1 98.12 306 ARG B C 1
ATOM 4794 O O . ARG B 1 306 ? 4.695 -14.812 -16.391 1 98.12 306 ARG B O 1
ATOM 4801 N N . LEU B 1 307 ? 4.051 -16.906 -15.82 1 98 307 LEU B N 1
ATOM 4802 C CA . LEU B 1 307 ? 4.637 -16.797 -14.484 1 98 307 LEU B CA 1
ATOM 4803 C C . LEU B 1 307 ? 6.027 -17.422 -14.453 1 98 307 LEU B C 1
ATOM 4805 O O . LEU B 1 307 ? 6.16 -18.641 -14.547 1 98 307 LEU B O 1
ATOM 4809 N N . THR B 1 308 ? 7.043 -16.562 -14.297 1 98.19 308 THR B N 1
ATOM 4810 C CA . THR B 1 308 ? 8.43 -16.984 -14.43 1 98.19 308 THR B CA 1
ATOM 4811 C C . THR B 1 308 ? 9.125 -17.016 -13.07 1 98.19 308 THR B C 1
ATOM 4813 O O . THR B 1 308 ? 8.609 -16.469 -12.094 1 98.19 308 THR B O 1
ATOM 4816 N N . ASN B 1 309 ? 10.242 -17.828 -13.078 1 97.62 309 ASN B N 1
ATOM 4817 C CA . ASN B 1 309 ? 11.031 -17.953 -11.859 1 97.62 309 ASN B CA 1
ATOM 4818 C C . ASN B 1 309 ? 10.227 -18.625 -10.742 1 97.62 309 ASN B C 1
ATOM 4820 O O . ASN B 1 309 ? 10.289 -18.188 -9.586 1 97.62 309 ASN B O 1
ATOM 4824 N N . VAL B 1 310 ? 9.453 -19.516 -11.094 1 98.06 310 VAL B N 1
ATOM 4825 C CA . VAL B 1 310 ? 8.688 -20.312 -10.141 1 98.06 310 VAL B CA 1
ATOM 4826 C C . VAL B 1 310 ? 9.5 -21.531 -9.711 1 98.06 310 VAL B C 1
ATOM 4828 O O . VAL B 1 310 ? 9.844 -22.375 -10.539 1 98.06 310 VAL B O 1
ATOM 4831 N N . ALA B 1 311 ? 9.781 -21.609 -8.391 1 97.38 311 ALA B N 1
ATOM 4832 C CA . ALA B 1 311 ? 10.508 -22.766 -7.863 1 97.38 311 ALA B CA 1
ATOM 4833 C C . ALA B 1 311 ? 9.648 -24.016 -7.93 1 97.38 311 ALA B C 1
ATOM 4835 O O . ALA B 1 311 ? 8.422 -23.938 -8.016 1 97.38 311 ALA B O 1
ATOM 4836 N N . ALA B 1 312 ? 10.375 -25.188 -7.848 1 97.5 312 ALA B N 1
ATOM 4837 C CA . ALA B 1 312 ? 9.633 -26.438 -7.809 1 97.5 312 ALA B CA 1
ATOM 4838 C C . ALA B 1 312 ? 8.75 -26.516 -6.562 1 97.5 312 ALA B C 1
ATOM 4840 O O . ALA B 1 312 ? 9.203 -26.203 -5.457 1 97.5 312 ALA B O 1
ATOM 4841 N N . GLY B 1 313 ? 7.484 -26.938 -6.859 1 96.81 313 GLY B N 1
ATOM 4842 C CA . GLY B 1 313 ? 6.57 -27.109 -5.738 1 96.81 313 GLY B CA 1
ATOM 4843 C C . GLY B 1 313 ? 6.984 -28.219 -4.789 1 96.81 313 GLY B C 1
ATOM 4844 O O . GLY B 1 313 ? 7.555 -29.219 -5.211 1 96.81 313 GLY B O 1
ATOM 4845 N N . ILE B 1 314 ? 6.641 -27.953 -3.494 1 96.19 314 ILE B N 1
ATOM 4846 C CA . ILE B 1 314 ? 6.98 -28.922 -2.447 1 96.19 314 ILE B CA 1
ATOM 4847 C C . ILE B 1 314 ? 5.699 -29.484 -1.837 1 96.19 314 ILE B C 1
ATOM 4849 O O . ILE B 1 314 ? 5.512 -30.703 -1.801 1 96.19 314 ILE B O 1
ATOM 4853 N N . SER B 1 315 ? 4.848 -28.594 -1.412 1 93.81 315 SER B N 1
ATOM 4854 C CA . SER B 1 315 ? 3.582 -29.016 -0.808 1 93.81 315 SER B CA 1
ATOM 4855 C C . SER B 1 315 ? 2.518 -29.266 -1.87 1 93.81 315 SER B C 1
ATOM 4857 O O . SER B 1 315 ? 2.658 -28.828 -3.014 1 93.81 315 SER B O 1
ATOM 4859 N N . GLN B 1 316 ? 1.361 -29.875 -1.483 1 93.69 316 GLN B N 1
ATOM 4860 C CA . GLN B 1 316 ? 0.322 -30.312 -2.412 1 93.69 316 GLN B CA 1
ATOM 4861 C C . GLN B 1 316 ? -0.323 -29.125 -3.111 1 93.69 316 GLN B C 1
ATOM 4863 O O . GLN B 1 316 ? -0.826 -29.25 -4.23 1 93.69 316 GLN B O 1
ATOM 4868 N N . THR B 1 317 ? -0.229 -28 -2.484 1 95.19 317 THR B N 1
ATOM 4869 C CA . THR B 1 317 ? -0.908 -26.844 -3.076 1 95.19 317 THR B CA 1
ATOM 4870 C C . THR B 1 317 ? 0.1 -25.875 -3.676 1 95.19 317 THR B C 1
ATOM 4872 O O . THR B 1 317 ? -0.238 -24.734 -3.969 1 95.19 317 THR B O 1
ATOM 4875 N N . ASP B 1 318 ? 1.34 -26.312 -3.82 1 96.06 318 ASP B N 1
ATOM 4876 C CA . ASP B 1 318 ? 2.33 -25.5 -4.531 1 96.06 318 ASP B CA 1
ATOM 4877 C C . ASP B 1 318 ? 2.145 -25.609 -6.043 1 96.06 318 ASP B C 1
ATOM 4879 O O . ASP B 1 318 ? 1.669 -26.625 -6.543 1 96.06 318 ASP B O 1
ATOM 4883 N N . ALA B 1 319 ? 2.514 -24.469 -6.688 1 96.5 319 ALA B N 1
ATOM 4884 C CA . ALA B 1 319 ? 2.514 -24.484 -8.148 1 96.5 319 ALA B CA 1
ATOM 4885 C C . ALA B 1 319 ? 3.576 -25.438 -8.688 1 96.5 319 ALA B C 1
ATOM 4887 O O . ALA B 1 319 ? 4.645 -25.594 -8.094 1 96.5 319 ALA B O 1
ATOM 4888 N N . VAL B 1 320 ? 3.258 -26.062 -9.828 1 97.75 320 VAL B N 1
ATOM 4889 C CA . VAL B 1 320 ? 4.203 -26.891 -10.57 1 97.75 320 VAL B CA 1
ATOM 4890 C C . VAL B 1 320 ? 4.859 -26.062 -11.672 1 97.75 320 VAL B C 1
ATOM 4892 O O . VAL B 1 320 ? 4.191 -25.281 -12.359 1 97.75 320 VAL B O 1
ATOM 4895 N N . ASN B 1 321 ? 6.242 -26.234 -11.836 1 98.19 321 ASN B N 1
ATOM 4896 C CA . ASN B 1 321 ? 6.898 -25.562 -12.945 1 98.19 321 ASN B CA 1
ATOM 4897 C C . ASN B 1 321 ? 7.188 -26.531 -14.094 1 98.19 321 ASN B C 1
ATOM 4899 O O . ASN B 1 321 ? 6.926 -27.734 -13.977 1 98.19 321 ASN B O 1
ATOM 4903 N N . VAL B 1 322 ? 7.645 -25.969 -15.203 1 98.31 322 VAL B N 1
ATOM 4904 C CA . VAL B 1 322 ? 7.852 -26.75 -16.422 1 98.31 322 VAL B CA 1
ATOM 4905 C C . VAL B 1 322 ? 8.891 -27.828 -16.172 1 98.31 322 VAL B C 1
ATOM 4907 O O . VAL B 1 322 ? 8.773 -28.938 -16.703 1 98.31 322 VAL B O 1
ATOM 4910 N N . GLY B 1 323 ? 9.867 -27.469 -15.383 1 97.94 323 GLY B N 1
ATOM 4911 C CA . GLY B 1 323 ? 10.867 -28.469 -15.047 1 97.94 323 GLY B CA 1
ATOM 4912 C C . GLY B 1 323 ? 10.289 -29.703 -14.359 1 97.94 323 GLY B C 1
ATOM 4913 O O . GLY B 1 323 ? 10.648 -30.828 -14.68 1 97.94 323 GLY B O 1
ATOM 4914 N N . GLN B 1 324 ? 9.438 -29.484 -13.453 1 97.44 324 GLN B N 1
ATOM 4915 C CA . GLN B 1 324 ? 8.789 -30.562 -12.734 1 97.44 324 GLN B CA 1
ATOM 4916 C C . GLN B 1 324 ? 7.902 -31.391 -13.664 1 97.44 324 GLN B C 1
ATOM 4918 O O . GLN B 1 324 ? 7.891 -32.625 -13.586 1 97.44 324 GLN B O 1
ATOM 4923 N N . LEU B 1 325 ? 7.113 -30.719 -14.492 1 97.44 325 LEU B N 1
ATOM 4924 C CA . LEU B 1 325 ? 6.27 -31.422 -15.445 1 97.44 325 LEU B CA 1
ATOM 4925 C C . LEU B 1 325 ? 7.117 -32.281 -16.391 1 97.44 325 LEU B C 1
ATOM 4927 O O . LEU B 1 325 ? 6.781 -33.438 -16.656 1 97.44 325 LEU B O 1
ATOM 4931 N N . ALA B 1 326 ? 8.195 -31.703 -16.844 1 96.56 326 ALA B N 1
ATOM 4932 C CA . ALA B 1 326 ? 9.086 -32.406 -17.766 1 96.56 326 ALA B CA 1
ATOM 4933 C C . ALA B 1 326 ? 9.68 -33.656 -17.109 1 96.56 326 ALA B C 1
ATOM 4935 O O . ALA B 1 326 ? 9.812 -34.688 -17.75 1 96.56 326 ALA B O 1
ATOM 4936 N N . ALA B 1 327 ? 10.047 -33.469 -15.898 1 96.62 327 ALA B N 1
ATOM 4937 C CA . ALA B 1 327 ? 10.633 -34.594 -15.18 1 96.62 327 ALA B CA 1
ATOM 4938 C C . ALA B 1 327 ? 9.633 -35.75 -15.047 1 96.62 327 ALA B C 1
ATOM 4940 O O . ALA B 1 327 ? 9.969 -36.906 -15.281 1 96.62 327 ALA B O 1
ATOM 4941 N N . VAL B 1 328 ? 8.438 -35.438 -14.641 1 95.81 328 VAL B N 1
ATOM 4942 C CA . VAL B 1 328 ? 7.391 -36.469 -14.492 1 95.81 328 VAL B CA 1
ATOM 4943 C C . VAL B 1 328 ? 7.102 -37.094 -15.852 1 95.81 328 VAL B C 1
ATOM 4945 O O . VAL B 1 328 ? 6.973 -38.312 -15.953 1 95.81 328 VAL B O 1
ATOM 4948 N N . THR B 1 329 ? 7.027 -36.281 -16.906 1 95.94 329 THR B N 1
ATOM 4949 C CA . THR B 1 329 ? 6.746 -36.781 -18.266 1 95.94 329 THR B CA 1
ATOM 4950 C C . THR B 1 329 ? 7.848 -37.719 -18.734 1 95.94 329 THR B C 1
ATOM 4952 O O . THR B 1 329 ? 7.562 -38.75 -19.312 1 95.94 329 THR B O 1
ATOM 4955 N N . SER B 1 330 ? 9.062 -37.375 -18.5 1 95.75 330 SER B N 1
ATOM 4956 C CA . SER B 1 330 ? 10.195 -38.188 -18.906 1 95.75 330 SER B CA 1
ATOM 4957 C C . SER B 1 330 ? 10.195 -39.531 -18.188 1 95.75 330 SER B C 1
ATOM 4959 O O . SER B 1 330 ? 10.484 -40.562 -18.797 1 95.75 330 SER B O 1
ATOM 4961 N N . GLY B 1 331 ? 9.891 -39.531 -16.969 1 95.88 331 GLY B N 1
ATOM 4962 C CA . GLY B 1 331 ? 9.805 -40.781 -16.219 1 95.88 331 GLY B CA 1
ATOM 4963 C C . GLY B 1 331 ? 8.727 -41.719 -16.734 1 95.88 331 GLY B C 1
ATOM 4964 O O . GLY B 1 331 ? 8.969 -42.906 -16.938 1 95.88 331 GLY B O 1
ATOM 4965 N N . LEU B 1 332 ? 7.641 -41.188 -17.031 1 95.69 332 LEU B N 1
ATOM 4966 C CA . LEU B 1 332 ? 6.535 -41.969 -17.547 1 95.69 332 LEU B CA 1
ATOM 4967 C C . LEU B 1 332 ? 6.836 -42.469 -18.953 1 95.69 332 LEU B C 1
ATOM 4969 O O . LEU B 1 332 ? 6.504 -43.625 -19.312 1 95.69 332 LEU B O 1
ATOM 4973 N N . GLN B 1 333 ? 7.469 -41.656 -19.766 1 95.19 333 GLN B N 1
ATOM 4974 C CA . GLN B 1 333 ? 7.859 -42.031 -21.109 1 95.19 333 GLN B CA 1
ATOM 4975 C C . GLN B 1 333 ? 8.812 -43.219 -21.094 1 95.19 333 GLN B C 1
ATOM 4977 O O . GLN B 1 333 ? 8.68 -44.156 -21.891 1 95.19 333 GLN B O 1
ATOM 4982 N N . SER B 1 334 ? 9.742 -43.219 -20.219 1 96.31 334 SER B N 1
ATOM 4983 C CA . SER B 1 334 ? 10.688 -44.312 -20.078 1 96.31 334 SER B CA 1
ATOM 4984 C C . SER B 1 334 ? 9.969 -45.594 -19.672 1 96.31 334 SER B C 1
ATOM 4986 O O . SER B 1 334 ? 10.25 -46.688 -20.219 1 96.31 334 SER B O 1
ATOM 4988 N N . GLN B 1 335 ? 9.078 -45.5 -18.781 1 95.81 335 GLN B N 1
ATOM 4989 C CA . GLN B 1 335 ? 8.312 -46.656 -18.344 1 95.81 335 GLN B CA 1
ATOM 4990 C C . GLN B 1 335 ? 7.469 -47.219 -19.484 1 95.81 335 GLN B C 1
ATOM 4992 O O . GLN B 1 335 ? 7.383 -48.438 -19.656 1 95.81 335 GLN B O 1
ATOM 4997 N N . ILE B 1 336 ? 6.867 -46.375 -20.25 1 95.94 336 ILE B N 1
ATOM 4998 C CA . ILE B 1 336 ? 6.016 -46.781 -21.359 1 95.94 336 ILE B CA 1
ATOM 4999 C C . ILE B 1 336 ? 6.852 -47.5 -22.422 1 95.94 336 ILE B C 1
ATOM 5001 O O . ILE B 1 336 ? 6.461 -48.562 -22.906 1 95.94 336 ILE B O 1
ATOM 5005 N N . THR B 1 337 ? 8.016 -46.969 -22.719 1 94 337 THR B N 1
ATOM 5006 C CA . THR B 1 337 ? 8.906 -47.562 -23.703 1 94 337 THR B CA 1
ATOM 5007 C C . THR B 1 337 ? 9.422 -48.906 -23.219 1 94 337 THR B C 1
ATOM 5009 O O . THR B 1 337 ? 9.492 -49.875 -23.984 1 94 337 THR B O 1
ATOM 5012 N N . ASN B 1 338 ? 9.727 -49 -21.953 1 94.31 338 ASN B N 1
ATOM 5013 C CA . ASN B 1 338 ? 10.188 -50.281 -21.391 1 94.31 338 ASN B CA 1
ATOM 5014 C C . ASN B 1 338 ? 9.102 -51.344 -21.438 1 94.31 338 ASN B C 1
ATOM 5016 O O . ASN B 1 338 ? 9.375 -52.5 -21.766 1 94.31 338 ASN B O 1
ATOM 5020 N N . ASN B 1 339 ? 7.938 -50.969 -21.141 1 94.06 339 ASN B N 1
ATOM 5021 C CA . ASN B 1 339 ? 6.816 -51.906 -21.203 1 94.06 339 ASN B CA 1
ATOM 5022 C C . ASN B 1 339 ? 6.559 -52.375 -22.641 1 94.06 339 ASN B C 1
ATOM 5024 O O . ASN B 1 339 ? 6.266 -53.531 -22.859 1 94.06 339 ASN B O 1
ATOM 5028 N N . ARG B 1 340 ? 6.668 -51.5 -23.594 1 94.06 340 ARG B N 1
ATOM 5029 C CA . ARG B 1 340 ? 6.488 -51.844 -25 1 94.06 340 ARG B CA 1
ATOM 5030 C C . ARG B 1 340 ? 7.555 -52.844 -25.453 1 94.06 340 ARG B C 1
ATOM 5032 O O . ARG B 1 340 ? 7.242 -53.844 -26.109 1 94.06 340 ARG B O 1
ATOM 5039 N N . SER B 1 341 ? 8.828 -52.594 -25.094 1 93.94 341 SER B N 1
ATOM 5040 C CA . SER B 1 341 ? 9.922 -53.469 -25.469 1 93.94 341 SER B CA 1
ATOM 5041 C C . SER B 1 341 ? 9.758 -54.844 -24.828 1 93.94 341 SER B C 1
ATOM 5043 O O . SER B 1 341 ? 9.984 -55.875 -25.484 1 93.94 341 SER B O 1
ATOM 5045 N N . GLU B 1 342 ? 9.352 -54.844 -23.594 1 93.69 342 GLU B N 1
ATOM 5046 C CA . GLU B 1 342 ? 9.117 -56.125 -22.922 1 93.69 342 GLU B CA 1
ATOM 5047 C C . GLU B 1 342 ? 8.016 -56.906 -23.609 1 93.69 342 GLU B C 1
ATOM 5049 O O . GLU B 1 342 ? 8.156 -58.125 -23.812 1 93.69 342 GLU B O 1
ATOM 5054 N N . ALA B 1 343 ? 6.957 -56.25 -23.969 1 94.19 343 ALA B N 1
ATOM 5055 C CA . ALA B 1 343 ? 5.844 -56.906 -24.641 1 94.19 343 ALA B CA 1
ATOM 5056 C C . ALA B 1 343 ? 6.273 -57.438 -26 1 94.19 343 ALA B C 1
ATOM 5058 O O . ALA B 1 343 ? 5.949 -58.562 -26.359 1 94.19 343 ALA B O 1
ATOM 5059 N N . ARG B 1 344 ? 7 -56.688 -26.781 1 94.5 344 ARG B N 1
ATOM 5060 C CA . ARG B 1 344 ? 7.461 -57.094 -28.094 1 94.5 344 ARG B CA 1
ATOM 5061 C C . ARG B 1 344 ? 8.398 -58.281 -28 1 94.5 344 ARG B C 1
ATOM 5063 O O . ARG B 1 344 ? 8.258 -59.25 -28.75 1 94.5 344 ARG B O 1
ATOM 5070 N N . ARG B 1 345 ? 9.328 -58.219 -27.094 1 94.88 345 ARG B N 1
ATOM 5071 C CA . ARG B 1 345 ? 10.266 -59.312 -26.906 1 94.88 345 ARG B CA 1
ATOM 5072 C C . ARG B 1 345 ? 9.562 -60.562 -26.375 1 94.88 345 ARG B C 1
ATOM 5074 O O . ARG B 1 345 ? 9.914 -61.688 -26.719 1 94.88 345 ARG B O 1
ATOM 5081 N N . GLY B 1 346 ? 8.594 -60.344 -25.484 1 92.38 346 GLY B N 1
ATOM 5082 C CA . GLY B 1 346 ? 7.797 -61.438 -25 1 92.38 346 GLY B CA 1
ATOM 5083 C C . GLY B 1 346 ? 7.02 -62.156 -26.094 1 92.38 346 GLY B C 1
ATOM 5084 O O . GLY B 1 346 ? 6.973 -63.375 -26.125 1 92.38 346 GLY B O 1
ATOM 5085 N N . ILE B 1 347 ? 6.434 -61.406 -26.984 1 93.56 347 ILE B N 1
ATOM 5086 C CA . ILE B 1 347 ? 5.676 -61.969 -28.094 1 93.56 347 ILE B CA 1
ATOM 5087 C C . ILE B 1 347 ? 6.617 -62.719 -29.031 1 93.56 347 ILE B C 1
ATOM 5089 O O . ILE B 1 347 ? 6.316 -63.844 -29.469 1 93.56 347 ILE B O 1
ATOM 5093 N N . ALA B 1 348 ? 7.785 -62.156 -29.312 1 94.12 348 ALA B N 1
ATOM 5094 C CA . ALA B 1 348 ? 8.789 -62.844 -30.141 1 94.12 348 ALA B CA 1
ATOM 5095 C C . ALA B 1 348 ? 9.234 -64.125 -29.5 1 94.12 348 ALA B C 1
ATOM 5097 O O . ALA B 1 348 ? 9.391 -65.188 -30.188 1 94.12 348 ALA B O 1
ATOM 5098 N N . ALA B 1 349 ? 9.469 -64.125 -28.25 1 94.19 349 ALA B N 1
ATOM 5099 C CA . ALA B 1 349 ? 9.859 -65.312 -27.531 1 94.19 349 ALA B CA 1
ATOM 5100 C C . ALA B 1 349 ? 8.766 -66.375 -27.594 1 94.19 349 ALA B C 1
ATOM 5102 O O . ALA B 1 349 ? 9.047 -67.562 -27.766 1 94.19 349 ALA B O 1
ATOM 5103 N N . ALA B 1 350 ? 7.527 -65.938 -27.438 1 93.06 350 ALA B N 1
ATOM 5104 C CA . ALA B 1 350 ? 6.387 -66.875 -27.453 1 93.06 350 ALA B CA 1
ATOM 5105 C C . ALA B 1 350 ? 6.254 -67.562 -28.812 1 93.06 350 ALA B C 1
ATOM 5107 O O . ALA B 1 350 ? 5.961 -68.75 -28.891 1 93.06 350 ALA B O 1
ATOM 5108 N N . VAL B 1 351 ? 6.48 -66.875 -29.906 1 92.81 351 VAL B N 1
ATOM 5109 C CA . VAL B 1 351 ? 6.371 -67.375 -31.266 1 92.81 351 VAL B CA 1
ATOM 5110 C C . VAL B 1 351 ? 7.547 -68.312 -31.562 1 92.81 351 VAL B C 1
ATOM 5112 O O . VAL B 1 351 ? 7.395 -69.312 -32.25 1 92.81 351 VAL B O 1
ATOM 5115 N N . ALA B 1 352 ? 8.672 -68 -31.016 1 93.25 352 ALA B N 1
ATOM 5116 C CA . ALA B 1 352 ? 9.883 -68.812 -31.25 1 93.25 352 ALA B CA 1
ATOM 5117 C C . ALA B 1 352 ? 9.844 -70.125 -30.484 1 93.25 352 ALA B C 1
ATOM 5119 O O . ALA B 1 352 ? 10.523 -71.062 -30.859 1 93.25 352 ALA B O 1
ATOM 5120 N N . THR B 1 353 ? 9.141 -70.125 -29.406 1 91.06 353 THR B N 1
ATOM 5121 C CA . THR B 1 353 ? 9.086 -71.375 -28.625 1 91.06 353 THR B CA 1
ATOM 5122 C C . THR B 1 353 ? 8.453 -72.5 -29.438 1 91.06 353 THR B C 1
ATOM 5124 O O . THR B 1 353 ? 7.258 -72.438 -29.734 1 91.06 353 THR B O 1
ATOM 5127 N N . ALA B 1 354 ? 9.297 -73.5 -29.875 1 85.44 354 ALA B N 1
ATOM 5128 C CA . ALA B 1 354 ? 8.906 -74.562 -30.812 1 85.44 354 ALA B CA 1
ATOM 5129 C C . ALA B 1 354 ? 8.109 -75.625 -30.109 1 85.44 354 ALA B C 1
ATOM 5131 O O . ALA B 1 354 ? 8.344 -75.938 -28.938 1 85.44 354 ALA B O 1
ATOM 5132 N N . SER B 1 355 ? 7.137 -76.062 -30.828 1 82.75 355 SER B N 1
ATOM 5133 C CA . SER B 1 355 ? 6.453 -77.25 -30.422 1 82.75 355 SER B CA 1
ATOM 5134 C C . SER B 1 355 ? 6.883 -78.438 -31.297 1 82.75 355 SER B C 1
ATOM 5136 O O . SER B 1 355 ? 6.457 -78.562 -32.438 1 82.75 355 SER B O 1
ATOM 5138 N N . ALA B 1 356 ? 7.719 -79.312 -30.656 1 84 356 ALA B N 1
ATOM 5139 C CA . ALA B 1 356 ? 8.148 -80.5 -31.406 1 84 356 ALA B CA 1
ATOM 5140 C C . ALA B 1 356 ? 6.984 -81.5 -31.641 1 84 356 ALA B C 1
ATOM 5142 O O . ALA B 1 356 ? 6.145 -81.688 -30.766 1 84 356 ALA B O 1
ATOM 5143 N N . PRO B 1 357 ? 7.008 -82.062 -32.844 1 81.88 357 PRO B N 1
ATOM 5144 C CA . PRO B 1 357 ? 5.906 -82.938 -33.125 1 81.88 357 PRO B CA 1
ATOM 5145 C C . PRO B 1 357 ? 6.016 -84.25 -32.375 1 81.88 357 PRO B C 1
ATOM 5147 O O . PRO B 1 357 ? 7.086 -84.625 -31.859 1 81.88 357 PRO B O 1
ATOM 5150 N N . MET B 1 358 ? 4.926 -84.938 -32.344 1 81.56 358 MET B N 1
ATOM 5151 C CA . MET B 1 358 ? 4.926 -86.25 -31.719 1 81.56 358 MET B CA 1
ATOM 5152 C C . MET B 1 358 ? 5.871 -87.188 -32.469 1 81.56 358 MET B C 1
ATOM 5154 O O . MET B 1 358 ? 5.832 -87.312 -33.688 1 81.56 358 MET B O 1
ATOM 5158 N N . PRO B 1 359 ? 6.637 -87.875 -31.688 1 84.88 359 PRO B N 1
ATOM 5159 C CA . PRO B 1 359 ? 7.543 -88.875 -32.312 1 84.88 359 PRO B CA 1
ATOM 5160 C C . PRO B 1 359 ? 6.801 -90 -33.031 1 84.88 359 PRO B C 1
ATOM 5162 O O . PRO B 1 359 ? 5.672 -90.312 -32.656 1 84.88 359 PRO B O 1
ATOM 5165 N N . SER B 1 360 ? 7.457 -90.688 -34 1 80.44 360 SER B N 1
ATOM 5166 C CA . SER B 1 360 ? 6.848 -91.688 -34.875 1 80.44 360 SER B CA 1
ATOM 5167 C C . SER B 1 360 ? 6.668 -93 -34.156 1 80.44 360 SER B C 1
ATOM 5169 O O . SER B 1 360 ? 5.852 -93.812 -34.562 1 80.44 360 SER B O 1
ATOM 5171 N N . ALA B 1 361 ? 7.434 -93.25 -33.188 1 84 361 ALA B N 1
ATOM 5172 C CA . ALA B 1 361 ? 7.371 -94.5 -32.469 1 84 361 ALA B CA 1
ATOM 5173 C C . ALA B 1 361 ? 7.695 -94.375 -31 1 84 361 ALA B C 1
ATOM 5175 O O . ALA B 1 361 ? 8.336 -93.375 -30.609 1 84 361 ALA B O 1
ATOM 5176 N N . PRO B 1 362 ? 7.23 -95.438 -30.188 1 87.44 362 PRO B N 1
ATOM 5177 C CA . PRO B 1 362 ? 7.602 -95.375 -28.781 1 87.44 362 PRO B CA 1
ATOM 5178 C C . PRO B 1 362 ? 9.109 -95.438 -28.562 1 87.44 362 PRO B C 1
ATOM 5180 O O . PRO B 1 362 ? 9.812 -96.188 -29.219 1 87.44 362 PRO B O 1
ATOM 5183 N N . GLY B 1 363 ? 9.547 -94.5 -27.766 1 88.12 363 GLY B N 1
ATOM 5184 C CA . GLY B 1 363 ? 10.969 -94.438 -27.438 1 88.12 363 GLY B CA 1
ATOM 5185 C C . GLY B 1 363 ? 11.727 -93.438 -28.25 1 88.12 363 GLY B C 1
ATOM 5186 O O . GLY B 1 363 ? 12.891 -93.125 -27.953 1 88.12 363 GLY B O 1
ATOM 5187 N N . LYS B 1 364 ? 11.039 -92.875 -29.234 1 89.75 364 LYS B N 1
ATOM 5188 C CA . LYS B 1 364 ? 11.719 -91.875 -30.078 1 89.75 364 LYS B CA 1
ATOM 5189 C C . LYS B 1 364 ? 11.539 -90.5 -29.531 1 89.75 364 LYS B C 1
ATOM 5191 O O . LYS B 1 364 ? 10.625 -90.25 -28.75 1 89.75 364 LYS B O 1
ATOM 5196 N N . THR B 1 365 ? 12.516 -89.688 -29.859 1 91.75 365 THR B N 1
ATOM 5197 C CA . THR B 1 365 ? 12.523 -88.25 -29.453 1 91.75 365 THR B CA 1
ATOM 5198 C C . THR B 1 365 ? 12.578 -87.312 -30.672 1 91.75 365 THR B C 1
ATOM 5200 O O . THR B 1 365 ? 13.359 -87.562 -31.594 1 91.75 365 THR B O 1
ATOM 5203 N N . THR B 1 366 ? 11.68 -86.312 -30.609 1 90.56 366 THR B N 1
ATOM 5204 C CA . THR B 1 366 ? 11.719 -85.312 -31.641 1 90.56 366 THR B CA 1
ATOM 5205 C C . THR B 1 366 ? 12.211 -84 -31.078 1 90.56 366 THR B C 1
ATOM 5207 O O . THR B 1 366 ? 12.047 -83.688 -29.891 1 90.56 366 THR B O 1
ATOM 5210 N N . TRP B 1 367 ? 12.906 -83.188 -31.906 1 91.25 367 TRP B N 1
ATOM 5211 C CA . TRP B 1 367 ? 13.391 -81.875 -31.531 1 91.25 367 TRP B CA 1
ATOM 5212 C C . TRP B 1 367 ? 13.148 -80.875 -32.656 1 91.25 367 TRP B C 1
ATOM 5214 O O . TRP B 1 367 ? 12.992 -81.25 -33.812 1 91.25 367 TRP B O 1
ATOM 5224 N N . GLN B 1 368 ? 13.055 -79.562 -32.219 1 93.25 368 GLN B N 1
ATOM 5225 C CA . GLN B 1 368 ? 12.875 -78.438 -33.188 1 93.25 368 GLN B CA 1
ATOM 5226 C C . GLN B 1 368 ? 13.547 -77.188 -32.688 1 93.25 368 GLN B C 1
ATOM 5228 O O . GLN B 1 368 ? 13.484 -76.875 -31.5 1 93.25 368 GLN B O 1
ATOM 5233 N N . ILE B 1 369 ? 14.211 -76.438 -33.531 1 94.19 369 ILE B N 1
ATOM 5234 C CA . ILE B 1 369 ? 14.75 -75.125 -33.312 1 94.19 369 ILE B CA 1
ATOM 5235 C C . ILE B 1 369 ? 14.07 -74.125 -34.219 1 94.19 369 ILE B C 1
ATOM 5237 O O . ILE B 1 369 ? 13.914 -74.375 -35.438 1 94.19 369 ILE B O 1
ATOM 5241 N N . ARG B 1 370 ? 13.656 -73.062 -33.531 1 95.06 370 ARG B N 1
ATOM 5242 C CA . ARG B 1 370 ? 12.945 -72 -34.312 1 95.06 370 ARG B CA 1
ATOM 5243 C C . ARG B 1 370 ? 13.555 -70.625 -34.094 1 95.06 370 ARG B C 1
ATOM 5245 O O . ARG B 1 370 ? 13.977 -70.312 -33 1 95.06 370 ARG B O 1
ATOM 5252 N N . GLY B 1 371 ? 13.539 -69.75 -35.094 1 95.75 371 GLY B N 1
ATOM 5253 C CA . GLY B 1 371 ? 13.719 -68.312 -35.062 1 95.75 371 GLY B CA 1
ATOM 5254 C C . GLY B 1 371 ? 12.461 -67.5 -35.406 1 95.75 371 GLY B C 1
ATOM 5255 O O . GLY B 1 371 ? 11.672 -67.938 -36.25 1 95.75 371 GLY B O 1
ATOM 5256 N N . SER B 1 372 ? 12.312 -66.438 -34.625 1 95.38 372 SER B N 1
ATOM 5257 C CA . SER B 1 372 ? 11.086 -65.688 -34.875 1 95.38 372 SER B CA 1
ATOM 5258 C C . SER B 1 372 ? 11.352 -64.188 -34.906 1 95.38 372 SER B C 1
ATOM 5260 O O . SER B 1 372 ? 12.453 -63.75 -34.594 1 95.38 372 SER B O 1
ATOM 5262 N N . THR B 1 373 ? 10.258 -63.406 -35.312 1 94.5 373 THR B N 1
ATOM 5263 C CA . THR B 1 373 ? 10.312 -61.969 -35.312 1 94.5 373 THR B CA 1
ATOM 5264 C C . THR B 1 373 ? 8.938 -61.375 -35.031 1 94.5 373 THR B C 1
ATOM 5266 O O . THR B 1 373 ? 7.914 -61.938 -35.406 1 94.5 373 THR B O 1
ATOM 5269 N N . PHE B 1 374 ? 9.039 -60.281 -34.25 1 92.56 374 PHE B N 1
ATOM 5270 C CA . PHE B 1 374 ? 7.871 -59.469 -33.969 1 92.56 374 PHE B CA 1
ATOM 5271 C C . PHE B 1 374 ? 8.273 -58 -33.781 1 92.56 374 PHE B C 1
ATOM 5273 O O . PHE B 1 374 ? 9.016 -57.688 -32.844 1 92.56 374 PHE B O 1
ATOM 5280 N N . GLN B 1 375 ? 7.699 -57.062 -34.5 1 94.06 375 GLN B N 1
ATOM 5281 C CA . GLN B 1 375 ? 7.941 -55.625 -34.438 1 94.06 375 GLN B CA 1
ATOM 5282 C C . GLN B 1 375 ? 9.43 -55.344 -34.219 1 94.06 375 GLN B C 1
ATOM 5284 O O . GLN B 1 375 ? 9.805 -54.656 -33.281 1 94.06 375 GLN B O 1
ATOM 5289 N N . ASN B 1 376 ? 10.289 -55.969 -35 1 92.12 376 ASN B N 1
ATOM 5290 C CA . ASN B 1 376 ? 11.727 -55.75 -35.062 1 92.12 376 ASN B CA 1
ATOM 5291 C C . ASN B 1 376 ? 12.453 -56.375 -33.875 1 92.12 376 ASN B C 1
ATOM 5293 O O . ASN B 1 376 ? 13.609 -56.031 -33.594 1 92.12 376 ASN B O 1
ATOM 5297 N N . GLU B 1 377 ? 11.68 -57.125 -33.094 1 94.94 377 GLU B N 1
ATOM 5298 C CA . GLU B 1 377 ? 12.32 -57.969 -32.125 1 94.94 377 GLU B CA 1
ATOM 5299 C C . GLU B 1 377 ? 12.461 -59.406 -32.625 1 94.94 377 GLU B C 1
ATOM 5301 O O . GLU B 1 377 ? 11.602 -59.875 -33.344 1 94.94 377 GLU B O 1
ATOM 5306 N N . TYR B 1 378 ? 13.562 -60.094 -32.25 1 96.12 378 TYR B N 1
ATOM 5307 C CA . TYR B 1 378 ? 13.859 -61.438 -32.719 1 96.12 378 TYR B CA 1
ATOM 5308 C C . TYR B 1 378 ? 13.859 -62.438 -31.562 1 96.12 378 TYR B C 1
ATOM 5310 O O . TYR B 1 378 ? 14.32 -62.125 -30.469 1 96.12 378 TYR B O 1
ATOM 5318 N N . GLY B 1 379 ? 13.281 -63.531 -31.891 1 95.31 379 GLY B N 1
ATOM 5319 C CA . GLY B 1 379 ? 13.258 -64.625 -30.906 1 95.31 379 GLY B CA 1
ATOM 5320 C C . GLY B 1 379 ? 13.938 -65.875 -31.375 1 95.31 379 GLY B C 1
ATOM 5321 O O . GLY B 1 379 ? 14.109 -66.062 -32.594 1 95.31 379 GLY B O 1
ATOM 5322 N N . ILE B 1 380 ? 14.453 -66.688 -30.484 1 95.88 380 ILE B N 1
ATOM 5323 C CA . ILE B 1 380 ? 14.992 -68 -30.734 1 95.88 380 ILE B CA 1
ATOM 5324 C C . ILE B 1 380 ? 14.422 -69 -29.703 1 95.88 380 ILE B C 1
ATOM 5326 O O . ILE B 1 380 ? 14.219 -68.625 -28.531 1 95.88 380 ILE B O 1
ATOM 5330 N N . GLY B 1 381 ? 14.156 -70.125 -30.203 1 95.81 381 GLY B N 1
ATOM 5331 C CA . GLY B 1 381 ? 13.594 -71.125 -29.281 1 95.81 381 GLY B CA 1
ATOM 5332 C C . GLY B 1 381 ? 13.891 -72.562 -29.688 1 95.81 381 GLY B C 1
ATOM 5333 O O . GLY B 1 381 ? 14.359 -72.812 -30.797 1 95.81 381 GLY B O 1
ATOM 5334 N N . VAL B 1 382 ? 13.68 -73.438 -28.719 1 94.69 382 VAL B N 1
ATOM 5335 C CA . VAL B 1 382 ? 13.859 -74.875 -28.906 1 94.69 382 VAL B CA 1
ATOM 5336 C C . VAL B 1 382 ? 12.703 -75.688 -28.266 1 94.69 382 VAL B C 1
ATOM 5338 O O . VAL B 1 382 ? 12.062 -75.125 -27.344 1 94.69 382 VAL B O 1
ATOM 5341 N N . GLY B 1 383 ? 12.414 -76.812 -28.844 1 93.69 383 GLY B N 1
ATOM 5342 C CA . GLY B 1 383 ? 11.398 -77.688 -28.297 1 93.69 383 GLY B CA 1
ATOM 5343 C C . GLY B 1 383 ? 11.75 -79.125 -28.453 1 93.69 383 GLY B C 1
ATOM 5344 O O . GLY B 1 383 ? 12.523 -79.5 -29.344 1 93.69 383 GLY B O 1
ATOM 5345 N N . PHE B 1 384 ? 11.172 -79.938 -27.562 1 93.69 384 PHE B N 1
ATOM 5346 C CA . PHE B 1 384 ? 11.383 -81.438 -27.609 1 93.69 384 PHE B CA 1
ATOM 5347 C C . PHE B 1 384 ? 10.102 -82.125 -27.25 1 93.69 384 PHE B C 1
ATOM 5349 O O . PHE B 1 384 ? 9.242 -81.625 -26.547 1 93.69 384 PHE B O 1
ATOM 5356 N N . ALA B 1 385 ? 10.023 -83.312 -27.781 1 92.38 385 ALA B N 1
ATOM 5357 C CA . ALA B 1 385 ? 8.961 -84.25 -27.438 1 92.38 385 ALA B CA 1
ATOM 5358 C C . ALA B 1 385 ? 9.5 -85.688 -27.391 1 92.38 385 ALA B C 1
ATOM 5360 O O . ALA B 1 385 ? 10.273 -86.125 -28.25 1 92.38 385 ALA B O 1
ATOM 5361 N N . HIS B 1 386 ? 9.172 -86.438 -26.406 1 92.12 386 HIS B N 1
ATOM 5362 C CA . HIS B 1 386 ? 9.586 -87.812 -26.219 1 92.12 386 HIS B CA 1
ATOM 5363 C C . HIS B 1 386 ? 8.391 -88.688 -25.969 1 92.12 386 HIS B C 1
ATOM 5365 O O . HIS B 1 386 ? 7.582 -88.438 -25.078 1 92.12 386 HIS B O 1
ATOM 5371 N N . GLN B 1 387 ? 8.383 -89.75 -26.766 1 91.69 387 GLN B N 1
ATOM 5372 C CA . GLN B 1 387 ? 7.301 -90.688 -26.578 1 91.69 387 GLN B CA 1
ATOM 5373 C C . GLN B 1 387 ? 7.707 -91.812 -25.625 1 91.69 387 GLN B C 1
ATOM 5375 O O . GLN B 1 387 ? 8.703 -92.5 -25.859 1 91.69 387 GLN B O 1
ATOM 5380 N N . LEU B 1 388 ? 6.867 -92 -24.75 1 89.88 388 LEU B N 1
ATOM 5381 C CA . LEU B 1 388 ? 7.152 -93.062 -23.766 1 89.88 388 LEU B CA 1
ATOM 5382 C C . LEU B 1 388 ? 6.797 -94.438 -24.297 1 89.88 388 LEU B C 1
ATOM 5384 O O . LEU B 1 388 ? 5.953 -94.562 -25.188 1 89.88 388 LEU B O 1
ATOM 5388 N N . ARG B 1 389 ? 7.531 -95.562 -23.75 1 89.44 389 ARG B N 1
ATOM 5389 C CA . ARG B 1 389 ? 7.281 -96.938 -24.172 1 89.44 389 ARG B CA 1
ATOM 5390 C C . ARG B 1 389 ? 6.125 -97.5 -23.375 1 89.44 389 ARG B C 1
ATOM 5392 O O . ARG B 1 389 ? 6.328 -98.438 -22.578 1 89.44 389 ARG B O 1
ATOM 5399 N N . THR B 1 390 ? 5.051 -96.938 -23.531 1 82.38 390 THR B N 1
ATOM 5400 C CA . THR B 1 390 ? 3.871 -97.438 -22.828 1 82.38 390 THR B CA 1
ATOM 5401 C C . THR B 1 390 ? 2.84 -98 -23.812 1 82.38 390 THR B C 1
ATOM 5403 O O . THR B 1 390 ? 2.959 -97.75 -25.016 1 82.38 390 THR B O 1
ATOM 5406 N N . ALA B 1 391 ? 1.824 -98.688 -23.25 1 82.56 391 ALA B N 1
ATOM 5407 C CA . ALA B 1 391 ? 0.756 -99.312 -24.062 1 82.56 391 ALA B CA 1
ATOM 5408 C C . ALA B 1 391 ? -0.062 -98.25 -24.766 1 82.56 391 ALA B C 1
ATOM 5410 O O . ALA B 1 391 ? -0.465 -98.375 -25.922 1 82.56 391 ALA B O 1
ATOM 5411 N N . MET B 1 392 ? -0.159 -97.188 -24 1 82.06 392 MET B N 1
ATOM 5412 C CA . MET B 1 392 ? -0.766 -96 -24.625 1 82.06 392 MET B CA 1
ATOM 5413 C C . MET B 1 392 ? 0.3 -95 -25.047 1 82.06 392 MET B C 1
ATOM 5415 O O . MET B 1 392 ? 1.222 -94.75 -24.281 1 82.06 392 MET B O 1
ATOM 5419 N N . PRO B 1 393 ? 0.181 -94.625 -26.234 1 83.44 393 PRO B N 1
ATOM 5420 C CA . PRO B 1 393 ? 1.201 -93.688 -26.688 1 83.44 393 PRO B CA 1
ATOM 5421 C C . PRO B 1 393 ? 1.142 -92.375 -25.953 1 83.44 393 PRO B C 1
ATOM 5423 O O . PRO B 1 393 ? 0.303 -91.5 -26.281 1 83.44 393 PRO B O 1
ATOM 5426 N N . LEU B 1 394 ? 1.939 -92.188 -24.906 1 88.81 394 LEU B N 1
ATOM 5427 C CA . LEU B 1 394 ? 2.102 -90.938 -24.156 1 88.81 394 LEU B CA 1
ATOM 5428 C C . LEU B 1 394 ? 3.432 -90.25 -24.484 1 88.81 394 LEU B C 1
ATOM 5430 O O . LEU B 1 394 ? 4.445 -90.938 -24.672 1 88.81 394 LEU B O 1
ATOM 5434 N N . ASN B 1 395 ? 3.299 -88.938 -24.578 1 89.19 395 ASN B N 1
ATOM 5435 C CA . ASN B 1 395 ? 4.551 -88.25 -24.797 1 89.19 395 ASN B CA 1
ATOM 5436 C C . ASN B 1 395 ? 4.715 -87.062 -23.844 1 89.19 395 ASN B C 1
ATOM 5438 O O . ASN B 1 395 ? 3.725 -86.5 -23.344 1 89.19 395 ASN B O 1
ATOM 5442 N N . ILE B 1 396 ? 5.969 -86.688 -23.516 1 92.06 396 ILE B N 1
ATOM 5443 C CA . ILE B 1 396 ? 6.359 -85.5 -22.781 1 92.06 396 ILE B CA 1
ATOM 5444 C C . ILE B 1 396 ? 6.957 -84.5 -23.734 1 92.06 396 ILE B C 1
ATOM 5446 O O . ILE B 1 396 ? 7.809 -84.812 -24.562 1 92.06 396 ILE B O 1
ATOM 5450 N N . VAL B 1 397 ? 6.355 -83.25 -23.547 1 90.75 397 VAL B N 1
ATOM 5451 C CA . VAL B 1 397 ? 6.836 -82.188 -24.422 1 90.75 397 VAL B CA 1
ATOM 5452 C C . VAL B 1 397 ? 7.391 -81.062 -23.594 1 90.75 397 VAL B C 1
ATOM 5454 O O . VAL B 1 397 ? 6.973 -80.875 -22.438 1 90.75 397 VAL B O 1
ATOM 5457 N N . GLY B 1 398 ? 8.297 -80.25 -24.094 1 92 398 GLY B N 1
ATOM 5458 C CA . GLY B 1 398 ? 8.867 -79.062 -23.484 1 92 398 GLY B CA 1
ATOM 5459 C C . GLY B 1 398 ? 9.5 -78.125 -24.5 1 92 398 GLY B C 1
ATOM 5460 O O . GLY B 1 398 ? 9.836 -78.562 -25.609 1 92 398 GLY B O 1
ATOM 5461 N N . GLY B 1 399 ? 9.523 -76.938 -24.141 1 92.88 399 GLY B N 1
ATOM 5462 C CA . GLY B 1 399 ? 10.156 -75.938 -25 1 92.88 399 GLY B CA 1
ATOM 5463 C C . GLY B 1 399 ? 10.641 -74.75 -24.266 1 92.88 399 GLY B C 1
ATOM 5464 O O . GLY B 1 399 ? 10.219 -74.438 -23.141 1 92.88 399 GLY B O 1
ATOM 5465 N N . TYR B 1 400 ? 11.508 -74.062 -24.891 1 94.81 400 TYR B N 1
ATOM 5466 C CA . TYR B 1 400 ? 12.117 -72.875 -24.406 1 94.81 400 TYR B CA 1
ATOM 5467 C C . TYR B 1 400 ? 12.273 -71.812 -25.531 1 94.81 400 TYR B C 1
ATOM 5469 O O . TYR B 1 400 ? 12.547 -72.188 -26.672 1 94.81 400 TYR B O 1
ATOM 5477 N N . GLY B 1 401 ? 11.953 -70.625 -25.156 1 93.81 401 GLY B N 1
ATOM 5478 C CA . GLY B 1 401 ? 12.148 -69.5 -26.109 1 93.81 401 GLY B CA 1
ATOM 5479 C C . GLY B 1 401 ? 12.703 -68.25 -25.469 1 93.81 401 GLY B C 1
ATOM 5480 O O . GLY B 1 401 ? 12.438 -68 -24.297 1 93.81 401 GLY B O 1
ATOM 5481 N N . ASN B 1 402 ? 13.453 -67.5 -26.234 1 95.12 402 ASN B N 1
ATOM 5482 C CA . ASN B 1 402 ? 14.008 -66.188 -25.844 1 95.12 402 ASN B CA 1
ATOM 5483 C C . ASN B 1 402 ? 13.812 -65.125 -26.938 1 95.12 402 ASN B C 1
ATOM 5485 O O . ASN B 1 402 ? 14.109 -65.375 -28.094 1 95.12 402 ASN B O 1
ATOM 5489 N N . GLY B 1 403 ? 13.234 -64.062 -26.484 1 90.94 403 GLY B N 1
ATOM 5490 C CA . GLY B 1 403 ? 12.961 -62.969 -27.422 1 90.94 403 GLY B CA 1
ATOM 5491 C C . GLY B 1 403 ? 13.938 -61.812 -27.312 1 90.94 403 GLY B C 1
ATOM 5492 O O . GLY B 1 403 ? 13.602 -60.688 -27.656 1 90.94 403 GLY B O 1
ATOM 5493 N N . GLY B 1 404 ? 14.992 -61.938 -26.719 1 88.62 404 GLY B N 1
ATOM 5494 C CA . GLY B 1 404 ? 15.992 -60.906 -26.516 1 88.62 404 GLY B CA 1
ATOM 5495 C C . GLY B 1 404 ? 16.078 -60.438 -25.078 1 88.62 404 GLY B C 1
ATOM 5496 O O . GLY B 1 404 ? 15.062 -60.25 -24.422 1 88.62 404 GLY B O 1
ATOM 5497 N N . GLY B 1 405 ? 17.297 -60.219 -24.641 1 87.62 405 GLY B N 1
ATOM 5498 C CA . GLY B 1 405 ? 17.547 -59.719 -23.312 1 87.62 405 GLY B CA 1
ATOM 5499 C C . GLY B 1 405 ? 17.094 -60.656 -22.219 1 87.62 405 GLY B C 1
ATOM 5500 O O . GLY B 1 405 ? 17.453 -61.844 -22.219 1 87.62 405 GLY B O 1
ATOM 5501 N N . ALA B 1 406 ? 16.172 -60.125 -21.328 1 89.94 406 ALA B N 1
ATOM 5502 C CA . ALA B 1 406 ? 15.734 -60.875 -20.156 1 89.94 406 ALA B CA 1
ATOM 5503 C C . ALA B 1 406 ? 14.375 -61.531 -20.391 1 89.94 406 ALA B C 1
ATOM 5505 O O . ALA B 1 406 ? 13.758 -62.062 -19.469 1 89.94 406 ALA B O 1
ATOM 5506 N N . GLU B 1 407 ? 13.961 -61.5 -21.672 1 92.88 407 GLU B N 1
ATOM 5507 C CA . GLU B 1 407 ? 12.617 -62.031 -21.953 1 92.88 407 GLU B CA 1
ATOM 5508 C C . GLU B 1 407 ? 12.656 -63.5 -22.359 1 92.88 407 GLU B C 1
ATOM 5510 O O . GLU B 1 407 ? 12.766 -63.812 -23.547 1 92.88 407 GLU B O 1
ATOM 5515 N N . HIS B 1 408 ? 12.5 -64.375 -21.359 1 93.31 408 HIS B N 1
ATOM 5516 C CA . HIS B 1 408 ? 12.484 -65.875 -21.516 1 93.31 408 HIS B CA 1
ATOM 5517 C C . HIS B 1 408 ? 11.078 -66.375 -21.359 1 93.31 408 HIS B C 1
ATOM 5519 O O . HIS B 1 408 ? 10.281 -65.875 -20.594 1 93.31 408 HIS B O 1
ATOM 5525 N N . THR B 1 409 ? 10.828 -67.312 -22.188 1 91.19 409 THR B N 1
ATOM 5526 C CA . THR B 1 409 ? 9.602 -68.062 -22 1 91.19 409 THR B CA 1
ATOM 5527 C C . THR B 1 409 ? 9.891 -69.562 -22.016 1 91.19 409 THR B C 1
ATOM 5529 O O . THR B 1 409 ? 10.906 -70 -22.562 1 91.19 409 THR B O 1
ATOM 5532 N N . ALA B 1 410 ? 9.117 -70.438 -21.312 1 93.06 410 ALA B N 1
ATOM 5533 C CA . ALA B 1 410 ? 9.266 -71.875 -21.281 1 93.06 410 ALA B CA 1
ATOM 5534 C C . ALA B 1 410 ? 7.918 -72.562 -21.047 1 93.06 410 ALA B C 1
ATOM 5536 O O . ALA B 1 410 ? 6.984 -71.938 -20.531 1 93.06 410 ALA B O 1
ATOM 5537 N N . TYR B 1 411 ? 7.793 -73.75 -21.688 1 88.5 411 TYR B N 1
ATOM 5538 C CA . TYR B 1 411 ? 6.621 -74.562 -21.391 1 88.5 411 TYR B CA 1
ATOM 5539 C C . TYR B 1 411 ? 7.008 -76.062 -21.203 1 88.5 411 TYR B C 1
ATOM 5541 O O . TYR B 1 411 ? 8.047 -76.5 -21.688 1 88.5 411 TYR B O 1
ATOM 5549 N N . VAL B 1 412 ? 6.293 -76.812 -20.391 1 91.88 412 VAL B N 1
ATOM 5550 C CA . VAL B 1 412 ? 6.312 -78.25 -20.219 1 91.88 412 VAL B CA 1
ATOM 5551 C C . VAL B 1 412 ? 4.898 -78.812 -20.344 1 91.88 412 VAL B C 1
ATOM 5553 O O . VAL B 1 412 ? 3.926 -78.125 -19.984 1 91.88 412 VAL B O 1
ATOM 5556 N N . GLY B 1 413 ? 4.887 -79.938 -21.031 1 89.38 413 GLY B N 1
ATOM 5557 C CA . GLY B 1 413 ? 3.564 -80.5 -21.219 1 89.38 413 GLY B CA 1
ATOM 5558 C C . GLY B 1 413 ? 3.592 -82 -21.391 1 89.38 413 GLY B C 1
ATOM 5559 O O . GLY B 1 413 ? 4.664 -82.625 -21.391 1 89.38 413 GLY B O 1
ATOM 5560 N N . VAL B 1 414 ? 2.402 -82.562 -21.422 1 89.12 414 VAL B N 1
ATOM 5561 C CA . VAL B 1 414 ? 2.176 -84 -21.656 1 89.12 414 VAL B CA 1
ATOM 5562 C C . VAL B 1 414 ? 1.149 -84.188 -22.781 1 89.12 414 VAL B C 1
ATOM 5564 O O . VAL B 1 414 ? 0.252 -83.312 -22.938 1 89.12 414 VAL B O 1
ATOM 5567 N N . GLY B 1 415 ? 1.497 -85.062 -23.594 1 84.62 415 GLY B N 1
ATOM 5568 C CA . GLY B 1 415 ? 0.573 -85.375 -24.672 1 84.62 415 GLY B CA 1
ATOM 5569 C C . GLY B 1 415 ? 0.405 -86.875 -24.891 1 84.62 415 GLY B C 1
ATOM 5570 O O . GLY B 1 415 ? 1.142 -87.688 -24.328 1 84.62 415 GLY B O 1
ATOM 5571 N N . GLY B 1 416 ? -0.839 -87.312 -25.734 1 82.38 416 GLY B N 1
ATOM 5572 C CA . GLY B 1 416 ? -1.106 -88.688 -26.031 1 82.38 416 GLY B CA 1
ATOM 5573 C C . GLY B 1 416 ? -1.977 -88.875 -27.266 1 82.38 416 GLY B C 1
ATOM 5574 O O . GLY B 1 416 ? -2.363 -87.938 -27.906 1 82.38 416 GLY B O 1
ATOM 5575 N N . GLU B 1 417 ? -1.896 -90.188 -27.734 1 80.31 417 GLU B N 1
ATOM 5576 C CA . GLU B 1 417 ? -2.736 -90.625 -28.859 1 80.31 417 GLU B CA 1
ATOM 5577 C C . GLU B 1 417 ? -3.678 -91.75 -28.469 1 80.31 417 GLU B C 1
ATOM 5579 O O . GLU B 1 417 ? -3.305 -92.625 -27.703 1 80.31 417 GLU B O 1
ATOM 5584 N N . PHE B 1 418 ? -4.941 -91.625 -28.812 1 75.06 418 PHE B N 1
ATOM 5585 C CA . PHE B 1 418 ? -5.887 -92.75 -28.656 1 75.06 418 PHE B CA 1
ATOM 5586 C C . PHE B 1 418 ? -6.543 -93.062 -29.984 1 75.06 418 PHE B C 1
ATOM 5588 O O . PHE B 1 418 ? -6.633 -92.188 -30.875 1 75.06 418 PHE B O 1
#

Solvent-accessible surface area (backbone atoms only — not comparable to full-atom values): 32781 Å² total; per-residue (Å²): 132,84,84,64,94,80,82,69,78,89,81,61,100,72,81,73,98,75,71,83,85,66,70,94,64,75,88,77,85,72,74,77,76,65,83,67,80,74,47,72,38,76,31,46,51,58,40,74,89,30,51,28,36,14,25,20,57,72,25,35,57,43,68,87,70,14,53,9,30,3,35,13,20,42,1,28,5,17,41,41,5,34,3,33,12,20,47,1,30,0,57,6,39,53,7,30,3,34,8,24,45,2,27,10,61,15,84,11,47,17,40,15,35,9,19,50,8,31,28,49,10,29,49,17,39,25,35,8,19,48,2,25,33,48,18,40,47,18,34,10,34,18,24,44,1,23,25,34,80,77,42,8,36,49,15,32,4,32,20,28,50,2,27,13,37,15,29,49,12,32,6,35,19,28,49,4,36,19,51,13,37,46,14,44,32,45,9,25,43,7,32,20,61,19,39,42,5,28,9,33,6,24,48,2,27,1,52,19,44,52,3,30,4,34,9,24,47,1,30,2,57,7,48,46,4,32,6,34,10,17,49,1,30,0,50,5,41,51,5,32,4,36,11,29,42,2,30,1,47,6,44,51,3,33,3,33,16,24,50,3,29,0,54,5,43,50,4,30,4,35,17,22,45,1,30,2,56,19,42,49,8,29,4,42,29,44,55,2,40,30,86,44,60,74,37,78,24,56,15,42,96,96,50,68,42,48,77,36,38,54,25,70,43,82,50,57,30,7,30,58,29,70,69,57,52,49,51,54,53,51,55,51,51,51,50,52,51,52,45,51,52,50,44,36,13,31,46,7,5,36,68,2,35,26,76,30,51,67,39,92,43,73,66,32,73,30,70,35,77,30,75,31,68,30,97,91,23,52,12,40,19,34,12,31,16,34,22,42,83,49,99,55,53,35,29,43,35,37,27,34,12,31,6,51,93,88,31,50,34,39,33,43,31,41,31,37,54,87,145,85,89,77,81,86,82,67,87,68,67,92,75,78,77,92,73,76,79,84,67,76,71,86,71,71,78,81,78,74,79,74,82,64,80,73,77,60,72,59,73,89,48,32,44,42,40,73,89,29,30,26,26,18,25,33,66,73,26,34,59,44,71,85,69,12,30,9,18,4,34,23,42,44,1,29,6,17,38,29,4,18,4,34,25,42,47,1,29,1,58,6,41,31,6,16,4,34,22,44,44,3,27,10,60,15,84,12,27,18,21,17,33,21,41,52,8,32,31,50,10,29,28,15,24,25,34,23,44,48,2,27,34,43,19,40,30,17,33,10,33,25,45,44,1,23,26,35,78,77,42,8,38,37,15,32,4,32,22,44,49,2,27,13,38,15,29,35,11,30,6,34,21,40,48,3,37,18,51,12,37,26,11,15,30,52,18,42,42,8,32,21,60,18,39,25,5,13,8,34,21,45,47,2,26,2,51,17,44,30,2,14,4,34,23,42,48,1,31,2,56,6,47,31,2,17,5,36,25,39,49,2,28,0,50,5,43,28,3,25,4,36,24,43,43,1,29,1,49,6,43,26,2,26,3,31,22,47,49,3,29,0,54,6,42,30,4,24,4,37,22,42,45,2,28,2,57,20,42,47,7,22,4,42,38,63,56,1,40,32,87,42,61,39,25,37,15,41,9,34,94,95,49,44,34,65,47,67,79,34,64,77,49,80,58,94,85,44,61,50,10,35,44,56,52,49,52,54,50,50,54,50,50,52,51,52,52,52,52,45,52,50,45,36,14,40,34,5,4,58,46,3,34,25,77,30,34,81,41,92,43,70,66,22,33,14,36,23,39,21,37,18,35,18,93,92,24,50,11,40,18,32,14,30,14,36,21,40,84,50,97,55,48,34,28,44,34,35,26,33,12,32,7,51,92,87,31,69,42,72,53,73,49,76,47,75,60,134

Nearest PDB structures (foldseek):
  7o23-assembly1_A  TM=7.040E-01  e=4.580E-16  Burkholderia pseudomallei 1026b
  3s6l-assembly2_D  TM=4.965E-01  e=1.649E-08  Burkholderia pseudomallei 1710b
  2yo3-assembly1_A  TM=9.850E-01  e=1.103E-03  Saccharomyces cerevisiae
  3wp8-assembly1_A-3  TM=4.621E-01  e=4.938E-04  Acinetobacter sp. Tol 5
  7o23-assembly1_A  TM=7.031E-01  e=1.201E-16  Burkholderia pseudomallei 1026b